Protein AF-A0AAE1B4E4-F1 (afdb_monomer_lite)

Secondary structure (DSSP, 8-state):
--------------PPPPPPGGGEE-SSSSS---EEEEEEEETT-SS-HHHHHHT-TT--SS--HHHHSS-TTS---S-EE-HHHHHT--SEEEEEEEEEETTEEEEEEEEE-TT--TTTSSSGGGEEEES-SSTTTS--SEEESS-BTTTTEEEEEEEE-S-TTT-EEEEEEE--SS-SSGGG-SSSSSEEEEE-SSS-EETTSTTEEEESEEEEEEEESSPPPPPPPEE-TTSSS---EEEEEEEETTSSS-HHHHHH-GGGS-SS--HHHHSS-TTS---S-EE-HHHHTT--SEEEEEEEEEETTEEEEEEEEE-TT--TTTSSSGGGEEEES-SSTTTS--SEEESS-BTTTTEEEEEEEE-S-TTT-EEEEEEE--SS-SSGGG-SSSSPEEEEE-SSS-EETTTSSEEEESEEEEEEEE--SS--TTSEE-SSSSSS--EEEEEEEETTSSS-HHHHHHT-TT--SS--GGGTSS-TTS---S-EE-HHHHHT--S--EEEEEEEETTEEEEEEEEE-TT--TTTSSSGGGEEE-S-TTTTTS--SEEESS-BTTTTEEEEEEEE-S-GGG-EEEEEEESS--SGGG-SSPSSEEEEE-SSS-EETTTSSEEEESEEEEEEE-----S----EE-TTSSS---EEEEEEEETTSSS-HHHHHHT-TT--SS--GGGGSS-TTS---S-EE-HHHHHT--SEEEEEEEEEETTEEEEEEEEE-TT--TTTS--GGGEEEES-TTTTTS--SEEESS-BTTTTEEEEEEEE-SSTTT-EEEEEEE-S--TTS-GGG-SSSS-EEEEE-SSS-EETTSTTEEEESEEEEEEEE--

Organism: NCBI:txid231223

Radius of gyration: 35.44 Å; chains: 1; bounding box: 94×95×91 Å

Foldseek 3Di:
DDDDDDDDDDDDPDQQDDDDLLQFDPQLVLPDRQWGFAKKDFFQLQAFRLCCAPPNVQADPDADPCQRDLQLVDAGSGIDGDCSCQVNLPQFQKKKKFFAAPSDTQKIWMFGSPPDHSFDRQALVRTDFMLAQCLVPAAWPAGGQCTPVVQQWGNDAWRDDDDLQATKGAKTQRGDQDGDHPLCNPHHPRWIKGQNANHIDRSNDPRIDTTRIMTMITGGPPDDDRDFFFDPPVVPPDRQKGFAKKDFFQLQAQRLVVAVDVSRFGCSWRVCQRDLPVVDDTNTMDHDCVCQVPVPQFAKKKKFFAAPSDGQKIWMFGSPPDHSWGGFALVGGDDMLQPCLNVAAWPAGTQCTPVPQQKGNFTWRDDDDQQATKGAKTFGQDPDGPHPLCDDHHGGWIKGANHNHIFRSPPTRMDTTRMMIMITRGPDPDDDLLQFDPQPVPPDRQWGFAKKDFFQLLDQRLCCLVPNPFADPDFDVCQRDLQQVDDGNGMDGPCSCQVVLDQFQKKKKFFAAPSHGQWIWIFGSPPDHSWGRQALVGTPDGLAPCLVVADWPFTTQCTDVVQQWGNFAFRDDPDLQATKGAWTQGQDDDHPLCPPGHPRWIKGQNDNHIARSPPGRMDTTRIMTMITGGDPDDVDPLQFDPQVVPPDRFWGWAKKFFWQLFAFPLCCAPVVPPPDPDFDVCQRDLQQVDDGNGMDGDCCCQVVLPQFQKKKKFFAAPRHGQWIWIFGSPPDHSFRRQDLVRTDDILAPCLNVADFPFGGQCTDVVQQWGNDAWRDDPDLQATKGAWTFRGHQCPPDRPLCHDPGDRWIKGQNDSHMDRSPDPRIDTTRIMTMITGGDD

Sequence (839 aa):
MLFWVIALVLLPIVLGTPGSPSEYFDVLGTGRREWRLAFRGSAHVGTSAFWAYKDGTNCPKVVPKPCTNLDFKWPCHHHYRNSDALDNWSNVQEVLLAVVAGGKLVKIIRFSGQGTNYLNWFGQDKYLDSSWGDIGSVHKNFFSIYGDNRLHRRFFINQQYGGCDKDTGWLVCVDTPHPACPWEKRGAFPLFLYAGGHNRETWSQRNVKSADAIIVFLRYTPSPAEPELLFDILGSGRADWRLAFRATAHVGASAYHAYLDAKNAPTLTQRACKTLDFGKPCASHYRNSAILDNWSNIHEVLVAVVDYGKIVKKARFRGKGTTYLSWFGRHEYLDSSWTDLVKEKTNFFSIRADDRNFRRFFINHLYAGCAKDIGWLVVAENLRPRCSWEKNGEIPVIKYATGHTKENWTYGKVKFADAILIFVKVFPPRGFPEEYFDVLGSGTRDWRLAFRGTASVGKSLFLAYLDGRGIPAVVKPACKNLDFKWPCDSHYRNSHALDNWSNIQEVLVAIVDDGVVVKTIRFSGRRSTFLNWFGAHFILESPWADLRKVKQNFFSIRGDDINHRRFFINNQYAGCEKDIGWLVVVERSRCPWEKDAHTPIIKYAAGQTRENWTKGQFRNADAILVFLKYPPGPGLPEEYFDVLECGLKEWRLAFRGTAGVGTSVYDAYVEGKNVPALVQPACKTMNWNQPCHSHYRNSDALDNWFNVHEVLLGVVDGGSLVKIVRFDGHYTTFVNWFDQGRYLKSSWSDLFLQETNFFSLAGDPYESRRFFMSFTSDACAKASGWLVAVDALKPKGCAWEKTGKFPILKYAAGPKLARWASEKARDADAIVVFIKYAK

pLDDT: mean 83.44, std 15.58, range [26.25, 98.31]

Structure (mmCIF, N/CA/C/O backbone):
data_AF-A0AAE1B4E4-F1
#
_entry.id   AF-A0AAE1B4E4-F1
#
loop_
_atom_site.group_PDB
_atom_site.id
_atom_site.type_symbol
_atom_site.label_atom_id
_atom_site.label_alt_id
_atom_site.label_comp_id
_atom_site.label_asym_id
_atom_site.label_entity_id
_atom_site.label_seq_id
_atom_site.pdbx_PDB_ins_code
_atom_site.Cartn_x
_atom_site.Cartn_y
_atom_site.Cartn_z
_atom_site.occupancy
_atom_site.B_iso_or_equiv
_atom_site.auth_seq_id
_atom_site.auth_comp_id
_atom_site.auth_asym_id
_atom_site.auth_atom_id
_atom_site.pdbx_PDB_model_num
ATOM 1 N N . MET A 1 1 ? 52.408 50.326 -3.053 1.00 33.84 1 MET A N 1
ATOM 2 C CA . MET A 1 1 ? 53.374 49.231 -3.284 1.00 33.84 1 MET A CA 1
ATOM 3 C C . MET A 1 1 ? 52.593 47.926 -3.322 1.00 33.84 1 MET A C 1
ATOM 5 O O . MET A 1 1 ? 51.809 47.697 -2.419 1.00 33.84 1 MET A O 1
ATOM 9 N N . LEU A 1 2 ? 52.749 47.216 -4.441 1.00 33.62 2 LEU A N 1
ATOM 10 C CA . LEU A 1 2 ? 52.221 45.924 -4.908 1.00 33.62 2 LEU A CA 1
ATOM 11 C C . LEU A 1 2 ? 50.974 45.256 -4.280 1.00 33.62 2 LEU A C 1
ATOM 13 O O . LEU A 1 2 ? 50.927 44.881 -3.115 1.00 33.62 2 LEU A O 1
ATOM 17 N N . PHE A 1 3 ? 50.039 44.996 -5.199 1.00 33.06 3 PHE A N 1
ATOM 18 C CA . PHE A 1 3 ? 48.873 44.117 -5.170 1.00 33.06 3 PHE A CA 1
ATOM 19 C C . PHE A 1 3 ? 49.214 42.640 -4.914 1.00 33.06 3 PHE A C 1
ATOM 21 O O . PHE A 1 3 ? 50.176 42.136 -5.487 1.00 33.06 3 PHE A O 1
ATOM 28 N N . TRP A 1 4 ? 48.313 41.924 -4.232 1.00 28.94 4 TRP A N 1
ATOM 29 C CA . TRP A 1 4 ? 47.999 40.525 -4.548 1.00 28.94 4 TRP A CA 1
ATOM 30 C C . TRP A 1 4 ? 46.479 40.343 -4.602 1.00 28.94 4 TRP A C 1
ATOM 32 O O . TRP A 1 4 ? 45.764 40.576 -3.631 1.00 28.94 4 TRP A O 1
ATOM 42 N N . VAL A 1 5 ? 46.000 39.971 -5.788 1.00 38.00 5 VAL A N 1
ATOM 43 C CA . VAL A 1 5 ? 44.613 39.625 -6.107 1.00 38.00 5 VAL A CA 1
ATOM 44 C C . VAL A 1 5 ? 44.440 38.130 -5.854 1.00 38.00 5 VAL A C 1
ATOM 46 O O . VAL A 1 5 ? 45.145 37.332 -6.464 1.00 38.00 5 VAL A O 1
ATOM 49 N N . ILE A 1 6 ? 43.479 37.738 -5.015 1.00 31.38 6 ILE A N 1
ATOM 50 C CA . ILE A 1 6 ? 42.912 36.384 -5.037 1.00 31.38 6 ILE A CA 1
ATOM 51 C C . ILE A 1 6 ? 41.396 36.534 -5.150 1.00 31.38 6 ILE A C 1
ATOM 53 O O . ILE A 1 6 ? 40.692 36.781 -4.174 1.00 31.38 6 ILE A O 1
ATOM 57 N N . ALA A 1 7 ? 40.906 36.419 -6.382 1.00 32.56 7 ALA A N 1
ATOM 58 C CA . ALA A 1 7 ? 39.497 36.235 -6.677 1.00 32.56 7 ALA A CA 1
ATOM 59 C C . ALA A 1 7 ? 39.147 34.759 -6.437 1.00 32.56 7 ALA A C 1
ATOM 61 O O . ALA A 1 7 ? 39.538 33.891 -7.215 1.00 32.56 7 ALA A O 1
ATOM 62 N N . LEU A 1 8 ? 38.418 34.472 -5.359 1.00 29.45 8 LEU A N 1
ATOM 63 C CA . LEU A 1 8 ? 37.799 33.168 -5.130 1.00 29.45 8 LEU A CA 1
ATOM 64 C C . LEU A 1 8 ? 36.338 33.254 -5.576 1.00 29.45 8 LEU A C 1
ATOM 66 O O . LEU A 1 8 ? 35.466 33.765 -4.877 1.00 29.45 8 LEU A O 1
ATOM 70 N N . VAL A 1 9 ? 36.109 32.795 -6.805 1.00 33.25 9 VAL A N 1
ATOM 71 C CA . VAL A 1 9 ? 34.794 32.596 -7.414 1.00 33.25 9 VAL A CA 1
ATOM 72 C C . VAL A 1 9 ? 34.071 31.493 -6.636 1.00 33.25 9 VAL A C 1
ATOM 74 O O . VAL A 1 9 ? 34.409 30.318 -6.762 1.00 33.25 9 VAL A O 1
ATOM 77 N N . LEU A 1 10 ? 33.074 31.857 -5.828 1.00 30.56 10 LEU A N 1
ATOM 78 C CA . LEU A 1 10 ? 32.112 30.900 -5.280 1.00 30.56 10 LEU A CA 1
ATOM 79 C C . LEU A 1 10 ? 31.026 30.646 -6.333 1.00 30.56 10 LEU A C 1
ATOM 81 O O . LEU A 1 10 ? 30.114 31.448 -6.525 1.00 30.56 10 LEU A O 1
ATOM 85 N N . LEU A 1 11 ? 31.178 29.522 -7.036 1.00 26.25 11 LEU A N 1
ATOM 86 C CA . LEU A 1 11 ? 30.163 28.913 -7.893 1.00 26.25 11 LEU A CA 1
ATOM 87 C C . LEU A 1 11 ? 28.873 28.631 -7.095 1.00 26.25 11 LEU A C 1
ATOM 89 O O . LEU A 1 11 ? 28.955 28.131 -5.970 1.00 26.25 11 LEU A O 1
ATOM 93 N N . PRO A 1 12 ? 27.678 28.879 -7.660 1.00 29.42 12 PRO A N 1
ATOM 94 C CA . PRO A 1 12 ? 26.433 28.450 -7.045 1.00 29.42 12 PRO A CA 1
ATOM 95 C C . PRO A 1 12 ? 26.336 26.920 -7.110 1.00 29.42 12 PRO A C 1
ATOM 97 O O . PRO A 1 12 ? 26.449 26.321 -8.179 1.00 29.42 12 PRO A O 1
ATOM 100 N N . ILE A 1 13 ? 26.107 26.284 -5.960 1.00 29.31 13 ILE A N 1
ATOM 101 C CA . ILE A 1 13 ? 25.739 24.868 -5.883 1.00 29.31 13 ILE A CA 1
ATOM 102 C C . ILE A 1 13 ? 24.317 24.750 -6.444 1.00 29.31 13 ILE A C 1
ATOM 104 O O . ILE A 1 13 ? 23.333 25.035 -5.760 1.00 29.31 13 ILE A O 1
ATOM 108 N N . VAL A 1 14 ? 24.221 24.381 -7.720 1.00 28.17 14 VAL A N 1
ATOM 109 C CA . VAL A 1 14 ? 22.965 24.040 -8.390 1.00 28.17 14 VAL A CA 1
ATOM 110 C C . VAL A 1 14 ? 22.481 22.706 -7.820 1.00 28.17 14 VAL A C 1
ATOM 112 O O . VAL A 1 14 ? 23.023 21.646 -8.119 1.00 28.17 14 VAL A O 1
ATOM 115 N N . LEU A 1 15 ? 21.475 22.759 -6.949 1.00 36.53 15 LEU A N 1
ATOM 116 C CA . LEU A 1 15 ? 20.675 21.589 -6.591 1.00 36.53 15 LEU A CA 1
ATOM 117 C C . LEU A 1 15 ? 19.741 21.287 -7.770 1.00 36.53 15 LEU A C 1
ATOM 119 O O . LEU A 1 15 ? 19.009 22.174 -8.206 1.00 36.53 15 LEU A O 1
ATOM 123 N N . GLY A 1 16 ? 19.775 20.054 -8.282 1.00 37.22 16 GLY A N 1
ATOM 124 C CA . GLY A 1 16 ? 18.966 19.627 -9.424 1.00 37.22 16 GLY A CA 1
ATOM 125 C C . GLY A 1 16 ? 17.479 19.890 -9.233 1.00 37.22 16 GLY A C 1
ATOM 126 O O . GLY A 1 16 ? 16.882 19.486 -8.232 1.00 37.22 16 GLY A O 1
ATOM 127 N N . THR A 1 17 ? 16.883 20.586 -10.195 1.00 45.56 17 THR A N 1
ATOM 128 C CA . THR A 1 17 ? 15.457 20.903 -10.205 1.00 45.56 17 THR A CA 1
ATOM 129 C C . THR A 1 17 ? 14.630 19.670 -10.587 1.00 45.56 17 THR A C 1
ATOM 131 O O . THR A 1 17 ? 14.988 18.963 -11.531 1.00 45.56 17 THR A O 1
ATOM 134 N N . PRO A 1 18 ? 13.498 19.388 -9.916 1.00 55.31 18 PRO A N 1
ATOM 135 C CA . PRO A 1 18 ? 12.516 18.445 -10.442 1.00 55.31 18 PRO A CA 1
ATOM 136 C C . PRO A 1 18 ? 12.004 18.967 -11.797 1.00 55.31 18 PRO A C 1
ATOM 138 O O . PRO A 1 18 ? 11.482 20.077 -11.867 1.00 55.31 18 PRO A O 1
ATOM 141 N N . GLY A 1 19 ? 12.196 18.197 -12.875 1.00 57.25 19 GLY A N 1
ATOM 142 C CA . GLY A 1 19 ? 11.791 18.585 -14.236 1.00 57.25 19 GLY A CA 1
ATOM 143 C C . GLY A 1 19 ? 10.283 18.762 -14.435 1.00 57.25 19 GLY A C 1
ATOM 144 O O . GLY A 1 19 ? 9.480 18.426 -13.564 1.00 57.25 19 GLY A O 1
ATOM 145 N N . SER A 1 20 ? 9.880 19.242 -15.615 1.00 66.00 20 SER A N 1
ATOM 146 C CA . SER A 1 20 ? 8.466 19.481 -15.938 1.00 66.00 20 SER A CA 1
ATOM 147 C C . SER A 1 20 ? 7.639 18.178 -15.975 1.00 66.00 20 SER A C 1
ATOM 149 O O . SER A 1 20 ? 8.151 17.141 -16.406 1.00 66.00 20 SER A O 1
ATOM 151 N N . PRO A 1 21 ? 6.333 18.189 -15.627 1.00 65.56 21 PRO A N 1
ATOM 152 C CA . PRO A 1 21 ? 5.480 16.990 -15.670 1.00 65.56 21 PRO A CA 1
ATOM 153 C C . PRO A 1 21 ? 5.411 16.299 -17.043 1.00 65.56 21 PRO A C 1
ATOM 155 O O . PRO A 1 21 ? 5.165 15.095 -17.135 1.00 65.56 21 PRO A O 1
ATOM 158 N N . SER A 1 22 ? 5.643 17.044 -18.128 1.00 71.31 22 SER A N 1
ATOM 159 C CA . SER A 1 22 ? 5.707 16.513 -19.493 1.00 71.31 22 SER A CA 1
ATOM 160 C C . SER A 1 22 ? 6.870 15.550 -19.734 1.00 71.31 22 SER A C 1
ATOM 162 O O . SER A 1 22 ? 6.763 14.717 -20.631 1.00 71.31 22 SER A O 1
ATOM 164 N N . GLU A 1 23 ? 7.941 15.634 -18.942 1.00 77.69 23 GLU A N 1
ATOM 165 C CA . GLU A 1 23 ? 9.136 14.787 -19.065 1.00 77.69 23 GLU A CA 1
ATOM 166 C C . GLU A 1 23 ? 8.987 13.424 -18.388 1.00 77.69 23 GLU A C 1
ATOM 168 O O . GLU A 1 23 ? 9.839 12.554 -18.572 1.00 77.69 23 GLU A O 1
ATOM 173 N N . TYR A 1 24 ? 7.931 13.229 -17.598 1.00 83.25 24 TYR A N 1
ATOM 174 C CA . TYR A 1 24 ? 7.684 11.984 -16.889 1.00 83.25 24 TYR A CA 1
ATOM 175 C C . TYR A 1 24 ? 6.733 11.088 -17.667 1.00 83.25 24 TYR A C 1
ATOM 177 O O . TYR A 1 24 ? 5.783 11.551 -18.302 1.00 83.25 24 TYR A O 1
ATOM 185 N N . PHE A 1 25 ? 6.951 9.782 -17.584 1.00 76.75 25 PHE A N 1
ATOM 186 C CA . PHE A 1 25 ? 6.212 8.795 -18.350 1.00 76.75 25 PHE A CA 1
ATOM 187 C C . PHE A 1 25 ? 5.829 7.584 -17.514 1.00 76.75 25 PHE A C 1
ATOM 189 O O . PHE A 1 25 ? 6.507 7.213 -16.556 1.00 76.75 25 PHE A O 1
ATOM 196 N N . ASP A 1 26 ? 4.725 6.961 -17.914 1.00 69.12 26 ASP A N 1
ATOM 197 C CA . ASP A 1 26 ? 4.317 5.646 -17.439 1.00 69.12 26 ASP A CA 1
ATOM 198 C C . ASP A 1 26 ? 4.938 4.569 -18.336 1.00 69.12 26 ASP A C 1
ATOM 200 O O . ASP A 1 26 ? 4.274 3.956 -19.172 1.00 69.12 26 ASP A O 1
ATOM 204 N N . VAL A 1 27 ? 6.256 4.393 -18.219 1.00 71.25 27 VAL A N 1
ATOM 205 C CA . VAL A 1 27 ? 7.018 3.469 -19.080 1.00 71.25 27 VAL A CA 1
ATOM 206 C C . VAL A 1 27 ? 6.614 2.015 -18.829 1.00 71.25 27 VAL A C 1
ATOM 208 O O . VAL A 1 27 ? 6.642 1.185 -19.735 1.00 71.25 27 VAL A O 1
ATOM 211 N N . LEU A 1 28 ? 6.229 1.704 -17.590 1.00 63.50 28 LEU A N 1
ATOM 212 C CA . LEU A 1 28 ? 5.961 0.344 -17.124 1.00 63.50 28 LEU A CA 1
ATOM 213 C C . LEU A 1 28 ? 4.470 -0.018 -17.141 1.00 63.50 28 LEU A C 1
ATOM 215 O O . LEU A 1 28 ? 4.111 -1.178 -16.933 1.00 63.50 28 LEU A O 1
ATOM 219 N N . GLY A 1 29 ? 3.596 0.949 -17.420 1.00 50.81 29 GLY A N 1
ATOM 220 C CA . GLY A 1 29 ? 2.151 0.761 -17.419 1.00 50.81 29 GLY A CA 1
ATOM 221 C C . GLY A 1 29 ? 1.546 0.668 -16.014 1.00 50.81 29 GLY A C 1
ATOM 222 O O . GLY A 1 29 ? 0.512 0.016 -15.861 1.00 50.81 29 GLY A O 1
ATOM 223 N N . THR A 1 30 ? 2.171 1.277 -15.004 1.00 47.28 30 THR A N 1
ATOM 224 C CA . THR A 1 30 ? 1.700 1.346 -13.606 1.00 47.28 30 THR A CA 1
ATOM 225 C C . THR A 1 30 ? 0.539 2.329 -13.425 1.00 47.28 30 THR A C 1
ATOM 227 O O . THR A 1 30 ? -0.091 2.361 -12.370 1.00 47.28 30 THR A O 1
ATOM 230 N N . GLY A 1 31 ? 0.218 3.124 -14.450 1.00 45.81 31 GLY A N 1
ATOM 231 C CA . GLY A 1 31 ? -0.737 4.227 -14.378 1.00 45.81 31 GLY A CA 1
ATOM 232 C C . GLY A 1 31 ? -0.127 5.523 -13.845 1.00 45.81 31 GLY A C 1
ATOM 233 O O . GLY A 1 31 ? -0.867 6.472 -13.591 1.00 45.81 31 GLY A O 1
ATOM 234 N N . ARG A 1 32 ? 1.200 5.586 -13.664 1.00 55.50 32 ARG A N 1
ATOM 235 C CA . ARG A 1 32 ? 1.894 6.745 -13.092 1.00 55.50 32 ARG A CA 1
ATOM 236 C C . ARG A 1 32 ? 3.008 7.248 -13.985 1.00 55.50 32 ARG A C 1
ATOM 238 O O . ARG A 1 32 ? 3.864 6.494 -14.431 1.00 55.50 32 ARG A O 1
ATOM 245 N N . ARG A 1 33 ? 3.035 8.564 -14.183 1.00 71.38 33 ARG A N 1
ATOM 246 C CA . ARG A 1 33 ? 4.125 9.259 -14.870 1.00 71.38 33 ARG A CA 1
ATOM 247 C C . ARG A 1 33 ? 5.258 9.508 -13.876 1.00 71.38 33 ARG A C 1
ATOM 249 O O . ARG A 1 33 ? 5.377 10.600 -13.342 1.00 71.38 33 ARG A O 1
ATOM 256 N N . GLU A 1 34 ? 6.039 8.473 -13.588 1.00 73.75 34 GLU A N 1
ATOM 257 C CA . GLU A 1 34 ? 7.081 8.487 -12.542 1.00 73.75 34 GLU A CA 1
ATOM 258 C C . GLU A 1 34 ? 8.506 8.297 -13.083 1.00 73.75 34 GLU A C 1
ATOM 260 O O . GLU A 1 34 ? 9.480 8.497 -12.361 1.00 73.75 34 GLU A O 1
ATOM 265 N N . TRP A 1 35 ? 8.631 7.972 -14.371 1.00 84.69 35 TRP A N 1
ATOM 266 C CA . TRP A 1 35 ? 9.907 7.787 -15.057 1.00 84.69 35 TRP A CA 1
ATOM 267 C C . TRP A 1 35 ? 10.224 9.001 -15.922 1.00 84.69 35 TRP A C 1
ATOM 269 O O . TRP A 1 35 ? 9.621 9.188 -16.980 1.00 84.69 35 TRP A O 1
ATOM 279 N N . ARG A 1 36 ? 11.168 9.831 -15.481 1.00 90.75 36 ARG A N 1
ATOM 280 C CA . ARG A 1 36 ? 11.647 10.995 -16.233 1.00 90.75 36 ARG A CA 1
ATOM 281 C C . ARG A 1 36 ? 12.535 10.538 -17.385 1.00 90.75 36 ARG A C 1
ATOM 283 O O . ARG A 1 36 ? 13.498 9.812 -17.151 1.00 90.75 36 ARG A O 1
ATOM 290 N N . LEU A 1 37 ? 12.248 10.957 -18.614 1.00 90.75 37 LEU A N 1
ATOM 291 C CA . LEU A 1 37 ? 13.104 10.666 -19.768 1.00 90.75 37 LEU A CA 1
ATOM 292 C C . LEU A 1 37 ? 14.434 11.425 -19.645 1.00 90.75 37 LEU A C 1
ATOM 294 O O . LEU A 1 37 ? 14.460 12.656 -19.662 1.00 90.75 37 LEU A O 1
ATOM 298 N N . ALA A 1 38 ? 15.533 10.678 -19.548 1.00 93.81 38 ALA A N 1
ATOM 299 C CA . ALA A 1 38 ? 16.885 11.214 -19.391 1.00 93.81 38 ALA A CA 1
ATOM 300 C C . ALA A 1 38 ? 17.651 11.231 -20.717 1.00 93.81 38 ALA A C 1
ATOM 302 O O . ALA A 1 38 ? 18.366 12.182 -21.024 1.00 93.81 38 ALA A O 1
ATOM 303 N N . PHE A 1 39 ? 17.510 10.168 -21.511 1.00 95.62 39 PHE A N 1
ATOM 304 C CA . PHE A 1 39 ? 18.229 10.028 -22.772 1.00 95.62 39 PHE A CA 1
ATOM 305 C C . PHE A 1 39 ? 17.500 9.117 -23.753 1.00 95.62 39 PHE A C 1
ATOM 307 O O . PHE A 1 39 ? 16.911 8.113 -23.353 1.00 95.62 39 PHE A O 1
ATOM 314 N N . ARG A 1 40 ? 17.619 9.425 -25.045 1.00 94.38 40 ARG A N 1
ATOM 315 C CA . ARG A 1 40 ? 17.273 8.542 -26.160 1.00 94.38 40 ARG A CA 1
ATOM 316 C C . ARG A 1 40 ? 18.448 8.465 -27.132 1.00 94.38 40 ARG A C 1
ATOM 318 O O . ARG A 1 40 ? 18.784 9.446 -27.798 1.00 94.38 40 ARG A O 1
ATOM 325 N N . GLY A 1 41 ? 19.011 7.272 -27.272 1.00 94.75 41 GLY A N 1
ATOM 326 C CA . GLY A 1 41 ? 19.939 6.932 -28.340 1.00 94.75 41 GLY A CA 1
ATOM 327 C C . GLY A 1 41 ? 19.165 6.352 -29.518 1.00 94.75 41 GLY A C 1
ATOM 328 O O . GLY A 1 41 ? 18.643 5.253 -29.383 1.00 94.75 41 GLY A O 1
ATOM 329 N N . SER A 1 42 ? 19.068 7.062 -30.644 1.00 94.25 42 SER A N 1
ATOM 330 C CA . SER A 1 42 ? 18.387 6.576 -31.854 1.00 94.25 42 SER A CA 1
ATOM 331 C C . SER A 1 42 ? 19.384 5.903 -32.799 1.00 94.25 42 SER A C 1
ATOM 333 O O . SER A 1 42 ? 20.505 6.389 -32.958 1.00 94.25 42 SER A O 1
ATOM 335 N N . ALA A 1 43 ? 19.008 4.764 -33.380 1.00 94.69 43 ALA A N 1
ATOM 336 C CA . ALA A 1 43 ? 19.875 4.016 -34.284 1.00 94.69 43 ALA A CA 1
ATOM 337 C C . ALA A 1 43 ? 20.069 4.756 -35.614 1.00 94.69 43 ALA A C 1
ATOM 339 O O . ALA A 1 43 ? 19.209 5.530 -36.033 1.00 94.69 43 ALA A O 1
ATOM 340 N N . HIS A 1 44 ? 21.174 4.472 -36.305 1.00 94.25 44 HIS A N 1
ATOM 341 C CA . HIS A 1 44 ? 21.417 4.905 -37.689 1.00 94.25 44 HIS A CA 1
ATOM 342 C C . HIS A 1 44 ? 21.450 6.430 -37.913 1.00 94.25 44 HIS A C 1
ATOM 344 O O . HIS A 1 44 ? 21.288 6.892 -39.039 1.00 94.25 44 HIS A O 1
ATOM 350 N N . VAL A 1 45 ? 21.672 7.220 -36.858 1.00 92.19 45 VAL A N 1
ATOM 351 C CA . VAL A 1 45 ? 21.722 8.694 -36.924 1.00 92.19 45 VAL A CA 1
ATOM 352 C C . VAL A 1 45 ? 23.033 9.217 -37.530 1.00 92.19 45 VAL A C 1
ATOM 354 O O . VAL A 1 45 ? 23.098 10.359 -37.974 1.00 92.19 45 VAL A O 1
ATOM 357 N N . GLY A 1 46 ? 24.093 8.406 -37.558 1.00 92.88 46 GLY A N 1
ATOM 358 C CA . GLY A 1 46 ? 25.410 8.798 -38.067 1.00 92.88 46 GLY A CA 1
ATOM 359 C C . GLY A 1 46 ? 26.231 9.658 -37.101 1.00 92.88 46 GLY A C 1
ATOM 360 O O . GLY A 1 46 ? 27.244 10.225 -37.501 1.00 92.88 46 GLY A O 1
ATOM 361 N N . THR A 1 47 ? 25.817 9.773 -35.835 1.00 93.94 47 THR A N 1
ATOM 362 C CA . THR A 1 47 ? 26.575 10.456 -34.774 1.00 93.94 47 THR A CA 1
ATOM 363 C C . THR A 1 47 ? 26.679 9.572 -33.530 1.00 93.94 47 THR A C 1
ATOM 365 O O . THR A 1 47 ? 25.944 8.600 -33.393 1.00 93.94 47 THR A O 1
ATOM 368 N N . SER A 1 48 ? 27.648 9.844 -32.651 1.00 96.31 48 SER A N 1
ATOM 369 C CA . SER A 1 48 ? 27.919 8.973 -31.501 1.00 96.31 48 SER A CA 1
ATOM 370 C C . SER A 1 48 ? 26.843 9.086 -30.420 1.00 96.31 48 SER A C 1
ATOM 372 O O . SER A 1 48 ? 26.618 10.167 -29.870 1.00 96.31 48 SER A O 1
ATOM 374 N N . ALA A 1 49 ? 26.255 7.951 -30.037 1.00 96.00 49 ALA A N 1
ATOM 375 C CA . ALA A 1 49 ? 25.316 7.873 -28.922 1.00 96.00 49 ALA A CA 1
ATOM 376 C C . ALA A 1 49 ? 26.015 8.079 -27.569 1.00 96.00 49 ALA A C 1
ATOM 378 O O . ALA A 1 49 ? 25.416 8.640 -26.652 1.00 96.00 49 ALA A O 1
ATOM 379 N N . PHE A 1 50 ? 27.274 7.650 -27.421 1.00 96.75 50 PHE A N 1
ATOM 380 C CA . PHE A 1 50 ? 28.028 7.847 -26.182 1.00 96.75 50 PHE A CA 1
ATOM 381 C C . PHE A 1 50 ? 28.338 9.317 -25.919 1.00 96.75 50 PHE A C 1
ATOM 383 O O . PHE A 1 50 ? 28.090 9.789 -24.811 1.00 96.75 50 PHE A O 1
ATOM 390 N N . TRP A 1 51 ? 28.849 10.048 -26.913 1.00 93.56 51 TRP A N 1
ATOM 391 C CA . TRP A 1 51 ? 29.124 11.477 -26.748 1.00 93.56 51 TRP A CA 1
ATOM 392 C C . TRP A 1 51 ? 27.821 12.264 -26.573 1.00 93.56 51 TRP A C 1
ATOM 394 O O . TRP A 1 51 ? 27.707 13.057 -25.641 1.00 93.56 51 TRP A O 1
ATOM 404 N N . ALA A 1 52 ? 26.776 11.930 -27.337 1.00 93.38 52 ALA A N 1
ATOM 405 C CA . ALA A 1 52 ? 25.446 12.496 -27.127 1.00 93.38 52 ALA A CA 1
ATOM 406 C C . ALA A 1 52 ? 24.911 12.265 -25.701 1.00 93.38 52 ALA A C 1
ATOM 408 O O . ALA A 1 52 ? 24.294 13.161 -25.136 1.00 93.38 52 ALA A O 1
ATOM 409 N N . TYR A 1 53 ? 25.149 11.099 -25.091 1.00 96.19 53 TYR A N 1
ATOM 410 C CA . TYR A 1 53 ? 24.775 10.829 -23.699 1.00 96.19 53 TYR A CA 1
ATOM 411 C C . TYR A 1 53 ? 25.644 11.603 -22.700 1.00 96.19 53 TYR A C 1
ATOM 413 O O . TYR A 1 53 ? 25.132 12.209 -21.756 1.00 96.19 53 TYR A O 1
ATOM 421 N N . LYS A 1 54 ? 26.965 11.571 -22.900 1.00 91.25 54 LYS A N 1
ATOM 422 C CA . LYS A 1 54 ? 27.955 12.090 -21.957 1.00 91.25 54 LYS A CA 1
ATOM 423 C C . LYS A 1 54 ? 27.847 13.602 -21.793 1.00 91.25 54 LYS A C 1
ATOM 425 O O . LYS A 1 54 ? 27.745 14.064 -20.663 1.00 91.25 54 LYS A O 1
ATOM 430 N N . ASP A 1 55 ? 27.827 14.347 -22.892 1.00 83.81 55 ASP A N 1
ATOM 431 C CA . ASP A 1 55 ? 27.914 15.816 -22.877 1.00 83.81 55 ASP A CA 1
ATOM 432 C C . ASP A 1 55 ? 26.942 16.511 -23.844 1.00 83.81 55 ASP A C 1
ATOM 434 O O . ASP A 1 55 ? 26.916 17.736 -23.929 1.00 83.81 55 ASP A O 1
ATOM 438 N N . GLY A 1 56 ? 26.093 15.754 -24.545 1.00 85.69 56 GLY A N 1
ATOM 439 C CA . GLY A 1 56 ? 25.112 16.325 -25.469 1.00 85.69 56 GLY A CA 1
ATOM 440 C C . GLY A 1 56 ? 25.682 16.677 -26.839 1.00 85.69 56 GLY A C 1
ATOM 441 O O . GLY A 1 56 ? 25.001 17.351 -27.615 1.00 85.69 56 GLY A O 1
ATOM 442 N N . THR A 1 57 ? 26.890 16.213 -27.169 1.00 86.31 57 THR A N 1
ATOM 443 C CA . THR A 1 57 ? 27.469 16.374 -28.507 1.00 86.31 57 THR A CA 1
ATOM 444 C C . THR A 1 57 ? 26.493 15.906 -29.591 1.00 86.31 57 THR A C 1
ATOM 446 O O . THR A 1 57 ? 25.966 14.797 -29.537 1.00 86.31 57 THR A O 1
ATOM 449 N N . ASN A 1 58 ? 26.265 16.757 -30.597 1.00 83.81 58 ASN A N 1
ATOM 450 C CA . ASN A 1 58 ? 25.351 16.529 -31.725 1.00 83.81 58 ASN A CA 1
ATOM 451 C C . ASN A 1 58 ? 23.863 16.328 -31.360 1.00 83.81 58 ASN A C 1
ATOM 453 O O . ASN A 1 58 ? 23.070 15.927 -32.215 1.00 83.81 58 ASN A O 1
ATOM 457 N N . CYS A 1 59 ? 23.446 16.655 -30.131 1.00 84.25 59 CYS A N 1
ATOM 458 C CA . CYS A 1 59 ? 22.028 16.773 -29.792 1.00 84.25 59 CYS A CA 1
ATOM 459 C C . CYS A 1 59 ? 21.455 18.105 -30.320 1.00 84.25 59 CYS A C 1
ATOM 461 O O . CYS A 1 59 ? 22.091 19.155 -30.181 1.00 84.25 59 CYS A O 1
ATOM 463 N N . PRO A 1 60 ? 20.247 18.110 -30.912 1.00 77.50 60 PRO A N 1
ATOM 464 C CA . PRO A 1 60 ? 19.638 19.330 -31.429 1.00 77.50 60 PRO A CA 1
ATOM 465 C C . PRO A 1 60 ? 19.214 20.267 -30.288 1.00 77.50 60 PRO A C 1
ATOM 467 O O . PRO A 1 60 ? 18.665 19.823 -29.281 1.00 77.50 60 PRO A O 1
ATOM 470 N N . LYS A 1 61 ? 19.402 21.584 -30.471 1.00 70.50 61 LYS A N 1
ATOM 471 C CA . LYS A 1 61 ? 18.948 22.607 -29.503 1.00 70.50 61 LYS A CA 1
ATOM 472 C C . LYS A 1 61 ? 17.422 22.656 -29.373 1.00 70.50 61 LYS A C 1
ATOM 474 O O . LYS A 1 61 ? 16.901 22.921 -28.297 1.00 70.50 61 LYS A O 1
ATOM 479 N N . VAL A 1 62 ? 16.715 22.399 -30.474 1.00 73.19 62 VAL A N 1
ATOM 480 C CA . VAL A 1 62 ? 15.256 22.260 -30.511 1.00 73.19 62 VAL A CA 1
ATOM 481 C C . VAL A 1 62 ? 14.945 20.803 -30.797 1.00 73.19 62 VAL A C 1
ATOM 483 O O . VAL A 1 62 ? 15.223 20.302 -31.885 1.00 73.19 62 VAL A O 1
ATOM 486 N N . VAL A 1 63 ? 14.398 20.109 -29.805 1.00 75.81 63 VAL A N 1
ATOM 487 C CA . VAL A 1 63 ? 14.203 18.663 -29.889 1.00 75.81 63 VAL A CA 1
ATOM 488 C C . VAL A 1 63 ? 12.878 18.344 -30.590 1.00 75.81 63 VAL A C 1
ATOM 490 O O . VAL A 1 63 ? 11.825 18.807 -30.139 1.00 75.81 63 VAL A O 1
ATOM 493 N N . PRO A 1 64 ? 12.878 17.524 -31.657 1.00 78.06 64 PRO A N 1
ATOM 494 C CA . PRO A 1 64 ? 11.642 17.074 -32.286 1.00 78.06 64 PRO A CA 1
ATOM 495 C C . PRO A 1 64 ? 10.770 16.269 -31.314 1.00 78.06 64 PRO A C 1
ATOM 497 O O . PRO A 1 64 ? 11.267 15.393 -30.607 1.00 78.06 64 PRO A O 1
ATOM 500 N N . LYS A 1 65 ? 9.450 16.497 -31.330 1.00 80.31 65 LYS A N 1
ATOM 501 C CA . LYS A 1 65 ? 8.485 15.775 -30.471 1.00 80.31 65 LYS A CA 1
ATOM 502 C C . LYS A 1 65 ? 8.612 14.235 -30.517 1.00 80.31 65 LYS A C 1
ATOM 504 O O . LYS A 1 65 ? 8.521 13.629 -29.451 1.00 80.31 65 LYS A O 1
ATOM 509 N N . PRO A 1 66 ? 8.863 13.579 -31.672 1.00 82.88 66 PRO A N 1
ATOM 510 C CA . PRO A 1 66 ? 9.080 12.124 -31.717 1.00 82.88 66 PRO A CA 1
ATOM 511 C C . PRO A 1 66 ? 10.290 11.635 -30.908 1.00 82.88 66 PRO A C 1
ATOM 513 O O . PRO A 1 66 ? 10.360 10.471 -30.521 1.00 82.88 66 PRO A O 1
ATOM 516 N N . CYS A 1 67 ? 11.263 12.510 -30.646 1.00 82.56 67 CYS A N 1
ATOM 517 C CA . CYS A 1 67 ? 12.469 12.177 -29.896 1.00 82.56 67 CYS A CA 1
ATOM 518 C C . CYS A 1 67 ? 12.278 12.268 -28.375 1.00 82.56 67 CYS A C 1
ATOM 520 O O . CYS A 1 67 ? 13.089 11.708 -27.639 1.00 82.56 67 CYS A O 1
ATOM 522 N N . THR A 1 68 ? 11.207 12.921 -27.908 1.00 83.19 68 THR A N 1
ATOM 523 C CA . THR A 1 68 ? 10.883 13.090 -26.480 1.00 83.19 68 THR A CA 1
ATOM 524 C C . THR A 1 68 ? 9.615 12.365 -26.038 1.00 83.19 68 THR A C 1
ATOM 526 O O . THR A 1 68 ? 9.312 12.372 -24.851 1.00 83.19 68 THR A O 1
ATOM 529 N N . ASN A 1 69 ? 8.867 11.729 -26.946 1.00 79.75 69 ASN A N 1
ATOM 530 C CA . ASN A 1 69 ? 7.667 10.958 -26.614 1.00 79.75 69 ASN A CA 1
ATOM 531 C C . ASN A 1 69 ? 7.924 9.434 -26.616 1.00 79.75 69 ASN A C 1
ATOM 533 O O . ASN A 1 69 ? 8.973 8.960 -27.055 1.00 79.75 69 ASN A O 1
ATOM 537 N N . LEU A 1 70 ? 6.944 8.668 -26.119 1.00 73.12 70 LEU A N 1
ATOM 538 C CA . LEU A 1 70 ? 6.949 7.195 -26.138 1.00 73.12 70 LEU A CA 1
ATOM 539 C C . LEU A 1 70 ? 6.054 6.595 -27.233 1.00 73.12 70 LEU A C 1
ATOM 541 O O . LEU A 1 70 ? 5.787 5.394 -27.218 1.00 73.12 70 LEU A O 1
ATOM 545 N N . ASP A 1 71 ? 5.576 7.413 -28.175 1.00 73.94 71 ASP A N 1
ATOM 546 C CA . ASP A 1 71 ? 4.892 6.908 -29.366 1.00 73.94 71 ASP A CA 1
ATOM 547 C C . ASP A 1 71 ? 5.933 6.609 -30.445 1.00 73.94 71 ASP A C 1
ATOM 549 O O . ASP A 1 71 ? 6.193 7.398 -31.355 1.00 73.94 71 ASP A O 1
ATOM 553 N N . PHE A 1 72 ? 6.558 5.442 -30.310 1.00 73.00 72 PHE A N 1
ATOM 554 C CA . PHE A 1 72 ? 7.661 5.009 -31.164 1.00 73.00 72 PHE A CA 1
ATOM 555 C C . PHE A 1 72 ? 7.247 4.674 -32.605 1.00 73.00 72 PHE A C 1
ATOM 557 O O . PHE A 1 72 ? 8.086 4.226 -33.381 1.00 73.00 72 PHE A O 1
ATOM 564 N N . LYS A 1 73 ? 5.976 4.880 -32.980 1.00 70.81 73 LYS A N 1
ATOM 565 C CA . LYS A 1 73 ? 5.529 4.786 -34.377 1.00 70.81 73 LYS A CA 1
ATOM 566 C C . LYS A 1 73 ? 6.146 5.875 -35.251 1.00 70.81 73 LYS A C 1
ATOM 568 O O . LYS A 1 73 ? 6.314 5.665 -36.448 1.00 70.81 73 LYS A O 1
ATOM 573 N N . TRP A 1 74 ? 6.477 7.023 -34.660 1.00 74.50 74 TRP A N 1
ATOM 574 C CA . TRP A 1 74 ? 7.107 8.131 -35.367 1.00 74.50 74 TRP A CA 1
ATOM 575 C C . TRP A 1 74 ? 8.633 8.032 -35.253 1.00 74.50 74 TRP A C 1
ATOM 577 O O . TRP A 1 74 ? 9.158 7.997 -34.134 1.00 74.50 74 TRP A O 1
ATOM 587 N N . PRO A 1 75 ? 9.369 7.985 -36.379 1.00 76.00 75 PRO A N 1
ATOM 588 C CA . PRO A 1 75 ? 10.819 7.871 -36.343 1.00 76.00 75 PRO A CA 1
ATOM 589 C C . PRO A 1 75 ? 11.455 9.132 -35.744 1.00 76.00 75 PRO A C 1
ATOM 591 O O . PRO A 1 75 ? 11.001 10.256 -35.959 1.00 76.00 75 PRO A O 1
ATOM 594 N N . CYS A 1 76 ? 12.531 8.937 -34.983 1.00 85.12 76 CYS A N 1
ATOM 595 C CA . CYS A 1 76 ? 13.372 10.009 -34.461 1.00 85.12 76 CYS A CA 1
ATOM 596 C C . CYS A 1 76 ? 14.766 9.870 -35.075 1.00 85.12 76 CYS A C 1
ATOM 598 O O . CYS A 1 76 ? 15.439 8.866 -34.857 1.00 85.12 76 CYS A O 1
ATOM 600 N N . HIS A 1 77 ? 15.197 10.890 -35.814 1.00 88.56 77 HIS A N 1
ATOM 601 C CA . HIS A 1 77 ? 16.479 10.907 -36.528 1.00 88.56 77 HIS A CA 1
ATOM 602 C C . HIS A 1 77 ? 17.591 11.636 -35.760 1.00 88.56 77 HIS A C 1
ATOM 604 O O . HIS A 1 77 ? 18.580 12.056 -36.346 1.00 88.56 77 HIS A O 1
ATOM 610 N N . HIS A 1 78 ? 17.429 11.803 -34.446 1.00 89.81 78 HIS A N 1
ATOM 611 C CA . HIS A 1 78 ? 18.399 12.473 -33.586 1.00 89.81 78 HIS A CA 1
ATOM 612 C C . HIS A 1 78 ? 18.556 11.737 -32.256 1.00 89.81 78 HIS A C 1
ATOM 614 O O . HIS A 1 78 ? 17.687 10.967 -31.836 1.00 89.81 78 HIS A O 1
ATOM 620 N N . HIS A 1 79 ? 19.659 12.001 -31.566 1.00 92.19 79 HIS A N 1
ATOM 621 C CA . HIS A 1 79 ? 19.756 11.716 -30.141 1.00 92.19 79 HIS A CA 1
ATOM 622 C C . HIS A 1 79 ? 18.978 12.765 -29.344 1.00 92.19 79 HIS A C 1
ATOM 624 O O . HIS A 1 79 ? 18.824 13.908 -29.776 1.00 92.19 79 HIS A O 1
ATOM 630 N N . TYR A 1 80 ? 18.493 12.378 -28.170 1.00 92.69 80 TYR A N 1
ATOM 631 C CA . TYR A 1 80 ? 17.960 13.312 -27.184 1.00 92.69 80 TYR A CA 1
ATOM 632 C C . TYR A 1 80 ? 18.680 13.112 -25.860 1.00 92.69 80 TYR A C 1
ATOM 634 O O . TYR A 1 80 ? 18.799 11.984 -25.387 1.00 92.69 80 TYR A O 1
ATOM 642 N N . ARG A 1 81 ? 19.100 14.219 -25.248 1.00 90.88 81 ARG A N 1
ATOM 643 C CA . ARG A 1 81 ? 19.696 14.262 -23.917 1.00 90.88 81 ARG A CA 1
ATOM 644 C C . ARG A 1 81 ? 18.956 15.290 -23.073 1.00 90.88 81 ARG A C 1
ATOM 646 O O . ARG A 1 81 ? 18.837 16.447 -23.470 1.00 90.88 81 ARG A O 1
ATOM 653 N N . ASN A 1 82 ? 18.496 14.877 -21.901 1.00 89.38 82 ASN A N 1
ATOM 654 C CA . ASN A 1 82 ? 17.987 15.780 -20.883 1.00 89.38 82 ASN A CA 1
ATOM 655 C C . ASN A 1 82 ? 19.159 16.243 -20.009 1.00 89.38 82 ASN A C 1
ATOM 657 O O . ASN A 1 82 ? 19.545 15.552 -19.065 1.00 89.38 82 ASN A O 1
ATOM 661 N N . SER A 1 83 ? 19.757 17.383 -20.361 1.00 82.94 83 SER A N 1
ATOM 662 C CA . SER A 1 83 ? 20.930 17.896 -19.646 1.00 82.94 83 SER A CA 1
ATOM 663 C C . SER A 1 83 ? 20.637 18.209 -18.184 1.00 82.94 83 SER A C 1
ATOM 665 O O . SER A 1 83 ? 21.439 17.852 -17.335 1.00 82.94 83 SER A O 1
ATOM 667 N N . ASP A 1 84 ? 19.460 18.750 -17.856 1.00 82.69 84 ASP A N 1
ATOM 668 C CA . ASP A 1 84 ? 19.090 18.972 -16.453 1.00 82.69 84 ASP A CA 1
ATOM 669 C C . ASP A 1 84 ? 19.069 17.658 -15.655 1.00 82.69 84 ASP A C 1
ATOM 671 O O . ASP A 1 84 ? 19.648 17.571 -14.576 1.00 82.69 84 ASP A O 1
ATOM 675 N N . ALA A 1 85 ? 18.461 16.604 -16.206 1.00 85.06 85 ALA A N 1
ATOM 676 C CA . ALA A 1 85 ? 18.370 15.317 -15.522 1.00 85.06 85 ALA A CA 1
ATOM 677 C C . ALA A 1 85 ? 19.733 14.621 -15.338 1.00 85.06 85 ALA A C 1
ATOM 679 O O . ALA A 1 85 ? 19.947 13.969 -14.314 1.00 85.06 85 ALA A O 1
ATOM 680 N N . LEU A 1 86 ? 20.631 14.718 -16.328 1.00 88.88 86 LEU A N 1
ATOM 681 C CA . LEU A 1 86 ? 21.923 14.020 -16.318 1.00 88.88 86 LEU A CA 1
ATOM 682 C C . LEU A 1 86 ? 23.043 14.821 -15.643 1.00 88.88 86 LEU A C 1
ATOM 684 O O . LEU A 1 86 ? 23.841 14.228 -14.920 1.00 88.88 86 LEU A O 1
ATOM 688 N N . ASP A 1 87 ? 23.092 16.139 -15.840 1.00 86.00 87 ASP A N 1
ATOM 689 C CA . ASP A 1 87 ? 24.126 17.001 -15.252 1.00 86.00 87 ASP A CA 1
ATOM 690 C C . ASP A 1 87 ? 23.854 17.256 -13.764 1.00 86.00 87 ASP A C 1
ATOM 692 O O . ASP A 1 87 ? 24.793 17.322 -12.972 1.00 86.00 87 ASP A O 1
ATOM 696 N N . ASN A 1 88 ? 22.579 17.288 -13.355 1.00 82.81 88 ASN A N 1
ATOM 697 C CA . ASN A 1 88 ? 22.174 17.445 -11.956 1.00 82.81 88 ASN A CA 1
ATOM 698 C C . ASN A 1 88 ? 21.769 16.112 -11.298 1.00 82.81 88 ASN A C 1
ATOM 700 O O . ASN A 1 88 ? 20.755 16.024 -10.595 1.00 82.81 88 ASN A O 1
ATOM 704 N N . TRP A 1 89 ? 22.562 15.058 -11.522 1.00 86.38 89 TRP A N 1
ATOM 705 C CA . TRP A 1 89 ? 22.289 13.703 -11.033 1.00 86.38 89 TRP A CA 1
ATOM 706 C C . TRP A 1 89 ? 22.281 13.621 -9.498 1.00 86.38 89 TRP A C 1
ATOM 708 O O . TRP A 1 89 ? 23.308 13.431 -8.848 1.00 86.38 89 TRP A O 1
ATOM 718 N N . SER A 1 90 ? 21.097 13.746 -8.907 1.00 83.06 90 SER A N 1
ATOM 719 C CA . SER A 1 90 ? 20.875 13.699 -7.462 1.00 83.06 90 SER A CA 1
ATOM 720 C C . SER A 1 90 ? 19.501 13.104 -7.158 1.00 83.06 90 SER A C 1
ATOM 722 O O . SER A 1 90 ? 18.584 13.198 -7.973 1.00 83.06 90 SER A O 1
ATOM 724 N N . ASN A 1 91 ? 19.355 12.456 -5.997 1.00 80.00 91 ASN A N 1
ATOM 725 C CA . ASN A 1 91 ? 18.104 11.816 -5.557 1.00 80.00 91 ASN A CA 1
ATOM 726 C C . ASN A 1 91 ? 17.528 10.778 -6.540 1.00 80.00 91 ASN A C 1
ATOM 728 O O . ASN A 1 91 ? 16.331 10.491 -6.500 1.00 80.00 91 ASN A O 1
ATOM 732 N N . VAL A 1 92 ? 18.352 10.215 -7.430 1.00 87.38 92 VAL A N 1
ATOM 733 C CA . VAL A 1 92 ? 17.931 9.146 -8.340 1.00 87.38 92 VAL A CA 1
ATOM 734 C C . VAL A 1 92 ? 17.805 7.862 -7.527 1.00 87.38 92 VAL A C 1
ATOM 736 O O . VAL A 1 92 ? 18.775 7.350 -6.980 1.00 87.38 92 VAL A O 1
ATOM 739 N N . GLN A 1 93 ? 16.590 7.340 -7.424 1.00 85.12 93 GLN A N 1
ATOM 740 C CA . GLN A 1 93 ? 16.316 6.074 -6.760 1.00 85.12 93 GLN A CA 1
ATOM 741 C C . GLN A 1 93 ? 16.650 4.899 -7.676 1.00 85.12 93 GLN A C 1
ATOM 743 O O . GLN A 1 93 ? 17.286 3.937 -7.254 1.00 85.12 93 GLN A O 1
ATOM 748 N N . GLU A 1 94 ? 16.199 4.973 -8.927 1.00 88.44 94 GLU A N 1
ATOM 749 C CA . GLU A 1 94 ? 16.348 3.907 -9.912 1.00 88.44 94 GLU A CA 1
ATOM 750 C C . GLU A 1 94 ? 16.565 4.471 -11.310 1.00 88.44 94 GLU A C 1
ATOM 752 O O . GLU A 1 94 ? 16.083 5.556 -11.648 1.00 88.44 94 GLU A O 1
ATOM 757 N N . VAL A 1 95 ? 17.244 3.679 -12.133 1.00 94.88 95 VAL A N 1
ATOM 758 C CA . VAL A 1 95 ? 17.421 3.935 -13.558 1.00 94.88 95 VAL A CA 1
ATOM 759 C C . VAL A 1 95 ? 16.836 2.771 -14.342 1.00 94.88 95 VAL A C 1
ATOM 761 O O . VAL A 1 95 ? 17.115 1.611 -14.041 1.00 94.88 95 VAL A O 1
ATOM 764 N N . LEU A 1 96 ? 16.030 3.075 -15.353 1.00 91.81 96 LEU A N 1
ATOM 765 C CA . LEU A 1 96 ? 15.460 2.098 -16.273 1.00 91.81 96 LEU A CA 1
ATOM 766 C C . LEU A 1 96 ? 16.101 2.284 -17.647 1.00 91.81 96 LEU A C 1
ATOM 768 O O . LEU A 1 96 ? 15.933 3.330 -18.274 1.00 91.81 96 LEU A O 1
ATOM 772 N N . LEU A 1 97 ? 16.798 1.256 -18.124 1.00 95.56 97 LEU A N 1
ATOM 773 C CA . LEU A 1 97 ? 17.214 1.152 -19.516 1.00 95.56 97 LEU A CA 1
ATOM 774 C C . LEU A 1 97 ? 16.160 0.369 -20.295 1.00 95.56 97 LEU A C 1
ATOM 776 O O . LEU A 1 97 ? 15.783 -0.735 -19.908 1.00 95.56 97 LEU A O 1
ATOM 780 N N . ALA A 1 98 ? 15.730 0.920 -21.418 1.00 90.44 98 ALA A N 1
ATOM 781 C CA . ALA A 1 98 ? 14.743 0.349 -22.316 1.00 90.44 98 ALA A CA 1
ATOM 782 C C . ALA A 1 98 ? 15.313 0.187 -23.728 1.00 90.44 98 ALA A C 1
ATOM 784 O O . ALA A 1 98 ? 15.993 1.075 -24.234 1.00 90.44 98 ALA A O 1
ATOM 785 N N . VAL A 1 99 ? 14.992 -0.929 -24.379 1.00 91.75 99 VAL A N 1
ATOM 786 C CA . VAL A 1 99 ? 15.319 -1.215 -25.782 1.00 91.75 99 VAL A CA 1
ATOM 787 C C . VAL A 1 99 ? 14.028 -1.177 -26.591 1.00 91.75 99 VAL A C 1
ATOM 789 O O . VAL A 1 99 ? 13.054 -1.849 -26.236 1.00 91.75 99 VAL A O 1
ATOM 792 N N . VAL A 1 100 ? 14.021 -0.405 -27.675 1.00 88.06 100 VAL A N 1
ATOM 793 C CA . VAL A 1 100 ? 12.867 -0.226 -28.563 1.00 88.06 100 VAL A CA 1
ATOM 794 C C . VAL A 1 100 ? 13.154 -0.871 -29.912 1.00 88.06 100 VAL A C 1
ATOM 796 O O . VAL A 1 100 ? 14.186 -0.587 -30.507 1.00 88.06 100 VAL A O 1
ATOM 799 N N . ALA A 1 101 ? 12.254 -1.717 -30.406 1.00 86.50 101 ALA A N 1
ATOM 800 C CA . ALA A 1 101 ? 12.330 -2.286 -31.751 1.00 86.50 101 ALA A CA 1
ATOM 801 C C . ALA A 1 101 ? 10.928 -2.454 -32.351 1.00 86.50 101 ALA A C 1
ATOM 803 O O . ALA A 1 101 ? 9.993 -2.865 -31.655 1.00 86.50 101 ALA A O 1
ATOM 804 N N . GLY A 1 102 ? 10.772 -2.134 -33.636 1.00 81.12 102 GLY A N 1
ATOM 805 C CA . GLY A 1 102 ? 9.477 -2.162 -34.320 1.00 81.12 102 GLY A CA 1
ATOM 806 C C . GLY A 1 102 ? 8.447 -1.240 -33.663 1.00 81.12 102 GLY A C 1
ATOM 807 O O . GLY A 1 102 ? 7.269 -1.594 -33.572 1.00 81.12 102 GLY A O 1
ATOM 808 N N . GLY A 1 103 ? 8.899 -0.106 -33.120 1.00 73.12 103 GLY A N 1
ATOM 809 C CA . GLY A 1 103 ? 8.038 0.844 -32.413 1.00 73.12 103 GLY A CA 1
ATOM 810 C C . GLY A 1 103 ? 7.483 0.342 -31.069 1.00 73.12 103 GLY A C 1
ATOM 811 O O . GLY A 1 103 ? 6.456 0.838 -30.602 1.00 73.12 103 GLY A O 1
ATOM 812 N N . LYS A 1 104 ? 8.113 -0.659 -30.438 1.00 75.88 104 LYS A N 1
ATOM 813 C CA . LYS A 1 104 ? 7.687 -1.227 -29.145 1.00 75.88 104 LYS A CA 1
ATOM 814 C C . LYS A 1 104 ? 8.866 -1.414 -28.197 1.00 75.88 104 LYS A C 1
ATOM 816 O O . LYS A 1 104 ? 9.974 -1.697 -28.636 1.00 75.88 104 LYS A O 1
ATOM 821 N N . LEU A 1 105 ? 8.608 -1.328 -26.891 1.00 77.25 105 LEU A N 1
ATOM 822 C CA . LEU A 1 105 ? 9.559 -1.757 -25.861 1.00 77.25 105 LEU A CA 1
ATOM 823 C C . LEU A 1 105 ? 9.707 -3.282 -25.906 1.00 77.25 105 LEU A C 1
ATOM 825 O O . LEU A 1 105 ? 8.733 -4.001 -25.685 1.00 77.25 105 LEU A O 1
ATOM 829 N N . VAL A 1 106 ? 10.914 -3.765 -26.196 1.00 79.69 106 VAL A N 1
ATOM 830 C CA . VAL A 1 106 ? 11.203 -5.200 -26.372 1.00 79.69 106 VAL A CA 1
ATOM 831 C C . VAL A 1 106 ? 12.069 -5.786 -25.261 1.00 79.69 106 VAL A C 1
ATOM 833 O O . VAL A 1 106 ? 11.925 -6.966 -24.949 1.00 79.69 106 VAL A O 1
ATOM 836 N N . LYS A 1 107 ? 12.942 -4.982 -24.644 1.00 82.81 107 LYS A N 1
ATOM 837 C CA . LYS A 1 107 ? 13.774 -5.376 -23.494 1.00 82.81 107 LYS A CA 1
ATOM 838 C C . LYS A 1 107 ? 13.909 -4.218 -22.519 1.00 82.81 107 LYS A C 1
ATOM 840 O O . LYS A 1 107 ? 13.873 -3.059 -22.930 1.00 82.81 107 LYS A O 1
ATOM 845 N N . ILE A 1 108 ? 14.082 -4.541 -21.244 1.00 82.25 108 ILE A N 1
ATOM 846 C CA . ILE A 1 108 ? 14.272 -3.566 -20.168 1.00 82.25 108 ILE A CA 1
ATOM 847 C C . ILE A 1 108 ? 15.229 -4.103 -19.105 1.00 82.25 108 ILE A C 1
ATOM 849 O O . ILE A 1 108 ? 15.298 -5.314 -18.881 1.00 82.25 108 ILE A O 1
ATOM 853 N N . ILE A 1 109 ? 15.938 -3.196 -18.439 1.00 84.56 109 ILE A N 1
ATOM 854 C CA . ILE A 1 109 ? 16.808 -3.471 -17.291 1.00 84.56 109 ILE A CA 1
ATOM 855 C C . ILE A 1 109 ? 16.624 -2.350 -16.265 1.00 84.56 109 ILE A C 1
ATOM 857 O O . ILE A 1 109 ? 16.646 -1.177 -16.648 1.00 84.56 109 ILE A O 1
ATOM 861 N N . ARG A 1 110 ? 16.489 -2.683 -14.977 1.00 85.50 110 ARG A N 1
ATOM 862 C CA . ARG A 1 110 ? 16.545 -1.704 -13.880 1.00 85.50 110 ARG A CA 1
ATOM 863 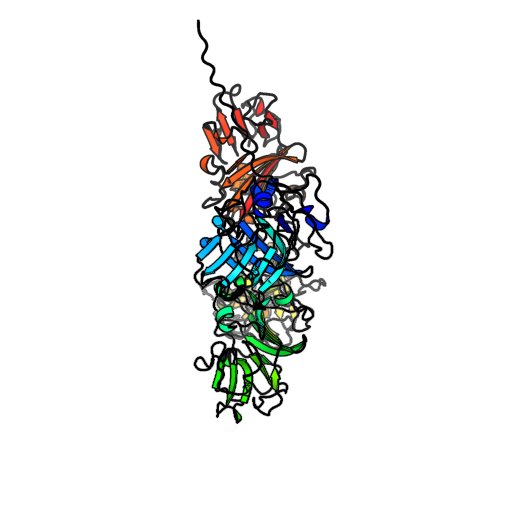C C . ARG A 1 110 ? 17.848 -1.771 -13.118 1.00 85.50 110 ARG A C 1
ATOM 865 O O . ARG A 1 110 ? 18.410 -2.841 -12.882 1.00 85.50 110 ARG A O 1
ATOM 872 N N . PHE A 1 111 ? 18.249 -0.598 -12.660 1.00 89.94 111 PHE A N 1
ATOM 873 C CA . PHE A 1 111 ? 19.417 -0.380 -11.833 1.00 89.94 111 PHE A CA 1
ATOM 874 C C . PHE A 1 111 ? 19.052 0.474 -10.622 1.00 89.94 111 PHE A C 1
ATOM 876 O O . PHE A 1 111 ? 18.167 1.330 -10.700 1.00 89.94 111 PHE A O 1
ATOM 883 N N . SER A 1 112 ? 19.758 0.274 -9.513 1.00 86.50 112 SER A N 1
ATOM 884 C CA . SER A 1 112 ? 19.764 1.219 -8.403 1.00 86.50 112 SER A CA 1
ATOM 885 C C . SER A 1 112 ? 20.457 2.498 -8.858 1.00 86.50 112 SER A C 1
ATOM 887 O O . SER A 1 112 ? 21.581 2.449 -9.354 1.00 86.50 112 SER A O 1
ATOM 889 N N . GLY A 1 113 ? 19.790 3.639 -8.694 1.00 87.81 113 GLY A N 1
ATOM 890 C CA . GLY A 1 113 ? 20.391 4.962 -8.891 1.00 87.81 113 GLY A CA 1
ATOM 891 C C . GLY A 1 113 ? 21.021 5.528 -7.616 1.00 87.81 113 GLY A C 1
ATOM 892 O O . GLY A 1 113 ? 21.641 6.592 -7.640 1.00 87.81 113 GLY A O 1
ATOM 893 N N . GLN A 1 114 ? 20.861 4.834 -6.484 1.00 85.25 114 GLN A N 1
ATOM 894 C CA . GLN A 1 114 ? 21.342 5.322 -5.199 1.00 85.25 114 GLN A CA 1
ATOM 895 C C . GLN A 1 114 ? 22.869 5.294 -5.148 1.00 85.25 114 GLN A C 1
ATOM 897 O O . GLN A 1 114 ? 23.500 4.267 -5.407 1.00 85.25 114 GLN A O 1
ATOM 902 N N . GLY A 1 115 ? 23.463 6.437 -4.801 1.00 85.38 115 GLY A N 1
ATOM 903 C CA . GLY A 1 115 ? 24.918 6.587 -4.736 1.00 85.38 115 GLY A CA 1
ATOM 904 C C . GLY A 1 115 ? 25.617 6.464 -6.095 1.00 85.38 115 GLY A C 1
ATOM 905 O O . GLY A 1 115 ? 26.829 6.258 -6.135 1.00 85.38 115 GLY A O 1
ATOM 906 N N . THR A 1 116 ? 24.879 6.560 -7.205 1.00 93.62 116 THR A N 1
ATOM 907 C CA . THR A 1 116 ? 25.446 6.572 -8.557 1.00 93.62 116 THR A CA 1
ATOM 908 C C . THR A 1 116 ? 25.592 8.001 -9.074 1.00 93.62 116 THR A C 1
ATOM 910 O O . THR A 1 116 ? 25.042 8.951 -8.523 1.00 93.62 116 THR A O 1
ATOM 913 N N . ASN A 1 117 ? 26.309 8.142 -10.180 1.00 93.75 117 ASN A N 1
ATOM 914 C CA . ASN A 1 117 ? 26.285 9.295 -11.065 1.00 93.75 117 ASN A CA 1
ATOM 915 C C . ASN A 1 117 ? 25.775 8.864 -12.448 1.00 93.75 117 ASN A C 1
ATOM 917 O O . ASN A 1 117 ? 25.546 7.676 -12.705 1.00 93.75 117 ASN A O 1
ATOM 921 N N . TYR A 1 118 ? 25.637 9.823 -13.362 1.00 94.88 118 TYR A N 1
ATOM 922 C CA . TYR A 1 118 ? 25.117 9.564 -14.701 1.00 94.88 118 TYR A CA 1
ATOM 923 C C . TYR A 1 118 ? 25.996 8.628 -15.554 1.00 94.88 118 TYR A C 1
ATOM 925 O O . TYR A 1 118 ? 25.510 8.123 -16.558 1.00 94.88 118 TYR A O 1
ATOM 933 N N . LEU A 1 119 ? 27.247 8.331 -15.183 1.00 95.00 119 LEU A N 1
ATOM 934 C CA . LEU A 1 119 ? 28.137 7.434 -15.940 1.00 95.00 119 LEU A CA 1
ATOM 935 C C . LEU A 1 119 ? 28.323 6.044 -15.317 1.00 95.00 119 LEU A C 1
ATOM 937 O O . LEU A 1 119 ? 28.743 5.132 -16.031 1.00 95.00 119 LEU A O 1
ATOM 941 N N . ASN A 1 120 ? 28.034 5.859 -14.025 1.00 94.44 120 ASN A N 1
ATOM 942 C CA . ASN A 1 120 ? 28.313 4.603 -13.313 1.00 94.44 120 ASN A CA 1
ATOM 943 C C . ASN A 1 120 ? 27.067 3.820 -12.854 1.00 94.44 120 ASN A C 1
ATOM 945 O O . ASN A 1 120 ? 27.219 2.729 -12.314 1.00 94.44 120 ASN A O 1
ATOM 949 N N . TRP A 1 121 ? 25.847 4.325 -13.085 1.00 96.62 121 TRP A N 1
ATOM 950 C CA . TRP A 1 121 ? 24.611 3.603 -12.735 1.00 96.62 121 TRP A CA 1
ATOM 951 C C . TRP A 1 121 ? 24.423 2.300 -13.521 1.00 96.62 121 TRP A C 1
ATOM 953 O O . TRP A 1 121 ? 23.796 1.363 -13.037 1.00 96.62 121 TRP A O 1
ATOM 963 N N . PHE A 1 122 ? 24.960 2.231 -14.740 1.00 97.38 122 PHE A N 1
ATOM 964 C CA . PHE A 1 122 ? 24.900 1.049 -15.592 1.00 97.38 122 PHE A CA 1
ATOM 965 C C . PHE A 1 122 ? 26.096 0.150 -15.274 1.00 97.38 122 PHE A C 1
ATOM 967 O O . PHE A 1 122 ? 27.094 0.126 -15.995 1.00 97.38 122 PHE A O 1
ATOM 974 N N . GLY A 1 123 ? 26.006 -0.537 -14.142 1.00 91.94 123 GLY A N 1
ATOM 975 C CA . GLY A 1 123 ? 27.032 -1.440 -13.636 1.00 91.94 123 GLY A CA 1
ATOM 976 C C . GLY A 1 123 ? 26.412 -2.708 -13.067 1.00 91.94 123 GLY A C 1
ATOM 977 O O . GLY A 1 123 ? 25.252 -2.716 -12.648 1.00 91.94 123 GLY A O 1
ATOM 978 N N . GLN A 1 124 ? 27.186 -3.794 -13.045 1.00 87.56 124 GLN A N 1
ATOM 979 C CA . GLN A 1 124 ? 26.717 -5.084 -12.533 1.00 87.56 124 GLN A CA 1
ATOM 980 C C . GLN A 1 124 ? 26.323 -5.022 -11.050 1.00 87.56 124 GLN A C 1
ATOM 982 O O . GLN A 1 124 ? 25.376 -5.686 -10.646 1.00 87.56 124 GLN A O 1
ATOM 987 N N . ASP A 1 125 ? 27.017 -4.224 -10.244 1.00 86.12 125 ASP A N 1
ATOM 988 C CA . ASP A 1 125 ? 26.728 -4.023 -8.820 1.00 86.12 125 ASP A CA 1
ATOM 989 C C . ASP A 1 125 ? 25.480 -3.160 -8.576 1.00 86.12 125 ASP A C 1
ATOM 991 O O . ASP A 1 125 ? 24.935 -3.153 -7.474 1.00 86.12 125 ASP A O 1
ATOM 995 N N . LYS A 1 126 ? 25.019 -2.432 -9.600 1.00 91.25 126 LYS A N 1
ATOM 996 C CA . LYS A 1 126 ? 23.792 -1.628 -9.562 1.00 91.25 126 LYS A CA 1
ATOM 997 C C . LYS A 1 126 ? 22.594 -2.353 -10.158 1.00 91.25 126 LYS A C 1
ATOM 999 O O . LYS A 1 126 ? 21.480 -1.863 -10.016 1.00 91.25 126 LYS A O 1
ATOM 1004 N N . TYR A 1 127 ? 22.802 -3.488 -10.820 1.00 84.50 127 TYR A N 1
ATOM 1005 C CA . TYR A 1 127 ? 21.742 -4.286 -11.427 1.00 84.50 127 TYR A CA 1
ATOM 1006 C C . TYR A 1 127 ? 20.691 -4.706 -10.388 1.00 84.50 127 TYR A C 1
ATOM 1008 O O . TYR A 1 127 ? 21.029 -5.278 -9.353 1.00 84.50 127 TYR A O 1
ATOM 1016 N N . LEU A 1 128 ? 19.418 -4.440 -10.689 1.00 72.19 128 LEU A N 1
ATOM 1017 C CA . LEU A 1 128 ? 18.277 -4.896 -9.893 1.00 72.19 128 LEU A CA 1
ATOM 1018 C C . LEU A 1 128 ? 17.608 -6.095 -10.566 1.00 72.19 128 LEU A C 1
ATOM 1020 O O . LEU A 1 128 ? 17.592 -7.188 -10.006 1.00 72.19 128 LEU A O 1
ATOM 1024 N N . ASP A 1 129 ? 17.075 -5.898 -11.774 1.00 63.72 129 ASP A N 1
ATOM 1025 C CA . ASP A 1 129 ? 16.437 -6.946 -12.572 1.00 63.72 129 ASP A CA 1
ATOM 1026 C C . ASP A 1 129 ? 16.401 -6.616 -14.079 1.00 63.72 129 ASP A C 1
ATOM 1028 O O . ASP A 1 129 ? 16.747 -5.512 -14.510 1.00 63.72 129 ASP A O 1
ATOM 1032 N N . SER A 1 130 ? 16.002 -7.588 -14.909 1.00 74.88 130 SER A N 1
ATOM 1033 C CA . SER A 1 130 ? 15.779 -7.376 -16.344 1.00 74.88 130 SER A CA 1
ATOM 1034 C C . SER A 1 130 ? 14.791 -8.364 -16.964 1.00 74.88 130 SER A C 1
ATOM 1036 O O . SER A 1 130 ? 14.382 -9.346 -16.348 1.00 74.88 130 SER A O 1
ATOM 1038 N N . SER A 1 131 ? 14.476 -8.135 -18.240 1.00 70.62 131 SER A N 1
ATOM 1039 C CA . SER A 1 131 ? 13.770 -9.090 -19.102 1.00 70.62 131 SER A CA 1
ATOM 1040 C C . SER A 1 131 ? 14.603 -10.306 -19.558 1.00 70.62 131 SER A C 1
ATOM 1042 O O . SER A 1 131 ? 14.049 -11.199 -20.200 1.00 70.62 131 SER A O 1
ATOM 1044 N N . TRP A 1 132 ? 15.913 -10.341 -19.290 1.00 76.31 132 TRP A N 1
ATOM 1045 C CA . TRP A 1 132 ? 16.787 -11.491 -19.554 1.00 76.31 132 TRP A CA 1
ATOM 1046 C C . TRP A 1 132 ? 17.011 -12.313 -18.279 1.00 76.31 132 TRP A C 1
ATOM 1048 O O . TRP A 1 132 ? 17.331 -11.756 -17.230 1.00 76.31 132 TRP A O 1
ATOM 1058 N N . GLY A 1 133 ? 16.865 -13.635 -18.363 1.00 61.53 133 GLY A N 1
ATOM 1059 C CA . GLY A 1 133 ? 16.886 -14.524 -17.195 1.00 61.53 133 GLY A CA 1
ATOM 1060 C C . GLY A 1 133 ? 18.276 -14.847 -16.659 1.00 61.53 133 GLY A C 1
ATOM 1061 O O . GLY A 1 133 ? 18.458 -15.012 -15.456 1.00 61.53 133 GLY A O 1
ATOM 1062 N N . ASP A 1 134 ? 19.281 -14.919 -17.531 1.00 75.06 134 ASP A N 1
ATOM 1063 C CA . ASP A 1 134 ? 20.643 -15.331 -17.165 1.00 75.06 134 ASP A CA 1
ATOM 1064 C C . ASP A 1 134 ? 21.588 -14.155 -16.866 1.00 75.06 134 ASP A C 1
ATOM 1066 O O . ASP A 1 134 ? 22.704 -14.351 -16.376 1.00 75.06 134 ASP A O 1
ATOM 1070 N N . ILE A 1 135 ? 21.150 -12.916 -17.107 1.00 80.19 135 ILE A N 1
ATOM 1071 C CA . ILE A 1 135 ? 21.993 -11.730 -16.926 1.00 80.19 135 ILE A CA 1
ATOM 1072 C C . ILE A 1 135 ? 22.381 -11.504 -15.465 1.00 80.19 135 ILE A C 1
ATOM 1074 O O . ILE A 1 135 ? 23.358 -10.821 -15.215 1.00 80.19 135 ILE A O 1
ATOM 1078 N N . GLY A 1 136 ? 21.650 -12.023 -14.476 1.00 72.25 136 GLY A N 1
ATOM 1079 C CA . GLY A 1 136 ? 22.017 -11.877 -13.062 1.00 72.25 136 GLY A CA 1
ATOM 1080 C C . GLY A 1 136 ? 23.107 -12.860 -12.622 1.00 72.25 136 GLY A C 1
ATOM 1081 O O . GLY A 1 136 ? 23.943 -12.526 -11.788 1.00 72.25 136 GLY A O 1
ATOM 1082 N N . SER A 1 137 ? 23.130 -14.054 -13.217 1.00 73.19 137 SER A N 1
ATOM 1083 C CA . SER A 1 137 ? 23.882 -15.217 -12.725 1.00 73.19 137 SER A CA 1
ATOM 1084 C C . SER A 1 137 ? 25.139 -15.543 -13.531 1.00 73.19 137 SER A C 1
ATOM 1086 O O . SER A 1 137 ? 26.064 -16.162 -13.010 1.00 73.19 137 SER A O 1
ATOM 1088 N N . VAL A 1 138 ? 25.206 -15.123 -14.793 1.00 79.75 138 VAL A N 1
ATOM 1089 C CA . VAL A 1 138 ? 26.345 -15.411 -15.676 1.00 79.75 138 VAL A CA 1
ATOM 1090 C C . VAL A 1 138 ? 27.455 -14.371 -15.486 1.00 79.75 138 VAL A C 1
ATOM 1092 O O . VAL A 1 138 ? 27.175 -13.206 -15.241 1.00 79.75 138 VAL A O 1
ATOM 1095 N N . HIS A 1 139 ? 28.728 -14.749 -15.601 1.00 88.69 139 HIS A N 1
ATOM 1096 C CA . HIS A 1 139 ? 29.853 -13.801 -15.570 1.00 88.69 139 HIS A CA 1
ATOM 1097 C C . HIS A 1 139 ? 29.855 -12.853 -16.790 1.00 88.69 139 HIS A C 1
ATOM 1099 O O . HIS A 1 139 ? 29.453 -13.255 -17.882 1.00 88.69 139 HIS A O 1
ATOM 1105 N N . LYS A 1 140 ? 30.350 -11.615 -16.633 1.00 93.31 140 LYS A N 1
ATOM 1106 C CA . LYS A 1 140 ? 30.472 -10.625 -17.715 1.00 93.31 140 LYS A CA 1
ATOM 1107 C C . LYS A 1 140 ? 31.877 -10.053 -17.763 1.00 93.31 140 LYS A C 1
ATOM 1109 O O . LYS A 1 140 ? 32.401 -9.639 -16.737 1.00 93.31 140 LYS A O 1
ATOM 1114 N N . ASN A 1 141 ? 32.464 -9.993 -18.954 1.00 95.06 141 ASN A N 1
ATOM 1115 C CA . ASN A 1 141 ? 33.718 -9.275 -19.177 1.00 95.06 141 ASN A CA 1
ATOM 1116 C C . ASN A 1 141 ? 33.492 -7.770 -19.400 1.00 95.06 141 ASN A C 1
ATOM 1118 O O . ASN A 1 141 ? 34.389 -6.982 -19.120 1.00 95.06 141 ASN A O 1
ATOM 1122 N N . PHE A 1 142 ? 32.298 -7.366 -19.850 1.00 97.25 142 PHE A N 1
ATOM 1123 C CA . PHE A 1 142 ? 31.886 -5.964 -19.925 1.00 97.25 142 PHE A CA 1
ATOM 1124 C C . PHE A 1 142 ? 30.466 -5.783 -19.396 1.00 97.25 142 PHE A C 1
ATOM 1126 O O . PHE A 1 142 ? 29.563 -6.535 -19.760 1.00 97.25 142 PHE A O 1
ATOM 1133 N N . PHE A 1 143 ? 30.283 -4.759 -18.563 1.00 96.88 143 PHE A N 1
ATOM 1134 C CA . PHE A 1 143 ? 28.983 -4.274 -18.102 1.00 96.88 143 PHE A CA 1
ATOM 1135 C C . PHE A 1 143 ? 29.113 -2.790 -17.723 1.00 96.88 143 PHE A C 1
ATOM 1137 O O . PHE A 1 143 ? 29.194 -2.448 -16.545 1.00 96.88 143 PHE A O 1
ATOM 1144 N N . SER A 1 144 ? 29.211 -1.906 -18.722 1.00 97.69 144 SER A N 1
ATOM 1145 C CA . SER A 1 144 ? 29.354 -0.459 -18.489 1.00 97.69 144 SER A CA 1
ATOM 1146 C C . SER A 1 144 ? 28.947 0.401 -19.695 1.00 97.69 144 SER A C 1
ATOM 1148 O O . SER A 1 144 ? 28.866 -0.082 -20.827 1.00 97.69 144 SER A O 1
ATOM 1150 N N . ILE A 1 145 ? 28.696 1.698 -19.460 1.00 97.94 145 ILE A N 1
ATOM 1151 C CA . ILE A 1 145 ? 28.413 2.682 -20.528 1.00 97.94 145 ILE A CA 1
ATOM 1152 C C . ILE A 1 145 ? 29.627 2.840 -21.446 1.00 97.94 145 ILE A C 1
ATOM 1154 O O . ILE A 1 145 ? 29.479 2.857 -22.668 1.00 97.94 145 ILE A O 1
ATOM 1158 N N . TYR A 1 146 ? 30.828 2.910 -20.861 1.00 96.25 146 TYR A N 1
ATOM 1159 C CA . TYR A 1 146 ? 32.085 2.969 -21.608 1.00 96.25 146 TYR A CA 1
ATOM 1160 C C . TYR A 1 146 ? 32.327 1.705 -22.442 1.00 96.25 146 TYR A C 1
ATOM 1162 O O . TYR A 1 146 ? 32.849 1.806 -23.553 1.00 96.25 146 TYR A O 1
ATOM 1170 N N . GLY A 1 147 ? 31.926 0.541 -21.924 1.00 96.12 147 GLY A N 1
ATOM 1171 C CA . GLY A 1 147 ? 32.116 -0.757 -22.560 1.00 96.12 147 GLY A CA 1
ATOM 1172 C C . GLY A 1 147 ? 33.567 -0.993 -22.986 1.00 96.12 147 GLY A C 1
ATOM 1173 O O . GLY A 1 147 ? 34.495 -0.720 -22.224 1.00 96.12 147 GLY A O 1
ATOM 1174 N N . ASP A 1 148 ? 33.767 -1.488 -24.207 1.00 96.81 148 ASP A N 1
ATOM 1175 C CA . ASP A 1 148 ? 35.101 -1.632 -24.794 1.00 96.81 148 ASP A CA 1
ATOM 1176 C C . ASP A 1 148 ? 35.498 -0.324 -25.488 1.00 96.81 148 ASP A C 1
ATOM 1178 O O . ASP A 1 148 ? 35.035 -0.001 -26.590 1.00 96.81 148 ASP A O 1
ATOM 1182 N N . ASN A 1 149 ? 36.351 0.463 -24.824 1.00 93.12 149 ASN A N 1
ATOM 1183 C CA . ASN A 1 149 ? 36.775 1.758 -25.348 1.00 93.12 149 ASN A CA 1
ATOM 1184 C C . ASN A 1 149 ? 37.499 1.647 -26.693 1.00 93.12 149 ASN A C 1
ATOM 1186 O O . ASN A 1 149 ? 37.242 2.460 -27.578 1.00 93.12 149 ASN A O 1
ATOM 1190 N N . ARG A 1 150 ? 38.344 0.623 -26.852 1.00 94.69 150 ARG A N 1
ATOM 1191 C CA . ARG A 1 150 ? 39.193 0.422 -28.034 1.00 94.69 150 ARG A CA 1
ATOM 1192 C C . ARG A 1 150 ? 38.374 0.058 -29.268 1.00 94.69 150 ARG A C 1
ATOM 1194 O O . ARG A 1 150 ? 38.741 0.438 -30.372 1.00 94.69 150 ARG A O 1
ATOM 1201 N N . LEU A 1 151 ? 37.286 -0.686 -29.079 1.00 95.75 151 LEU A N 1
ATOM 1202 C CA . LEU A 1 151 ? 36.410 -1.133 -30.166 1.00 95.75 151 LEU A CA 1
ATOM 1203 C C . LEU A 1 151 ? 35.147 -0.276 -30.327 1.00 95.75 151 LEU A C 1
ATOM 1205 O O . LEU A 1 151 ? 34.300 -0.600 -31.152 1.00 95.75 151 LEU A O 1
ATOM 1209 N N . HIS A 1 152 ? 35.003 0.803 -29.551 1.00 96.69 152 HIS A N 1
ATOM 1210 C CA . HIS A 1 152 ? 33.818 1.673 -29.560 1.00 96.69 152 HIS A CA 1
ATOM 1211 C C . HIS A 1 152 ? 32.492 0.924 -29.323 1.00 96.69 152 HIS A C 1
ATOM 1213 O O . HIS A 1 152 ? 31.439 1.309 -29.833 1.00 96.69 152 HIS A O 1
ATOM 1219 N N . ARG A 1 153 ? 32.534 -0.139 -28.511 1.00 97.88 153 ARG A N 1
ATOM 1220 C CA . ARG A 1 153 ? 31.344 -0.870 -28.052 1.00 97.88 153 ARG A CA 1
ATOM 1221 C C . ARG A 1 153 ? 30.875 -0.229 -26.757 1.00 97.88 153 ARG A C 1
ATOM 1223 O O . ARG A 1 153 ? 31.512 -0.394 -25.721 1.00 97.88 153 ARG A O 1
ATOM 1230 N N . ARG A 1 154 ? 29.808 0.557 -26.831 1.00 98.12 154 ARG A N 1
ATOM 1231 C CA . ARG A 1 154 ? 29.238 1.364 -25.740 1.00 98.12 154 ARG A CA 1
ATOM 1232 C C . ARG A 1 154 ? 27.984 0.701 -25.189 1.00 98.12 154 ARG A C 1
ATOM 1234 O O . ARG A 1 154 ? 27.454 -0.201 -25.835 1.00 98.12 154 ARG A O 1
ATOM 1241 N N . PHE A 1 155 ? 27.518 1.132 -24.011 1.00 97.94 155 PHE A N 1
ATOM 1242 C CA . PHE A 1 155 ? 26.355 0.533 -23.326 1.00 97.94 155 PHE A CA 1
ATOM 1243 C C . PHE A 1 155 ? 26.386 -1.001 -23.432 1.00 97.94 155 PHE A C 1
ATOM 1245 O O . PHE A 1 155 ? 25.479 -1.630 -23.979 1.00 97.94 155 PHE A O 1
ATOM 1252 N N . PHE A 1 156 ? 27.517 -1.579 -23.024 1.00 98.31 156 PHE A N 1
ATOM 1253 C CA . PHE A 1 156 ? 27.917 -2.914 -23.447 1.00 98.31 156 PHE A CA 1
ATOM 1254 C C . PHE A 1 156 ? 27.776 -3.906 -22.303 1.00 98.31 156 PHE A C 1
ATOM 1256 O O . PHE A 1 156 ? 28.384 -3.723 -21.246 1.00 98.31 156 PHE A O 1
ATOM 1263 N N . ILE A 1 157 ? 26.984 -4.954 -22.533 1.00 98.12 157 ILE A N 1
ATOM 1264 C CA . ILE A 1 157 ? 26.818 -6.084 -21.622 1.00 98.12 157 ILE A CA 1
ATOM 1265 C C . ILE A 1 157 ? 27.198 -7.353 -22.373 1.00 98.12 157 ILE A C 1
ATOM 1267 O O . ILE A 1 157 ? 26.452 -7.839 -23.231 1.00 98.12 157 ILE A O 1
ATOM 1271 N N . ASN A 1 158 ? 28.369 -7.886 -22.047 1.00 97.38 158 ASN A N 1
ATOM 1272 C CA . ASN A 1 158 ? 28.980 -8.998 -22.758 1.00 97.38 158 ASN A CA 1
ATOM 1273 C C . ASN A 1 158 ? 29.532 -10.027 -21.780 1.00 97.38 158 ASN A C 1
ATOM 1275 O O . ASN A 1 158 ? 30.095 -9.684 -20.742 1.00 97.38 158 ASN A O 1
ATOM 1279 N N . GLN A 1 159 ? 29.364 -11.301 -22.118 1.00 95.56 159 GLN A N 1
ATOM 1280 C CA . GLN A 1 159 ? 29.856 -12.397 -21.297 1.00 95.56 159 GLN A CA 1
ATOM 1281 C C . GLN A 1 159 ? 31.363 -12.573 -21.494 1.00 95.56 159 GLN A C 1
ATOM 1283 O O . GLN A 1 159 ? 32.128 -12.577 -20.530 1.00 95.56 159 GLN A O 1
ATOM 1288 N N . GLN A 1 160 ? 31.772 -12.774 -22.746 1.00 93.31 160 GLN A N 1
ATOM 1289 C CA . GLN A 1 160 ? 33.130 -13.169 -23.102 1.00 93.31 160 GLN A CA 1
ATOM 1290 C C . GLN A 1 160 ? 33.483 -12.756 -24.531 1.00 93.31 160 GLN A C 1
ATOM 1292 O O . GLN A 1 160 ? 32.602 -12.615 -25.385 1.00 93.31 160 GLN A O 1
ATOM 1297 N N . TYR A 1 161 ? 34.783 -12.617 -24.783 1.00 94.62 161 TYR A N 1
ATOM 1298 C CA . TYR A 1 161 ? 35.336 -12.601 -26.132 1.00 94.62 161 TYR A CA 1
ATOM 1299 C C . TYR A 1 161 ? 35.867 -13.981 -26.495 1.00 94.62 161 TYR A C 1
ATOM 1301 O O . TYR A 1 161 ? 36.534 -14.628 -25.690 1.00 94.62 161 TYR A O 1
ATOM 1309 N N . GLY A 1 162 ? 35.562 -14.423 -27.710 1.00 87.06 162 GLY A N 1
ATOM 1310 C CA . GLY A 1 162 ? 36.033 -15.694 -28.265 1.00 87.06 162 GLY A CA 1
ATOM 1311 C C . GLY A 1 162 ? 36.440 -15.590 -29.734 1.00 87.06 162 GLY A C 1
ATOM 1312 O O . GLY A 1 162 ? 36.640 -16.619 -30.379 1.00 87.06 162 GLY A O 1
ATOM 1313 N N . GLY A 1 163 ? 36.524 -14.363 -30.260 1.00 90.62 163 GLY A N 1
ATOM 1314 C CA . GLY A 1 163 ? 36.571 -14.064 -31.689 1.00 90.62 163 GLY A CA 1
ATOM 1315 C C . GLY A 1 163 ? 35.175 -13.721 -32.209 1.00 90.62 163 GLY A C 1
ATOM 1316 O O . GLY A 1 163 ? 34.179 -14.130 -31.615 1.00 90.62 163 GLY A O 1
ATOM 1317 N N . CYS A 1 164 ? 35.088 -12.990 -33.325 1.00 92.19 164 CYS A N 1
ATOM 1318 C CA . CYS A 1 164 ? 33.824 -12.413 -33.799 1.00 92.19 164 CYS A CA 1
ATOM 1319 C C . CYS A 1 164 ? 32.666 -13.425 -33.885 1.00 92.19 164 CYS A C 1
ATOM 1321 O O . CYS A 1 164 ? 31.533 -13.072 -33.575 1.00 92.19 164 CYS A O 1
ATOM 1323 N N . ASP A 1 165 ? 32.941 -14.682 -34.241 1.00 93.38 165 ASP A N 1
ATOM 1324 C CA . ASP A 1 165 ? 31.911 -15.719 -34.371 1.00 93.38 165 ASP A CA 1
ATOM 1325 C C . ASP A 1 165 ? 31.484 -16.369 -33.049 1.00 93.38 165 ASP A C 1
ATOM 1327 O O . ASP A 1 165 ? 30.520 -17.130 -33.036 1.00 93.38 165 ASP A O 1
ATOM 1331 N N . LYS A 1 166 ? 32.188 -16.084 -31.949 1.00 93.50 166 LYS A N 1
ATOM 1332 C CA . LYS A 1 166 ? 31.973 -16.668 -30.613 1.00 93.50 166 LYS A CA 1
ATOM 1333 C C . LYS A 1 166 ? 31.707 -15.624 -29.526 1.00 93.50 166 LYS A C 1
ATOM 1335 O O . LYS A 1 166 ? 31.323 -15.993 -28.413 1.00 93.50 166 LYS A O 1
ATOM 1340 N N . ASP A 1 167 ? 31.910 -14.341 -29.818 1.00 95.00 167 ASP A N 1
ATOM 1341 C CA . ASP A 1 167 ? 31.570 -13.251 -28.906 1.00 95.00 167 ASP A CA 1
ATOM 1342 C C . ASP A 1 167 ? 30.080 -13.356 -28.530 1.00 95.00 167 ASP A C 1
ATOM 1344 O O . ASP A 1 167 ? 29.219 -13.534 -29.394 1.00 95.00 167 ASP A O 1
ATOM 1348 N N . THR A 1 168 ? 29.776 -13.299 -27.233 1.00 96.06 168 THR A N 1
ATOM 1349 C CA . THR A 1 168 ? 28.440 -13.619 -26.701 1.00 96.06 168 THR A CA 1
ATOM 1350 C C . THR A 1 168 ? 28.034 -12.610 -25.636 1.00 96.06 168 THR A C 1
ATOM 1352 O O . THR A 1 168 ? 28.807 -12.336 -24.713 1.00 96.06 168 THR A O 1
ATOM 1355 N N . GLY A 1 169 ? 26.813 -12.081 -25.726 1.00 97.06 169 GLY A N 1
ATOM 1356 C CA . GLY A 1 169 ? 26.334 -11.037 -24.823 1.00 97.06 169 GLY A CA 1
ATOM 1357 C C . GLY A 1 169 ? 24.835 -10.757 -24.915 1.00 97.06 169 GLY A C 1
ATOM 1358 O O . GLY A 1 169 ? 24.071 -11.547 -25.469 1.00 97.06 169 GLY A O 1
ATOM 1359 N N . TRP A 1 170 ? 24.420 -9.635 -24.323 1.00 97.69 170 TRP A N 1
ATOM 1360 C CA . TRP A 1 170 ? 23.010 -9.254 -24.166 1.00 97.69 170 TRP A CA 1
ATOM 1361 C C . TRP A 1 170 ? 22.655 -7.955 -24.882 1.00 97.69 170 TRP A C 1
ATOM 1363 O O . TRP A 1 170 ? 21.606 -7.888 -25.519 1.00 97.69 170 TRP A O 1
ATOM 1373 N N . LEU A 1 171 ? 23.507 -6.929 -24.777 1.00 98.31 171 LEU A N 1
ATOM 1374 C CA . LEU A 1 171 ? 23.279 -5.607 -25.369 1.00 98.31 171 LEU A CA 1
ATOM 1375 C C . LEU A 1 171 ? 24.602 -4.952 -25.783 1.00 98.31 171 LEU A C 1
ATOM 1377 O O . LEU A 1 171 ? 25.573 -5.003 -25.028 1.00 98.31 171 LEU A O 1
ATOM 1381 N N . VAL A 1 172 ? 24.625 -4.309 -26.952 1.00 98.19 172 VAL A N 1
ATOM 1382 C CA . VAL A 1 172 ? 25.745 -3.477 -27.413 1.00 98.19 172 VAL A CA 1
ATOM 1383 C C . VAL A 1 172 ? 25.255 -2.286 -28.235 1.00 98.19 172 VAL A C 1
ATOM 1385 O O . VAL A 1 172 ? 24.393 -2.429 -29.101 1.00 98.19 172 VAL A O 1
ATOM 1388 N N . CYS A 1 173 ? 25.838 -1.113 -27.988 1.00 98.31 173 CYS A N 1
ATOM 1389 C CA . CYS A 1 173 ? 25.831 0.029 -28.896 1.00 98.31 173 CYS A CA 1
ATOM 1390 C C . CYS A 1 173 ? 27.148 0.040 -29.679 1.00 98.31 173 CYS A C 1
ATOM 1392 O O . CYS A 1 173 ? 28.201 0.369 -29.131 1.00 98.31 173 CYS A O 1
ATOM 1394 N N . VAL A 1 174 ? 27.098 -0.313 -30.959 1.00 98.19 174 VAL A N 1
ATOM 1395 C CA . VAL A 1 174 ? 28.223 -0.165 -31.888 1.00 98.19 174 VAL A CA 1
ATOM 1396 C C . VAL A 1 174 ? 28.298 1.306 -32.285 1.00 98.19 174 VAL A C 1
ATOM 1398 O O . VAL A 1 174 ? 27.487 1.778 -33.082 1.00 98.19 174 VAL A O 1
ATOM 1401 N N . ASP A 1 175 ? 29.240 2.039 -31.696 1.00 97.44 175 ASP A N 1
ATOM 1402 C CA . ASP A 1 175 ? 29.283 3.506 -31.730 1.00 97.44 175 ASP A CA 1
ATOM 1403 C C . ASP A 1 175 ? 30.429 4.045 -32.603 1.00 97.44 175 ASP A C 1
ATOM 1405 O O . ASP A 1 175 ? 31.168 4.951 -32.218 1.00 97.44 175 ASP A O 1
ATOM 1409 N N . THR A 1 176 ? 30.626 3.434 -33.775 1.00 96.25 176 THR A N 1
ATOM 1410 C CA . THR A 1 176 ? 31.670 3.802 -34.742 1.00 96.25 176 THR A CA 1
ATOM 1411 C C . THR A 1 176 ? 31.248 3.466 -36.175 1.00 96.25 176 THR A C 1
ATOM 1413 O O . THR A 1 176 ? 30.611 2.430 -36.387 1.00 96.25 176 THR A O 1
ATOM 1416 N N . PRO A 1 177 ? 31.628 4.276 -37.182 1.00 94.38 177 PRO A N 1
ATOM 1417 C CA . PRO A 1 177 ? 31.447 3.927 -38.592 1.00 94.38 177 PRO A CA 1
ATOM 1418 C C . PRO A 1 177 ? 32.363 2.785 -39.064 1.00 94.38 177 PRO A C 1
ATOM 1420 O O . PRO A 1 177 ? 32.165 2.258 -40.160 1.00 94.38 177 PRO A O 1
ATOM 1423 N N . HIS A 1 178 ? 33.379 2.404 -38.283 1.00 95.06 178 HIS A N 1
ATOM 1424 C CA . HIS A 1 178 ? 34.404 1.435 -38.690 1.00 95.06 178 HIS A CA 1
ATOM 1425 C C . HIS A 1 178 ? 34.540 0.285 -37.680 1.00 95.06 178 HIS A C 1
ATOM 1427 O O . HIS A 1 178 ? 35.588 0.141 -37.046 1.00 95.06 178 HIS A O 1
ATOM 1433 N N . PRO A 1 179 ? 33.492 -0.535 -37.481 1.00 94.50 179 PRO A N 1
ATOM 1434 C CA . PRO A 1 179 ? 33.543 -1.596 -36.488 1.00 94.50 179 PRO A CA 1
ATOM 1435 C C . PRO A 1 179 ? 34.383 -2.793 -36.959 1.00 94.50 179 PRO A C 1
ATOM 1437 O O . PRO A 1 179 ? 34.507 -3.073 -38.158 1.00 94.50 179 PRO A O 1
ATOM 1440 N N . ALA A 1 180 ? 34.950 -3.519 -35.996 1.00 92.94 180 ALA A N 1
ATOM 1441 C CA . ALA A 1 180 ? 35.937 -4.564 -36.250 1.00 92.94 180 ALA A CA 1
ATOM 1442 C C . ALA A 1 180 ? 35.311 -5.863 -36.788 1.00 92.94 180 ALA A C 1
ATOM 1444 O O . ALA A 1 180 ? 35.831 -6.458 -37.733 1.00 92.94 180 ALA A O 1
ATOM 1445 N N . CYS A 1 181 ? 34.189 -6.303 -36.218 1.00 94.38 181 CYS A N 1
ATOM 1446 C CA . CYS A 1 181 ? 33.582 -7.594 -36.520 1.00 94.38 181 CYS A CA 1
ATOM 1447 C C . CYS A 1 181 ? 32.497 -7.518 -37.609 1.00 94.38 181 CYS A C 1
ATOM 1449 O O . CYS A 1 181 ? 31.773 -6.528 -37.707 1.00 94.38 181 CYS A O 1
ATOM 1451 N N . PRO A 1 182 ? 32.293 -8.593 -38.398 1.00 94.44 182 PRO A N 1
ATOM 1452 C CA . PRO A 1 182 ? 31.224 -8.642 -39.399 1.00 94.44 182 PRO A CA 1
ATOM 1453 C C . PRO A 1 182 ? 29.814 -8.451 -38.822 1.00 94.44 182 PRO A C 1
ATOM 1455 O O . PRO A 1 182 ? 28.983 -7.789 -39.440 1.00 94.44 182 PRO A O 1
ATOM 1458 N N . TRP A 1 183 ? 29.534 -8.979 -37.624 1.00 93.75 183 TRP A N 1
ATOM 1459 C CA . TRP A 1 183 ? 28.217 -8.848 -36.985 1.00 93.75 183 TRP A CA 1
ATOM 1460 C C . TRP A 1 183 ? 27.863 -7.405 -36.596 1.00 93.75 183 TRP A C 1
ATOM 1462 O O . TRP A 1 183 ? 26.687 -7.099 -36.420 1.00 93.75 183 TRP A O 1
ATOM 1472 N N . GLU A 1 184 ? 28.852 -6.511 -36.535 1.00 94.62 184 GLU A N 1
ATOM 1473 C CA . GLU A 1 184 ? 28.677 -5.082 -36.256 1.00 94.62 184 GLU A CA 1
ATOM 1474 C C . GLU A 1 184 ? 28.312 -4.275 -37.516 1.00 94.62 184 GLU A C 1
ATOM 1476 O O . GLU A 1 184 ? 27.810 -3.161 -37.413 1.00 94.62 184 GLU A O 1
ATOM 1481 N N . LYS A 1 185 ? 28.519 -4.830 -38.719 1.00 92.75 185 LYS A N 1
ATOM 1482 C CA . LYS A 1 185 ? 28.374 -4.136 -40.016 1.00 92.75 185 LYS A CA 1
ATOM 1483 C C . LYS A 1 185 ? 26.970 -4.271 -40.622 1.00 92.75 185 LYS A C 1
ATOM 1485 O O . LYS A 1 185 ? 26.814 -4.344 -41.836 1.00 92.75 185 LYS A O 1
ATOM 1490 N N . ARG A 1 186 ? 25.935 -4.346 -39.778 1.00 86.56 186 ARG A N 1
ATOM 1491 C CA . ARG A 1 186 ? 24.538 -4.618 -40.187 1.00 86.56 186 ARG A CA 1
ATOM 1492 C C . ARG A 1 186 ? 23.698 -3.361 -40.456 1.00 86.56 186 ARG A C 1
ATOM 1494 O O . ARG A 1 186 ? 22.504 -3.475 -40.708 1.00 86.56 186 ARG A O 1
ATOM 1501 N N . GLY A 1 187 ? 24.293 -2.173 -40.385 1.00 87.88 187 GLY A N 1
ATOM 1502 C CA . GLY A 1 187 ? 23.621 -0.900 -40.636 1.00 87.88 187 GLY A CA 1
ATOM 1503 C C . GLY A 1 187 ? 24.515 0.293 -40.303 1.00 87.88 187 GLY A C 1
ATOM 1504 O O . GLY A 1 187 ? 25.667 0.116 -39.908 1.00 87.88 187 GLY A O 1
ATOM 1505 N N . ALA A 1 188 ? 23.982 1.507 -40.456 1.00 91.56 188 ALA A N 1
ATOM 1506 C CA . ALA A 1 188 ? 24.686 2.732 -40.078 1.00 91.56 188 ALA A CA 1
ATOM 1507 C C . ALA A 1 188 ? 24.852 2.845 -38.551 1.00 91.56 188 ALA A C 1
ATOM 1509 O O . ALA A 1 188 ? 24.010 2.355 -37.796 1.00 91.56 188 ALA A O 1
ATOM 1510 N N . PHE A 1 189 ? 25.909 3.514 -38.091 1.00 94.44 189 PHE A N 1
ATOM 1511 C CA . PHE A 1 189 ? 26.127 3.763 -36.665 1.00 94.44 189 PHE A CA 1
ATOM 1512 C C . PHE A 1 189 ? 25.259 4.943 -36.159 1.00 94.44 189 PHE A C 1
ATOM 1514 O O . PHE A 1 189 ? 24.868 5.791 -36.962 1.00 94.44 189 PHE A O 1
ATOM 1521 N N . PRO A 1 190 ? 24.920 5.010 -34.861 1.00 97.19 190 PRO A N 1
ATOM 1522 C CA . PRO A 1 190 ? 25.121 3.950 -33.888 1.00 97.19 190 PRO A CA 1
ATOM 1523 C C . PRO A 1 190 ? 24.141 2.801 -34.155 1.00 97.19 190 PRO A C 1
ATOM 1525 O O . PRO A 1 190 ? 22.989 3.025 -34.530 1.00 97.19 190 PRO A O 1
ATOM 1528 N N . LEU A 1 191 ? 24.607 1.565 -33.986 1.00 97.31 191 LEU A N 1
ATOM 1529 C CA . LEU A 1 191 ? 23.790 0.359 -34.137 1.00 97.31 191 LEU A CA 1
ATOM 1530 C C . LEU A 1 191 ? 23.590 -0.283 -32.763 1.00 97.31 191 LEU A C 1
ATOM 1532 O O . LEU A 1 191 ? 24.558 -0.632 -32.090 1.00 97.31 191 LEU A O 1
ATOM 1536 N N . PHE A 1 192 ? 22.335 -0.479 -32.364 1.00 97.94 192 PHE A N 1
ATOM 1537 C CA . PHE A 1 192 ? 21.993 -1.176 -31.126 1.00 97.94 192 PHE A CA 1
ATOM 1538 C C . PHE A 1 192 ? 21.641 -2.630 -31.434 1.00 97.94 192 PHE A C 1
ATOM 1540 O O . PHE A 1 192 ? 20.633 -2.897 -32.091 1.00 97.94 192 PHE A O 1
ATOM 1547 N N . LEU A 1 193 ? 22.457 -3.569 -30.958 1.00 97.69 193 LEU A N 1
ATOM 1548 C CA . LEU A 1 193 ? 22.188 -5.003 -31.063 1.00 97.69 193 LEU A CA 1
ATOM 1549 C C . LEU A 1 193 ? 21.855 -5.572 -29.693 1.00 97.69 193 LEU A C 1
ATOM 1551 O O . LEU A 1 193 ? 22.474 -5.211 -28.691 1.00 97.69 193 LEU A O 1
ATOM 1555 N N . TYR A 1 194 ? 20.898 -6.493 -29.656 1.00 96.69 194 TYR A N 1
ATOM 1556 C CA . TYR A 1 194 ? 20.482 -7.143 -28.422 1.00 96.69 194 TYR A CA 1
ATOM 1557 C C . TYR A 1 194 ? 20.140 -8.620 -28.629 1.00 96.69 194 TYR A C 1
ATOM 1559 O O . TYR A 1 194 ? 19.744 -9.049 -29.719 1.00 96.69 194 TYR A O 1
ATOM 1567 N N . ALA A 1 195 ? 20.274 -9.403 -27.562 1.00 93.88 195 ALA A N 1
ATOM 1568 C CA . ALA A 1 195 ? 19.845 -10.793 -27.518 1.00 93.88 195 ALA A CA 1
ATOM 1569 C C . ALA A 1 195 ? 18.311 -10.872 -27.555 1.00 93.88 195 ALA A C 1
ATOM 1571 O O . ALA A 1 195 ? 17.634 -10.440 -26.615 1.00 93.88 195 ALA A O 1
ATOM 1572 N N . GLY A 1 196 ? 17.750 -11.401 -28.648 1.00 83.94 196 GLY A N 1
ATOM 1573 C CA . GLY A 1 196 ? 16.300 -11.487 -28.836 1.00 83.94 196 GLY A CA 1
ATOM 1574 C C . GLY A 1 196 ? 15.624 -12.446 -27.852 1.00 83.94 196 GLY A C 1
ATOM 1575 O O . GLY A 1 196 ? 14.550 -12.132 -27.331 1.00 83.94 196 GLY A O 1
ATOM 1576 N N . GLY A 1 197 ? 16.278 -13.573 -27.555 1.00 76.38 197 GLY A N 1
ATOM 1577 C CA . GLY A 1 197 ? 15.801 -14.606 -26.633 1.00 76.38 197 GLY A CA 1
ATOM 1578 C C . GLY A 1 197 ? 15.805 -14.198 -25.155 1.00 76.38 197 GLY A C 1
ATOM 1579 O O . GLY A 1 197 ? 16.069 -13.047 -24.795 1.00 76.38 197 GLY A O 1
ATOM 1580 N N . HIS A 1 198 ? 15.474 -15.148 -24.277 1.00 69.88 198 HIS A N 1
ATOM 1581 C CA . HIS A 1 198 ? 15.458 -14.922 -22.825 1.00 69.88 198 HIS A CA 1
ATOM 1582 C C . HIS A 1 198 ? 16.865 -14.823 -22.214 1.00 69.88 198 HIS A C 1
ATOM 1584 O O . HIS A 1 198 ? 17.034 -14.193 -21.175 1.00 69.88 198 HIS A O 1
ATOM 1590 N N . ASN A 1 199 ? 17.875 -15.384 -22.879 1.00 82.06 199 ASN A N 1
ATOM 1591 C CA . ASN A 1 199 ? 19.253 -15.438 -22.398 1.00 82.06 199 ASN A CA 1
ATOM 1592 C C . ASN A 1 199 ? 20.207 -14.695 -23.342 1.00 82.06 199 ASN A C 1
ATOM 1594 O O . ASN A 1 199 ? 19.774 -14.168 -24.369 1.00 82.06 199 ASN A O 1
ATOM 1598 N N . ARG A 1 200 ? 21.500 -14.653 -23.003 1.00 90.56 200 ARG A N 1
ATOM 1599 C CA . ARG A 1 200 ? 22.552 -14.162 -23.911 1.00 90.56 200 ARG A CA 1
ATOM 1600 C C . ARG A 1 200 ? 22.588 -14.931 -25.229 1.00 90.56 200 ARG A C 1
ATOM 1602 O O . ARG A 1 200 ? 22.291 -16.122 -25.272 1.00 90.56 200 ARG A O 1
ATOM 1609 N N . GLU A 1 201 ? 23.049 -14.258 -26.273 1.00 95.25 201 GLU A N 1
ATOM 1610 C CA . GLU A 1 201 ? 23.169 -14.809 -27.623 1.00 95.25 201 GLU A CA 1
ATOM 1611 C C . GLU A 1 201 ? 24.578 -14.561 -28.166 1.00 95.25 201 GLU A C 1
ATOM 1613 O O . GLU A 1 201 ? 25.236 -13.573 -27.821 1.00 95.25 201 GLU A O 1
ATOM 1618 N N . THR A 1 202 ? 25.052 -15.452 -29.032 1.00 95.69 202 THR A N 1
ATOM 1619 C CA . THR A 1 202 ? 26.296 -15.228 -29.773 1.00 95.69 202 THR A CA 1
ATOM 1620 C C . THR A 1 202 ? 26.044 -14.207 -30.882 1.00 95.69 202 THR A C 1
ATOM 1622 O O . THR A 1 202 ? 25.126 -14.379 -31.686 1.00 95.69 202 THR A O 1
ATOM 1625 N N . TRP A 1 203 ? 26.856 -13.147 -30.958 1.00 94.06 203 TRP A N 1
ATOM 1626 C CA . TRP A 1 203 ? 26.588 -11.968 -31.799 1.00 94.06 203 TRP A CA 1
ATOM 1627 C C . TRP A 1 203 ? 26.461 -12.280 -33.302 1.00 94.06 203 TRP A C 1
ATOM 1629 O O . TRP A 1 203 ? 25.706 -11.629 -34.031 1.00 94.06 203 TRP A O 1
ATOM 1639 N N . SER A 1 204 ? 27.162 -13.314 -33.772 1.00 90.69 204 SER A N 1
ATOM 1640 C CA . SER A 1 204 ? 27.118 -13.799 -35.157 1.00 90.69 204 SER A CA 1
ATOM 1641 C C . SER A 1 204 ? 25.822 -14.540 -35.518 1.00 90.69 204 SER A C 1
ATOM 1643 O O . SER A 1 204 ? 25.513 -14.682 -36.702 1.00 90.69 204 SER A O 1
ATOM 1645 N N . GLN A 1 205 ? 25.024 -14.974 -34.538 1.00 87.69 205 GLN A N 1
ATOM 1646 C CA . GLN A 1 205 ? 23.834 -15.798 -34.761 1.00 87.69 205 GLN A CA 1
ATOM 1647 C C . GLN A 1 205 ? 22.580 -14.984 -35.127 1.00 87.69 205 GLN A C 1
ATOM 1649 O O . GLN A 1 205 ? 22.493 -13.768 -34.937 1.00 87.69 205 GLN A O 1
ATOM 1654 N N . ARG A 1 206 ? 21.566 -15.680 -35.665 1.00 81.44 206 ARG A N 1
ATOM 1655 C CA . ARG A 1 206 ? 20.310 -15.091 -36.184 1.00 81.44 206 ARG A CA 1
ATOM 1656 C C . ARG A 1 206 ? 19.346 -14.578 -35.103 1.00 81.44 206 ARG A C 1
ATOM 1658 O O . ARG A 1 206 ? 18.427 -13.812 -35.413 1.00 81.44 206 ARG A O 1
ATOM 1665 N N . ASN A 1 207 ? 19.530 -15.003 -33.854 1.00 86.75 207 ASN A N 1
ATOM 1666 C CA . ASN A 1 207 ? 18.677 -14.606 -32.731 1.00 86.75 207 ASN A CA 1
ATOM 1667 C C . ASN A 1 207 ? 19.032 -13.225 -32.162 1.00 86.75 207 ASN A C 1
ATOM 1669 O O . ASN A 1 207 ? 18.247 -12.647 -31.410 1.00 86.75 207 ASN A O 1
ATOM 1673 N N . VAL A 1 208 ? 20.165 -12.660 -32.577 1.00 93.12 208 VAL A N 1
ATOM 1674 C CA . VAL A 1 208 ? 20.533 -11.267 -32.314 1.00 93.12 208 VAL A CA 1
ATOM 1675 C C . VAL A 1 208 ? 19.682 -10.357 -33.188 1.00 93.12 208 VAL A C 1
ATOM 1677 O O . VAL A 1 208 ? 19.600 -10.544 -34.406 1.00 93.12 208 VAL A O 1
ATOM 1680 N N . LYS A 1 209 ? 19.048 -9.365 -32.569 1.00 94.25 209 LYS A N 1
ATOM 1681 C CA . LYS A 1 209 ? 18.160 -8.406 -33.234 1.00 94.25 209 LYS A CA 1
ATOM 1682 C C . LYS A 1 209 ? 18.737 -6.995 -33.158 1.00 94.25 209 LYS A C 1
ATOM 1684 O O . LYS A 1 209 ? 19.509 -6.687 -32.253 1.00 94.25 209 LYS A O 1
ATOM 1689 N N . SER A 1 210 ? 18.331 -6.153 -34.104 1.00 94.12 210 SER A N 1
ATOM 1690 C CA . SER A 1 210 ? 18.623 -4.717 -34.099 1.00 94.12 210 SER A CA 1
ATOM 1691 C C . SER A 1 210 ? 17.477 -3.948 -33.444 1.00 94.12 210 SER A C 1
ATOM 1693 O O . SER A 1 210 ? 16.312 -4.319 -33.607 1.00 94.12 210 SER A O 1
ATOM 1695 N N . ALA A 1 211 ? 17.810 -2.902 -32.696 1.00 94.50 211 ALA A N 1
ATOM 1696 C CA . ALA A 1 211 ? 16.856 -2.003 -32.054 1.00 94.50 211 ALA A CA 1
ATOM 1697 C C . ALA A 1 211 ? 16.834 -0.628 -32.737 1.00 94.50 211 ALA A C 1
ATOM 1699 O O . ALA A 1 211 ? 17.862 -0.147 -33.208 1.00 94.50 211 ALA A O 1
ATOM 1700 N N . ASP A 1 212 ? 15.664 0.009 -32.732 1.00 92.44 212 ASP A N 1
ATOM 1701 C CA . ASP A 1 212 ? 15.435 1.365 -33.239 1.00 92.44 212 ASP A CA 1
ATOM 1702 C C . ASP A 1 212 ? 16.053 2.413 -32.299 1.00 92.44 212 ASP A C 1
ATOM 1704 O O . ASP A 1 212 ? 16.508 3.471 -32.736 1.00 92.44 212 ASP A O 1
ATOM 1708 N N . ALA A 1 213 ? 16.043 2.136 -30.989 1.00 93.56 213 ALA A N 1
ATOM 1709 C CA . ALA A 1 213 ? 16.605 3.016 -29.972 1.00 93.56 213 ALA A CA 1
ATOM 1710 C C . ALA A 1 213 ? 16.906 2.292 -28.651 1.00 93.56 213 ALA A C 1
ATOM 1712 O O . ALA A 1 213 ? 16.276 1.283 -28.316 1.00 93.56 213 ALA A O 1
ATOM 1713 N N . ILE A 1 214 ? 17.798 2.885 -27.856 1.00 96.31 214 ILE A N 1
ATOM 1714 C CA . ILE A 1 214 ? 17.856 2.680 -26.404 1.00 96.31 214 ILE A CA 1
ATOM 1715 C C . ILE A 1 214 ? 17.390 3.942 -25.682 1.00 96.31 214 ILE A C 1
ATOM 1717 O O . ILE A 1 214 ? 17.623 5.061 -26.146 1.00 96.31 214 ILE A O 1
ATOM 1721 N N . ILE A 1 215 ? 16.733 3.773 -24.541 1.00 95.50 215 ILE A N 1
ATOM 1722 C CA . ILE A 1 215 ? 16.152 4.874 -23.774 1.00 95.50 215 ILE A CA 1
ATOM 1723 C C . ILE A 1 215 ? 16.499 4.715 -22.301 1.00 95.50 215 ILE A C 1
ATOM 1725 O O . ILE A 1 215 ? 16.369 3.626 -21.750 1.00 95.50 215 ILE A O 1
ATOM 1729 N N . VAL A 1 216 ? 16.928 5.804 -21.669 1.00 97.19 216 VAL A N 1
ATOM 1730 C CA . VAL A 1 216 ? 17.246 5.862 -20.240 1.00 97.19 216 VAL A CA 1
ATOM 1731 C C . VAL A 1 216 ? 16.201 6.718 -19.541 1.00 97.19 216 VAL A C 1
ATOM 1733 O O . VAL A 1 216 ? 15.977 7.869 -19.929 1.00 97.19 216 VAL A O 1
ATOM 1736 N N . PHE A 1 217 ? 15.597 6.170 -18.491 1.00 94.69 217 PHE A N 1
ATOM 1737 C CA . PHE A 1 217 ? 14.683 6.889 -17.611 1.00 94.69 217 PHE A CA 1
ATOM 1738 C C . PHE A 1 217 ? 15.182 6.906 -16.173 1.00 94.69 217 PHE A C 1
ATOM 1740 O O . PHE A 1 217 ? 15.758 5.925 -15.706 1.00 94.69 217 PHE A O 1
ATOM 1747 N N . LEU A 1 218 ? 14.889 7.988 -15.456 1.00 93.62 218 LEU A N 1
ATOM 1748 C CA . LEU A 1 218 ? 15.212 8.162 -14.041 1.00 93.62 218 LEU A CA 1
ATOM 1749 C C . LEU A 1 218 ? 13.937 8.163 -13.202 1.00 93.62 218 LEU A C 1
ATOM 1751 O O . LEU A 1 218 ? 12.943 8.787 -13.580 1.00 93.62 218 LEU A O 1
ATOM 1755 N N . ARG A 1 219 ? 13.983 7.516 -12.039 1.00 86.31 219 ARG A N 1
ATOM 1756 C CA . ARG A 1 219 ? 12.966 7.639 -10.988 1.00 86.31 219 ARG A CA 1
ATOM 1757 C C . ARG A 1 219 ? 13.617 8.208 -9.738 1.00 86.31 219 ARG A C 1
ATOM 1759 O O . ARG A 1 219 ? 14.662 7.712 -9.325 1.00 86.31 219 ARG A O 1
ATOM 1766 N N . TYR A 1 220 ? 13.004 9.218 -9.128 1.00 81.25 220 TYR A N 1
ATOM 1767 C CA . TYR A 1 220 ? 13.573 9.950 -7.992 1.00 81.25 220 TYR A CA 1
ATOM 1768 C C . TYR A 1 220 ? 12.953 9.537 -6.647 1.00 81.25 220 TYR A C 1
ATOM 1770 O O . TYR A 1 220 ? 11.829 9.036 -6.600 1.00 81.25 220 TYR A O 1
ATOM 1778 N N . THR A 1 221 ? 13.673 9.763 -5.544 1.00 65.81 221 THR A N 1
ATOM 1779 C CA . THR A 1 221 ? 13.138 9.647 -4.176 1.00 65.81 221 THR A CA 1
ATOM 1780 C C . THR A 1 221 ? 12.432 10.935 -3.719 1.00 65.81 221 THR A C 1
ATOM 1782 O O . THR A 1 221 ? 12.994 12.013 -3.920 1.00 65.81 221 THR A O 1
ATOM 1785 N N . PRO A 1 222 ? 11.281 10.848 -3.013 1.00 43.78 222 PRO A N 1
ATOM 1786 C CA . PRO A 1 222 ? 10.561 9.624 -2.654 1.00 43.78 222 PRO A CA 1
ATOM 1787 C C . PRO A 1 222 ? 9.662 9.123 -3.797 1.00 43.78 222 PRO A C 1
ATOM 1789 O O . PRO A 1 222 ? 8.843 9.868 -4.327 1.00 43.78 222 PRO A O 1
ATOM 1792 N N . SER A 1 223 ? 9.748 7.830 -4.126 1.00 40.56 223 SER A N 1
ATOM 1793 C CA . SER A 1 223 ? 8.793 7.212 -5.052 1.00 40.56 223 SER A CA 1
ATOM 1794 C C . SER A 1 223 ? 7.431 7.025 -4.371 1.00 40.56 223 SER A C 1
ATOM 1796 O O . SER A 1 223 ? 7.359 6.576 -3.217 1.00 40.56 223 SER A O 1
ATOM 1798 N N . PRO A 1 224 ? 6.318 7.316 -5.061 1.00 35.94 224 PRO A N 1
ATOM 1799 C CA . PRO A 1 224 ? 5.001 6.931 -4.578 1.00 35.94 224 PRO A CA 1
ATOM 1800 C C . PRO A 1 224 ? 4.865 5.394 -4.627 1.00 35.94 224 PRO A C 1
ATOM 1802 O O . PRO A 1 224 ? 5.340 4.752 -5.562 1.00 35.94 224 PRO A O 1
ATOM 1805 N N . ALA A 1 225 ? 4.245 4.783 -3.610 1.00 35.16 225 ALA A N 1
ATOM 1806 C CA . ALA A 1 225 ? 4.055 3.326 -3.511 1.00 35.16 225 ALA A CA 1
ATOM 1807 C C . ALA A 1 225 ? 3.064 2.842 -4.579 1.00 35.16 225 ALA A C 1
ATOM 1809 O O . ALA A 1 225 ? 2.019 3.478 -4.710 1.00 35.16 225 ALA A O 1
ATOM 1810 N N . GLU A 1 226 ? 3.384 1.806 -5.365 1.00 38.59 226 GLU A N 1
ATOM 1811 C CA . GLU A 1 226 ? 2.525 1.270 -6.444 1.00 38.59 226 GLU A CA 1
ATOM 1812 C C . GLU A 1 226 ? 1.070 1.099 -5.941 1.00 38.59 226 GLU A C 1
ATOM 1814 O O . GLU A 1 226 ? 0.880 0.586 -4.837 1.00 38.59 226 GLU A O 1
ATOM 1819 N N . PRO A 1 227 ? 0.037 1.575 -6.670 1.00 41.88 227 PRO A N 1
ATOM 1820 C CA . PRO A 1 227 ? -1.339 1.419 -6.219 1.00 41.88 227 PRO A CA 1
ATOM 1821 C C . PRO A 1 227 ? -1.719 -0.064 -6.213 1.00 41.88 227 PRO A C 1
ATOM 1823 O O . PRO A 1 227 ? -1.436 -0.795 -7.161 1.00 41.88 227 PRO A O 1
ATOM 1826 N N . GLU A 1 228 ? -2.375 -0.506 -5.145 1.00 52.78 228 GLU A N 1
ATOM 1827 C CA . GLU A 1 228 ? -2.801 -1.894 -5.005 1.00 52.78 228 GLU A CA 1
ATOM 1828 C C . GLU A 1 228 ? -3.916 -2.232 -6.014 1.00 52.78 228 GLU A C 1
ATOM 1830 O O . GLU A 1 228 ? -4.977 -1.607 -6.020 1.00 52.78 228 GLU A O 1
ATOM 1835 N N . LEU A 1 229 ? -3.671 -3.215 -6.889 1.00 63.59 229 LEU A N 1
ATOM 1836 C CA . LEU A 1 229 ? -4.642 -3.702 -7.872 1.00 63.59 229 LEU A CA 1
ATOM 1837 C C . LEU A 1 229 ? -5.528 -4.788 -7.251 1.00 63.59 229 LEU A C 1
ATOM 1839 O O . LEU A 1 229 ? -5.038 -5.846 -6.846 1.00 63.59 229 LEU A O 1
ATOM 1843 N N . LEU A 1 230 ? -6.836 -4.530 -7.222 1.00 73.56 230 LEU A N 1
ATOM 1844 C CA . LEU A 1 230 ? -7.854 -5.458 -6.737 1.00 73.56 230 LEU A CA 1
ATOM 1845 C C . LEU A 1 230 ? -8.686 -6.027 -7.895 1.00 73.56 230 LEU A C 1
ATOM 1847 O O . LEU A 1 230 ? -8.937 -5.344 -8.888 1.00 73.56 230 LEU A O 1
ATOM 1851 N N . PHE A 1 231 ? -9.138 -7.274 -7.757 1.00 77.00 231 PHE A N 1
ATOM 1852 C CA . PHE A 1 231 ? -9.809 -8.035 -8.811 1.00 77.00 231 PHE A CA 1
ATOM 1853 C C . PHE A 1 231 ? -11.129 -8.640 -8.324 1.00 77.00 231 PHE A C 1
ATOM 1855 O O . PHE A 1 231 ? -11.174 -9.265 -7.266 1.00 77.00 231 PHE A O 1
ATOM 1862 N N . ASP A 1 232 ? -12.188 -8.520 -9.132 1.00 79.38 232 ASP A N 1
ATOM 1863 C CA . ASP A 1 232 ? -13.432 -9.292 -8.974 1.00 79.38 232 ASP A CA 1
ATOM 1864 C C . ASP A 1 232 ? -13.363 -10.578 -9.805 1.00 79.38 232 ASP A C 1
ATOM 1866 O O . ASP A 1 232 ? -14.050 -10.784 -10.805 1.00 79.38 232 ASP A O 1
ATOM 1870 N N . ILE A 1 233 ? -12.445 -11.453 -9.420 1.00 81.19 233 ILE A N 1
ATOM 1871 C CA . ILE A 1 233 ? -12.142 -12.676 -10.168 1.00 81.19 233 ILE A CA 1
ATOM 1872 C C . ILE A 1 233 ? -13.288 -13.703 -10.138 1.00 81.19 233 ILE A C 1
ATOM 1874 O O . ILE A 1 233 ? -13.340 -14.613 -10.972 1.00 81.19 233 ILE A O 1
ATOM 1878 N N . LEU A 1 234 ? -14.205 -13.596 -9.173 1.00 77.25 234 LEU A N 1
ATOM 1879 C CA . LEU A 1 234 ? -15.343 -14.503 -9.014 1.00 77.25 234 LEU A CA 1
ATOM 1880 C C . LEU A 1 234 ? -16.634 -13.969 -9.655 1.00 77.25 234 LEU A C 1
ATOM 1882 O O . LEU A 1 234 ? -17.585 -14.739 -9.747 1.00 77.25 234 LEU A O 1
ATOM 1886 N N . GLY A 1 235 ? -16.657 -12.726 -10.151 1.00 67.19 235 GLY A N 1
ATOM 1887 C CA . GLY A 1 235 ? -17.859 -12.108 -10.729 1.00 67.19 235 GLY A CA 1
ATOM 1888 C C . GLY A 1 235 ? -18.916 -11.789 -9.671 1.00 67.19 235 GLY A C 1
ATOM 1889 O O . GLY A 1 235 ? -20.112 -11.897 -9.921 1.00 67.19 235 GLY A O 1
ATOM 1890 N N . SER A 1 236 ? -18.462 -11.463 -8.464 1.00 61.09 236 SER A N 1
ATOM 1891 C CA . SER A 1 236 ? -19.286 -11.184 -7.286 1.00 61.09 236 SER A CA 1
ATOM 1892 C C . SER A 1 236 ? -19.755 -9.726 -7.199 1.00 61.09 236 SER A C 1
ATOM 1894 O O . SER A 1 236 ? -20.534 -9.384 -6.310 1.00 61.09 236 SER A O 1
ATOM 1896 N N . GLY A 1 237 ? -19.260 -8.853 -8.082 1.00 50.34 237 GLY A N 1
ATOM 1897 C CA . GLY A 1 237 ? -19.447 -7.404 -8.036 1.00 50.34 237 GLY A CA 1
ATOM 1898 C C . GLY A 1 237 ? -18.490 -6.684 -7.079 1.00 50.34 237 GLY A C 1
ATOM 1899 O O . GLY A 1 237 ? -18.638 -5.481 -6.872 1.00 50.34 237 GLY A O 1
ATOM 1900 N N . ARG A 1 238 ? -17.519 -7.384 -6.471 1.00 56.41 238 ARG A N 1
ATOM 1901 C CA . ARG A 1 238 ? -16.548 -6.811 -5.522 1.00 56.41 238 ARG A CA 1
ATOM 1902 C C . ARG A 1 238 ? -15.115 -7.148 -5.927 1.00 56.41 238 ARG A C 1
ATOM 1904 O O . ARG A 1 238 ? -14.768 -8.310 -6.084 1.00 56.41 238 ARG A O 1
ATOM 1911 N N . ALA A 1 239 ? -14.271 -6.124 -6.048 1.00 67.88 239 ALA A N 1
ATOM 1912 C CA . ALA A 1 239 ? -12.841 -6.294 -6.279 1.00 67.88 239 ALA A CA 1
ATOM 1913 C C . ALA A 1 239 ? -12.109 -6.459 -4.938 1.00 67.88 239 ALA A C 1
ATOM 1915 O O . ALA A 1 239 ? -11.646 -5.483 -4.356 1.00 67.88 239 ALA A O 1
ATOM 1916 N N . ASP A 1 240 ? -12.056 -7.683 -4.413 1.00 74.75 240 ASP A N 1
ATOM 1917 C CA . ASP A 1 240 ? -11.495 -8.006 -3.090 1.00 74.75 240 ASP A CA 1
ATOM 1918 C C . ASP A 1 240 ? -10.317 -8.998 -3.133 1.00 74.75 240 ASP A C 1
ATOM 1920 O O . ASP A 1 240 ? -9.731 -9.319 -2.095 1.00 74.75 240 ASP A O 1
ATOM 1924 N N . TRP A 1 241 ? -9.926 -9.443 -4.329 1.00 82.56 241 TRP A N 1
ATOM 1925 C CA . TRP A 1 241 ? -8.781 -10.325 -4.541 1.00 82.56 241 TRP A CA 1
ATOM 1926 C C . TRP A 1 241 ? -7.551 -9.553 -5.002 1.00 82.56 241 TRP A C 1
ATOM 1928 O O . TRP A 1 241 ? -7.641 -8.682 -5.860 1.00 82.56 241 TRP A O 1
ATOM 1938 N N . ARG A 1 242 ? -6.380 -9.921 -4.485 1.00 84.44 242 ARG A N 1
ATOM 1939 C CA . ARG A 1 242 ? -5.071 -9.385 -4.882 1.00 84.44 242 ARG A CA 1
ATOM 1940 C C . ARG A 1 242 ? -4.319 -10.451 -5.659 1.00 84.44 242 ARG A C 1
ATOM 1942 O O . ARG A 1 242 ? -4.257 -11.594 -5.210 1.00 84.44 242 ARG A O 1
ATOM 1949 N N . LEU A 1 243 ? -3.734 -10.110 -6.805 1.00 87.50 243 LEU A N 1
ATOM 1950 C CA . LEU A 1 243 ? -2.875 -11.049 -7.528 1.00 87.50 243 LEU A CA 1
ATOM 1951 C C . LEU A 1 243 ? -1.552 -11.204 -6.761 1.00 87.50 243 LEU A C 1
ATOM 1953 O O . LEU A 1 243 ? -0.813 -10.237 -6.583 1.00 87.50 243 LEU A O 1
ATOM 1957 N N . ALA A 1 244 ? -1.262 -12.419 -6.302 1.00 85.12 244 ALA A N 1
ATOM 1958 C CA . ALA A 1 244 ? -0.037 -12.750 -5.581 1.00 85.12 244 ALA A CA 1
ATOM 1959 C C . ALA A 1 244 ? 1.036 -13.328 -6.510 1.00 85.12 244 ALA A C 1
ATOM 1961 O O . ALA A 1 244 ? 2.223 -13.051 -6.339 1.00 85.12 244 ALA A O 1
ATOM 1962 N N . PHE A 1 245 ? 0.629 -14.124 -7.502 1.00 90.06 245 PHE A N 1
ATOM 1963 C CA . PHE A 1 245 ? 1.556 -14.764 -8.430 1.00 90.06 245 PHE A CA 1
ATOM 1964 C C . PHE A 1 245 ? 0.896 -15.128 -9.764 1.00 90.06 245 PHE A C 1
ATOM 1966 O O . PHE A 1 245 ? -0.292 -15.450 -9.812 1.00 90.06 245 PHE A O 1
ATOM 1973 N N . ARG A 1 246 ? 1.686 -15.135 -10.841 1.00 90.75 246 ARG A N 1
ATOM 1974 C CA . ARG A 1 246 ? 1.337 -15.701 -12.151 1.00 90.75 246 ARG A CA 1
ATOM 1975 C C . ARG A 1 246 ? 2.481 -16.574 -12.648 1.00 90.75 246 ARG A C 1
ATOM 1977 O O . ARG A 1 246 ? 3.557 -16.050 -12.940 1.00 90.75 246 ARG A O 1
ATOM 1984 N N . ALA A 1 247 ? 2.215 -17.861 -12.853 1.00 90.56 247 ALA A N 1
ATOM 1985 C CA . ALA A 1 247 ? 3.048 -18.675 -13.732 1.00 90.56 247 ALA A CA 1
ATOM 1986 C C . ALA A 1 247 ? 2.518 -18.532 -15.158 1.00 90.56 247 ALA A C 1
ATOM 1988 O O . ALA A 1 247 ? 1.325 -18.713 -15.383 1.00 90.56 247 ALA A O 1
ATOM 1989 N N . THR A 1 248 ? 3.395 -18.245 -16.110 1.00 88.19 248 THR A N 1
ATOM 1990 C CA . THR A 1 248 ? 3.052 -18.118 -17.528 1.00 88.19 248 THR A CA 1
ATOM 1991 C C . THR A 1 248 ? 3.757 -19.251 -18.251 1.00 88.19 248 THR A C 1
ATOM 1993 O O . THR A 1 248 ? 4.927 -19.504 -17.961 1.00 88.19 248 THR A O 1
ATOM 1996 N N . ALA A 1 249 ? 3.053 -19.967 -19.121 1.00 88.62 249 ALA A N 1
ATOM 1997 C CA . ALA A 1 249 ? 3.633 -21.078 -19.857 1.00 88.62 249 ALA A CA 1
ATOM 1998 C C . ALA A 1 249 ? 4.689 -20.593 -20.864 1.00 88.62 249 ALA A C 1
ATOM 2000 O O . ALA A 1 249 ? 4.613 -19.469 -21.358 1.00 88.62 249 ALA A O 1
ATOM 2001 N N . HIS A 1 250 ? 5.660 -21.453 -21.176 1.00 81.62 250 HIS A N 1
ATOM 2002 C CA . HIS A 1 250 ? 6.639 -21.247 -22.255 1.00 81.62 250 HIS A CA 1
ATOM 2003 C C . HIS A 1 250 ? 7.502 -19.980 -22.147 1.00 81.62 250 HIS A C 1
ATOM 2005 O O . HIS A 1 250 ? 7.922 -19.433 -23.162 1.00 81.62 250 HIS A O 1
ATOM 2011 N N . VAL A 1 251 ? 7.776 -19.508 -20.928 1.00 72.50 251 VAL A N 1
ATOM 2012 C CA . VAL A 1 251 ? 8.647 -18.337 -20.705 1.00 72.50 251 VAL A CA 1
ATOM 2013 C C . VAL A 1 251 ? 10.137 -18.686 -20.600 1.00 72.50 251 VAL A C 1
ATOM 2015 O O . VAL A 1 251 ? 10.967 -17.791 -20.479 1.00 72.50 251 VAL A O 1
ATOM 2018 N N . GLY A 1 252 ? 10.478 -19.975 -20.587 1.00 71.31 252 GLY A N 1
ATOM 2019 C CA . GLY A 1 252 ? 11.847 -20.480 -20.473 1.00 71.31 252 GLY A CA 1
ATOM 2020 C C . GLY A 1 252 ? 12.419 -20.470 -19.049 1.00 71.31 252 GLY A C 1
ATOM 2021 O O . GLY A 1 252 ? 13.614 -20.710 -18.879 1.00 71.31 252 GLY A O 1
ATOM 2022 N N . ALA A 1 253 ? 11.596 -20.221 -18.024 1.00 74.94 253 ALA A N 1
ATOM 2023 C CA . ALA A 1 253 ? 12.010 -20.090 -16.624 1.00 74.94 253 ALA A CA 1
ATOM 2024 C C . ALA A 1 253 ? 11.187 -20.987 -15.679 1.00 74.94 253 ALA A C 1
ATOM 2026 O O . ALA A 1 253 ? 10.091 -21.431 -16.012 1.00 74.94 253 ALA A O 1
ATOM 2027 N N . SER A 1 254 ? 11.724 -21.279 -14.488 1.00 82.69 254 SER A N 1
ATOM 2028 C CA . SER A 1 254 ? 11.009 -22.051 -13.459 1.00 82.69 254 SER A CA 1
ATOM 2029 C C . SER A 1 254 ? 9.995 -21.166 -12.736 1.00 82.69 254 SER A C 1
ATOM 2031 O O . SER A 1 254 ? 10.374 -20.177 -12.101 1.00 82.69 254 SER A O 1
ATOM 2033 N N . ALA A 1 255 ? 8.717 -21.558 -12.752 1.00 86.19 255 ALA A N 1
ATOM 2034 C CA . ALA A 1 255 ? 7.693 -20.866 -11.979 1.00 86.19 255 ALA A CA 1
ATOM 2035 C C . ALA A 1 255 ? 7.866 -21.122 -10.480 1.00 86.19 255 ALA A C 1
ATOM 2037 O O . ALA A 1 255 ? 7.593 -20.237 -9.676 1.00 86.19 255 ALA A O 1
ATOM 2038 N N . TYR A 1 256 ? 8.362 -22.294 -10.080 1.00 86.94 256 TYR A N 1
ATOM 2039 C CA . TYR A 1 256 ? 8.643 -22.583 -8.675 1.00 86.94 256 TYR A CA 1
ATOM 2040 C C . TYR A 1 256 ? 9.728 -21.684 -8.083 1.00 86.94 256 TYR A C 1
ATOM 2042 O O . TYR A 1 256 ? 9.508 -21.088 -7.031 1.00 86.94 256 TYR A O 1
ATOM 2050 N N . HIS A 1 257 ? 10.873 -21.531 -8.751 1.00 79.50 257 HIS A N 1
ATOM 2051 C CA . HIS A 1 257 ? 11.912 -20.622 -8.259 1.00 79.50 257 HIS A CA 1
ATOM 2052 C C . HIS A 1 257 ? 11.450 -19.163 -8.285 1.00 79.50 257 HIS A C 1
ATOM 2054 O O . HIS A 1 257 ? 11.723 -18.437 -7.331 1.00 79.50 257 HIS A O 1
ATOM 2060 N N . ALA A 1 258 ? 10.693 -18.762 -9.313 1.00 71.81 258 ALA A N 1
ATOM 2061 C CA . ALA A 1 258 ? 10.063 -17.444 -9.384 1.00 71.81 258 ALA A CA 1
ATOM 2062 C C . ALA A 1 258 ? 9.037 -17.211 -8.260 1.00 71.81 258 ALA A C 1
ATOM 2064 O O . ALA A 1 258 ? 8.868 -16.089 -7.795 1.00 71.81 258 ALA A O 1
ATOM 2065 N N . TYR A 1 259 ? 8.344 -18.253 -7.801 1.00 80.69 259 TYR A N 1
ATOM 2066 C CA . TYR A 1 259 ? 7.432 -18.170 -6.662 1.00 80.69 259 TYR A CA 1
ATOM 2067 C C . TYR A 1 259 ? 8.197 -17.982 -5.342 1.00 80.69 259 TYR A C 1
ATOM 2069 O O . TYR A 1 259 ? 7.827 -17.136 -4.525 1.00 80.69 259 TYR A O 1
ATOM 2077 N N . LEU A 1 260 ? 9.288 -18.733 -5.152 1.00 69.75 260 LEU A N 1
ATOM 2078 C CA . LEU A 1 260 ? 10.100 -18.703 -3.932 1.00 69.75 260 LEU A CA 1
ATOM 2079 C C . LEU A 1 260 ? 10.860 -17.392 -3.739 1.00 69.75 260 LEU A C 1
ATOM 2081 O O . LEU A 1 260 ? 10.827 -16.838 -2.645 1.00 69.75 260 LEU A O 1
ATOM 2085 N N . ASP A 1 261 ? 11.536 -16.904 -4.777 1.00 62.12 261 ASP A N 1
ATOM 2086 C CA . ASP A 1 261 ? 12.503 -15.814 -4.658 1.00 62.12 261 ASP A CA 1
ATOM 2087 C C . ASP A 1 261 ? 12.273 -14.759 -5.744 1.00 62.12 261 ASP A C 1
ATOM 2089 O O . ASP A 1 261 ? 12.254 -15.056 -6.942 1.00 62.12 261 ASP A O 1
ATOM 2093 N N . ALA A 1 262 ? 12.154 -13.503 -5.308 1.00 54.34 262 ALA A N 1
ATOM 2094 C CA . ALA A 1 262 ? 12.040 -12.341 -6.177 1.00 54.34 262 ALA A CA 1
ATOM 2095 C C . ALA A 1 262 ? 13.215 -12.202 -7.161 1.00 54.34 262 ALA A C 1
ATOM 2097 O O . ALA A 1 262 ? 13.030 -11.633 -8.225 1.00 54.34 262 ALA A O 1
ATOM 2098 N N . LYS A 1 263 ? 14.405 -12.749 -6.878 1.00 51.62 263 LYS A N 1
ATOM 2099 C CA . LYS A 1 263 ? 15.535 -12.748 -7.830 1.00 51.62 263 LYS A CA 1
ATOM 2100 C C . LYS A 1 263 ? 15.271 -13.583 -9.085 1.00 51.62 263 LYS A C 1
ATOM 2102 O O . LYS A 1 263 ? 15.889 -13.342 -10.117 1.00 51.62 263 LYS A O 1
ATOM 2107 N N . ASN A 1 264 ? 14.362 -14.554 -8.996 1.00 48.81 264 ASN A N 1
ATOM 2108 C CA . ASN A 1 264 ? 14.009 -15.471 -10.081 1.00 48.81 264 ASN A CA 1
ATOM 2109 C C . ASN A 1 264 ? 12.691 -15.083 -10.778 1.00 48.81 264 ASN A C 1
ATOM 2111 O O . ASN A 1 264 ? 12.241 -15.791 -11.678 1.00 48.81 264 ASN A O 1
ATOM 2115 N N . ALA A 1 265 ? 12.069 -13.972 -10.372 1.00 47.41 265 ALA A N 1
ATOM 2116 C CA . ALA A 1 265 ? 10.881 -13.397 -10.992 1.00 47.41 265 ALA A CA 1
ATOM 2117 C C . ALA A 1 265 ? 11.148 -11.923 -11.339 1.00 47.41 265 ALA A C 1
ATOM 2119 O O . ALA A 1 265 ? 11.489 -11.156 -10.444 1.00 47.41 265 ALA A O 1
ATOM 2120 N N . PRO A 1 266 ? 10.960 -11.464 -12.588 1.00 46.12 266 PRO A N 1
ATOM 2121 C CA . PRO A 1 266 ? 11.152 -10.050 -12.904 1.00 46.12 266 PRO A CA 1
ATOM 2122 C C . PRO A 1 266 ? 10.206 -9.174 -12.065 1.00 46.12 266 PRO A C 1
ATOM 2124 O O . PRO A 1 266 ? 8.980 -9.286 -12.186 1.00 46.12 266 PRO A O 1
ATOM 2127 N N . THR A 1 267 ? 10.746 -8.275 -11.232 1.00 42.06 267 THR A N 1
ATOM 2128 C CA . THR A 1 267 ? 9.933 -7.267 -10.520 1.00 42.06 267 THR A CA 1
ATOM 2129 C C . THR A 1 267 ? 9.323 -6.268 -11.507 1.00 42.06 267 THR A C 1
ATOM 2131 O O . THR A 1 267 ? 8.239 -5.726 -11.284 1.00 42.06 267 THR A O 1
ATOM 2134 N N . LEU A 1 268 ? 9.966 -6.116 -12.665 1.00 45.62 268 LEU A N 1
ATOM 2135 C CA . LEU A 1 268 ? 9.425 -5.559 -13.897 1.00 45.62 268 LEU A CA 1
ATOM 2136 C C . LEU A 1 268 ? 8.607 -6.572 -14.693 1.00 45.62 268 LEU A C 1
ATOM 2138 O O . LEU A 1 268 ? 9.039 -7.131 -15.702 1.00 45.62 268 LEU A O 1
ATOM 2142 N N . THR A 1 269 ? 7.378 -6.791 -14.269 1.00 51.31 269 THR A N 1
ATOM 2143 C CA . THR A 1 269 ? 6.428 -7.550 -15.077 1.00 51.31 269 THR A CA 1
ATOM 2144 C C . THR A 1 269 ? 5.639 -6.590 -15.948 1.00 51.31 269 THR A C 1
ATOM 2146 O O . THR A 1 269 ? 5.074 -5.620 -15.443 1.00 51.31 269 THR A O 1
ATOM 2149 N N . GLN A 1 270 ? 5.609 -6.853 -17.261 1.00 53.47 270 GLN A N 1
ATOM 2150 C CA . GLN A 1 270 ? 4.756 -6.137 -18.216 1.00 53.47 270 GLN A CA 1
ATOM 2151 C C . GLN A 1 270 ? 3.353 -5.976 -17.610 1.00 53.47 270 GLN A C 1
ATOM 2153 O O . GLN A 1 270 ? 2.862 -6.919 -16.993 1.00 53.47 270 GLN A O 1
ATOM 2158 N N . ARG A 1 271 ? 2.670 -4.836 -17.798 1.00 51.56 271 ARG A N 1
ATOM 2159 C CA . ARG A 1 271 ? 1.285 -4.640 -17.310 1.00 51.56 271 ARG A CA 1
ATOM 2160 C C . ARG A 1 271 ? 0.378 -5.841 -17.621 1.00 51.56 271 ARG A C 1
ATOM 2162 O O . ARG A 1 271 ? -0.388 -6.260 -16.765 1.00 51.56 271 ARG A O 1
ATOM 2169 N N . ALA A 1 272 ? 0.554 -6.454 -18.796 1.00 62.84 272 ALA A N 1
ATOM 2170 C CA . ALA A 1 272 ? -0.134 -7.675 -19.227 1.00 62.84 272 ALA A CA 1
ATOM 2171 C C . ALA A 1 272 ? 0.014 -8.872 -18.266 1.00 62.84 272 ALA A C 1
ATOM 2173 O O . ALA A 1 272 ? -0.863 -9.724 -18.202 1.00 62.84 272 ALA A O 1
ATOM 2174 N N . CYS A 1 273 ? 1.113 -8.950 -17.516 1.00 70.06 273 CYS A N 1
ATOM 2175 C CA . CYS A 1 273 ? 1.389 -9.992 -16.533 1.00 70.06 273 CYS A CA 1
ATOM 2176 C C . CYS A 1 273 ? 0.691 -9.761 -15.187 1.00 70.06 273 CYS A C 1
ATOM 2178 O O . CYS A 1 273 ? 0.458 -10.729 -14.464 1.00 70.06 273 CYS A O 1
ATOM 2180 N N . LYS A 1 274 ? 0.342 -8.505 -14.870 1.00 72.38 274 LYS A N 1
ATOM 2181 C CA . LYS A 1 274 ? -0.374 -8.116 -13.645 1.00 72.38 274 LYS A CA 1
ATOM 2182 C C . LYS A 1 274 ? -1.888 -7.991 -13.850 1.00 72.38 274 LYS A C 1
ATOM 2184 O O . LYS A 1 274 ? -2.615 -7.907 -12.871 1.00 72.38 274 LYS A O 1
ATOM 2189 N N . THR A 1 275 ? -2.373 -7.949 -15.093 1.00 70.88 275 THR A N 1
ATOM 2190 C CA . THR A 1 275 ? -3.799 -7.788 -15.417 1.00 70.88 275 THR A CA 1
ATOM 2191 C C . THR A 1 275 ? -4.452 -9.098 -15.859 1.00 70.88 275 THR A C 1
ATOM 2193 O O . THR A 1 275 ? -3.790 -10.084 -16.177 1.00 70.88 275 THR A O 1
ATOM 2196 N N . LEU A 1 276 ? -5.787 -9.076 -15.914 1.00 72.31 276 LEU A N 1
ATOM 2197 C CA . LEU A 1 276 ? -6.619 -10.092 -16.567 1.00 72.31 276 LEU A CA 1
ATOM 2198 C C . LEU A 1 276 ? -6.863 -9.776 -18.060 1.00 72.31 276 LEU A C 1
ATOM 2200 O O . LEU A 1 276 ? -7.762 -10.346 -18.670 1.00 72.31 276 LEU A O 1
ATOM 2204 N N . ASP A 1 277 ? -6.102 -8.841 -18.645 1.00 68.50 277 ASP A N 1
ATOM 2205 C CA . ASP A 1 277 ? -6.150 -8.547 -20.084 1.00 68.50 277 ASP A CA 1
ATOM 2206 C C . ASP A 1 277 ? -5.210 -9.507 -20.816 1.00 68.50 277 ASP A C 1
ATOM 2208 O O . ASP A 1 277 ? -4.010 -9.261 -20.961 1.00 68.50 277 ASP A O 1
ATOM 2212 N N . PHE A 1 278 ? -5.774 -10.629 -21.249 1.00 68.88 278 PHE A N 1
ATOM 2213 C CA . PHE A 1 278 ? -5.043 -11.694 -21.927 1.00 68.88 278 PHE A CA 1
ATOM 2214 C C . PHE A 1 278 ? -4.815 -11.430 -23.424 1.00 68.88 278 PHE A C 1
ATOM 2216 O O . PHE A 1 278 ? -4.159 -12.230 -24.085 1.00 68.88 278 PHE A O 1
ATOM 2223 N N . GLY A 1 279 ? -5.311 -10.308 -23.968 1.00 58.88 279 GLY A N 1
ATOM 2224 C CA . GLY A 1 279 ? -5.059 -9.905 -25.356 1.00 58.88 279 GLY A CA 1
ATOM 2225 C C . GLY A 1 279 ? -3.627 -9.417 -25.599 1.00 58.88 279 GLY A C 1
ATOM 2226 O O . GLY A 1 279 ? -3.211 -9.246 -26.746 1.00 58.88 279 GLY A O 1
ATOM 2227 N N . LYS A 1 280 ? -2.854 -9.196 -24.528 1.00 59.94 280 LYS A N 1
ATOM 2228 C CA . LYS A 1 280 ? -1.443 -8.805 -24.581 1.00 59.94 280 LYS A CA 1
ATOM 2229 C C . LYS A 1 280 ? -0.570 -9.952 -24.063 1.00 59.94 280 LYS A C 1
ATOM 2231 O O . LYS A 1 280 ? -0.819 -10.441 -22.960 1.00 59.94 280 LYS A O 1
ATOM 2236 N N . PRO A 1 281 ? 0.461 -10.381 -24.813 1.00 57.28 281 PRO A N 1
ATOM 2237 C CA . PRO A 1 281 ? 1.336 -11.453 -24.364 1.00 57.28 281 PRO A CA 1
ATOM 2238 C C . PRO A 1 281 ? 2.080 -11.025 -23.095 1.00 57.28 281 PRO A C 1
ATOM 2240 O O . PRO A 1 281 ? 2.590 -9.909 -23.012 1.00 57.28 281 PRO A O 1
ATOM 2243 N N . CYS A 1 282 ? 2.128 -11.924 -22.115 1.00 69.44 282 CYS A N 1
ATOM 2244 C CA . CYS A 1 282 ? 2.975 -11.798 -20.937 1.00 69.44 282 CYS A CA 1
ATOM 2245 C C . CYS A 1 282 ? 4.201 -12.683 -21.145 1.00 69.44 282 CYS A C 1
ATOM 2247 O O . CYS A 1 282 ? 4.061 -13.893 -21.285 1.00 69.44 282 CYS A O 1
ATOM 2249 N N . ALA A 1 283 ? 5.391 -12.092 -21.182 1.00 68.81 283 ALA A N 1
ATOM 2250 C CA . ALA A 1 283 ? 6.627 -12.822 -21.478 1.00 68.81 283 ALA A CA 1
ATOM 2251 C C . ALA A 1 283 ? 7.388 -13.304 -20.224 1.00 68.81 283 ALA A C 1
ATOM 2253 O O . ALA A 1 283 ? 8.558 -13.663 -20.322 1.00 68.81 283 ALA A O 1
ATOM 2254 N N . SER A 1 284 ? 6.771 -13.268 -19.037 1.00 70.56 284 SER A N 1
ATOM 2255 C CA . SER A 1 284 ? 7.430 -13.641 -17.779 1.00 70.56 284 SER A CA 1
ATOM 2256 C C . SER A 1 284 ? 6.459 -14.138 -16.701 1.00 70.56 284 SER A C 1
ATOM 2258 O O . SER A 1 284 ? 5.236 -14.115 -16.857 1.00 70.56 284 SER A O 1
ATOM 2260 N N . HIS A 1 285 ? 7.006 -14.619 -15.584 1.00 76.69 285 HIS A N 1
ATOM 2261 C CA . HIS A 1 285 ? 6.254 -14.824 -14.345 1.00 76.69 285 HIS A CA 1
ATOM 2262 C C . HIS A 1 285 ? 6.014 -13.491 -13.630 1.00 76.69 285 HIS A C 1
ATOM 2264 O O . HIS A 1 285 ? 6.867 -12.608 -13.681 1.00 76.69 285 HIS A O 1
ATOM 2270 N N . TYR A 1 286 ? 4.888 -13.361 -12.927 1.00 80.06 286 TYR A N 1
ATOM 2271 C CA . TYR A 1 286 ? 4.650 -12.259 -11.985 1.00 80.06 286 TYR A CA 1
ATOM 2272 C C . TYR A 1 286 ? 4.737 -12.779 -10.559 1.00 80.06 286 TYR A C 1
ATOM 2274 O O . TYR A 1 286 ? 4.127 -13.799 -10.250 1.00 80.06 286 TYR A O 1
ATOM 2282 N N . ARG A 1 287 ? 5.411 -12.030 -9.687 1.00 76.25 287 ARG A N 1
ATOM 2283 C CA . ARG A 1 287 ? 5.484 -12.294 -8.252 1.00 76.25 287 ARG A CA 1
ATOM 2284 C C . ARG A 1 287 ? 5.200 -11.014 -7.475 1.00 76.25 287 ARG A C 1
ATOM 2286 O O . ARG A 1 287 ? 5.860 -10.001 -7.692 1.00 76.25 287 ARG A O 1
ATOM 2293 N N . ASN A 1 288 ? 4.254 -11.066 -6.543 1.00 69.88 288 ASN A N 1
ATOM 2294 C CA . ASN A 1 288 ? 4.020 -9.989 -5.591 1.00 69.88 288 ASN A CA 1
ATOM 2295 C C . ASN A 1 288 ? 4.800 -10.253 -4.296 1.00 69.88 288 ASN A C 1
ATOM 2297 O O . ASN A 1 288 ? 4.319 -10.941 -3.396 1.00 69.88 288 ASN A O 1
ATOM 2301 N N . SER A 1 289 ? 6.008 -9.696 -4.203 1.00 60.56 289 SER A N 1
ATOM 2302 C CA . SER A 1 289 ? 6.879 -9.855 -3.032 1.00 60.56 289 SER A CA 1
ATOM 2303 C C . SER A 1 289 ? 6.258 -9.323 -1.741 1.00 60.56 289 SER A C 1
ATOM 2305 O O . SER A 1 289 ? 6.380 -9.960 -0.702 1.00 60.56 289 SER A O 1
ATOM 2307 N N . ALA A 1 290 ? 5.494 -8.227 -1.806 1.00 54.84 290 ALA A N 1
ATOM 2308 C CA . ALA A 1 290 ? 4.822 -7.675 -0.630 1.00 54.84 290 ALA A CA 1
ATOM 2309 C C . ALA A 1 290 ? 3.793 -8.643 -0.020 1.00 54.84 290 ALA A C 1
ATOM 2311 O O . ALA A 1 290 ? 3.539 -8.577 1.177 1.00 54.84 290 ALA A O 1
ATOM 2312 N N . ILE A 1 291 ? 3.224 -9.547 -0.825 1.00 68.38 291 ILE A N 1
ATOM 2313 C CA . ILE A 1 291 ? 2.296 -10.586 -0.362 1.00 68.38 291 ILE A CA 1
ATOM 2314 C C . ILE A 1 291 ? 3.044 -11.864 0.027 1.00 68.38 291 ILE A C 1
ATOM 2316 O O . ILE A 1 291 ? 2.781 -12.428 1.086 1.00 68.38 291 ILE A O 1
ATOM 2320 N N . LEU A 1 292 ? 3.938 -12.354 -0.838 1.00 65.88 292 LEU A N 1
ATOM 2321 C CA . LEU A 1 292 ? 4.567 -13.665 -0.652 1.00 65.88 292 LEU A CA 1
ATOM 2322 C C . LEU A 1 292 ? 5.658 -13.658 0.426 1.00 65.88 292 LEU A C 1
ATOM 2324 O O . LEU A 1 292 ? 5.735 -14.620 1.186 1.00 65.88 292 LEU A O 1
ATOM 2328 N N . ASP A 1 293 ? 6.450 -12.586 0.535 1.00 61.25 293 ASP A N 1
ATOM 2329 C CA . ASP A 1 293 ? 7.506 -12.479 1.557 1.00 61.25 293 ASP A CA 1
ATOM 2330 C C . ASP A 1 293 ? 6.930 -12.135 2.935 1.00 61.25 293 ASP A C 1
ATOM 2332 O O . ASP A 1 293 ? 7.446 -12.583 3.955 1.00 61.25 293 ASP A O 1
ATOM 2336 N N . ASN A 1 294 ? 5.806 -11.411 2.962 1.00 50.94 294 ASN A N 1
ATOM 2337 C CA . ASN A 1 294 ? 5.102 -11.020 4.184 1.00 50.94 294 ASN A CA 1
ATOM 2338 C C . ASN A 1 294 ? 3.782 -11.782 4.350 1.00 50.94 294 ASN A C 1
ATOM 2340 O O . ASN A 1 294 ? 2.758 -11.187 4.703 1.00 50.94 294 ASN A O 1
ATOM 2344 N N . TRP A 1 295 ? 3.797 -13.093 4.082 1.00 65.75 295 TRP A N 1
ATOM 2345 C CA . TRP A 1 295 ? 2.611 -13.950 4.124 1.00 65.75 295 TRP A CA 1
ATOM 2346 C C . TRP A 1 295 ? 1.988 -13.997 5.524 1.00 65.75 295 TRP A C 1
ATOM 2348 O O . TRP A 1 295 ? 2.297 -14.835 6.370 1.00 65.75 295 TRP A O 1
ATOM 2358 N N . SER A 1 296 ? 1.083 -13.061 5.755 1.00 64.31 296 SER A N 1
ATOM 2359 C CA . SER A 1 296 ? 0.373 -12.823 6.998 1.00 64.31 296 SER A CA 1
ATOM 2360 C C . SER A 1 296 ? -1.014 -12.309 6.638 1.00 64.31 296 SER A C 1
ATOM 2362 O O . SER A 1 296 ? -1.223 -11.739 5.567 1.00 64.31 296 SER A O 1
ATOM 2364 N N . ASN A 1 297 ? -1.997 -12.545 7.505 1.00 65.44 297 ASN A N 1
ATOM 2365 C CA . ASN A 1 297 ? -3.363 -12.073 7.286 1.00 65.44 297 ASN A CA 1
ATOM 2366 C C . ASN A 1 297 ? -4.018 -12.580 5.986 1.00 65.44 297 ASN A C 1
ATOM 2368 O O . ASN A 1 297 ? -4.884 -11.905 5.451 1.00 65.44 297 ASN A O 1
ATOM 2372 N N . ILE A 1 298 ? -3.672 -13.764 5.476 1.00 77.81 298 ILE A N 1
ATOM 2373 C CA . ILE A 1 298 ? -4.360 -14.346 4.311 1.00 77.81 298 ILE A CA 1
ATOM 2374 C C . ILE A 1 298 ? -5.625 -15.078 4.778 1.00 77.81 298 ILE A C 1
ATOM 2376 O O . ILE A 1 298 ? -5.563 -15.956 5.635 1.00 77.81 298 ILE A O 1
ATOM 2380 N N . HIS A 1 299 ? -6.784 -14.710 4.232 1.00 80.31 299 HIS A N 1
ATOM 2381 C CA . HIS A 1 299 ? -8.079 -15.335 4.510 1.00 80.31 299 HIS A CA 1
ATOM 2382 C C . HIS A 1 299 ? -8.330 -16.522 3.573 1.00 80.31 299 HIS A C 1
ATOM 2384 O O . HIS A 1 299 ? -8.502 -17.655 4.028 1.00 80.31 299 HIS A O 1
ATOM 2390 N N . GLU A 1 300 ? -8.283 -16.271 2.266 1.00 89.69 300 GLU A N 1
ATOM 2391 C CA . GLU A 1 300 ? -8.491 -17.264 1.209 1.00 89.69 300 GLU A CA 1
ATOM 2392 C C . GLU A 1 300 ? -7.432 -17.115 0.117 1.00 89.69 300 GLU A C 1
ATOM 2394 O O . GLU A 1 300 ? -6.904 -16.026 -0.119 1.00 89.69 300 GLU A O 1
ATOM 2399 N N . VAL A 1 301 ? -7.157 -18.214 -0.578 1.00 95.38 301 VAL A N 1
ATOM 2400 C CA . VAL A 1 301 ? -6.325 -18.249 -1.779 1.00 95.38 301 VAL A CA 1
ATOM 2401 C C . VAL A 1 301 ? -7.138 -18.866 -2.910 1.00 95.38 301 VAL A C 1
ATOM 2403 O O . VAL A 1 301 ? -7.813 -19.875 -2.718 1.00 95.38 301 VAL A O 1
ATOM 2406 N N . LEU A 1 302 ? -7.084 -18.269 -4.093 1.00 95.44 302 LEU A N 1
ATOM 2407 C CA . LEU A 1 302 ? -7.744 -18.756 -5.296 1.00 95.44 302 LEU A CA 1
ATOM 2408 C C . LEU A 1 302 ? -6.693 -19.051 -6.363 1.00 95.44 302 LEU A C 1
ATOM 2410 O O . LEU A 1 302 ? -5.916 -18.177 -6.741 1.00 95.44 302 LEU A O 1
ATOM 2414 N N . VAL A 1 303 ? -6.738 -20.263 -6.904 1.00 97.19 303 VAL A N 1
ATOM 2415 C CA . VAL A 1 303 ? -6.005 -20.655 -8.109 1.00 97.19 303 VAL A CA 1
ATOM 2416 C C . VAL A 1 303 ? -6.942 -20.568 -9.302 1.00 97.19 303 VAL A C 1
ATOM 2418 O O . VAL A 1 303 ? -8.016 -21.167 -9.285 1.00 97.19 303 VAL A O 1
ATOM 2421 N N . ALA A 1 304 ? -6.533 -19.850 -10.342 1.00 95.56 304 ALA A N 1
ATOM 2422 C CA . ALA A 1 304 ? -7.229 -19.751 -11.621 1.00 95.56 304 ALA A CA 1
ATOM 2423 C C . ALA A 1 304 ? -6.337 -20.280 -12.752 1.00 95.56 304 ALA A C 1
ATOM 2425 O O . ALA A 1 304 ? -5.189 -19.862 -12.883 1.00 95.56 304 ALA A O 1
ATOM 2426 N N . VAL A 1 305 ? -6.870 -21.177 -13.582 1.00 96.69 305 VAL A N 1
ATOM 2427 C CA . VAL A 1 305 ? -6.210 -21.674 -14.801 1.00 96.69 305 VAL A CA 1
ATOM 2428 C C . VAL A 1 305 ? -6.740 -20.888 -15.992 1.00 96.69 305 VAL A C 1
ATOM 2430 O O . VAL A 1 305 ? -7.959 -20.761 -16.139 1.00 96.69 305 VAL A O 1
ATOM 2433 N N . VAL A 1 306 ? -5.838 -20.378 -16.828 1.00 93.06 306 VAL A N 1
ATOM 2434 C CA . VAL A 1 306 ? -6.164 -19.568 -18.007 1.00 93.06 306 VAL A CA 1
ATOM 2435 C C . VAL A 1 306 ? -5.828 -20.342 -19.278 1.00 93.06 306 VAL A C 1
ATOM 2437 O O . VAL A 1 306 ? -4.697 -20.789 -19.424 1.00 93.06 306 VAL A O 1
ATOM 2440 N N . ASP A 1 307 ? -6.788 -20.483 -20.187 1.00 92.00 307 ASP A N 1
ATOM 2441 C CA . ASP A 1 307 ? -6.623 -21.103 -21.511 1.00 92.00 307 ASP A CA 1
ATOM 2442 C C . ASP A 1 307 ? -7.327 -20.234 -22.564 1.00 92.00 307 ASP A C 1
ATOM 2444 O O . ASP A 1 307 ? -8.457 -19.780 -22.340 1.00 92.00 307 ASP A O 1
ATOM 2448 N N . TYR A 1 308 ? -6.649 -19.955 -23.679 1.00 85.69 308 TYR A N 1
ATOM 2449 C CA . TYR A 1 308 ? -7.051 -18.993 -24.713 1.00 85.69 308 TYR A CA 1
ATOM 2450 C C . TYR A 1 308 ? -7.520 -17.649 -24.135 1.00 85.69 308 TYR A C 1
ATOM 2452 O O . TYR A 1 308 ? -8.552 -17.096 -24.532 1.00 85.69 308 TYR A O 1
ATOM 2460 N N . GLY A 1 309 ? -6.782 -17.145 -23.144 1.00 79.94 309 GLY A N 1
ATOM 2461 C CA . GLY A 1 309 ? -7.094 -15.884 -22.473 1.00 79.94 309 GLY A CA 1
ATOM 2462 C C . GLY A 1 309 ? -8.419 -15.866 -21.703 1.00 79.94 309 GLY A C 1
ATOM 2463 O O . GLY A 1 309 ? -8.998 -14.802 -21.490 1.00 79.94 309 GLY A O 1
ATOM 2464 N N . LYS A 1 310 ? -8.931 -17.028 -21.285 1.00 86.69 310 LYS A N 1
ATOM 2465 C CA . LYS A 1 310 ? -10.126 -17.146 -20.438 1.00 86.69 310 LYS A CA 1
ATOM 2466 C C . LYS A 1 310 ? -9.826 -17.989 -19.213 1.00 86.69 310 LYS A C 1
ATOM 2468 O O . LYS A 1 310 ? -9.098 -18.972 -19.288 1.00 86.69 310 LYS A O 1
ATOM 2473 N N . ILE A 1 311 ? -10.436 -17.648 -18.081 1.00 90.75 311 ILE A N 1
ATOM 2474 C CA . ILE A 1 311 ? -10.345 -18.485 -16.882 1.00 90.75 311 ILE A CA 1
ATOM 2475 C C . ILE A 1 311 ? -11.238 -19.709 -17.075 1.00 90.75 311 ILE A C 1
ATOM 2477 O O . ILE A 1 311 ? -12.462 -19.592 -17.094 1.00 90.75 311 ILE A O 1
ATOM 2481 N N . VAL A 1 312 ? -10.622 -20.880 -17.199 1.00 94.31 312 VAL A N 1
ATOM 2482 C CA . VAL A 1 312 ? -11.295 -22.152 -17.512 1.00 94.31 312 VAL A CA 1
ATOM 2483 C C . VAL A 1 312 ? -11.472 -23.062 -16.299 1.00 94.31 312 VAL A C 1
ATOM 2485 O O . VAL A 1 312 ? -12.366 -23.909 -16.295 1.00 94.31 312 VAL A O 1
ATOM 2488 N N . LYS A 1 313 ? -10.642 -22.902 -15.260 1.00 95.50 313 LYS A N 1
ATOM 2489 C CA . LYS A 1 313 ? -10.760 -23.628 -13.984 1.00 95.50 313 LYS A CA 1
ATOM 2490 C C . LYS A 1 313 ? -10.425 -22.723 -12.811 1.00 95.50 313 LYS A C 1
ATOM 2492 O O . LYS A 1 313 ? -9.598 -21.821 -12.935 1.00 95.50 313 LYS A O 1
ATOM 2497 N N . LYS A 1 314 ? -11.055 -22.999 -11.670 1.00 95.12 314 LYS A N 1
ATOM 2498 C CA . LYS A 1 314 ? -10.832 -22.315 -10.395 1.00 95.12 314 LYS A CA 1
ATOM 2499 C C . LYS A 1 314 ? -10.758 -23.326 -9.249 1.00 95.12 314 LYS A C 1
ATOM 2501 O O . LYS A 1 314 ? -11.462 -24.335 -9.283 1.00 95.12 314 LYS A O 1
ATOM 2506 N N . ALA A 1 315 ? -9.944 -23.047 -8.239 1.00 94.31 315 ALA A N 1
ATOM 2507 C CA . ALA A 1 315 ? -9.910 -23.784 -6.977 1.00 94.31 315 ALA A CA 1
ATOM 2508 C C . ALA A 1 315 ? -9.626 -22.828 -5.813 1.00 94.31 315 ALA A C 1
ATOM 2510 O O . ALA A 1 315 ? -8.683 -22.039 -5.894 1.00 94.31 315 ALA A O 1
ATOM 2511 N N . ARG A 1 316 ? -10.439 -22.882 -4.755 1.00 94.25 316 ARG A N 1
ATOM 2512 C CA . ARG A 1 316 ? -10.307 -22.057 -3.550 1.00 94.25 316 ARG A CA 1
ATOM 2513 C C . ARG A 1 316 ? -9.754 -22.852 -2.383 1.00 94.25 316 ARG A C 1
ATOM 2515 O O . ARG A 1 316 ? -10.101 -24.013 -2.171 1.00 94.25 316 ARG A O 1
ATOM 2522 N N . PHE A 1 317 ? -8.942 -22.165 -1.596 1.00 94.19 317 PHE A N 1
ATOM 2523 C CA . PHE A 1 317 ? -8.255 -22.687 -0.431 1.00 94.19 317 PHE A CA 1
ATOM 2524 C C . PHE A 1 317 ? -8.355 -21.699 0.730 1.00 94.19 317 PHE A C 1
ATOM 2526 O O . PHE A 1 317 ? -8.447 -20.485 0.538 1.00 94.19 317 PHE A O 1
ATOM 2533 N N . ARG A 1 318 ? -8.296 -22.214 1.951 1.00 90.69 318 ARG A N 1
ATOM 2534 C CA . ARG A 1 318 ? -8.112 -21.445 3.172 1.00 90.69 318 ARG A CA 1
ATOM 2535 C C . ARG A 1 318 ? -6.673 -20.933 3.218 1.00 90.69 318 ARG A C 1
ATOM 2537 O O . ARG A 1 318 ? -5.726 -21.688 3.045 1.00 90.69 318 ARG A O 1
ATOM 2544 N N . GLY A 1 319 ? -6.512 -19.639 3.472 1.00 83.56 319 GLY A N 1
ATOM 2545 C CA . GLY A 1 319 ? -5.201 -19.028 3.709 1.00 83.56 319 GLY A CA 1
ATOM 2546 C C . GLY A 1 319 ? -4.855 -18.871 5.191 1.00 83.56 319 GLY A C 1
ATOM 2547 O O . GLY A 1 319 ? -3.684 -18.737 5.547 1.00 83.56 319 GLY A O 1
ATOM 2548 N N . LYS A 1 320 ? -5.856 -18.901 6.079 1.00 82.12 320 LYS A N 1
ATOM 2549 C CA . LYS A 1 320 ? -5.658 -18.643 7.511 1.00 82.12 320 LYS A CA 1
ATOM 2550 C C . LYS A 1 320 ? -4.767 -19.709 8.152 1.00 82.12 320 LYS A C 1
ATOM 2552 O O . LYS A 1 320 ? -5.105 -20.885 8.121 1.00 82.12 320 LYS A O 1
ATOM 2557 N N . GLY A 1 321 ? -3.693 -19.271 8.814 1.00 77.75 321 GLY A N 1
ATOM 2558 C CA . GLY A 1 321 ? -2.764 -20.157 9.528 1.00 77.75 321 GLY A CA 1
ATOM 2559 C C . GLY A 1 321 ? -1.807 -20.930 8.615 1.00 77.75 321 GLY A C 1
ATOM 2560 O O . GLY A 1 321 ? -1.095 -21.809 9.087 1.00 77.75 321 GLY A O 1
ATOM 2561 N N . THR A 1 322 ? -1.786 -20.602 7.323 1.00 85.44 322 THR A N 1
ATOM 2562 C CA . THR A 1 322 ? -0.886 -21.206 6.336 1.00 85.44 322 THR A CA 1
ATOM 2563 C C . THR A 1 322 ? 0.370 -20.359 6.145 1.00 85.44 322 THR A C 1
ATOM 2565 O O . THR A 1 322 ? 0.402 -19.181 6.501 1.00 85.44 322 THR A O 1
ATOM 2568 N N . THR A 1 323 ? 1.392 -20.941 5.526 1.00 84.62 323 THR A N 1
ATOM 2569 C CA . THR A 1 323 ? 2.510 -20.204 4.929 1.00 84.62 323 THR A CA 1
ATOM 2570 C C . THR A 1 323 ? 2.281 -20.059 3.429 1.00 84.62 323 THR A C 1
ATOM 2572 O O . THR A 1 323 ? 1.469 -20.786 2.848 1.00 84.62 323 THR A O 1
ATOM 2575 N N . TYR A 1 324 ? 3.067 -19.206 2.766 1.00 82.06 324 TYR A N 1
ATOM 2576 C CA . TYR A 1 324 ? 3.049 -19.087 1.306 1.00 82.06 324 TYR A CA 1
ATOM 2577 C C . TYR A 1 324 ? 3.347 -20.417 0.586 1.00 82.06 324 TYR A C 1
ATOM 2579 O O . TYR A 1 324 ? 3.095 -20.520 -0.609 1.00 82.06 324 TYR A O 1
ATOM 2587 N N . LEU A 1 325 ? 3.827 -21.458 1.280 1.00 86.56 325 LEU A N 1
ATOM 2588 C CA . LEU A 1 325 ? 4.056 -22.791 0.716 1.00 86.56 325 LEU A CA 1
ATOM 2589 C C . LEU A 1 325 ? 3.027 -23.848 1.124 1.00 86.56 325 LEU A C 1
ATOM 2591 O O . LEU A 1 325 ? 2.904 -24.849 0.416 1.00 86.56 325 LEU A O 1
ATOM 2595 N N . SER A 1 326 ? 2.304 -23.665 2.235 1.00 89.62 326 SER A N 1
ATOM 2596 C CA . SER A 1 326 ? 1.436 -24.711 2.796 1.00 89.62 326 SER A CA 1
ATOM 2597 C C . SER A 1 326 ? -0.048 -24.581 2.442 1.00 89.62 326 SER A C 1
ATOM 2599 O O . SER A 1 326 ? -0.781 -25.548 2.622 1.00 89.62 326 SER A O 1
ATOM 2601 N N . TRP A 1 327 ? -0.499 -23.436 1.915 1.00 94.50 327 TRP A N 1
ATOM 2602 C CA . TRP A 1 327 ? -1.916 -23.206 1.585 1.00 94.50 327 TRP A CA 1
ATOM 2603 C C . TRP A 1 327 ? -2.443 -24.081 0.437 1.00 94.50 327 TRP A C 1
ATOM 2605 O O . TRP A 1 327 ? -3.634 -24.371 0.370 1.00 94.50 327 TRP A O 1
ATOM 2615 N N . PHE A 1 328 ? -1.577 -24.502 -0.491 1.00 95.81 328 PHE A N 1
ATOM 2616 C CA . PHE A 1 328 ? -1.974 -25.324 -1.635 1.00 95.81 328 PHE A CA 1
ATOM 2617 C C . PHE A 1 328 ? -1.893 -26.799 -1.254 1.00 95.81 328 PHE A C 1
ATOM 2619 O O . PHE A 1 328 ? -0.883 -27.462 -1.490 1.00 95.81 328 PHE A O 1
ATOM 2626 N N . GLY A 1 329 ? -2.953 -27.310 -0.639 1.00 90.94 329 GLY A N 1
ATOM 2627 C CA . GLY A 1 329 ? -3.019 -28.699 -0.213 1.00 90.94 329 GLY A CA 1
ATOM 2628 C C . GLY A 1 329 ? -4.427 -29.134 0.161 1.00 90.94 329 GLY A C 1
ATOM 2629 O O . GLY A 1 329 ? -5.348 -28.327 0.274 1.00 90.94 329 GLY A O 1
ATOM 2630 N N . ARG A 1 330 ? -4.590 -30.443 0.377 1.00 87.19 330 ARG A N 1
ATOM 2631 C CA . ARG A 1 330 ? -5.895 -31.061 0.654 1.00 87.19 330 ARG A CA 1
ATOM 2632 C C . ARG A 1 330 ? -6.581 -30.503 1.905 1.00 87.19 330 ARG A C 1
ATOM 2634 O O . ARG A 1 330 ? -7.791 -30.328 1.882 1.00 87.19 330 ARG A O 1
ATOM 2641 N N . HIS A 1 331 ? -5.835 -30.249 2.981 1.00 87.12 331 HIS A N 1
ATOM 2642 C CA . HIS A 1 331 ? -6.407 -29.784 4.254 1.00 87.12 331 HIS A CA 1
ATOM 2643 C C . HIS A 1 331 ? -6.976 -28.366 4.184 1.00 87.12 331 HIS A C 1
ATOM 2645 O O . HIS A 1 331 ? -7.908 -28.047 4.919 1.00 87.12 331 HIS A O 1
ATOM 2651 N N . GLU A 1 332 ? -6.453 -27.548 3.273 1.00 91.94 332 GLU A N 1
ATOM 2652 C CA . GLU A 1 332 ? -6.885 -26.166 3.096 1.00 91.94 332 GLU A CA 1
ATOM 2653 C C . GLU A 1 332 ? -7.923 -26.015 1.986 1.00 91.94 332 GLU A C 1
ATOM 2655 O O . GLU A 1 332 ? -8.426 -24.921 1.766 1.00 91.94 332 GLU A O 1
ATOM 2660 N N . TYR A 1 333 ? -8.268 -27.086 1.276 1.00 90.00 333 TYR A N 1
ATOM 2661 C CA . TYR A 1 333 ? -9.249 -27.039 0.200 1.00 90.00 333 TYR A CA 1
ATOM 2662 C C . TYR A 1 333 ? -10.622 -26.541 0.685 1.00 90.00 333 TYR A C 1
ATOM 2664 O O . TYR A 1 333 ? -11.128 -26.989 1.715 1.00 90.00 333 TYR A O 1
ATOM 2672 N N . LEU A 1 334 ? -11.252 -25.662 -0.102 1.00 89.38 334 LEU A N 1
ATOM 2673 C CA . LEU A 1 334 ? -12.625 -25.194 0.112 1.00 89.38 334 LEU A CA 1
ATOM 2674 C C . LEU A 1 334 ? -13.564 -25.694 -0.992 1.00 89.38 334 LEU A C 1
ATOM 2676 O O . LEU A 1 334 ? -14.498 -26.440 -0.706 1.00 89.38 334 LEU A O 1
ATOM 2680 N N . ASP A 1 335 ? -13.314 -25.305 -2.245 1.00 91.94 335 ASP A N 1
ATOM 2681 C CA . ASP A 1 335 ? -14.059 -25.767 -3.422 1.00 91.94 335 ASP A CA 1
ATOM 2682 C C . ASP A 1 335 ? -13.239 -25.653 -4.721 1.00 91.94 335 ASP A C 1
ATOM 2684 O O . ASP A 1 335 ? -12.152 -25.074 -4.751 1.00 91.94 335 ASP A O 1
ATOM 2688 N N . SER A 1 336 ? -13.730 -26.242 -5.817 1.00 93.06 336 SER A N 1
ATOM 2689 C CA . SER A 1 336 ? -13.115 -26.121 -7.142 1.00 93.06 336 SER A CA 1
ATOM 2690 C C . SER A 1 336 ? -14.054 -26.494 -8.283 1.00 93.06 336 SER A C 1
ATOM 2692 O O . SER A 1 336 ? -15.040 -27.199 -8.096 1.00 93.06 336 SER A O 1
ATOM 2694 N N . SER A 1 337 ? -13.673 -26.121 -9.506 1.00 93.69 337 SER A N 1
ATOM 2695 C CA . SER A 1 337 ? -14.314 -26.587 -10.745 1.00 93.69 337 SER A CA 1
ATOM 2696 C C . SER A 1 337 ? -14.192 -28.104 -10.973 1.00 93.69 337 SER A C 1
ATOM 2698 O O . SER A 1 337 ? -14.923 -28.653 -11.802 1.00 93.69 337 SER A O 1
ATOM 2700 N N . TRP A 1 338 ? -13.266 -28.772 -10.274 1.00 95.00 338 TRP A N 1
ATOM 2701 C CA . TRP A 1 338 ? -13.165 -30.231 -10.213 1.00 95.00 338 TRP A CA 1
ATOM 2702 C C . TRP A 1 338 ? -13.930 -30.759 -8.995 1.00 95.00 338 TRP A C 1
ATOM 2704 O O . TRP A 1 338 ? -13.588 -30.462 -7.855 1.00 95.00 338 TRP A O 1
ATOM 2714 N N . THR A 1 339 ? -14.989 -31.517 -9.242 1.00 91.19 339 THR A N 1
ATOM 2715 C CA . THR A 1 339 ? -15.986 -31.934 -8.241 1.00 91.19 339 THR A CA 1
ATOM 2716 C C . THR A 1 339 ? -15.574 -33.161 -7.422 1.00 91.19 339 THR A C 1
ATOM 2718 O O . THR A 1 339 ? -16.145 -33.421 -6.363 1.00 91.19 339 THR A O 1
ATOM 2721 N N . ASP A 1 340 ? -14.580 -33.920 -7.888 1.00 92.38 340 ASP A N 1
ATOM 2722 C CA . ASP A 1 340 ? -14.084 -35.148 -7.252 1.00 92.38 340 ASP A CA 1
ATOM 2723 C C . ASP A 1 340 ? -12.818 -34.937 -6.402 1.00 92.38 340 ASP A C 1
ATOM 2725 O O . ASP A 1 340 ? -12.406 -35.857 -5.696 1.00 92.38 340 ASP A O 1
ATOM 2729 N N . LEU A 1 341 ? -12.222 -33.737 -6.416 1.00 88.25 341 LEU A N 1
ATOM 2730 C CA . LEU A 1 341 ? -10.895 -33.470 -5.842 1.00 88.25 341 LEU A CA 1
ATOM 2731 C C . LEU A 1 341 ? -10.769 -33.865 -4.359 1.00 88.25 341 LEU A C 1
ATOM 2733 O O . LEU A 1 341 ? -9.748 -34.410 -3.941 1.00 88.25 341 LEU A O 1
ATOM 2737 N N . VAL A 1 342 ? -11.816 -33.614 -3.564 1.00 82.81 342 VAL A N 1
ATOM 2738 C CA . VAL A 1 342 ? -11.860 -33.955 -2.126 1.00 82.81 342 VAL A CA 1
ATOM 2739 C C . VAL A 1 342 ? -12.150 -35.431 -1.890 1.00 82.81 342 VAL A C 1
ATOM 2741 O O . VAL A 1 342 ? -11.656 -36.007 -0.921 1.00 82.81 342 VAL A O 1
ATOM 2744 N N . LYS A 1 343 ? -12.962 -36.039 -2.761 1.00 84.94 343 LYS A N 1
ATOM 2745 C CA . LYS A 1 343 ? -13.456 -37.414 -2.599 1.00 84.94 343 LYS A CA 1
ATOM 2746 C C . LYS A 1 343 ? -12.372 -38.435 -2.915 1.00 84.94 343 LYS A C 1
ATOM 2748 O O . LYS A 1 343 ? -12.259 -39.463 -2.259 1.00 84.94 343 LYS A O 1
ATOM 2753 N N . GLU A 1 344 ? -11.575 -38.138 -3.927 1.00 89.00 344 GLU A N 1
ATOM 2754 C CA . GLU A 1 344 ? -10.533 -39.024 -4.423 1.00 89.00 344 GLU A CA 1
ATOM 2755 C C . GLU A 1 344 ? -9.286 -38.963 -3.561 1.00 89.00 344 GLU A C 1
ATOM 2757 O O . GLU A 1 344 ? -9.073 -37.974 -2.873 1.00 89.00 344 GLU A O 1
ATOM 2762 N N . LYS A 1 345 ? -8.421 -39.979 -3.610 1.00 89.00 345 LYS A N 1
ATOM 2763 C CA . LYS A 1 345 ? -7.081 -39.908 -2.997 1.00 89.00 345 LYS A CA 1
ATOM 2764 C C . LYS A 1 345 ? -6.127 -39.101 -3.885 1.00 89.00 345 LYS A C 1
ATOM 2766 O O . LYS A 1 345 ? -6.297 -39.059 -5.099 1.00 89.00 345 LYS A O 1
ATOM 2771 N N . THR A 1 346 ? -5.122 -38.466 -3.288 1.00 91.81 346 THR A N 1
ATOM 2772 C CA . THR A 1 346 ? -4.059 -37.745 -4.011 1.00 91.81 346 THR A CA 1
ATOM 2773 C C . THR A 1 346 ? -2.704 -38.210 -3.517 1.00 91.81 346 THR A C 1
ATOM 2775 O O . THR A 1 346 ? -2.493 -38.266 -2.307 1.00 91.81 346 THR A O 1
ATOM 2778 N N . ASN A 1 347 ? -1.782 -38.489 -4.430 1.00 89.69 347 ASN A N 1
ATOM 2779 C CA . ASN A 1 347 ? -0.391 -38.793 -4.093 1.00 89.69 347 ASN A CA 1
ATOM 2780 C C . ASN A 1 347 ? 0.499 -37.537 -4.098 1.00 89.69 347 ASN A C 1
ATOM 2782 O O . ASN A 1 347 ? 1.457 -37.470 -3.337 1.00 89.69 347 ASN A O 1
ATOM 2786 N N . PHE A 1 348 ? 0.152 -36.525 -4.899 1.00 93.12 348 PHE A N 1
ATOM 2787 C CA . PHE A 1 348 ? 0.728 -35.184 -4.817 1.00 93.12 348 PHE A CA 1
ATOM 2788 C C . PHE A 1 348 ? -0.389 -34.147 -4.780 1.00 93.12 348 PHE A C 1
ATOM 2790 O O . PHE A 1 348 ? -1.315 -34.196 -5.588 1.00 93.12 348 PHE A O 1
ATOM 2797 N N . PHE A 1 349 ? -0.294 -33.224 -3.827 1.00 94.31 349 PHE A N 1
ATOM 2798 C CA . PHE A 1 349 ? -1.149 -32.045 -3.736 1.00 94.31 349 PHE A CA 1
ATOM 2799 C C . PHE A 1 349 ? -0.383 -30.952 -2.983 1.00 94.31 349 PHE A C 1
ATOM 2801 O O . PHE A 1 349 ? -0.633 -30.707 -1.805 1.00 94.31 349 PHE A O 1
ATOM 2808 N N . SER A 1 350 ? 0.625 -30.371 -3.641 1.00 94.75 350 SER A N 1
ATOM 2809 C CA . SER A 1 350 ? 1.459 -29.309 -3.064 1.00 94.75 350 SER A CA 1
ATOM 2810 C C . SER A 1 350 ? 2.167 -28.467 -4.130 1.00 94.75 350 SER A C 1
ATOM 2812 O O . SER A 1 350 ? 2.226 -28.837 -5.305 1.00 94.75 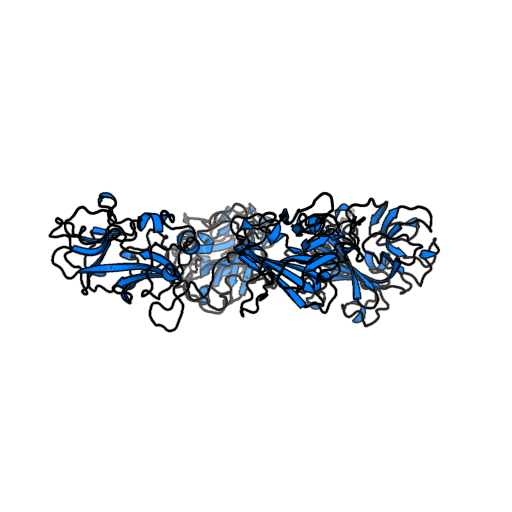350 SER A O 1
ATOM 2814 N N . ILE A 1 351 ? 2.707 -27.311 -3.722 1.00 94.62 351 ILE A N 1
ATOM 2815 C CA . ILE A 1 351 ? 3.470 -26.417 -4.612 1.00 94.62 351 ILE A CA 1
ATOM 2816 C C . ILE A 1 351 ? 4.773 -27.085 -5.075 1.00 94.62 351 ILE A C 1
ATOM 2818 O O . ILE A 1 351 ? 5.073 -27.088 -6.267 1.00 94.62 351 ILE A O 1
ATOM 2822 N N . ARG A 1 352 ? 5.533 -27.679 -4.142 1.00 92.12 352 ARG A N 1
ATOM 2823 C CA . ARG A 1 352 ? 6.804 -28.369 -4.439 1.00 92.12 352 ARG A CA 1
ATOM 2824 C C . ARG A 1 352 ? 6.593 -29.710 -5.154 1.00 92.12 352 ARG A C 1
ATOM 2826 O O . ARG A 1 352 ? 7.338 -30.018 -6.079 1.00 92.12 352 ARG A O 1
ATOM 2833 N N . ALA A 1 353 ? 5.585 -30.469 -4.718 1.00 91.69 353 ALA A N 1
ATOM 2834 C CA . ALA A 1 353 ? 5.175 -31.777 -5.226 1.00 91.69 353 ALA A CA 1
ATOM 2835 C C . ALA A 1 353 ? 6.326 -32.734 -5.600 1.00 91.69 353 ALA A C 1
ATOM 2837 O O . ALA A 1 353 ? 7.073 -33.142 -4.711 1.00 91.69 353 ALA A O 1
ATOM 2838 N N . ASP A 1 354 ? 6.451 -33.140 -6.870 1.00 92.19 354 ASP A N 1
ATOM 2839 C CA . ASP A 1 354 ? 7.469 -34.103 -7.305 1.00 92.19 354 ASP A CA 1
ATOM 2840 C C . ASP A 1 354 ? 8.763 -33.371 -7.664 1.00 92.19 354 ASP A C 1
ATOM 2842 O O . ASP A 1 354 ? 8.970 -32.885 -8.782 1.00 92.19 354 ASP A O 1
ATOM 2846 N N . ASP A 1 355 ? 9.651 -33.293 -6.677 1.00 88.06 355 ASP A N 1
ATOM 2847 C CA . ASP A 1 355 ? 10.939 -32.624 -6.815 1.00 88.06 355 ASP A CA 1
ATOM 2848 C C . ASP A 1 355 ? 11.869 -33.320 -7.814 1.00 88.06 355 ASP A C 1
ATOM 2850 O O . ASP A 1 355 ? 12.607 -32.654 -8.531 1.00 88.06 355 ASP A O 1
ATOM 2854 N N . ARG A 1 356 ? 11.778 -34.652 -7.934 1.00 89.44 356 ARG A N 1
ATOM 2855 C CA . ARG A 1 356 ? 12.670 -35.448 -8.794 1.00 89.44 356 ARG A CA 1
ATOM 2856 C C . ARG A 1 356 ? 12.382 -35.235 -10.274 1.00 89.44 356 ARG A C 1
ATOM 2858 O O . ARG A 1 356 ? 13.296 -35.321 -11.089 1.00 89.44 356 ARG A O 1
ATOM 2865 N N . ASN A 1 357 ? 11.117 -34.995 -10.619 1.00 89.44 357 ASN A N 1
ATOM 2866 C CA . ASN A 1 357 ? 10.684 -34.777 -12.000 1.00 89.44 357 ASN A CA 1
ATOM 2867 C C . ASN A 1 357 ? 10.323 -33.314 -12.298 1.00 89.44 357 ASN A C 1
ATOM 2869 O O . ASN A 1 357 ? 9.826 -33.046 -13.386 1.00 89.44 357 ASN A O 1
ATOM 2873 N N . PHE A 1 358 ? 10.588 -32.376 -11.379 1.00 92.62 358 PHE A N 1
ATOM 2874 C CA . PHE A 1 358 ? 10.295 -30.942 -11.536 1.00 92.62 358 PHE A CA 1
ATOM 2875 C C . PHE A 1 358 ? 8.826 -30.650 -11.879 1.00 92.62 358 PHE A C 1
ATOM 2877 O O . PHE A 1 358 ? 8.521 -29.828 -12.744 1.00 92.62 358 PHE A O 1
ATOM 2884 N N . ARG A 1 359 ? 7.901 -31.338 -11.202 1.00 94.69 359 ARG A N 1
ATOM 2885 C CA . ARG A 1 359 ? 6.458 -31.094 -11.342 1.00 94.69 359 ARG A CA 1
ATOM 2886 C C . ARG A 1 359 ? 5.972 -30.316 -10.143 1.00 94.69 359 ARG A C 1
ATOM 2888 O O . ARG A 1 359 ? 6.043 -30.792 -9.011 1.00 94.69 359 ARG A O 1
ATOM 2895 N N . ARG A 1 360 ? 5.518 -29.104 -10.414 1.00 96.25 360 ARG A N 1
ATOM 2896 C CA . ARG A 1 360 ? 5.169 -28.067 -9.447 1.00 96.25 360 ARG A CA 1
ATOM 2897 C C . ARG A 1 360 ? 3.681 -27.789 -9.522 1.00 96.25 360 ARG A C 1
ATOM 2899 O O . ARG A 1 360 ? 3.038 -28.148 -10.510 1.00 96.25 360 ARG A O 1
ATOM 2906 N N . PHE A 1 361 ? 3.134 -27.198 -8.459 1.00 96.19 361 PHE A N 1
ATOM 2907 C CA . PHE A 1 361 ? 1.693 -26.938 -8.324 1.00 96.19 361 PHE A CA 1
ATOM 2908 C C . PHE A 1 361 ? 0.861 -28.147 -8.788 1.00 96.19 361 PHE A C 1
ATOM 2910 O O . PHE A 1 361 ? -0.036 -28.036 -9.624 1.00 96.19 361 PHE A O 1
ATOM 2917 N N . PHE A 1 362 ? 1.248 -29.332 -8.312 1.00 95.69 362 PHE A N 1
ATOM 2918 C CA . PHE A 1 362 ? 0.815 -30.600 -8.888 1.00 95.69 362 PHE A CA 1
ATOM 2919 C C . PHE A 1 362 ? -0.291 -31.197 -8.030 1.00 95.69 362 PHE A C 1
ATOM 2921 O O . PHE A 1 362 ? -0.090 -31.444 -6.837 1.00 95.69 362 PHE A O 1
ATOM 2928 N N . ILE A 1 363 ? -1.445 -31.437 -8.651 1.00 96.06 363 ILE A N 1
ATOM 2929 C CA . ILE A 1 363 ? -2.554 -32.171 -8.050 1.00 96.06 363 ILE A CA 1
ATOM 2930 C C . ILE A 1 363 ? -2.750 -33.456 -8.844 1.00 96.06 363 ILE A C 1
ATOM 2932 O O . ILE A 1 363 ? -3.244 -33.441 -9.977 1.00 96.06 363 ILE A O 1
ATOM 2936 N N . ASN A 1 364 ? -2.334 -34.568 -8.249 1.00 94.81 364 ASN A N 1
ATOM 2937 C CA . ASN A 1 364 ? -2.274 -35.869 -8.898 1.00 94.81 364 ASN A CA 1
ATOM 2938 C C . ASN A 1 364 ? -2.966 -36.936 -8.054 1.00 94.81 364 ASN A C 1
ATOM 2940 O O . ASN A 1 364 ? -2.878 -36.934 -6.824 1.00 94.81 364 ASN A O 1
ATOM 2944 N N . HIS A 1 365 ? -3.662 -37.846 -8.731 1.00 93.50 365 HIS A N 1
ATOM 2945 C CA . HIS A 1 365 ? -4.364 -38.964 -8.114 1.00 93.50 365 HIS A CA 1
ATOM 2946 C C . HIS A 1 365 ? -3.466 -40.197 -8.048 1.00 93.50 365 HIS A C 1
ATOM 2948 O O . HIS A 1 365 ? -3.220 -40.738 -6.971 1.00 93.50 365 HIS A O 1
ATOM 2954 N N . LEU A 1 366 ? -2.967 -40.618 -9.214 1.00 90.38 366 LEU A N 1
ATOM 2955 C CA . LEU A 1 366 ? -2.242 -41.868 -9.396 1.00 90.38 366 LEU A CA 1
ATOM 2956 C C . LEU A 1 366 ? -0.984 -41.636 -10.224 1.00 90.38 366 LEU A C 1
ATOM 2958 O O . LEU A 1 366 ? -1.018 -40.941 -11.241 1.00 90.38 366 LEU A O 1
ATOM 2962 N N . TYR A 1 367 ? 0.116 -42.233 -9.772 1.00 85.00 367 TYR A N 1
ATOM 2963 C CA . TYR A 1 367 ? 1.404 -42.200 -10.448 1.00 85.00 367 TYR A CA 1
ATOM 2964 C C . TYR A 1 367 ? 1.855 -43.626 -10.734 1.00 85.00 367 TYR A C 1
ATOM 2966 O O . TYR A 1 367 ? 2.395 -44.305 -9.865 1.00 85.00 367 TYR A O 1
ATOM 2974 N N . ALA A 1 368 ? 1.526 -44.099 -11.934 1.00 85.50 368 ALA A N 1
ATOM 2975 C CA . ALA A 1 368 ? 1.631 -45.504 -12.335 1.00 85.50 368 ALA A CA 1
ATOM 2976 C C . ALA A 1 368 ? 2.375 -45.666 -13.673 1.00 85.50 368 ALA A C 1
ATOM 2978 O O . ALA A 1 368 ? 2.209 -46.667 -14.374 1.00 85.50 368 ALA A O 1
ATOM 2979 N N . GLY A 1 369 ? 3.196 -44.668 -14.017 1.00 85.38 369 GLY A N 1
ATOM 2980 C CA . GLY A 1 369 ? 3.939 -44.571 -15.270 1.00 85.38 369 GLY A CA 1
ATOM 2981 C C . GLY A 1 369 ? 3.224 -43.671 -16.274 1.00 85.38 369 GLY A C 1
ATOM 2982 O O . GLY A 1 369 ? 2.004 -43.556 -16.247 1.00 85.38 369 GLY A O 1
ATOM 2983 N N . CYS A 1 370 ? 3.978 -43.069 -17.201 1.00 88.81 370 CYS A N 1
ATOM 2984 C CA . CYS A 1 370 ? 3.507 -41.960 -18.042 1.00 88.81 370 CYS A CA 1
ATOM 2985 C C . CYS A 1 370 ? 2.137 -42.187 -18.707 1.00 88.81 370 CYS A C 1
ATOM 2987 O O . CYS A 1 370 ? 1.307 -41.283 -18.721 1.00 88.81 370 CYS A O 1
ATOM 2989 N N . ALA A 1 371 ? 1.882 -43.394 -19.225 1.00 91.00 371 ALA A N 1
ATOM 2990 C CA . ALA A 1 371 ? 0.617 -43.741 -19.873 1.00 91.00 371 ALA A CA 1
ATOM 2991 C C . ALA A 1 371 ? -0.572 -43.839 -18.899 1.00 91.00 371 ALA A C 1
ATOM 2993 O O . ALA A 1 371 ? -1.713 -43.687 -19.313 1.00 91.00 371 ALA A O 1
ATOM 2994 N N . LYS A 1 372 ? -0.331 -44.101 -17.613 1.00 91.56 372 LYS A N 1
ATOM 2995 C CA . LYS A 1 372 ? -1.352 -44.333 -16.580 1.00 91.56 372 LYS A CA 1
ATOM 2996 C C . LYS A 1 372 ? -1.439 -43.206 -15.549 1.00 91.56 372 LYS A C 1
ATOM 2998 O O . LYS A 1 372 ? -2.237 -43.311 -14.621 1.00 91.56 372 LYS A O 1
ATOM 3003 N N . ASP A 1 373 ? -0.632 -42.157 -15.682 1.00 93.56 373 ASP A N 1
ATOM 3004 C CA . ASP A 1 373 ? -0.667 -41.032 -14.754 1.00 93.56 373 ASP A CA 1
ATOM 3005 C C . ASP A 1 373 ? -1.986 -40.257 -14.907 1.00 93.56 373 ASP A C 1
ATOM 3007 O O . ASP A 1 373 ? -2.411 -39.918 -16.017 1.00 93.56 373 ASP A O 1
ATOM 3011 N N . ILE A 1 374 ? -2.642 -39.996 -13.776 1.00 94.94 374 ILE A N 1
ATOM 3012 C CA . ILE A 1 374 ? -3.978 -39.391 -13.707 1.00 94.94 374 ILE A CA 1
ATOM 3013 C C . ILE A 1 374 ? -3.962 -38.255 -12.688 1.00 94.94 374 ILE A C 1
ATOM 3015 O O . ILE A 1 374 ? -3.529 -38.443 -11.546 1.00 94.94 374 ILE A O 1
ATOM 3019 N N . GLY A 1 375 ? -4.503 -37.097 -13.061 1.00 96.19 375 GLY A N 1
ATOM 3020 C CA . GLY A 1 375 ? -4.563 -35.937 -12.176 1.00 96.19 375 GLY A CA 1
ATOM 3021 C C . GLY A 1 375 ? -5.457 -34.811 -12.684 1.00 96.19 375 GLY A C 1
ATOM 3022 O O . GLY A 1 375 ? -6.304 -35.012 -13.555 1.00 96.19 375 GLY A O 1
ATOM 3023 N N . TRP A 1 376 ? -5.279 -33.629 -12.092 1.00 97.44 376 TRP A N 1
ATOM 3024 C CA . TRP A 1 376 ? -6.126 -32.454 -12.332 1.00 97.44 376 TRP A CA 1
ATOM 3025 C C . TRP A 1 376 ? -5.355 -31.237 -12.837 1.00 97.44 376 TRP A C 1
ATOM 3027 O O . TRP A 1 376 ? -5.817 -30.576 -13.766 1.00 97.44 376 TRP A O 1
ATOM 3037 N N . LEU A 1 377 ? -4.180 -30.949 -12.265 1.00 97.81 377 LEU A N 1
ATOM 3038 C CA . LEU A 1 377 ? -3.339 -29.806 -12.638 1.00 97.81 377 LEU A CA 1
ATOM 3039 C C . LEU A 1 377 ? -1.856 -30.130 -12.450 1.00 97.81 377 LEU A C 1
ATOM 3041 O O . LEU A 1 377 ? -1.498 -30.728 -11.437 1.00 97.81 377 LEU A O 1
ATOM 3045 N N . VAL A 1 378 ? -1.005 -29.697 -13.382 1.00 97.00 378 VAL A N 1
ATOM 3046 C CA . VAL A 1 378 ? 0.460 -29.769 -13.278 1.00 97.00 378 VAL A CA 1
ATOM 3047 C C . VAL A 1 378 ? 1.132 -28.561 -13.934 1.00 97.00 378 VAL A C 1
ATOM 3049 O O . VAL A 1 378 ? 0.740 -28.139 -15.022 1.00 97.00 378 VAL A O 1
ATOM 3052 N N . VAL A 1 379 ? 2.174 -28.042 -13.285 1.00 97.44 379 VAL A N 1
ATOM 3053 C CA . VAL A 1 379 ? 3.156 -27.112 -13.860 1.00 97.44 379 VAL A CA 1
ATOM 3054 C C . VAL A 1 379 ? 4.466 -27.887 -14.016 1.00 97.44 379 VAL A C 1
ATOM 3056 O O . VAL A 1 379 ? 5.167 -28.148 -13.040 1.00 97.44 379 VAL A O 1
ATOM 3059 N N . ALA A 1 380 ? 4.754 -28.350 -15.230 1.00 95.38 380 ALA A N 1
ATOM 3060 C CA . ALA A 1 380 ? 5.928 -29.162 -15.539 1.00 95.38 380 ALA A CA 1
ATOM 3061 C C . ALA A 1 380 ? 7.098 -28.269 -15.964 1.00 95.38 380 ALA A C 1
ATOM 3063 O O . ALA A 1 380 ? 6.996 -27.509 -16.926 1.00 95.38 380 ALA A O 1
ATOM 3064 N N . GLU A 1 381 ? 8.219 -28.365 -15.253 1.00 92.31 381 GLU A N 1
ATOM 3065 C CA . GLU A 1 381 ? 9.366 -27.457 -15.414 1.00 92.31 381 GLU A CA 1
ATOM 3066 C C . GLU A 1 381 ? 10.664 -28.196 -15.766 1.00 92.31 381 GLU A C 1
ATOM 3068 O O . GLU A 1 381 ? 11.755 -27.631 -15.713 1.00 92.31 381 GLU A O 1
ATOM 3073 N N . ASN A 1 382 ? 10.570 -29.480 -16.114 1.00 89.19 382 ASN A N 1
ATOM 3074 C CA . ASN A 1 382 ? 11.729 -30.286 -16.465 1.00 89.19 382 ASN A CA 1
ATOM 3075 C C . ASN A 1 382 ? 12.185 -29.986 -17.900 1.00 89.19 382 ASN A C 1
ATOM 3077 O O . ASN A 1 382 ? 11.451 -30.256 -18.846 1.00 89.19 382 ASN A O 1
ATOM 3081 N N . LEU A 1 383 ? 13.423 -29.510 -18.072 1.00 83.12 383 LEU A N 1
ATOM 3082 C CA . LEU A 1 383 ? 14.038 -29.295 -19.392 1.00 83.12 383 LEU A CA 1
ATOM 3083 C C . LEU A 1 383 ? 14.272 -30.603 -20.172 1.00 83.12 383 LEU A C 1
ATOM 3085 O O . LEU A 1 383 ? 14.472 -30.582 -21.384 1.00 83.12 383 LEU A O 1
ATOM 3089 N N . ARG A 1 384 ? 14.276 -31.751 -19.485 1.00 86.38 384 ARG A N 1
ATOM 3090 C CA . ARG A 1 384 ? 14.423 -33.095 -20.064 1.00 86.38 384 ARG A CA 1
ATOM 3091 C C . ARG A 1 384 ? 13.318 -34.012 -19.524 1.00 86.38 384 ARG A C 1
ATOM 3093 O O . ARG A 1 384 ? 13.598 -34.913 -18.726 1.00 86.38 384 ARG A O 1
ATOM 3100 N N . PRO A 1 385 ? 12.052 -33.772 -19.908 1.00 87.06 385 PRO A N 1
ATOM 3101 C CA . PRO A 1 385 ? 10.920 -34.485 -19.334 1.00 87.06 385 PRO A CA 1
ATOM 3102 C C . PRO A 1 385 ? 10.930 -35.964 -19.731 1.00 87.06 385 PRO A C 1
ATOM 3104 O O . PRO A 1 385 ? 11.227 -36.322 -20.877 1.00 87.06 385 PRO A O 1
ATOM 3107 N N . ARG A 1 386 ? 10.581 -36.827 -18.772 1.00 87.81 386 ARG A N 1
ATOM 3108 C CA . ARG A 1 386 ? 10.539 -38.285 -18.968 1.00 87.81 386 ARG A CA 1
ATOM 3109 C C . ARG A 1 386 ? 9.281 -38.719 -19.708 1.00 87.81 386 ARG A C 1
ATOM 3111 O O . ARG A 1 386 ? 9.340 -39.656 -20.500 1.00 87.81 386 ARG A O 1
ATOM 3118 N N . CYS A 1 387 ? 8.158 -38.046 -19.467 1.00 90.31 387 CYS A N 1
ATOM 3119 C CA . CYS A 1 387 ? 6.895 -38.389 -20.095 1.00 90.31 387 CYS A CA 1
ATOM 3120 C C . CYS A 1 387 ? 6.644 -37.550 -21.348 1.00 90.31 387 CYS A C 1
ATOM 3122 O O . CYS A 1 387 ? 6.922 -36.354 -21.393 1.00 90.31 387 CYS A O 1
ATOM 3124 N N . SER A 1 388 ? 6.076 -38.174 -22.381 1.00 90.19 388 SER A N 1
ATOM 3125 C CA . SER A 1 388 ? 5.690 -37.479 -23.615 1.00 90.19 388 SER A CA 1
ATOM 3126 C C . SER A 1 388 ? 4.632 -36.406 -23.365 1.00 90.19 388 SER A C 1
ATOM 3128 O O . SER A 1 388 ? 4.672 -35.360 -24.001 1.00 90.19 388 SER A O 1
ATOM 3130 N N . TRP A 1 389 ? 3.732 -36.622 -22.401 1.00 91.44 389 TRP A N 1
ATOM 3131 C CA . TRP A 1 389 ? 2.649 -35.691 -22.085 1.00 91.44 389 TRP A CA 1
ATOM 3132 C C . TRP A 1 389 ? 3.119 -34.349 -21.499 1.00 91.44 389 TRP A C 1
ATOM 3134 O O . TRP A 1 389 ? 2.316 -33.415 -21.454 1.00 91.44 389 TRP A O 1
ATOM 3144 N N . GLU A 1 390 ? 4.386 -34.257 -21.082 1.00 91.81 390 GLU A N 1
ATOM 3145 C CA . GLU A 1 390 ? 5.061 -33.046 -20.593 1.00 91.81 390 GLU A CA 1
ATOM 3146 C C . GLU A 1 390 ? 5.731 -32.246 -21.727 1.00 91.81 390 GLU A C 1
ATOM 3148 O O . GLU A 1 390 ? 6.092 -31.088 -21.532 1.00 91.81 390 GLU A O 1
ATOM 3153 N N . LYS A 1 391 ? 5.931 -32.848 -22.909 1.00 88.12 391 LYS A N 1
ATOM 3154 C CA . LYS A 1 391 ? 6.663 -32.239 -24.029 1.00 88.12 391 LYS A CA 1
ATOM 3155 C C . LYS A 1 391 ? 5.746 -31.316 -24.825 1.00 88.12 391 LYS A C 1
ATOM 3157 O O . LYS A 1 391 ? 5.013 -31.778 -25.694 1.00 88.12 391 LYS A O 1
ATOM 3162 N N . ASN A 1 392 ? 5.807 -30.018 -24.543 1.00 84.81 392 ASN A N 1
ATOM 3163 C CA . ASN A 1 392 ? 5.064 -29.013 -25.299 1.00 84.81 392 ASN A CA 1
ATOM 3164 C C . ASN A 1 392 ? 5.767 -27.647 -25.251 1.00 84.81 392 ASN A C 1
ATOM 3166 O O . ASN A 1 392 ? 5.278 -26.740 -24.603 1.00 84.81 392 ASN A O 1
ATOM 3170 N N . GLY A 1 393 ? 6.927 -27.492 -25.892 1.00 79.94 393 GLY A N 1
ATOM 3171 C CA . GLY A 1 393 ? 7.647 -26.208 -25.930 1.00 79.94 393 GLY A CA 1
ATOM 3172 C C . GLY A 1 393 ? 8.512 -25.921 -24.696 1.00 79.94 393 GLY A C 1
ATOM 3173 O O . GLY A 1 393 ? 8.967 -26.842 -24.018 1.00 79.94 393 GLY A O 1
ATOM 3174 N N . GLU A 1 394 ? 8.788 -24.637 -24.447 1.00 82.50 394 GLU A N 1
ATOM 3175 C CA . GLU A 1 394 ? 9.623 -24.190 -23.324 1.00 82.50 394 GLU A CA 1
ATOM 3176 C C . GLU A 1 394 ? 8.915 -24.349 -21.969 1.00 82.50 394 GLU A C 1
ATOM 3178 O O . GLU A 1 394 ? 7.685 -24.410 -21.888 1.00 82.50 394 GLU A O 1
ATOM 3183 N N . ILE A 1 395 ? 9.698 -24.398 -20.887 1.00 81.94 395 ILE A N 1
ATOM 3184 C CA . ILE A 1 395 ? 9.169 -24.473 -19.521 1.00 81.94 395 ILE A CA 1
ATOM 3185 C C . ILE A 1 395 ? 8.621 -23.109 -19.047 1.00 81.94 395 ILE A C 1
ATOM 3187 O O . ILE A 1 395 ? 9.071 -22.071 -19.523 1.00 81.94 395 ILE A O 1
ATOM 3191 N N . PRO A 1 396 ? 7.667 -23.085 -18.105 1.00 91.69 396 PRO A N 1
ATOM 3192 C CA . PRO A 1 396 ? 6.911 -24.237 -17.645 1.00 91.69 396 PRO A CA 1
ATOM 3193 C C . PRO A 1 396 ? 5.839 -24.635 -18.671 1.00 91.69 396 PRO A C 1
ATOM 3195 O O . PRO A 1 396 ? 5.271 -23.792 -19.364 1.00 91.69 396 PRO A O 1
ATOM 3198 N N . VAL A 1 397 ? 5.517 -25.923 -18.725 1.00 94.62 397 VAL A N 1
ATOM 3199 C CA . VAL A 1 397 ? 4.353 -26.452 -19.443 1.00 94.62 397 VAL A CA 1
ATOM 3200 C C . VAL A 1 397 ? 3.228 -26.643 -18.433 1.00 94.62 397 VAL A C 1
ATOM 3202 O O . VAL A 1 397 ? 3.360 -27.419 -17.487 1.00 94.62 397 VAL A O 1
ATOM 3205 N N . ILE A 1 398 ? 2.115 -25.938 -18.616 1.00 96.94 398 ILE A N 1
ATOM 3206 C CA . ILE A 1 398 ? 0.967 -26.011 -17.707 1.00 96.94 398 ILE A CA 1
ATOM 3207 C C . ILE A 1 398 ? -0.090 -26.900 -18.347 1.00 96.94 398 ILE A C 1
ATOM 3209 O O . ILE A 1 398 ? -0.529 -26.624 -19.461 1.00 96.94 398 ILE A O 1
ATOM 3213 N N . LYS A 1 399 ? -0.508 -27.961 -17.657 1.00 97.00 399 LYS A N 1
ATOM 3214 C CA . LYS A 1 399 ? -1.494 -28.922 -18.167 1.00 97.00 399 LYS A CA 1
ATOM 3215 C C . LYS A 1 399 ? -2.588 -29.177 -17.140 1.00 97.00 399 LYS A C 1
ATOM 3217 O O . LYS A 1 399 ? -2.312 -29.263 -15.944 1.00 97.00 399 LYS A O 1
ATOM 3222 N N . TYR A 1 400 ? -3.831 -29.298 -17.600 1.00 97.94 400 TYR A N 1
ATOM 3223 C CA . TYR A 1 400 ? -4.986 -29.456 -16.716 1.00 97.94 400 TYR A CA 1
ATOM 3224 C C . TYR A 1 400 ? -6.071 -30.374 -17.295 1.00 97.94 400 TYR A C 1
ATOM 3226 O O . TYR A 1 400 ? -6.204 -30.529 -18.513 1.00 97.94 400 TYR A O 1
ATOM 3234 N N . ALA A 1 401 ? -6.864 -30.971 -16.405 1.00 97.69 401 ALA A N 1
ATOM 3235 C CA . ALA A 1 401 ? -8.055 -31.740 -16.747 1.00 97.69 401 ALA A CA 1
ATOM 3236 C C . ALA A 1 401 ? -9.206 -30.799 -17.128 1.00 97.69 401 ALA A C 1
ATOM 3238 O O . ALA A 1 401 ? -9.651 -29.972 -16.324 1.00 97.69 401 ALA A O 1
ATOM 3239 N N . THR A 1 402 ? -9.707 -30.925 -18.357 1.00 96.62 402 THR A N 1
ATOM 3240 C CA . THR A 1 402 ? -10.774 -30.054 -18.883 1.00 96.62 402 THR A CA 1
ATOM 3241 C C . THR A 1 402 ? -12.156 -30.402 -18.339 1.00 96.62 402 THR A C 1
ATOM 3243 O O . THR A 1 402 ? -12.994 -29.510 -18.203 1.00 96.62 402 THR A O 1
ATOM 3246 N N . GLY A 1 403 ? -12.384 -31.667 -17.975 1.00 92.25 403 GLY A N 1
ATOM 3247 C CA . GLY A 1 403 ? -13.621 -32.144 -17.360 1.00 92.25 403 GLY A CA 1
ATOM 3248 C C . GLY A 1 403 ? -13.810 -31.683 -15.910 1.00 92.25 403 GLY A C 1
ATOM 3249 O O . GLY A 1 403 ? -13.038 -30.889 -15.364 1.00 92.25 403 GLY A O 1
ATOM 3250 N N . HIS A 1 404 ? -14.870 -32.173 -15.269 1.00 93.12 404 HIS A N 1
ATOM 3251 C CA . HIS A 1 404 ? -15.166 -31.900 -13.855 1.00 93.12 404 HIS A CA 1
ATOM 3252 C C . HIS A 1 404 ? -14.477 -32.872 -12.891 1.00 93.12 404 HIS A C 1
ATOM 3254 O O . HIS A 1 404 ? -14.690 -32.770 -11.684 1.00 93.12 404 HIS A O 1
ATOM 3260 N N . THR A 1 405 ? -13.676 -33.805 -13.404 1.00 95.31 405 THR A N 1
ATOM 3261 C CA . THR A 1 405 ? -13.004 -34.857 -12.635 1.00 95.31 405 THR A CA 1
ATOM 3262 C C . THR A 1 405 ? -11.549 -35.017 -13.067 1.00 95.31 405 THR A C 1
ATOM 3264 O O . THR A 1 405 ? -11.126 -34.385 -14.039 1.00 95.31 405 THR A O 1
ATOM 3267 N N . LYS A 1 406 ? -10.780 -35.856 -12.361 1.00 95.12 406 LYS A N 1
ATOM 3268 C CA . LYS A 1 406 ? -9.430 -36.255 -12.799 1.00 95.12 406 LYS A CA 1
ATOM 3269 C C . LYS A 1 406 ? -9.452 -36.888 -14.185 1.00 95.12 406 LYS A C 1
ATOM 3271 O O . LYS A 1 406 ? -10.395 -37.595 -14.536 1.00 95.12 406 LYS A O 1
ATOM 3276 N N . GLU A 1 407 ? -8.377 -36.680 -14.932 1.00 97.06 407 GLU A N 1
ATOM 3277 C CA . GLU A 1 407 ? -8.198 -37.191 -16.291 1.00 97.06 407 GLU A CA 1
ATOM 3278 C C . GLU A 1 407 ? -6.832 -37.861 -16.432 1.00 97.06 407 GLU A C 1
ATOM 3280 O O . GLU A 1 407 ? -5.876 -37.531 -15.725 1.00 97.06 407 GLU A O 1
ATOM 3285 N N . ASN A 1 408 ? -6.732 -38.804 -17.366 1.00 96.19 408 ASN A N 1
ATOM 3286 C CA . ASN A 1 408 ? -5.447 -39.377 -17.744 1.00 96.19 408 ASN A CA 1
ATOM 3287 C C . ASN A 1 408 ? -4.622 -38.354 -18.545 1.00 96.19 408 ASN A C 1
ATOM 3289 O O . ASN A 1 408 ? -5.120 -37.766 -19.505 1.00 96.19 408 ASN A O 1
ATOM 3293 N N . TRP A 1 409 ? -3.348 -38.169 -18.195 1.00 94.25 409 TRP A N 1
ATOM 3294 C CA . TRP A 1 409 ? -2.500 -37.149 -18.823 1.00 94.25 409 TRP A CA 1
ATOM 3295 C C . TRP A 1 409 ? -2.124 -37.429 -20.282 1.00 94.25 409 TRP A C 1
ATOM 3297 O O . TRP A 1 409 ? -1.737 -36.494 -20.991 1.00 94.25 409 TRP A O 1
ATOM 3307 N N . THR A 1 410 ? -2.215 -38.682 -20.725 1.00 92.88 410 THR A N 1
ATOM 3308 C CA . THR A 1 410 ? -1.821 -39.129 -22.068 1.00 92.88 410 THR A CA 1
ATOM 3309 C C . THR A 1 410 ? -3.004 -39.167 -23.032 1.00 92.88 410 THR A C 1
ATOM 3311 O O . THR A 1 410 ? -2.885 -38.654 -24.139 1.00 92.88 410 THR A O 1
ATOM 3314 N N . TYR A 1 411 ? -4.134 -39.747 -22.620 1.00 92.00 411 TYR A N 1
ATOM 3315 C CA . TYR A 1 411 ? -5.295 -39.980 -23.496 1.00 92.00 411 TYR A CA 1
ATOM 3316 C C . TYR A 1 411 ? -6.622 -39.425 -22.958 1.00 92.00 411 TYR A C 1
ATOM 3318 O O . TYR A 1 411 ? -7.651 -39.549 -23.618 1.00 92.00 411 TYR A O 1
ATOM 3326 N N . GLY A 1 412 ? -6.625 -38.839 -21.758 1.00 92.06 412 GLY A N 1
ATOM 3327 C CA . GLY A 1 412 ? -7.812 -38.211 -21.180 1.00 92.06 412 GLY A CA 1
ATOM 3328 C C . GLY A 1 412 ? -8.130 -36.852 -21.802 1.00 92.06 412 GLY A C 1
ATOM 3329 O O . GLY A 1 412 ? -7.408 -36.337 -22.660 1.00 92.06 412 GLY A O 1
ATOM 3330 N N . LYS A 1 413 ? -9.212 -36.228 -21.333 1.00 95.50 413 LYS A N 1
ATOM 3331 C CA . LYS A 1 413 ? -9.628 -34.893 -21.792 1.00 95.50 413 LYS A CA 1
ATOM 3332 C C . LYS A 1 413 ? -8.796 -33.806 -21.108 1.00 95.50 413 LYS A C 1
ATOM 3334 O O . LYS A 1 413 ? -9.241 -33.151 -20.160 1.00 95.50 413 LYS A O 1
ATOM 3339 N N . VAL A 1 414 ? -7.584 -33.593 -21.609 1.00 96.06 414 VAL A N 1
ATOM 3340 C CA . VAL A 1 414 ? -6.599 -32.643 -21.066 1.00 96.06 414 VAL A CA 1
ATOM 3341 C C . VAL A 1 414 ? -6.213 -31.566 -22.079 1.00 96.06 414 VAL A C 1
ATOM 3343 O O . VAL A 1 414 ? -6.241 -31.797 -23.285 1.00 96.06 414 VAL A O 1
ATOM 3346 N N . LYS A 1 415 ? -5.826 -30.388 -21.585 1.00 96.50 415 LYS A N 1
ATOM 3347 C CA . LYS A 1 415 ? -5.314 -29.274 -22.399 1.00 96.50 415 LYS A CA 1
ATOM 3348 C C . LYS A 1 415 ? -4.105 -28.614 -21.751 1.00 96.50 415 LYS A C 1
ATOM 3350 O O . LYS A 1 415 ? -3.885 -28.757 -20.545 1.00 96.50 415 LYS A O 1
ATOM 3355 N N . PHE A 1 416 ? -3.343 -27.899 -22.571 1.00 95.25 416 PHE A N 1
ATOM 3356 C CA . PHE A 1 416 ? -2.320 -26.972 -22.107 1.00 95.25 416 PHE A CA 1
ATOM 3357 C C . PHE A 1 416 ? -2.954 -25.612 -21.815 1.00 95.25 416 PHE A C 1
ATOM 3359 O O . PHE A 1 416 ? -3.908 -25.232 -22.483 1.00 95.25 416 PHE A O 1
ATOM 3366 N N . ALA A 1 417 ? -2.464 -24.929 -20.788 1.00 94.62 417 ALA A N 1
ATOM 3367 C CA . ALA A 1 417 ? -2.955 -23.627 -20.351 1.00 94.62 417 ALA A CA 1
ATOM 3368 C C . ALA A 1 417 ? -1.891 -22.545 -20.579 1.00 94.62 417 ALA A C 1
ATOM 3370 O O . ALA A 1 417 ? -0.695 -22.820 -20.479 1.00 94.62 417 ALA A O 1
ATOM 3371 N N . ASP A 1 418 ? -2.335 -21.309 -20.801 1.00 89.69 418 ASP A N 1
ATOM 3372 C CA . ASP A 1 418 ? -1.477 -20.131 -20.966 1.00 89.69 418 ASP A CA 1
ATOM 3373 C C . ASP A 1 418 ? -0.817 -19.724 -19.639 1.00 89.69 418 ASP A C 1
ATOM 3375 O O . ASP A 1 418 ? 0.315 -19.236 -19.608 1.00 89.69 418 ASP A O 1
ATOM 3379 N N . ALA A 1 419 ? -1.545 -19.874 -18.526 1.00 92.12 419 ALA A N 1
ATOM 3380 C CA . ALA A 1 419 ? -1.092 -19.445 -17.207 1.00 92.12 419 ALA A CA 1
ATOM 3381 C C . ALA A 1 419 ? -1.835 -20.132 -16.049 1.00 92.12 419 ALA A C 1
ATOM 3383 O O . ALA A 1 419 ? -2.984 -20.564 -16.185 1.00 92.12 419 ALA A O 1
ATOM 3384 N N . ILE A 1 420 ? -1.201 -20.125 -14.872 1.00 95.81 420 ILE A N 1
ATOM 3385 C CA . ILE A 1 420 ? -1.900 -20.201 -13.583 1.00 95.81 420 ILE A CA 1
ATOM 3386 C C . ILE A 1 420 ? -1.756 -18.874 -12.842 1.00 95.81 420 ILE A C 1
ATOM 3388 O O . ILE A 1 420 ? -0.671 -18.297 -12.768 1.00 95.81 420 ILE A O 1
ATOM 3392 N N . LEU A 1 421 ? -2.860 -18.396 -12.284 1.00 94.81 421 LEU A N 1
ATOM 3393 C CA . LEU A 1 421 ? -2.934 -17.193 -11.467 1.00 94.81 421 LEU A CA 1
ATOM 3394 C C . LEU A 1 421 ? -3.253 -17.582 -10.030 1.00 94.81 421 LEU A C 1
ATOM 3396 O O . LEU A 1 421 ? -4.129 -18.414 -9.791 1.00 94.81 421 LEU A O 1
ATOM 3400 N N . ILE A 1 422 ? -2.562 -16.958 -9.087 1.00 96.25 422 ILE A N 1
ATOM 3401 C CA . ILE A 1 422 ? -2.762 -17.149 -7.655 1.00 96.25 422 ILE A CA 1
ATOM 3402 C C . ILE A 1 422 ? -3.199 -15.812 -7.089 1.00 96.25 422 ILE A C 1
ATOM 3404 O O . ILE A 1 422 ? -2.430 -14.849 -7.068 1.00 96.25 422 ILE A O 1
ATOM 3408 N N . PHE A 1 423 ? -4.444 -15.762 -6.641 1.00 93.88 423 PHE A N 1
ATOM 3409 C CA . PHE A 1 423 ? -5.016 -14.617 -5.961 1.00 93.88 423 PHE A CA 1
ATOM 3410 C C . PHE A 1 423 ? -5.102 -14.891 -4.471 1.00 93.88 423 PHE A C 1
ATOM 3412 O O . PHE A 1 423 ? -5.437 -15.998 -4.059 1.00 93.88 423 PHE A O 1
ATOM 3419 N N . VAL A 1 424 ? -4.867 -13.870 -3.662 1.00 89.38 424 VAL A N 1
ATOM 3420 C CA . VAL A 1 424 ? -5.113 -13.916 -2.225 1.00 89.38 424 VAL A CA 1
ATOM 3421 C C . VAL A 1 424 ? -6.198 -12.925 -1.861 1.00 89.38 424 VAL A C 1
ATOM 3423 O O . VAL A 1 424 ? -6.270 -11.816 -2.393 1.00 89.38 424 VAL A O 1
ATOM 3426 N N . LYS A 1 425 ? -7.027 -13.321 -0.912 1.00 81.62 425 LYS A N 1
ATOM 3427 C CA . LYS A 1 425 ? -7.912 -12.430 -0.184 1.00 81.62 425 LYS A CA 1
ATOM 3428 C C . LYS A 1 425 ? -7.308 -12.277 1.199 1.00 81.62 425 LYS A C 1
ATOM 3430 O O . LYS A 1 425 ? -7.225 -13.255 1.939 1.00 81.62 425 LYS A O 1
ATOM 3435 N N . VAL A 1 426 ? -6.819 -11.089 1.529 1.00 61.78 426 VAL A N 1
ATOM 3436 C CA . VAL A 1 426 ? -6.309 -10.795 2.876 1.00 61.78 426 VAL A CA 1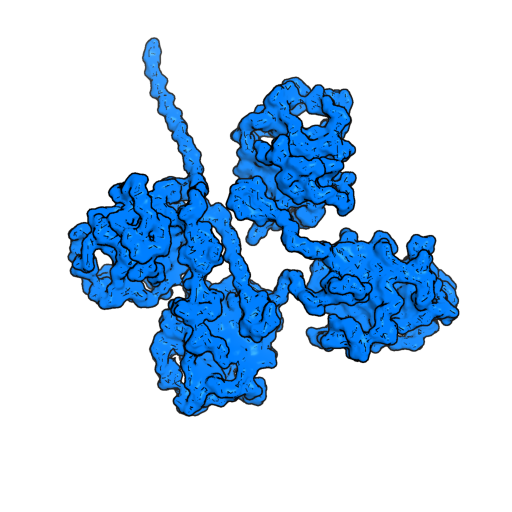
ATOM 3437 C C . VAL A 1 426 ? -7.478 -10.513 3.823 1.00 61.78 426 VAL A C 1
ATOM 3439 O O . VAL A 1 426 ? -8.539 -10.078 3.377 1.00 61.78 426 VAL A O 1
ATOM 3442 N N . PHE A 1 427 ? -7.300 -10.718 5.129 1.00 51.16 427 PHE A N 1
ATOM 3443 C CA . PHE A 1 427 ? -8.078 -9.997 6.129 1.00 51.16 427 PHE A CA 1
ATOM 3444 C C . PHE A 1 427 ? -7.829 -8.510 5.869 1.00 51.16 427 PHE A C 1
ATOM 3446 O O . PHE A 1 427 ? -6.687 -8.061 5.991 1.00 51.16 427 PHE A O 1
ATOM 3453 N N . PRO A 1 428 ? -8.838 -7.742 5.445 1.00 40.50 428 PRO A N 1
ATOM 3454 C CA . PRO A 1 428 ? -8.625 -6.338 5.183 1.00 40.50 428 PRO A CA 1
ATOM 3455 C C . PRO A 1 428 ? -8.264 -5.632 6.494 1.00 40.50 428 PRO A C 1
ATOM 3457 O O . PRO A 1 428 ? -8.877 -5.907 7.535 1.00 40.50 428 PRO A O 1
ATOM 3460 N N . PRO A 1 429 ? -7.331 -4.669 6.461 1.00 33.97 429 PRO A N 1
ATOM 3461 C CA . PRO A 1 429 ? -7.330 -3.618 7.458 1.00 33.97 429 PRO A CA 1
ATOM 3462 C C . PRO A 1 429 ? -8.656 -2.859 7.288 1.00 33.97 429 PRO A C 1
ATOM 3464 O O . PRO A 1 429 ? -8.841 -2.188 6.284 1.00 33.97 429 PRO A O 1
ATOM 3467 N N . ARG A 1 430 ? -9.585 -3.016 8.243 1.00 30.75 430 ARG A N 1
ATOM 3468 C CA . ARG A 1 430 ? -10.851 -2.258 8.406 1.00 30.75 430 ARG A CA 1
ATOM 3469 C C . ARG A 1 430 ? -11.742 -2.083 7.152 1.00 30.75 430 ARG A C 1
ATOM 3471 O O . ARG A 1 430 ? -11.493 -1.229 6.315 1.00 30.75 430 ARG A O 1
ATOM 3478 N N . GLY A 1 431 ? -12.904 -2.751 7.153 1.00 39.66 431 GLY A N 1
ATOM 3479 C CA . GLY A 1 431 ? -14.083 -2.353 6.360 1.00 39.66 431 GLY A CA 1
ATOM 3480 C C . GLY A 1 431 ? -14.720 -3.488 5.551 1.00 39.66 431 GLY A C 1
ATOM 3481 O O . GLY A 1 431 ? -14.253 -3.812 4.466 1.00 39.66 431 GLY A O 1
ATOM 3482 N N . PHE A 1 432 ? -15.821 -4.058 6.054 1.00 41.69 432 PHE A N 1
ATOM 3483 C CA . PHE A 1 432 ? -16.689 -4.997 5.327 1.00 41.69 432 PHE A CA 1
ATOM 3484 C C . PHE A 1 432 ? -18.168 -4.584 5.473 1.00 41.69 432 PHE A C 1
ATOM 3486 O O . PHE A 1 432 ? -18.601 -4.416 6.607 1.00 41.69 432 PHE A O 1
ATOM 3493 N N . PRO A 1 433 ? -18.981 -4.514 4.397 1.00 41.59 433 PRO A N 1
ATOM 3494 C CA . PRO A 1 433 ? -20.417 -4.172 4.457 1.00 41.59 433 PRO A CA 1
ATOM 3495 C C . PRO A 1 433 ? -21.331 -5.206 5.146 1.00 41.59 433 PRO A C 1
ATOM 3497 O O . PRO A 1 433 ? -22.499 -4.919 5.404 1.00 41.59 433 PRO A O 1
ATOM 3500 N N . GLU A 1 434 ? -20.837 -6.422 5.395 1.00 49.00 434 GLU A N 1
ATOM 3501 C CA . GLU A 1 434 ? -21.602 -7.526 6.006 1.00 49.00 434 GLU A CA 1
ATOM 3502 C C . GLU A 1 434 ? -21.495 -7.569 7.537 1.00 49.00 434 GLU A C 1
ATOM 3504 O O . GLU A 1 434 ? -22.267 -8.265 8.186 1.00 49.00 434 GLU A O 1
ATOM 3509 N N . GLU A 1 435 ? -20.569 -6.802 8.122 1.00 58.12 435 GLU A N 1
ATOM 3510 C CA . GLU A 1 435 ? -20.438 -6.645 9.578 1.00 58.12 435 GLU A CA 1
ATOM 3511 C C . GLU A 1 435 ? -21.195 -5.423 10.109 1.00 58.12 435 GLU A C 1
ATOM 3513 O O . GLU A 1 435 ? -21.254 -5.231 11.324 1.00 58.12 435 GLU A O 1
ATOM 3518 N N . TYR A 1 436 ? -21.725 -4.586 9.213 1.00 71.44 436 TYR A N 1
ATOM 3519 C CA . TYR A 1 436 ? -22.427 -3.354 9.541 1.00 71.44 436 TYR A CA 1
ATOM 3520 C C . TYR A 1 436 ? -23.927 -3.535 9.357 1.00 71.44 436 TYR A C 1
ATOM 3522 O O . TYR A 1 436 ? -24.392 -4.061 8.344 1.00 71.44 436 TYR A O 1
ATOM 3530 N N . PHE A 1 437 ? -24.684 -3.059 10.333 1.00 77.31 437 PHE A N 1
ATOM 3531 C CA . PHE A 1 437 ? -26.111 -3.285 10.430 1.00 77.31 437 PHE A CA 1
ATOM 3532 C C . PHE A 1 437 ? -26.866 -1.978 10.628 1.00 77.31 437 PHE A C 1
ATOM 3534 O O . PHE A 1 437 ? -26.361 -1.028 11.230 1.00 77.31 437 PHE A O 1
ATOM 3541 N N . ASP A 1 438 ? -28.096 -1.957 10.129 1.00 80.81 438 ASP A N 1
ATOM 3542 C CA . ASP A 1 438 ? -29.075 -0.937 10.475 1.00 80.81 438 ASP A CA 1
ATOM 3543 C C . ASP A 1 438 ? -29.861 -1.407 11.704 1.00 80.81 438 ASP A C 1
ATOM 3545 O O . ASP A 1 438 ? -30.942 -1.978 11.603 1.00 80.81 438 ASP A O 1
ATOM 3549 N N . VAL A 1 439 ? -29.250 -1.258 12.880 1.00 83.38 439 VAL A N 1
ATOM 3550 C CA . VAL A 1 439 ? -29.836 -1.732 14.147 1.00 83.38 439 VAL A CA 1
ATOM 3551 C C . VAL A 1 439 ? -31.002 -0.846 14.595 1.00 83.38 439 VAL A C 1
ATOM 3553 O O . VAL A 1 439 ? -31.891 -1.312 15.298 1.00 83.38 439 VAL A O 1
ATOM 3556 N N . LEU A 1 440 ? -30.985 0.435 14.215 1.00 81.38 440 LEU A N 1
ATOM 3557 C CA . LEU A 1 440 ? -31.941 1.444 14.682 1.00 81.38 440 LEU A CA 1
ATOM 3558 C C . LEU A 1 440 ? -33.055 1.737 13.663 1.00 81.38 440 LEU A C 1
ATOM 3560 O O . LEU A 1 440 ? -33.892 2.594 13.927 1.00 81.38 440 LEU A O 1
ATOM 3564 N N . GLY A 1 441 ? -33.069 1.057 12.512 1.00 74.19 441 GLY A N 1
ATOM 3565 C CA . GLY A 1 441 ? -34.042 1.288 11.442 1.00 74.19 441 GLY A CA 1
ATOM 3566 C C . GLY A 1 441 ? -33.885 2.650 10.759 1.00 74.19 441 GLY A C 1
ATOM 3567 O O . GLY A 1 441 ? -34.870 3.216 10.290 1.00 74.19 441 GLY A O 1
ATOM 3568 N N . SER A 1 442 ? -32.670 3.207 10.728 1.00 68.06 442 SER A N 1
ATOM 3569 C CA . SER A 1 442 ? -32.374 4.513 10.124 1.00 68.06 442 SER A CA 1
ATOM 3570 C C . SER A 1 442 ? -32.251 4.472 8.599 1.00 68.06 442 SER A C 1
ATOM 3572 O O . SER A 1 442 ? -32.064 5.515 7.976 1.00 68.06 442 SER A O 1
ATOM 3574 N N . GLY A 1 443 ? -32.310 3.286 7.989 1.00 62.34 443 GLY A N 1
ATOM 3575 C CA . GLY A 1 443 ? -32.044 3.055 6.570 1.00 62.34 443 GLY A CA 1
ATOM 3576 C C . GLY A 1 443 ? -30.552 2.955 6.230 1.00 62.34 443 GLY A C 1
ATOM 3577 O O . GLY A 1 443 ? -30.206 2.789 5.060 1.00 62.34 443 GLY A O 1
ATOM 3578 N N . THR A 1 444 ? -29.654 3.040 7.221 1.00 60.09 444 THR A N 1
ATOM 3579 C CA . THR A 1 444 ? -28.193 3.052 7.030 1.00 60.09 444 THR A CA 1
ATOM 3580 C C . THR A 1 444 ? -27.496 1.978 7.863 1.00 60.09 444 THR A C 1
ATOM 3582 O O . THR A 1 444 ? -27.758 1.796 9.050 1.00 60.09 444 THR A O 1
ATOM 3585 N N . ARG A 1 445 ? -26.549 1.255 7.250 1.00 71.75 445 ARG A N 1
ATOM 3586 C CA . ARG A 1 445 ? -25.726 0.242 7.930 1.00 71.75 445 ARG A CA 1
ATOM 3587 C C . ARG A 1 445 ? -24.514 0.893 8.601 1.00 71.75 445 ARG A C 1
ATOM 3589 O O . ARG A 1 445 ? -23.390 0.749 8.134 1.00 71.75 445 ARG A O 1
ATOM 3596 N N . ASP A 1 446 ? -24.747 1.608 9.696 1.00 75.75 446 ASP A N 1
ATOM 3597 C CA . ASP A 1 446 ? -23.699 2.384 10.386 1.00 75.75 446 ASP A CA 1
ATOM 3598 C C . ASP A 1 446 ? -23.038 1.639 11.558 1.00 75.75 446 ASP A C 1
ATOM 3600 O O . ASP A 1 446 ? -22.014 2.082 12.084 1.00 75.75 446 ASP A O 1
ATOM 3604 N N . TRP A 1 447 ? -23.625 0.522 11.996 1.00 83.88 447 TRP A N 1
ATOM 3605 C CA . TRP A 1 447 ? -23.272 -0.136 13.254 1.00 83.88 447 TRP A CA 1
ATOM 3606 C C . TRP A 1 447 ? -22.553 -1.456 13.023 1.00 83.88 447 TRP A C 1
ATOM 3608 O O . TRP A 1 447 ? -23.169 -2.441 12.623 1.00 83.88 447 TRP A O 1
ATOM 3618 N N . ARG A 1 448 ? -21.256 -1.505 13.325 1.00 86.56 448 ARG A N 1
ATOM 3619 C CA . ARG A 1 448 ? -20.455 -2.725 13.210 1.00 86.56 448 ARG A CA 1
ATOM 3620 C C . ARG A 1 448 ? -20.672 -3.643 14.412 1.00 86.56 448 ARG A C 1
ATOM 3622 O O . ARG A 1 448 ? -20.403 -3.215 15.532 1.00 86.56 448 ARG A O 1
ATOM 3629 N N . LEU A 1 449 ? -21.087 -4.897 14.223 1.00 87.88 449 LEU A N 1
ATOM 3630 C CA . LEU A 1 449 ? -21.224 -5.856 15.333 1.00 87.88 449 LEU A CA 1
ATOM 3631 C C . LEU A 1 449 ? -19.845 -6.240 15.894 1.00 87.88 449 LEU A C 1
ATOM 3633 O O . LEU A 1 449 ? -19.031 -6.860 15.204 1.00 87.88 449 LEU A O 1
ATOM 3637 N N . ALA A 1 450 ? -19.592 -5.899 17.158 1.00 88.50 450 ALA A N 1
ATOM 3638 C CA . ALA A 1 450 ? -18.344 -6.218 17.848 1.00 88.50 450 ALA A CA 1
ATOM 3639 C C . ALA A 1 450 ? -18.464 -7.426 18.783 1.00 88.50 450 ALA A C 1
ATOM 3641 O O . ALA A 1 450 ? -17.517 -8.204 18.905 1.00 88.50 450 ALA A O 1
ATOM 3642 N N . PHE A 1 451 ? -19.619 -7.610 19.425 1.00 94.25 451 PHE A N 1
ATOM 3643 C CA . PHE A 1 451 ? -19.847 -8.729 20.335 1.00 94.25 451 PHE A CA 1
ATOM 3644 C C . PHE A 1 451 ? -21.324 -9.125 20.406 1.00 94.25 451 PHE A C 1
ATOM 3646 O O . PHE A 1 451 ? -22.197 -8.260 20.381 1.00 94.25 451 PHE A O 1
ATOM 3653 N N . ARG A 1 452 ? -21.590 -10.426 20.554 1.00 94.19 452 ARG A N 1
ATOM 3654 C CA . ARG A 1 452 ? -22.892 -10.988 20.941 1.00 94.19 452 ARG A CA 1
ATOM 3655 C C . ARG A 1 452 ? -22.687 -11.937 22.115 1.00 94.19 452 ARG A C 1
ATOM 3657 O O . ARG A 1 452 ? -22.066 -12.991 21.974 1.00 94.19 452 ARG A O 1
ATOM 3664 N N . GLY A 1 453 ? -23.264 -11.581 23.251 1.00 95.19 453 GLY A N 1
ATOM 3665 C CA . GLY A 1 453 ? -23.384 -12.433 24.418 1.00 95.19 453 GLY A CA 1
ATOM 3666 C C . GLY A 1 453 ? -24.740 -13.127 24.433 1.00 95.19 453 GLY A C 1
ATOM 3667 O O . GLY A 1 453 ? -25.735 -12.493 24.753 1.00 95.19 453 GLY A O 1
ATOM 3668 N N . THR A 1 454 ? -24.780 -14.405 24.066 1.00 95.00 454 THR A N 1
ATOM 3669 C CA . THR A 1 454 ? -25.990 -15.243 24.084 1.00 95.00 454 THR A CA 1
ATOM 3670 C C . THR A 1 454 ? -26.241 -15.864 25.463 1.00 95.00 454 THR A C 1
ATOM 3672 O O . THR A 1 454 ? -25.298 -16.354 26.089 1.00 95.00 454 THR A O 1
ATOM 3675 N N . ALA A 1 455 ? -27.488 -15.846 25.935 1.00 94.81 455 ALA A N 1
ATOM 3676 C CA . ALA A 1 455 ? -27.891 -16.455 27.200 1.00 94.81 455 ALA A CA 1
ATOM 3677 C C . ALA A 1 455 ? -27.883 -17.993 27.135 1.00 94.81 455 ALA A C 1
ATOM 3679 O O . ALA A 1 455 ? -27.941 -18.583 26.059 1.00 94.81 455 ALA A O 1
ATOM 3680 N N . SER A 1 456 ? -27.795 -18.651 28.295 1.00 93.94 456 SER A N 1
ATOM 3681 C CA . SER A 1 456 ? -27.956 -20.112 28.444 1.00 93.94 456 SER A CA 1
ATOM 3682 C C . SER A 1 456 ? -27.006 -21.010 27.626 1.00 93.94 456 SER A C 1
ATOM 3684 O O . SER A 1 456 ? -27.229 -22.214 27.524 1.00 93.94 456 SER A O 1
ATOM 3686 N N . VAL A 1 457 ? -25.903 -20.471 27.092 1.00 93.38 457 VAL A N 1
ATOM 3687 C CA . VAL A 1 457 ? -24.887 -21.246 26.346 1.00 93.38 457 VAL A CA 1
ATOM 3688 C C . VAL A 1 457 ? -23.862 -21.959 27.242 1.00 93.38 457 VAL A C 1
ATOM 3690 O O . VAL A 1 457 ? -22.984 -22.665 26.746 1.00 93.38 457 VAL A O 1
ATOM 3693 N N . GLY A 1 458 ? -23.909 -21.752 28.564 1.00 93.12 458 GLY A N 1
ATOM 3694 C CA . GLY A 1 458 ? -23.014 -22.404 29.527 1.00 93.12 458 GLY A CA 1
ATOM 3695 C C . GLY A 1 458 ? -21.540 -21.980 29.442 1.00 93.12 458 GLY A C 1
ATOM 3696 O O . GLY A 1 458 ? -20.666 -22.665 29.977 1.00 93.12 458 GLY A O 1
ATOM 3697 N N . LYS A 1 459 ? -21.232 -20.873 28.755 1.00 93.50 459 LYS A N 1
ATOM 3698 C CA . LYS A 1 459 ? -19.887 -20.280 28.654 1.00 93.50 459 LYS A CA 1
ATOM 3699 C C . LYS A 1 459 ? -19.877 -18.888 29.284 1.00 93.50 459 LYS A C 1
ATOM 3701 O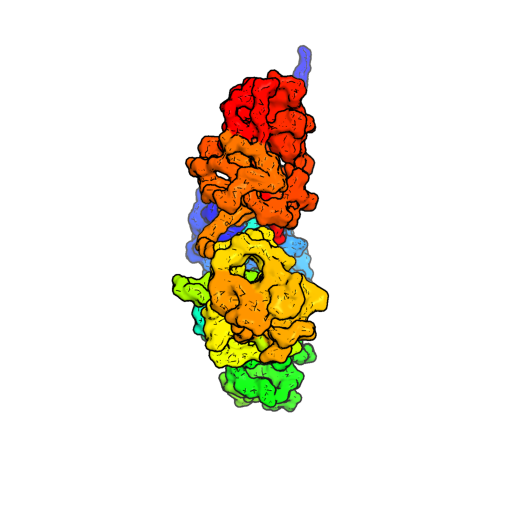 O . LYS A 1 459 ? -20.907 -18.229 29.360 1.00 93.50 459 LYS A O 1
ATOM 3706 N N . SER A 1 460 ? -18.710 -18.459 29.771 1.00 94.88 460 SER A N 1
ATOM 3707 C CA . SER A 1 460 ? -18.560 -17.114 30.332 1.00 94.88 460 SER A CA 1
ATOM 3708 C C . SER A 1 460 ? -18.647 -16.076 29.217 1.00 94.88 460 SER A C 1
ATOM 3710 O O . SER A 1 460 ? -17.815 -16.057 28.310 1.00 94.88 460 SER A O 1
ATOM 3712 N N . LEU A 1 461 ? -19.620 -15.180 29.340 1.00 96.06 461 LEU A N 1
ATOM 3713 C CA . LEU A 1 461 ? -19.801 -14.016 28.489 1.00 96.06 461 LEU A CA 1
ATOM 3714 C C . LEU A 1 461 ? -18.663 -13.009 28.701 1.00 96.06 461 LEU A C 1
ATOM 3716 O O . LEU A 1 461 ? -18.169 -12.438 27.731 1.00 96.06 461 LEU A O 1
ATOM 3720 N N . PHE A 1 462 ? -18.197 -12.816 29.940 1.00 95.44 462 PHE A N 1
ATOM 3721 C CA . PHE A 1 462 ? -17.099 -11.890 30.232 1.00 95.44 462 PHE A CA 1
ATOM 3722 C C . PHE A 1 462 ? -15.768 -12.348 29.642 1.00 95.44 462 PHE A C 1
ATOM 3724 O O . PHE A 1 462 ? -15.096 -11.547 28.997 1.00 95.44 462 PHE A O 1
ATOM 3731 N N . LEU A 1 463 ? -15.392 -13.619 29.812 1.00 89.38 463 LEU A N 1
ATOM 3732 C CA . LEU A 1 463 ? -14.162 -14.139 29.207 1.00 89.38 463 LEU A CA 1
ATOM 3733 C C . LEU A 1 463 ? -14.283 -14.184 27.677 1.00 89.38 463 LEU A C 1
ATOM 3735 O O . LEU A 1 463 ? -13.368 -13.757 26.978 1.00 89.38 463 LEU A O 1
ATOM 3739 N N . ALA A 1 464 ? -15.450 -14.562 27.145 1.00 86.50 464 ALA A N 1
ATOM 3740 C CA . ALA A 1 464 ? -15.713 -14.484 25.711 1.00 86.50 464 ALA A CA 1
ATOM 3741 C C . ALA A 1 464 ? -15.568 -13.056 25.157 1.00 86.50 464 ALA A C 1
ATOM 3743 O O . ALA A 1 464 ? -15.061 -12.885 24.053 1.00 86.50 464 ALA A O 1
ATOM 3744 N N . TYR A 1 465 ? -15.973 -12.026 25.903 1.00 91.25 465 TYR A N 1
ATOM 3745 C CA . TYR A 1 465 ? -15.762 -10.627 25.523 1.00 91.25 465 TYR A CA 1
ATOM 3746 C C . TYR A 1 465 ? -14.283 -10.228 25.621 1.00 91.25 465 TYR A C 1
ATOM 3748 O O . TYR A 1 465 ? -13.723 -9.662 24.679 1.00 91.25 465 TYR A O 1
ATOM 3756 N N . LEU A 1 466 ? -13.647 -10.551 26.751 1.00 77.38 466 LEU A N 1
ATOM 3757 C CA . LEU A 1 466 ? -12.289 -10.140 27.091 1.00 77.38 466 LEU A CA 1
ATOM 3758 C C . LEU A 1 466 ? -11.259 -10.690 26.102 1.00 77.38 466 LEU A C 1
ATOM 3760 O O . LEU A 1 466 ? -10.500 -9.909 25.539 1.00 77.38 466 LEU A O 1
ATOM 3764 N N . ASP A 1 467 ? -11.253 -12.004 25.872 1.00 68.62 467 ASP A N 1
ATOM 3765 C CA . ASP A 1 467 ? -10.203 -12.694 25.109 1.00 68.62 467 ASP A CA 1
ATOM 3766 C C . ASP A 1 467 ? -10.735 -13.764 24.133 1.00 68.62 467 ASP A C 1
ATOM 3768 O O . ASP A 1 467 ? -9.960 -14.422 23.441 1.00 68.62 467 ASP A O 1
ATOM 3772 N N . GLY A 1 468 ? -12.057 -13.931 24.029 1.00 69.88 468 GLY A N 1
ATOM 3773 C CA . GLY A 1 468 ? -12.678 -14.914 23.135 1.00 69.88 468 GLY A CA 1
ATOM 3774 C C . GLY A 1 468 ? -12.744 -16.332 23.695 1.00 69.88 468 GLY A C 1
ATOM 3775 O O . GLY A 1 468 ? -13.164 -17.252 22.988 1.00 69.88 468 GLY A O 1
ATOM 3776 N N . ARG A 1 469 ? -12.373 -16.549 24.958 1.00 77.31 469 ARG A N 1
ATOM 3777 C CA . ARG A 1 469 ? -12.433 -17.873 25.583 1.00 77.31 469 ARG A CA 1
ATOM 3778 C C . ARG A 1 469 ? -13.863 -18.401 25.648 1.00 77.31 469 ARG A C 1
ATOM 3780 O O . ARG A 1 469 ? -14.795 -17.706 26.036 1.00 77.31 469 ARG A O 1
ATOM 3787 N N . GLY A 1 470 ? -14.021 -19.672 25.286 1.00 72.25 470 GLY A N 1
ATOM 3788 C CA . GLY A 1 470 ? -15.327 -20.330 25.212 1.00 72.25 470 GLY A CA 1
ATOM 3789 C C . GLY A 1 470 ? -16.066 -20.125 23.886 1.00 72.25 470 GLY A C 1
ATOM 3790 O O . GLY A 1 470 ? -17.128 -20.716 23.718 1.00 72.25 470 GLY A O 1
ATOM 3791 N N . ILE A 1 471 ? -15.504 -19.360 22.941 1.00 73.31 471 ILE A N 1
ATOM 3792 C CA . ILE A 1 471 ? -16.026 -19.225 21.575 1.00 73.31 471 ILE A CA 1
ATOM 3793 C C . ILE A 1 471 ? -15.410 -20.320 20.682 1.00 73.31 471 ILE A C 1
ATOM 3795 O O . ILE A 1 471 ? -14.190 -20.501 20.696 1.00 73.31 471 ILE A O 1
ATOM 3799 N N . PRO A 1 472 ? -16.207 -21.060 19.887 1.00 58.22 472 PRO A N 1
ATOM 3800 C CA . PRO A 1 472 ? -15.698 -22.061 18.960 1.00 58.22 472 PRO A CA 1
ATOM 3801 C C . PRO A 1 472 ? -14.918 -21.409 17.811 1.00 58.22 472 PRO A C 1
ATOM 3803 O O . PRO A 1 472 ? -15.215 -20.294 17.380 1.00 58.22 472 PRO A O 1
ATOM 3806 N N . ALA A 1 473 ? -13.955 -22.143 17.246 1.00 44.59 473 ALA A N 1
ATOM 3807 C CA . ALA A 1 473 ? -13.127 -21.664 16.134 1.00 44.59 473 ALA A CA 1
ATOM 3808 C C . ALA A 1 473 ? -13.948 -21.241 14.897 1.00 44.59 473 ALA A C 1
ATOM 3810 O O . ALA A 1 473 ? -13.523 -20.372 14.132 1.00 44.59 473 ALA A O 1
ATOM 3811 N N . VAL A 1 474 ? -15.129 -21.842 14.719 1.00 49.28 474 VAL A N 1
ATOM 3812 C CA . VAL A 1 474 ? -16.115 -21.475 13.701 1.00 49.28 474 VAL A CA 1
ATOM 3813 C C . VAL A 1 474 ? -17.446 -21.197 14.391 1.00 49.28 474 VAL A C 1
ATOM 3815 O O . VAL A 1 474 ? -18.089 -22.098 14.919 1.00 49.28 474 VAL A O 1
ATOM 3818 N N . VAL A 1 475 ? -17.861 -19.933 14.369 1.00 61.53 475 VAL A N 1
ATOM 3819 C CA . VAL A 1 475 ? -19.155 -19.484 14.895 1.00 61.53 475 VAL A CA 1
ATOM 3820 C C . VAL A 1 475 ? -20.214 -19.569 13.795 1.00 61.53 475 VAL A C 1
ATOM 3822 O O . VAL A 1 475 ? -19.981 -19.073 12.685 1.00 61.53 475 VAL A O 1
ATOM 3825 N N . LYS A 1 476 ? -21.373 -20.162 14.110 1.00 68.19 476 LYS A N 1
ATOM 3826 C CA . LYS A 1 476 ? -22.509 -20.308 13.185 1.00 68.19 476 LYS A CA 1
ATOM 3827 C C . LYS A 1 476 ? -22.966 -18.947 12.631 1.00 68.19 476 LYS A C 1
ATOM 3829 O O . LYS A 1 476 ? -22.963 -17.966 13.377 1.00 68.19 476 LYS A O 1
ATOM 3834 N N . PRO A 1 477 ? -23.410 -18.865 11.362 1.00 66.44 477 PRO A N 1
ATOM 3835 C CA . PRO A 1 477 ? -23.891 -17.610 10.773 1.00 66.44 477 PRO A CA 1
ATOM 3836 C C . PRO A 1 477 ? -25.008 -16.928 11.578 1.00 66.44 477 PRO A C 1
ATOM 3838 O O . PRO A 1 477 ? -24.976 -15.711 11.737 1.00 66.44 477 PRO A O 1
ATOM 3841 N N . ALA A 1 478 ? -25.922 -17.707 12.171 1.00 73.94 478 ALA A N 1
ATOM 3842 C CA . ALA A 1 478 ? -27.007 -17.208 13.027 1.00 73.94 478 ALA A CA 1
ATOM 3843 C C . ALA A 1 478 ? -26.522 -16.401 14.247 1.00 73.94 478 ALA A C 1
ATOM 3845 O O . ALA A 1 478 ? -27.220 -15.526 14.744 1.00 73.94 478 ALA A O 1
ATOM 3846 N N . CYS A 1 479 ? -25.297 -16.645 14.719 1.00 74.31 479 CYS A N 1
ATOM 3847 C CA . CYS A 1 479 ? -24.698 -15.904 15.829 1.00 74.31 479 CYS A CA 1
ATOM 3848 C C . CYS A 1 479 ? -24.044 -14.577 15.403 1.00 74.31 479 CYS A C 1
ATOM 3850 O O . CYS A 1 479 ? -23.575 -13.830 16.261 1.00 74.31 479 CYS A O 1
ATOM 3852 N N . LYS A 1 480 ? -23.988 -14.288 14.096 1.00 74.19 480 LYS A N 1
ATOM 3853 C CA . LYS A 1 480 ? -23.341 -13.101 13.510 1.00 74.19 480 LYS A CA 1
ATOM 3854 C C . LYS A 1 480 ? -24.321 -12.142 12.830 1.00 74.19 480 LYS A C 1
ATOM 3856 O O . LYS A 1 480 ? -23.895 -11.082 12.391 1.00 74.19 480 LYS A O 1
ATOM 3861 N N . ASN A 1 481 ? -25.591 -12.518 12.699 1.00 75.94 481 ASN A N 1
ATOM 3862 C CA . ASN A 1 481 ? -26.625 -11.718 12.044 1.00 75.94 481 ASN A CA 1
ATOM 3863 C C . ASN A 1 481 ? -27.648 -11.174 13.065 1.00 75.94 481 ASN A C 1
ATOM 3865 O O . ASN A 1 481 ? -27.543 -11.449 14.264 1.00 75.94 481 ASN A O 1
ATOM 3869 N N . LEU A 1 482 ? -28.612 -10.386 12.574 1.00 73.94 482 LEU A N 1
ATOM 3870 C CA . LEU A 1 482 ? -29.729 -9.840 13.359 1.00 73.94 482 LEU A CA 1
ATOM 3871 C C . LEU A 1 482 ? -31.049 -10.601 13.151 1.00 73.94 482 LEU A C 1
ATOM 3873 O O . LEU A 1 482 ? -32.101 -10.111 13.548 1.00 73.94 482 LEU A O 1
ATOM 3877 N N . ASP A 1 483 ? -31.015 -11.774 12.513 1.00 74.69 483 ASP A N 1
ATOM 3878 C CA . ASP A 1 483 ? -32.196 -12.634 12.407 1.00 74.69 483 ASP A CA 1
ATOM 3879 C C . ASP A 1 483 ? -32.242 -13.552 13.630 1.00 74.69 483 ASP A C 1
ATOM 3881 O O . ASP A 1 483 ? -31.782 -14.697 13.619 1.00 74.69 483 ASP A O 1
ATOM 3885 N N . PHE A 1 484 ? -32.748 -12.994 14.727 1.00 74.69 484 PHE A N 1
ATOM 3886 C CA . PHE A 1 484 ? -32.745 -13.642 16.036 1.00 74.69 484 PHE A CA 1
ATOM 3887 C C . PHE A 1 484 ? -33.740 -14.806 16.152 1.00 74.69 484 PHE A C 1
ATOM 3889 O O . PHE A 1 484 ? -33.748 -15.480 17.177 1.00 74.69 484 PHE A O 1
ATOM 3896 N N . LYS A 1 485 ? -34.529 -15.087 15.103 1.00 69.38 485 LYS A N 1
ATOM 3897 C CA . LYS A 1 485 ? -35.386 -16.280 15.030 1.00 69.38 485 LYS A CA 1
ATOM 3898 C C . LYS A 1 485 ? -34.576 -17.566 14.873 1.00 69.38 485 LYS A C 1
ATOM 3900 O O . LYS A 1 485 ? -35.066 -18.643 15.204 1.00 69.38 485 LYS A O 1
ATOM 3905 N N . TRP A 1 486 ? -33.341 -17.471 14.376 1.00 71.44 486 TRP A N 1
ATOM 3906 C CA . TRP A 1 486 ? -32.449 -18.621 14.284 1.00 71.44 486 TRP A CA 1
ATOM 3907 C C . TRP A 1 486 ? -31.697 -18.833 15.601 1.00 71.44 486 TRP A C 1
ATOM 3909 O O . TRP A 1 486 ? -31.032 -17.909 16.084 1.00 71.44 486 TRP A O 1
ATOM 3919 N N . PRO A 1 487 ? -31.729 -20.053 16.168 1.00 74.25 487 PRO A N 1
ATOM 3920 C CA . PRO A 1 487 ? -31.057 -20.333 17.426 1.00 74.25 487 PRO A CA 1
ATOM 3921 C C . PRO A 1 487 ? -29.546 -20.133 17.285 1.00 74.25 487 PRO A C 1
ATOM 3923 O O . PRO A 1 487 ? -28.904 -20.625 16.351 1.00 74.25 487 PRO A O 1
ATOM 3926 N N . CYS A 1 488 ? -28.971 -19.415 18.246 1.00 82.50 488 CYS A N 1
ATOM 3927 C CA . CYS A 1 488 ? -27.535 -19.250 18.395 1.00 82.50 488 CYS A CA 1
ATOM 3928 C C . CYS A 1 488 ? -27.084 -19.989 19.655 1.00 82.50 488 CYS A C 1
ATOM 3930 O O . CYS A 1 488 ? -27.634 -19.781 20.728 1.00 82.50 488 CYS A O 1
ATOM 3932 N N . ASP A 1 489 ? -26.079 -20.847 19.524 1.00 86.19 489 ASP A N 1
ATOM 3933 C CA . ASP A 1 489 ? -25.595 -21.747 20.578 1.00 86.19 489 ASP A CA 1
ATOM 3934 C C . ASP A 1 489 ? -24.227 -21.336 21.143 1.00 86.19 489 ASP A C 1
ATOM 3936 O O . ASP A 1 489 ? -23.575 -22.098 21.853 1.00 86.19 489 ASP A O 1
ATOM 3940 N N . SER A 1 490 ? -23.763 -20.131 20.814 1.00 87.44 490 SER A N 1
ATOM 3941 C CA . SER A 1 490 ? -22.450 -19.624 21.207 1.00 87.44 490 SER A CA 1
ATOM 3942 C C . SER A 1 490 ? -22.465 -18.106 21.379 1.00 87.44 490 SER A C 1
ATOM 3944 O O . SER A 1 490 ? -23.317 -17.405 20.840 1.00 87.44 490 SER A O 1
ATOM 3946 N N . HIS A 1 491 ? -21.471 -17.562 22.077 1.00 89.88 491 HIS A N 1
ATOM 3947 C CA . HIS A 1 491 ? -21.124 -16.148 21.938 1.00 89.88 491 HIS A CA 1
ATOM 3948 C C . HIS A 1 491 ? -20.476 -15.876 20.568 1.00 89.88 491 HIS A C 1
ATOM 3950 O O . HIS A 1 491 ? -19.976 -16.789 19.901 1.00 89.88 491 HIS A O 1
ATOM 3956 N N . TYR A 1 492 ? -20.437 -14.608 20.167 1.00 88.38 492 TYR A N 1
ATOM 3957 C CA . TYR A 1 492 ? -19.637 -14.122 19.043 1.00 88.38 492 TYR A CA 1
ATOM 3958 C C . TYR A 1 492 ? -18.778 -12.941 19.489 1.00 88.38 492 TYR A C 1
ATOM 3960 O O . TYR A 1 492 ? -19.256 -12.049 20.186 1.00 88.38 492 TYR A O 1
ATOM 3968 N N . ARG A 1 493 ? -17.524 -12.914 19.031 1.00 84.62 493 ARG A N 1
ATOM 3969 C CA . ARG A 1 493 ? -16.568 -11.833 19.270 1.00 84.62 493 ARG A CA 1
ATOM 3970 C C . ARG A 1 493 ? -15.892 -11.456 17.961 1.00 84.62 493 ARG A C 1
ATOM 3972 O O . ARG A 1 493 ? -15.292 -12.301 17.297 1.00 84.62 493 ARG A O 1
ATOM 3979 N N . ASN A 1 494 ? -15.946 -10.178 17.618 1.00 73.69 494 ASN A N 1
ATOM 3980 C CA . ASN A 1 494 ? -15.139 -9.599 16.558 1.00 73.69 494 ASN A CA 1
ATOM 3981 C C . ASN A 1 494 ? -13.799 -9.154 17.157 1.00 73.69 494 ASN A C 1
ATOM 3983 O O . ASN A 1 494 ? -13.655 -8.017 17.607 1.00 73.69 494 ASN A O 1
ATOM 3987 N N . SER A 1 495 ? -12.820 -10.063 17.185 1.00 66.38 495 SER A N 1
ATOM 3988 C CA . SER A 1 495 ? -11.500 -9.783 17.767 1.00 66.38 495 SER A CA 1
ATOM 3989 C C . SER A 1 495 ? -10.837 -8.563 17.134 1.00 66.38 495 SER A C 1
ATOM 3991 O O . SER A 1 495 ? -10.315 -7.720 17.844 1.00 66.38 495 SER A O 1
ATOM 3993 N N . HIS A 1 496 ? -10.961 -8.372 15.817 1.00 56.59 496 HIS A N 1
ATOM 3994 C CA . HIS A 1 496 ? -10.427 -7.173 15.174 1.00 56.59 496 HIS A CA 1
ATOM 3995 C C . HIS A 1 496 ? -11.061 -5.888 15.731 1.00 56.59 496 HIS A C 1
ATOM 3997 O O . HIS A 1 496 ? -10.365 -4.897 15.927 1.00 56.59 496 HIS A O 1
ATOM 4003 N N . ALA A 1 497 ? -12.381 -5.846 15.911 1.00 64.94 497 ALA A N 1
ATOM 4004 C CA . ALA A 1 497 ? -13.065 -4.649 16.398 1.00 64.94 497 ALA A CA 1
ATOM 4005 C C . ALA A 1 497 ? -12.733 -4.334 17.869 1.00 64.94 497 ALA A C 1
ATOM 4007 O O . ALA A 1 497 ? -12.593 -3.163 18.213 1.00 64.94 497 ALA A O 1
ATOM 4008 N N . LEU A 1 498 ? -12.601 -5.364 18.713 1.00 70.38 498 LEU A N 1
ATOM 4009 C CA . LEU A 1 498 ? -12.355 -5.208 20.151 1.00 70.38 498 LEU A CA 1
ATOM 4010 C C . LEU A 1 498 ? -10.870 -5.052 20.504 1.00 70.38 498 LEU A C 1
ATOM 4012 O O . LEU A 1 498 ? -10.545 -4.209 21.335 1.00 70.38 498 LEU A O 1
ATOM 4016 N N . ASP A 1 499 ? -9.978 -5.810 19.862 1.00 67.56 499 ASP A N 1
ATOM 4017 C CA . ASP A 1 499 ? -8.534 -5.776 20.142 1.00 67.56 499 ASP A CA 1
ATOM 4018 C C . ASP A 1 499 ? -7.874 -4.523 19.543 1.00 67.56 499 ASP A C 1
ATOM 4020 O O . ASP A 1 499 ? -6.934 -3.983 20.119 1.00 67.56 499 ASP A O 1
ATOM 4024 N N . ASN A 1 500 ? -8.414 -3.998 18.433 1.00 50.34 500 ASN A N 1
ATOM 4025 C CA . ASN A 1 500 ? -7.956 -2.754 17.799 1.00 50.34 500 ASN A CA 1
ATOM 4026 C C . ASN A 1 500 ? -8.912 -1.584 18.085 1.00 50.34 500 ASN A C 1
ATOM 4028 O O . ASN A 1 500 ? -9.395 -0.919 17.159 1.00 50.34 500 ASN A O 1
ATOM 4032 N N . TRP A 1 501 ? -9.208 -1.350 19.364 1.00 67.00 501 TRP A N 1
ATOM 4033 C CA . TRP A 1 501 ? -10.145 -0.323 19.824 1.00 67.00 501 TRP A CA 1
ATOM 4034 C C . TRP A 1 501 ? -9.618 1.100 19.582 1.00 67.00 501 TRP A C 1
ATOM 4036 O O . TRP A 1 501 ? -8.959 1.692 20.433 1.00 67.00 501 TRP A O 1
ATOM 4046 N N . SER A 1 502 ? -9.916 1.673 18.415 1.00 64.38 502 SER A N 1
ATOM 4047 C CA . SER A 1 502 ? -9.630 3.080 18.116 1.00 64.38 502 SER A CA 1
ATOM 4048 C C . SER A 1 502 ? -10.633 3.690 17.135 1.00 64.38 502 SER A C 1
ATOM 4050 O O . SER A 1 502 ? -11.296 2.979 16.377 1.00 64.38 502 SER A O 1
ATOM 4052 N N . ASN A 1 503 ? -10.738 5.024 17.144 1.00 66.31 503 ASN A N 1
ATOM 4053 C CA . ASN A 1 503 ? -11.612 5.817 16.265 1.00 66.31 503 ASN A CA 1
ATOM 4054 C C . ASN A 1 503 ? -13.106 5.471 16.348 1.00 66.31 503 ASN A C 1
ATOM 4056 O O . ASN A 1 503 ? -13.824 5.570 15.357 1.00 66.31 503 ASN A O 1
ATOM 4060 N N . ILE A 1 504 ? -13.595 5.083 17.525 1.00 80.00 504 ILE A N 1
ATOM 4061 C CA . ILE A 1 504 ? -15.011 4.767 17.733 1.00 80.00 504 ILE A CA 1
ATOM 4062 C C . ILE A 1 504 ? -15.748 6.053 18.123 1.00 80.00 504 ILE A C 1
ATOM 4064 O O . ILE A 1 504 ? -15.361 6.760 19.054 1.00 80.00 504 ILE A O 1
ATOM 4068 N N . GLN A 1 505 ? -16.809 6.383 17.389 1.00 85.94 505 GLN A N 1
ATOM 4069 C CA . GLN A 1 505 ? -17.658 7.537 17.672 1.00 85.94 505 GLN A CA 1
ATOM 4070 C C . GLN A 1 505 ? -18.657 7.200 18.779 1.00 85.94 505 GLN A C 1
ATOM 4072 O O . GLN A 1 505 ? -18.744 7.918 19.775 1.00 85.94 505 GLN A O 1
ATOM 4077 N N . GLU A 1 506 ? -19.385 6.098 18.613 1.00 92.69 506 GLU A N 1
ATOM 4078 C CA . GLU A 1 506 ? -20.421 5.647 19.539 1.00 92.69 506 GLU A CA 1
ATOM 4079 C C . GLU A 1 506 ? -20.371 4.130 19.707 1.00 92.69 506 GLU A C 1
ATOM 4081 O O . GLU A 1 506 ? -19.964 3.400 18.803 1.00 92.69 506 GLU A O 1
ATOM 4086 N N . VAL A 1 507 ? -20.820 3.662 20.865 1.00 96.69 507 VAL A N 1
ATOM 4087 C CA . VAL A 1 507 ? -21.060 2.249 21.146 1.00 96.69 507 VAL A CA 1
ATOM 4088 C C . VAL A 1 507 ? -22.544 2.079 21.441 1.00 96.69 507 VAL A C 1
ATOM 4090 O O . VAL A 1 507 ? -23.105 2.825 22.242 1.00 96.69 507 VAL A O 1
ATOM 4093 N N . LEU A 1 508 ? -23.187 1.111 20.800 1.00 97.12 508 LEU A N 1
ATOM 4094 C CA . LEU A 1 508 ? -24.592 0.775 21.018 1.00 97.12 508 LEU A CA 1
ATOM 4095 C C . LEU A 1 508 ? -24.676 -0.591 21.690 1.00 97.12 508 LEU A C 1
ATOM 4097 O O . LEU A 1 508 ? -24.132 -1.572 21.184 1.00 97.12 508 LEU A O 1
ATOM 4101 N N . VAL A 1 509 ? -25.386 -0.648 22.812 1.00 97.88 509 VAL A N 1
ATOM 4102 C CA . VAL A 1 509 ? -25.798 -1.896 23.455 1.00 97.88 509 VAL A CA 1
ATOM 4103 C C . VAL A 1 509 ? -27.240 -2.172 23.079 1.00 97.88 509 VAL A C 1
ATOM 4105 O O . VAL A 1 509 ? -28.088 -1.308 23.288 1.00 97.88 509 VAL A O 1
ATOM 4108 N N . ALA A 1 510 ? -27.518 -3.365 22.563 1.00 95.94 510 ALA A N 1
ATOM 4109 C CA . ALA A 1 510 ? -28.872 -3.832 22.283 1.00 95.94 510 ALA A CA 1
ATOM 4110 C C . ALA A 1 510 ? -29.182 -5.078 23.120 1.00 95.94 510 ALA A C 1
ATOM 4112 O O . ALA A 1 510 ? -28.358 -5.990 23.202 1.00 95.94 510 ALA A O 1
ATOM 4113 N N . ILE A 1 511 ? -30.361 -5.110 23.736 1.00 97.19 511 ILE A N 1
ATOM 4114 C CA . ILE A 1 511 ? -30.889 -6.264 24.472 1.00 97.19 511 ILE A CA 1
ATOM 4115 C C . ILE A 1 511 ? -31.960 -6.909 23.600 1.00 97.19 511 ILE A C 1
ATOM 4117 O O . ILE A 1 511 ? -32.861 -6.212 23.127 1.00 97.19 511 ILE A O 1
ATOM 4121 N N . VAL A 1 512 ? -31.843 -8.217 23.387 1.00 94.44 512 VAL A N 1
ATOM 4122 C CA . VAL A 1 512 ? -32.765 -9.016 22.572 1.00 94.44 512 VAL A CA 1
ATOM 4123 C C . VAL A 1 512 ? -33.536 -9.963 23.471 1.00 94.44 512 VAL A C 1
ATOM 4125 O O . VAL A 1 512 ? -32.926 -10.660 24.276 1.00 94.44 512 VAL A O 1
ATOM 4128 N N . ASP A 1 513 ? -34.853 -9.983 23.332 1.00 93.69 513 ASP A N 1
ATOM 4129 C CA . ASP A 1 513 ? -35.776 -10.825 24.095 1.00 93.69 513 ASP A CA 1
ATOM 4130 C C . ASP A 1 513 ? -36.924 -11.222 23.162 1.00 93.69 513 ASP A C 1
ATOM 4132 O O . ASP A 1 513 ? -37.458 -10.365 22.454 1.00 93.69 513 ASP A O 1
ATOM 4136 N N . ASP A 1 514 ? -37.241 -12.513 23.116 1.00 89.88 514 ASP A N 1
ATOM 4137 C CA . ASP A 1 514 ? -38.180 -13.130 22.174 1.00 89.88 514 ASP A CA 1
ATOM 4138 C C . ASP A 1 514 ? -37.839 -12.812 20.705 1.00 89.88 514 ASP A C 1
ATOM 4140 O O . ASP A 1 514 ? -38.680 -12.456 19.875 1.00 89.88 514 ASP A O 1
ATOM 4144 N N . GLY A 1 515 ? -36.542 -12.867 20.385 1.00 84.75 515 GLY A N 1
ATOM 4145 C CA . GLY A 1 515 ? -36.043 -12.645 19.027 1.00 84.75 515 GLY A CA 1
ATOM 4146 C C . GLY A 1 515 ? -36.184 -11.211 18.492 1.00 84.75 515 GLY A C 1
ATOM 4147 O O . GLY A 1 515 ? -36.020 -10.990 17.289 1.00 84.75 515 GLY A O 1
ATOM 4148 N N . VAL A 1 516 ? -36.459 -10.219 19.344 1.00 87.81 516 VAL A N 1
ATOM 4149 C CA . VAL A 1 516 ? -36.552 -8.800 18.954 1.00 87.81 516 VAL A CA 1
ATOM 4150 C C . VAL A 1 516 ? -35.716 -7.901 19.862 1.00 87.81 516 VAL A C 1
ATOM 4152 O O . VAL A 1 516 ? -35.500 -8.199 21.033 1.00 87.81 516 VAL A O 1
ATOM 4155 N N . VAL A 1 517 ? -35.223 -6.776 19.332 1.00 91.44 517 VAL A N 1
ATOM 4156 C CA . VAL A 1 517 ? -34.500 -5.773 20.134 1.00 91.44 517 VAL A CA 1
ATOM 4157 C C . VAL A 1 517 ? -35.501 -5.016 21.010 1.00 91.44 517 VAL A C 1
ATOM 4159 O O . VAL A 1 517 ? -36.305 -4.240 20.501 1.00 91.44 517 VAL A O 1
ATOM 4162 N N . VAL A 1 518 ? -35.440 -5.218 22.328 1.00 94.56 518 VAL A N 1
ATOM 4163 C CA . VAL A 1 518 ? -36.387 -4.642 23.306 1.00 94.56 518 VAL A CA 1
ATOM 4164 C C . VAL A 1 518 ? -35.862 -3.395 24.017 1.00 94.56 518 VAL A C 1
ATOM 4166 O O . VAL A 1 518 ? -36.643 -2.575 24.504 1.00 94.56 518 VAL A O 1
ATOM 4169 N N . LYS A 1 519 ? -34.537 -3.234 24.109 1.00 95.69 519 LYS A N 1
ATOM 4170 C CA . LYS A 1 519 ? -33.884 -2.079 24.746 1.00 95.69 519 LYS A CA 1
ATOM 4171 C C . LYS A 1 519 ? -32.587 -1.741 24.018 1.00 95.69 519 LYS A C 1
ATOM 4173 O O . LYS A 1 519 ? -31.826 -2.637 23.652 1.00 95.69 519 LYS A O 1
ATOM 4178 N N . THR A 1 520 ? -32.293 -0.450 23.897 1.00 96.25 520 THR A N 1
ATOM 4179 C CA . THR A 1 520 ? -31.034 0.062 23.342 1.00 96.25 520 THR A CA 1
ATOM 4180 C C . THR A 1 520 ? -30.444 1.148 24.226 1.00 96.25 520 THR A C 1
ATOM 4182 O O . THR A 1 520 ? -31.157 2.059 24.637 1.00 96.25 520 THR A O 1
ATOM 4185 N N . ILE A 1 521 ? -29.139 1.087 24.485 1.00 96.81 521 ILE A N 1
ATOM 4186 C CA . ILE A 1 521 ? -28.389 2.103 25.237 1.00 96.81 521 ILE A CA 1
ATOM 4187 C C . ILE A 1 521 ? -27.253 2.595 24.341 1.00 96.81 521 ILE A C 1
ATOM 4189 O O . ILE A 1 521 ? -26.493 1.779 23.816 1.00 96.81 521 ILE A O 1
ATOM 4193 N N . ARG A 1 522 ? -27.104 3.912 24.173 1.00 96.75 522 ARG A N 1
ATOM 4194 C CA . ARG A 1 522 ? -26.002 4.502 23.395 1.00 96.75 522 ARG A CA 1
ATOM 4195 C C . ARG A 1 522 ? -24.976 5.126 24.316 1.00 96.75 522 ARG A C 1
ATOM 4197 O O . ARG A 1 522 ? -25.326 5.845 25.250 1.00 96.75 522 ARG A O 1
ATOM 4204 N N . PHE A 1 523 ? -23.713 4.903 23.994 1.00 96.88 523 PHE A N 1
ATOM 4205 C CA . PHE A 1 523 ? -22.555 5.432 24.692 1.00 96.88 523 PHE A CA 1
ATOM 4206 C C . PHE A 1 523 ? -21.629 6.164 23.716 1.00 96.88 523 PHE A C 1
ATOM 4208 O O . PHE A 1 523 ? -21.557 5.832 22.536 1.00 96.88 523 PHE A O 1
ATOM 4215 N N . SER A 1 524 ? -20.868 7.135 24.207 1.00 92.44 524 SER A N 1
ATOM 4216 C CA . SER A 1 524 ? -19.739 7.722 23.500 1.00 92.44 524 SER A CA 1
ATOM 4217 C C . SER A 1 524 ? -18.603 6.706 23.468 1.00 92.44 524 SER A C 1
ATOM 4219 O O . SER A 1 524 ? -18.118 6.285 24.515 1.00 92.44 524 SER A O 1
ATOM 4221 N N . GLY A 1 525 ? -18.133 6.356 22.270 1.00 82.94 525 GLY A N 1
ATOM 4222 C CA . GLY A 1 525 ? -16.908 5.566 22.093 1.00 82.94 525 GLY A CA 1
ATOM 4223 C C . GLY A 1 525 ? -15.635 6.416 22.088 1.00 82.94 525 GLY A C 1
ATOM 4224 O O . GLY A 1 525 ? -14.524 5.892 22.032 1.00 82.94 525 GLY A O 1
ATOM 4225 N N . ARG A 1 526 ? -15.776 7.745 22.142 1.00 82.38 526 ARG A N 1
ATOM 4226 C CA . ARG A 1 526 ? -14.638 8.666 22.131 1.00 82.38 526 ARG A CA 1
ATOM 4227 C C . ARG A 1 526 ? -13.898 8.609 23.459 1.00 82.38 526 ARG A C 1
ATOM 4229 O O . ARG A 1 526 ? -14.523 8.751 24.508 1.00 82.38 526 ARG A O 1
ATOM 4236 N N . ARG A 1 527 ? -12.564 8.511 23.394 1.00 77.75 527 ARG A N 1
ATOM 4237 C CA . ARG A 1 527 ? -11.669 8.450 24.568 1.00 77.75 527 ARG A CA 1
ATOM 4238 C C . ARG A 1 527 ? -11.995 7.288 25.518 1.00 77.75 527 ARG A C 1
ATOM 4240 O O . ARG A 1 527 ? -11.722 7.371 26.712 1.00 77.75 527 ARG A O 1
ATOM 4247 N N . SER A 1 528 ? -12.591 6.221 24.994 1.00 81.50 528 SER A N 1
ATOM 4248 C CA . SER A 1 528 ? -12.824 4.990 25.737 1.00 81.50 528 SER A CA 1
ATOM 4249 C C . SER A 1 528 ? -11.814 3.911 25.345 1.00 81.50 528 SER A C 1
ATOM 4251 O O . SER A 1 528 ? -11.163 3.984 24.304 1.00 81.50 528 SER A O 1
ATOM 4253 N N . THR A 1 529 ? -11.710 2.885 26.176 1.00 82.00 529 THR A N 1
ATOM 4254 C CA . THR A 1 529 ? -11.078 1.602 25.877 1.00 82.00 529 THR A CA 1
ATOM 4255 C C . THR A 1 529 ? -12.167 0.553 25.712 1.00 82.00 529 THR A C 1
ATOM 4257 O O . THR A 1 529 ? -13.293 0.742 26.183 1.00 82.00 529 THR A O 1
ATOM 4260 N N . PHE A 1 530 ? -11.826 -0.598 25.131 1.00 84.94 530 PHE A N 1
ATOM 4261 C CA . PHE A 1 530 ? -12.774 -1.702 24.967 1.00 84.94 530 PHE A CA 1
ATOM 4262 C C . PHE A 1 530 ? -13.345 -2.239 26.293 1.00 84.94 530 PHE A C 1
ATOM 4264 O O . PHE A 1 530 ? -14.344 -2.952 26.264 1.00 84.94 530 PHE A O 1
ATOM 4271 N N . LEU A 1 531 ? -12.766 -1.888 27.450 1.00 87.81 531 LEU A N 1
ATOM 4272 C CA . LEU A 1 531 ? -13.262 -2.291 28.771 1.00 87.81 531 LEU A CA 1
ATOM 4273 C C . LEU A 1 531 ? -13.975 -1.180 29.556 1.00 87.81 531 LEU A C 1
ATOM 4275 O O . LEU A 1 531 ? -14.755 -1.508 30.449 1.00 87.81 531 LEU A O 1
ATOM 4279 N N . ASN A 1 532 ? -13.731 0.105 29.264 1.00 88.12 532 ASN A N 1
ATOM 4280 C CA . ASN A 1 532 ? -14.249 1.209 30.088 1.00 88.12 532 ASN A CA 1
ATOM 4281 C C . ASN A 1 532 ? -15.437 1.976 29.479 1.00 88.12 532 ASN A C 1
ATOM 4283 O O . ASN A 1 532 ? -16.077 2.739 30.196 1.00 88.12 532 ASN A O 1
ATOM 4287 N N . TRP A 1 533 ? -15.753 1.771 28.193 1.00 94.75 533 TRP A N 1
ATOM 4288 C CA . TRP A 1 533 ? -16.818 2.510 27.495 1.00 94.75 533 TRP A CA 1
ATOM 4289 C C . TRP A 1 533 ? -18.211 2.308 28.114 1.00 94.75 533 TRP A C 1
ATOM 4291 O O . TRP A 1 533 ? -19.077 3.171 27.988 1.00 94.75 533 TRP A O 1
ATOM 4301 N N . PHE A 1 534 ? -18.439 1.178 28.789 1.00 96.81 534 PHE A N 1
ATOM 4302 C CA . PHE A 1 534 ? -19.695 0.855 29.465 1.00 96.81 534 PHE A CA 1
ATOM 4303 C C . PHE A 1 534 ? -19.688 1.440 30.882 1.00 96.81 534 PHE A C 1
ATOM 4305 O O . PHE A 1 534 ? -19.414 0.747 31.860 1.00 96.81 534 PHE A O 1
ATOM 4312 N N . GLY A 1 535 ? -19.957 2.738 30.984 1.00 93.56 535 GLY A N 1
ATOM 4313 C CA . GLY A 1 535 ? -19.987 3.463 32.252 1.00 93.56 535 GLY A CA 1
ATOM 4314 C C . GLY A 1 535 ? -20.873 4.702 32.180 1.00 93.56 535 GLY A C 1
ATOM 4315 O O . GLY A 1 535 ? -21.150 5.217 31.094 1.00 93.56 535 GLY A O 1
ATOM 4316 N N . ALA A 1 536 ? -21.297 5.206 33.343 1.00 91.31 536 ALA A N 1
ATOM 4317 C CA . ALA A 1 536 ? -22.256 6.311 33.445 1.00 91.31 536 ALA A CA 1
ATOM 4318 C C . ALA A 1 536 ? -21.824 7.570 32.667 1.00 91.31 536 ALA A C 1
ATOM 4320 O O . ALA A 1 536 ? -22.644 8.213 32.014 1.00 91.31 536 ALA A O 1
ATOM 4321 N N . HIS A 1 537 ? -20.525 7.886 32.685 1.00 88.69 537 HIS A N 1
ATOM 4322 C CA . HIS A 1 537 ? -19.938 9.069 32.038 1.00 88.69 537 HIS A CA 1
ATOM 4323 C C . HIS A 1 537 ? -20.009 9.027 30.506 1.00 88.69 537 HIS A C 1
ATOM 4325 O O . HIS A 1 537 ? -19.915 10.066 29.858 1.00 88.69 537 HIS A O 1
ATOM 4331 N N . PHE A 1 538 ? -20.147 7.832 29.927 1.00 93.62 538 PHE A N 1
ATOM 4332 C CA . PHE A 1 538 ? -20.187 7.646 28.483 1.00 93.62 538 PHE A CA 1
ATOM 4333 C C . PHE A 1 538 ? -21.611 7.612 27.934 1.00 93.62 538 PHE A C 1
ATOM 4335 O O . PHE A 1 538 ? -21.759 7.656 26.722 1.00 93.62 538 PHE A O 1
ATOM 4342 N N . ILE A 1 539 ? -22.662 7.547 28.759 1.00 94.88 539 ILE A N 1
ATOM 4343 C CA . ILE A 1 539 ? -24.042 7.439 28.260 1.00 94.88 539 ILE A CA 1
ATOM 4344 C C . ILE A 1 539 ? -24.371 8.647 27.381 1.00 94.88 539 ILE A C 1
ATOM 4346 O O . ILE A 1 539 ? -24.274 9.785 27.832 1.00 94.88 539 ILE A O 1
ATOM 4350 N N . LEU A 1 540 ? -24.867 8.395 26.173 1.00 93.44 540 LEU A N 1
ATOM 4351 C CA . LEU A 1 540 ? -25.499 9.364 25.272 1.00 93.44 540 LEU A CA 1
ATOM 4352 C C . LEU A 1 540 ? -27.024 9.258 25.331 1.00 93.44 540 LEU A C 1
ATOM 4354 O O . LEU A 1 540 ? -27.700 10.284 25.392 1.00 93.44 540 LEU A O 1
ATOM 4358 N N . GLU A 1 541 ? -27.545 8.035 25.414 1.00 94.56 541 GLU A N 1
ATOM 4359 C CA . GLU A 1 541 ? -28.978 7.739 25.431 1.00 94.56 541 GLU A CA 1
ATOM 4360 C C . GLU A 1 541 ? -29.244 6.460 26.235 1.00 94.56 541 GLU A C 1
ATOM 4362 O O . GLU A 1 541 ? -28.416 5.548 26.241 1.00 94.56 541 GLU A O 1
ATOM 4367 N N . SER A 1 542 ? -30.383 6.390 26.925 1.00 95.00 542 SER A N 1
ATOM 4368 C CA . SER A 1 542 ? -30.773 5.258 27.773 1.00 95.00 542 SER A CA 1
ATOM 4369 C C . SER A 1 542 ? -32.275 4.995 27.647 1.00 95.00 542 SER A C 1
ATOM 4371 O O . SER A 1 542 ? -33.039 5.960 27.621 1.00 95.00 542 SER A O 1
ATOM 4373 N N . PRO A 1 543 ? -32.715 3.722 27.661 1.00 94.38 543 PRO A N 1
ATOM 4374 C CA . PRO A 1 543 ? -34.129 3.367 27.643 1.00 94.38 543 PRO A CA 1
ATOM 4375 C C . PRO A 1 543 ? -34.781 3.494 29.031 1.00 94.38 543 PRO A C 1
ATOM 4377 O O . PRO A 1 543 ? -35.996 3.350 29.154 1.00 94.38 543 PRO A O 1
ATOM 4380 N N . TRP A 1 544 ? -33.985 3.745 30.078 1.00 97.19 544 TRP A N 1
ATOM 4381 C CA . TRP A 1 544 ? -34.467 4.003 31.432 1.00 97.19 544 TRP A CA 1
ATOM 4382 C C . TRP A 1 544 ? -34.295 5.476 31.805 1.00 97.19 544 TRP A C 1
ATOM 4384 O O . TRP A 1 544 ? -33.176 6.005 31.795 1.00 97.19 544 TRP A O 1
ATOM 4394 N N . ALA A 1 545 ? -35.406 6.124 32.151 1.00 94.44 545 ALA A N 1
ATOM 4395 C CA . ALA A 1 545 ? -35.526 7.558 32.406 1.00 94.44 545 ALA A CA 1
ATOM 4396 C C . ALA A 1 545 ? -34.851 8.012 33.713 1.00 94.44 545 ALA A C 1
ATOM 4398 O O . ALA A 1 545 ? -34.525 9.193 33.875 1.00 94.44 545 ALA A O 1
ATOM 4399 N N . ASP A 1 546 ? -34.642 7.095 34.657 1.00 95.88 546 ASP A N 1
ATOM 4400 C CA . ASP A 1 546 ? -34.013 7.357 35.952 1.00 95.88 546 ASP A CA 1
ATOM 4401 C C . ASP A 1 546 ? -32.506 7.055 35.979 1.00 95.88 546 ASP A C 1
ATOM 4403 O O . ASP A 1 546 ? -31.832 7.477 36.920 1.00 95.88 546 ASP A O 1
ATOM 4407 N N . LEU A 1 547 ? -31.951 6.391 34.953 1.00 95.88 547 LEU A N 1
ATOM 4408 C CA . LEU A 1 547 ? -30.562 5.915 34.970 1.00 95.88 547 LEU A CA 1
ATOM 4409 C C . LEU A 1 547 ? -29.549 7.051 35.179 1.00 95.88 547 LEU A C 1
ATOM 4411 O O . LEU A 1 547 ? -28.598 6.900 35.933 1.00 95.88 547 LEU A O 1
ATOM 4415 N N . ARG A 1 548 ? -29.757 8.223 34.568 1.00 91.19 548 ARG A N 1
ATOM 4416 C CA . ARG A 1 548 ? -28.875 9.390 34.780 1.00 91.19 548 ARG A CA 1
ATOM 4417 C C . ARG A 1 548 ? -29.175 10.181 36.054 1.00 91.19 548 ARG A C 1
ATOM 4419 O O . ARG A 1 548 ? -28.373 11.022 36.442 1.00 91.19 548 ARG A O 1
ATOM 4426 N N . LYS A 1 549 ? -30.342 9.964 36.665 1.00 91.81 549 LYS A N 1
ATOM 4427 C CA . LYS A 1 549 ? -30.833 10.747 37.811 1.00 91.81 549 LYS A CA 1
ATOM 4428 C C . LYS A 1 549 ? -30.424 10.136 39.143 1.00 91.81 549 LYS A C 1
ATOM 4430 O O . LYS A 1 549 ? -30.370 10.831 40.151 1.00 91.81 549 LYS A O 1
ATOM 4435 N N . VAL A 1 550 ? -30.174 8.832 39.155 1.00 91.69 550 VAL A N 1
ATOM 4436 C CA . VAL A 1 550 ? -29.899 8.072 40.369 1.00 91.69 550 VAL A CA 1
ATOM 4437 C C . VAL A 1 550 ? -28.479 7.530 40.325 1.00 91.69 550 VAL A C 1
ATOM 4439 O O . VAL A 1 550 ? -27.974 7.195 39.263 1.00 91.69 550 VAL A O 1
ATOM 4442 N N . LYS A 1 551 ? -27.816 7.461 41.482 1.00 91.94 551 LYS A N 1
ATOM 4443 C CA . LYS A 1 551 ? -26.446 6.955 41.600 1.00 91.94 551 LYS A CA 1
ATOM 4444 C C . LYS A 1 551 ? -26.395 5.438 41.391 1.00 91.94 551 LYS A C 1
ATOM 4446 O O . LYS A 1 551 ? -27.210 4.708 41.953 1.00 91.94 551 LYS A O 1
ATOM 4451 N N . GLN A 1 552 ? -25.402 4.962 40.648 1.00 95.25 552 GLN A N 1
ATOM 4452 C CA . GLN A 1 552 ? -25.094 3.536 40.532 1.00 95.25 552 GLN A CA 1
ATOM 4453 C C . GLN A 1 552 ? -24.026 3.128 41.546 1.00 95.25 552 GLN A C 1
ATOM 4455 O O . GLN A 1 552 ? -23.032 3.836 41.713 1.00 95.25 552 GLN A O 1
ATOM 4460 N N . ASN A 1 553 ? -24.199 1.973 42.190 1.00 92.94 553 ASN A N 1
ATOM 4461 C CA . ASN A 1 553 ? -23.115 1.327 42.934 1.00 92.94 553 ASN A CA 1
ATOM 4462 C C . ASN A 1 553 ? -22.238 0.456 42.016 1.00 92.94 553 ASN A C 1
ATOM 4464 O O . ASN A 1 553 ? -21.052 0.304 42.291 1.00 92.94 553 ASN A O 1
ATOM 4468 N N . PHE A 1 554 ? -22.787 -0.040 40.899 1.00 95.25 554 PHE A N 1
ATOM 4469 C CA . PHE A 1 554 ? -22.037 -0.694 39.825 1.00 95.25 554 PHE A CA 1
ATOM 4470 C C . PHE A 1 554 ? -22.497 -0.202 38.456 1.00 95.25 554 PHE A C 1
ATOM 4472 O O . PHE A 1 554 ? -23.693 -0.146 38.174 1.00 95.25 554 PHE A O 1
ATOM 4479 N N . PHE A 1 555 ? -21.527 0.130 37.605 1.00 96.56 555 PHE A N 1
ATOM 4480 C CA . PHE A 1 555 ? -21.741 0.427 36.192 1.00 96.56 555 PHE A CA 1
ATOM 4481 C C . PHE A 1 555 ? -20.470 0.093 35.404 1.00 96.56 555 PHE A C 1
ATOM 4483 O O . PHE A 1 555 ? -19.658 0.974 35.127 1.00 96.56 555 PHE A O 1
ATOM 4490 N N . SER A 1 556 ? -20.255 -1.188 35.094 1.00 96.69 556 SER A N 1
ATOM 4491 C CA . SER A 1 556 ? -19.083 -1.623 34.318 1.00 96.69 556 SER A CA 1
ATOM 4492 C C . SER A 1 556 ? -19.260 -3.000 33.670 1.00 96.69 556 SER A C 1
ATOM 4494 O O . SER A 1 556 ? -20.107 -3.798 34.077 1.00 96.69 556 SER A O 1
ATOM 4496 N N . ILE A 1 557 ? -18.423 -3.299 32.666 1.00 96.56 557 ILE A N 1
ATOM 4497 C CA . ILE A 1 557 ? -18.365 -4.624 32.017 1.00 96.56 557 ILE A CA 1
ATOM 4498 C C . ILE A 1 557 ? -17.958 -5.707 33.020 1.00 96.56 557 ILE A C 1
ATOM 4500 O O . ILE A 1 557 ? -18.590 -6.762 33.085 1.00 96.56 557 ILE A O 1
ATOM 4504 N N . ARG A 1 558 ? -16.918 -5.440 33.824 1.00 94.69 558 ARG A N 1
ATOM 4505 C CA . ARG A 1 558 ? -16.450 -6.363 34.871 1.00 94.69 558 ARG A CA 1
ATOM 4506 C C . ARG A 1 558 ? -17.500 -6.550 35.973 1.00 94.69 558 ARG A C 1
ATOM 4508 O O . ARG A 1 558 ? -17.629 -7.652 36.499 1.00 94.69 558 ARG A O 1
ATOM 4515 N N . GLY A 1 559 ? -18.260 -5.493 36.265 1.00 94.31 559 GLY A N 1
ATOM 4516 C CA . GLY A 1 559 ? -19.325 -5.472 37.257 1.00 94.31 559 GLY A CA 1
ATOM 4517 C C . GLY A 1 559 ? -18.827 -5.843 38.651 1.00 94.31 559 GLY A C 1
ATOM 4518 O O . GLY A 1 559 ? -17.801 -5.336 39.105 1.00 94.31 559 GLY A O 1
ATOM 4519 N N . ASP A 1 560 ? -19.560 -6.725 39.322 1.00 93.94 560 ASP A N 1
ATOM 4520 C CA . ASP A 1 560 ? -19.192 -7.274 40.623 1.00 93.94 560 ASP A CA 1
ATOM 4521 C C . ASP A 1 560 ? -18.426 -8.584 40.425 1.00 93.94 560 ASP A C 1
ATOM 4523 O O . ASP A 1 560 ? -18.992 -9.630 40.081 1.00 93.94 560 ASP A O 1
ATOM 4527 N N . ASP A 1 561 ? -17.109 -8.517 40.609 1.00 90.56 561 ASP A N 1
ATOM 4528 C CA . ASP A 1 561 ? -16.237 -9.656 40.346 1.00 90.56 561 ASP A CA 1
ATOM 4529 C C . ASP A 1 561 ? -16.440 -10.803 41.339 1.00 90.56 561 ASP A C 1
ATOM 4531 O O . ASP A 1 561 ? -16.394 -11.967 40.950 1.00 90.56 561 ASP A O 1
ATOM 4535 N N . ILE A 1 562 ? -16.764 -10.474 42.593 1.00 90.25 562 ILE A N 1
ATOM 4536 C CA . ILE A 1 562 ? -16.975 -11.443 43.673 1.00 90.25 562 ILE A CA 1
ATOM 4537 C C . ILE A 1 562 ? -18.236 -12.261 43.396 1.00 90.25 562 ILE A C 1
ATOM 4539 O O . ILE A 1 562 ? -18.244 -13.488 43.543 1.00 90.25 562 ILE A O 1
ATOM 4543 N N . ASN A 1 563 ? -19.312 -11.586 42.993 1.00 90.69 563 ASN A N 1
ATOM 4544 C CA . ASN A 1 563 ? -20.604 -12.218 42.739 1.00 90.69 563 ASN A CA 1
ATOM 4545 C C . ASN A 1 563 ? -20.783 -12.682 41.281 1.00 90.69 563 ASN A C 1
ATOM 4547 O O . ASN A 1 563 ? -21.828 -13.228 40.954 1.00 90.69 563 ASN A O 1
ATOM 4551 N N . HIS A 1 564 ? -19.772 -12.521 40.418 1.00 93.81 564 HIS A N 1
ATOM 4552 C CA . HIS A 1 564 ? -19.823 -12.875 38.991 1.00 93.81 564 HIS A CA 1
ATOM 4553 C C . HIS A 1 564 ? -20.999 -12.244 38.224 1.00 93.81 564 HIS A C 1
ATOM 4555 O O . HIS A 1 564 ? -21.607 -12.867 37.348 1.00 93.81 564 HIS A O 1
ATOM 4561 N N . ARG A 1 565 ? -21.303 -10.986 38.554 1.00 95.56 565 ARG A N 1
ATOM 4562 C CA . ARG A 1 565 ? -22.307 -10.166 37.867 1.00 95.56 565 ARG A CA 1
ATOM 4563 C C . ARG A 1 565 ? -21.581 -9.252 36.891 1.00 95.56 565 ARG A C 1
ATOM 4565 O O . ARG A 1 565 ? -20.824 -8.379 37.309 1.00 95.56 565 ARG A O 1
ATOM 4572 N N . ARG A 1 566 ? -21.751 -9.494 35.597 1.00 96.88 566 ARG A N 1
ATOM 4573 C CA . ARG A 1 566 ? -21.070 -8.823 34.475 1.00 96.88 566 ARG A CA 1
ATOM 4574 C C . ARG A 1 566 ? -22.018 -7.864 33.775 1.00 96.88 566 ARG A C 1
ATOM 4576 O O . ARG A 1 566 ? -23.225 -7.952 33.990 1.00 96.88 566 ARG A O 1
ATOM 4583 N N . PHE A 1 567 ? -21.475 -6.967 32.945 1.00 96.88 567 PHE A N 1
ATOM 4584 C CA . PHE A 1 567 ? -22.252 -5.942 32.225 1.00 96.88 567 PHE A CA 1
ATOM 4585 C C . PHE A 1 567 ? -23.325 -5.334 33.135 1.00 96.88 567 PHE A C 1
ATOM 4587 O O . PHE A 1 567 ? -24.522 -5.385 32.860 1.00 96.88 567 PHE A O 1
ATOM 4594 N N . PHE A 1 568 ? -22.875 -4.870 34.299 1.00 97.06 568 PHE A N 1
ATOM 4595 C CA . PHE A 1 568 ? -23.733 -4.716 35.460 1.00 97.06 568 PHE A CA 1
ATOM 4596 C C . PHE A 1 568 ? -24.036 -3.244 35.701 1.00 97.06 568 PHE A C 1
ATOM 4598 O O . PHE A 1 568 ? -23.115 -2.458 35.931 1.00 97.06 568 PHE A O 1
ATOM 4605 N N . ILE A 1 569 ? -25.320 -2.892 35.639 1.00 97.62 569 ILE A N 1
ATOM 4606 C CA . ILE A 1 569 ? -25.855 -1.561 35.923 1.00 97.62 569 ILE A CA 1
ATOM 4607 C C . ILE A 1 569 ? -26.800 -1.692 37.119 1.00 97.62 569 ILE A C 1
ATOM 4609 O O . ILE A 1 569 ? -27.941 -2.145 36.982 1.00 97.62 569 ILE A O 1
ATOM 4613 N N . ASN A 1 570 ? -26.328 -1.294 38.298 1.00 95.88 570 ASN A N 1
ATOM 4614 C CA . ASN A 1 570 ? -27.025 -1.510 39.562 1.00 95.88 570 ASN A CA 1
ATOM 4615 C C . ASN A 1 570 ? -27.081 -0.244 40.410 1.00 95.88 570 ASN A C 1
ATOM 4617 O O . ASN A 1 570 ? -26.152 0.567 40.406 1.00 95.88 570 ASN A O 1
ATOM 4621 N N . ASN A 1 571 ? -28.182 -0.071 41.141 1.00 94.75 571 ASN A N 1
ATOM 4622 C CA . ASN A 1 571 ? -28.378 1.074 42.022 1.00 94.75 571 ASN A CA 1
ATOM 4623 C C . ASN A 1 571 ? -27.916 0.766 43.445 1.00 94.75 571 ASN A C 1
ATOM 4625 O O . ASN A 1 571 ? -27.113 1.511 44.003 1.00 94.75 571 ASN A O 1
ATOM 4629 N N . GLN A 1 572 ? -28.429 -0.317 44.027 1.00 88.94 572 GLN A N 1
ATOM 4630 C CA . GLN A 1 572 ? -28.244 -0.612 45.442 1.00 88.94 572 GLN A CA 1
ATOM 4631 C C . GLN A 1 572 ? -28.110 -2.113 45.694 1.00 88.94 572 GLN A C 1
ATOM 4633 O O . GLN A 1 572 ? -28.783 -2.923 45.059 1.00 88.94 572 GLN A O 1
ATOM 4638 N N . TYR A 1 573 ? -27.241 -2.452 46.650 1.00 84.06 573 TYR A N 1
ATOM 4639 C CA . TYR A 1 573 ? -27.187 -3.759 47.294 1.00 84.06 573 TYR A CA 1
ATOM 4640 C C . TYR A 1 573 ? -27.722 -3.642 48.709 1.00 84.06 573 TYR A C 1
ATOM 4642 O O . TYR A 1 573 ? -27.088 -3.036 49.571 1.00 84.06 573 TYR A O 1
ATOM 4650 N N . ALA A 1 574 ? -28.905 -4.195 48.934 1.00 83.38 574 ALA A N 1
ATOM 4651 C CA . ALA A 1 574 ? -29.567 -4.174 50.236 1.00 83.38 574 ALA A CA 1
ATOM 4652 C C . ALA A 1 574 ? -30.033 -5.580 50.658 1.00 83.38 574 ALA A C 1
ATOM 4654 O O . ALA A 1 574 ? -30.930 -5.714 51.492 1.00 83.38 574 ALA A O 1
ATOM 4655 N N . GLY A 1 575 ? -29.405 -6.614 50.084 1.00 83.62 575 GLY A N 1
ATOM 4656 C CA . GLY A 1 575 ? -29.791 -8.020 50.200 1.00 83.62 575 GLY A CA 1
ATOM 4657 C C . GLY A 1 575 ? -30.637 -8.462 49.006 1.00 83.62 575 GLY A C 1
ATOM 4658 O O . GLY A 1 575 ? -31.293 -7.631 48.389 1.00 83.62 575 GLY A O 1
ATOM 4659 N N . CYS A 1 576 ? -30.651 -9.764 48.696 1.00 88.50 576 CYS A N 1
ATOM 4660 C CA . CYS A 1 576 ? -31.256 -10.299 47.465 1.00 88.50 576 CYS A CA 1
ATOM 4661 C C . CYS A 1 576 ? -32.685 -9.786 47.199 1.00 88.50 576 CYS A C 1
ATOM 4663 O O . CYS A 1 576 ? -32.983 -9.370 46.084 1.00 88.50 576 CYS A O 1
ATOM 4665 N N . GLU A 1 577 ? -33.526 -9.727 48.237 1.00 90.75 577 GLU A N 1
ATOM 4666 C CA . GLU A 1 577 ? -34.917 -9.239 48.182 1.00 90.75 577 GLU A CA 1
ATOM 4667 C C . GLU A 1 577 ? -35.054 -7.737 47.879 1.00 90.75 577 GLU A C 1
ATOM 4669 O O . GLU A 1 577 ? -36.131 -7.241 47.544 1.00 90.75 577 GLU A O 1
ATOM 4674 N N . LYS A 1 578 ? -33.975 -6.975 48.047 1.00 90.12 578 LYS A N 1
ATOM 4675 C CA . LYS A 1 578 ? -33.922 -5.516 47.906 1.00 90.12 578 LYS A CA 1
ATOM 4676 C C . LYS A 1 578 ? -32.908 -5.065 46.853 1.00 90.12 578 LYS A C 1
ATOM 4678 O O . LYS A 1 578 ? -32.705 -3.861 46.711 1.00 90.12 578 LYS A O 1
ATOM 4683 N N . ASP A 1 579 ? -32.276 -5.991 46.134 1.00 93.06 579 ASP A N 1
ATOM 4684 C CA . ASP A 1 579 ? -31.365 -5.654 45.045 1.00 93.06 579 ASP A CA 1
ATOM 4685 C C . ASP A 1 579 ? -32.174 -5.026 43.900 1.00 93.06 579 ASP A C 1
ATOM 4687 O O . ASP A 1 579 ? -33.157 -5.594 43.414 1.00 93.06 579 ASP A O 1
ATOM 4691 N N . ILE A 1 580 ? -31.777 -3.812 43.514 1.00 95.19 580 ILE A N 1
ATOM 4692 C CA . ILE A 1 580 ? -32.480 -2.988 42.529 1.00 95.19 580 ILE A CA 1
ATOM 4693 C C . ILE A 1 580 ? -31.477 -2.503 41.482 1.00 95.19 580 ILE A C 1
ATOM 4695 O O . ILE A 1 580 ? -30.441 -1.912 41.818 1.00 95.19 580 ILE A O 1
ATOM 4699 N N . GLY A 1 581 ? -31.805 -2.688 40.205 1.00 96.69 581 GLY A N 1
ATOM 4700 C CA . GLY A 1 581 ? -30.931 -2.311 39.098 1.00 96.69 581 GLY A CA 1
ATOM 4701 C C . GLY A 1 581 ? -31.641 -2.226 37.751 1.00 96.69 581 GLY A C 1
ATOM 4702 O O . GLY A 1 581 ? -32.867 -2.213 37.672 1.00 96.69 581 GLY A O 1
ATOM 4703 N N . TRP A 1 582 ? -30.841 -2.132 36.690 1.00 98.12 582 TRP A N 1
ATOM 4704 C CA . TRP A 1 582 ? -31.321 -1.956 35.316 1.00 98.12 582 TRP A CA 1
ATOM 4705 C C . TRP A 1 582 ? -30.912 -3.097 34.386 1.00 98.12 582 TRP A C 1
ATOM 4707 O O . TRP A 1 582 ? -31.711 -3.509 33.549 1.00 98.12 582 TRP A O 1
ATOM 4717 N N . LEU A 1 583 ? -29.692 -3.626 34.535 1.00 98.06 583 LEU A N 1
ATOM 4718 C CA . LEU A 1 583 ? -29.146 -4.696 33.696 1.00 98.06 583 LEU A CA 1
ATOM 4719 C C . LEU A 1 583 ? -28.111 -5.515 34.471 1.00 98.06 583 LEU A C 1
ATOM 4721 O O . LEU A 1 583 ? -27.248 -4.939 35.136 1.00 98.06 583 LEU A O 1
ATOM 4725 N N . VAL A 1 584 ? -28.166 -6.841 34.354 1.00 97.12 584 VAL A N 1
ATOM 4726 C CA . VAL A 1 584 ? -27.159 -7.751 34.910 1.00 97.12 584 VAL A CA 1
ATOM 4727 C C . VAL A 1 584 ? -26.974 -8.989 34.040 1.00 97.12 584 VAL A C 1
ATOM 4729 O O . VAL A 1 584 ? -27.941 -9.621 33.623 1.00 97.12 584 VAL A O 1
ATOM 4732 N N . VAL A 1 585 ? -25.717 -9.365 33.802 1.00 97.88 585 VAL A N 1
ATOM 4733 C CA . VAL A 1 585 ? -25.346 -10.681 33.276 1.00 97.88 585 VAL A CA 1
ATOM 4734 C C . VAL A 1 585 ? -24.852 -11.544 34.433 1.00 97.88 585 VAL A C 1
ATOM 4736 O O . VAL A 1 585 ? -23.803 -11.273 35.013 1.00 97.88 585 VAL A O 1
ATOM 4739 N N . VAL A 1 586 ? -25.597 -12.587 34.773 1.00 96.81 586 VAL A N 1
ATOM 4740 C CA . VAL A 1 586 ? -25.277 -13.519 35.858 1.00 96.81 586 VAL A CA 1
ATOM 4741 C C . VAL A 1 586 ? -24.520 -14.710 35.285 1.00 96.81 586 VAL A C 1
ATOM 4743 O O . VAL A 1 586 ? -25.078 -15.497 34.520 1.00 96.81 586 VAL A O 1
ATOM 4746 N N . GLU A 1 587 ? -23.257 -14.874 35.672 1.00 94.56 587 GLU A N 1
ATOM 4747 C CA . GLU A 1 587 ? -22.460 -16.053 35.298 1.00 94.56 587 GLU A CA 1
ATOM 4748 C C . GLU A 1 587 ? -22.420 -17.115 36.406 1.00 94.56 587 GLU A C 1
ATOM 4750 O O . GLU A 1 587 ? -22.082 -18.270 36.144 1.00 94.56 587 GLU A O 1
ATOM 4755 N N . ARG A 1 588 ? -22.789 -16.748 37.641 1.00 91.12 588 ARG A N 1
ATOM 4756 C CA . ARG A 1 588 ? -22.880 -17.656 38.792 1.00 91.12 588 ARG A CA 1
ATOM 4757 C C . ARG A 1 588 ? -23.980 -17.203 39.748 1.00 91.12 588 ARG A C 1
ATOM 4759 O O . ARG A 1 588 ? -23.993 -16.049 40.156 1.00 91.12 588 ARG A O 1
ATOM 4766 N N . SER A 1 589 ? -24.855 -18.121 40.146 1.00 87.62 589 SER A N 1
ATOM 4767 C CA . SER A 1 589 ? -25.985 -17.821 41.031 1.00 87.62 589 SER A CA 1
ATOM 4768 C C . SER A 1 589 ? -25.584 -17.803 42.511 1.00 87.62 589 SER A C 1
ATOM 4770 O O . SER A 1 589 ? -24.946 -18.735 43.006 1.00 87.62 589 SER A O 1
ATOM 4772 N N . ARG A 1 590 ? -26.011 -16.771 43.238 1.00 87.62 590 ARG A N 1
ATOM 4773 C CA . ARG A 1 590 ? -25.930 -16.627 44.702 1.00 87.62 590 ARG A CA 1
ATOM 4774 C C . ARG A 1 590 ? -27.294 -16.302 45.312 1.00 87.62 590 ARG A C 1
ATOM 4776 O O . ARG A 1 590 ? -27.679 -16.927 46.296 1.00 87.62 590 ARG A O 1
ATOM 4783 N N . CYS A 1 591 ? -28.034 -15.372 44.719 1.00 89.62 591 CYS A N 1
ATOM 4784 C CA . CYS A 1 591 ? -29.379 -14.991 45.135 1.00 89.62 591 CYS A CA 1
ATOM 4785 C C . CYS A 1 591 ? -30.456 -15.922 44.549 1.00 89.62 591 CYS A C 1
ATOM 4787 O O . CYS A 1 591 ? -30.242 -16.525 43.496 1.00 89.62 591 CYS A O 1
ATOM 4789 N N . PRO A 1 592 ? -31.637 -16.035 45.188 1.00 90.25 592 PRO A N 1
ATOM 4790 C CA . PRO A 1 592 ? -32.757 -16.802 44.639 1.00 90.25 592 PRO A CA 1
ATOM 4791 C C . PRO A 1 592 ? -33.177 -16.344 43.236 1.00 90.25 592 PRO A C 1
ATOM 4793 O O . PRO A 1 592 ? -33.374 -17.182 42.360 1.00 90.25 592 PRO A O 1
ATOM 4796 N N . TRP A 1 593 ? -33.209 -15.029 42.990 1.00 90.50 593 TRP A N 1
ATOM 4797 C CA . TRP A 1 593 ? -33.571 -14.450 41.691 1.00 90.50 593 TRP A CA 1
ATOM 4798 C C . TRP A 1 593 ? -32.569 -14.743 40.562 1.00 90.50 593 TRP A C 1
ATOM 4800 O O . TRP A 1 593 ? -32.841 -14.417 39.416 1.00 90.50 593 TRP A O 1
ATOM 4810 N N . GLU A 1 594 ? -31.425 -15.368 40.856 1.00 92.19 594 GLU A N 1
ATOM 4811 C CA . GLU A 1 594 ? -30.387 -15.752 39.888 1.00 92.19 594 GLU A CA 1
ATOM 4812 C C . GLU A 1 594 ? -30.473 -17.231 39.467 1.00 92.19 594 GLU A C 1
ATOM 4814 O O . GLU A 1 594 ? -29.543 -17.745 38.844 1.00 92.19 594 GLU A O 1
ATOM 4819 N N . LYS A 1 595 ? -31.527 -17.950 39.870 1.00 88.94 595 LYS A N 1
ATOM 4820 C CA . LYS A 1 595 ? -31.677 -19.405 39.666 1.00 88.94 595 LYS A CA 1
ATOM 4821 C C . LYS A 1 595 ? -32.824 -19.784 38.726 1.00 88.94 595 LYS A C 1
ATOM 4823 O O . LYS A 1 595 ? -33.140 -20.960 38.598 1.00 88.94 595 LYS A O 1
ATOM 4828 N N . ASP A 1 596 ? -33.452 -18.805 38.088 1.00 84.31 596 ASP A N 1
ATOM 4829 C CA . ASP A 1 596 ? -34.636 -18.984 37.244 1.00 84.31 596 ASP A CA 1
ATOM 4830 C C . ASP A 1 596 ? -34.316 -19.351 35.784 1.00 84.31 596 ASP A C 1
ATOM 4832 O O . ASP A 1 596 ? -35.228 -19.616 35.006 1.00 84.31 596 ASP A O 1
ATOM 4836 N N . ALA A 1 597 ? -33.035 -19.383 35.401 1.00 87.38 597 ALA A N 1
ATOM 4837 C CA . ALA A 1 597 ? -32.589 -19.736 34.055 1.00 87.38 597 ALA A CA 1
ATOM 4838 C C . ALA A 1 597 ? -31.160 -20.312 34.039 1.00 87.38 597 ALA A C 1
ATOM 4840 O O . ALA A 1 597 ? -30.415 -20.231 35.017 1.00 87.38 597 ALA A O 1
ATOM 4841 N N . HIS A 1 598 ? -30.758 -20.882 32.899 1.00 91.06 598 HIS A N 1
ATOM 4842 C CA . HIS A 1 598 ? -29.400 -21.391 32.684 1.00 91.06 598 HIS A CA 1
ATOM 4843 C C . HIS A 1 598 ? -28.413 -20.253 32.390 1.00 91.06 598 HIS A C 1
ATOM 4845 O O . HIS A 1 598 ? -28.726 -19.325 31.640 1.00 91.06 598 HIS A O 1
ATOM 4851 N N . THR A 1 599 ? -27.194 -20.352 32.927 1.00 92.06 599 THR A N 1
ATOM 4852 C CA . THR A 1 599 ? -26.156 -19.324 32.771 1.00 92.06 599 THR A CA 1
ATOM 4853 C C . THR A 1 599 ? -25.508 -19.316 31.370 1.00 92.06 599 THR A C 1
ATOM 4855 O O . THR A 1 599 ? -25.423 -20.357 30.711 1.00 92.06 599 THR A O 1
ATOM 4858 N N . PRO A 1 600 ? -25.008 -18.155 30.896 1.00 96.19 600 PRO A N 1
ATOM 4859 C CA . PRO A 1 600 ? -25.170 -16.839 31.512 1.00 96.19 600 PRO A CA 1
ATOM 4860 C C . PRO A 1 600 ? -26.625 -16.358 31.398 1.00 96.19 600 PRO A C 1
ATOM 4862 O O . PRO A 1 600 ? -27.248 -16.528 30.353 1.00 96.19 600 PRO A O 1
ATOM 4865 N N . ILE A 1 601 ? -27.164 -15.779 32.474 1.00 96.81 601 ILE A N 1
ATOM 4866 C CA . ILE A 1 601 ? -28.521 -15.207 32.497 1.00 96.81 601 ILE A CA 1
ATOM 4867 C C . ILE A 1 601 ? -28.398 -13.710 32.237 1.00 96.81 601 ILE A C 1
ATOM 4869 O O . ILE A 1 601 ? -27.605 -13.046 32.900 1.00 96.81 601 ILE A O 1
ATOM 4873 N N . ILE A 1 602 ? -29.173 -13.167 31.305 1.00 97.50 602 ILE A N 1
ATOM 4874 C CA . ILE A 1 602 ? -29.177 -11.734 30.995 1.00 97.50 602 ILE A CA 1
ATOM 4875 C C . ILE A 1 602 ? -30.496 -11.165 31.507 1.00 97.50 602 ILE A C 1
ATOM 4877 O O . ILE A 1 602 ? -31.539 -11.433 30.929 1.00 97.50 602 ILE A O 1
ATOM 4881 N N . LYS A 1 603 ? -30.469 -10.403 32.598 1.00 96.94 603 LYS A N 1
ATOM 4882 C CA . LYS A 1 603 ? -31.658 -9.792 33.211 1.00 96.94 603 LYS A CA 1
ATOM 4883 C C . LYS A 1 603 ? -31.685 -8.299 32.970 1.00 96.94 603 LYS A C 1
ATOM 4885 O O . LYS A 1 603 ? -30.656 -7.639 33.110 1.00 96.94 603 LYS A O 1
ATOM 4890 N N . TYR A 1 604 ? -32.860 -7.760 32.672 1.00 98.00 604 TYR A N 1
ATOM 4891 C CA . TYR A 1 604 ? -33.048 -6.325 32.491 1.00 98.00 604 TYR A CA 1
ATOM 4892 C C . TYR A 1 604 ? -34.376 -5.841 33.082 1.00 98.00 604 TYR A C 1
ATOM 4894 O O . TYR A 1 604 ? -35.352 -6.589 33.165 1.00 98.00 604 TYR A O 1
ATOM 4902 N N . ALA A 1 605 ? -34.410 -4.577 33.501 1.00 97.62 605 ALA A N 1
ATOM 4903 C CA . ALA A 1 605 ? -35.631 -3.909 33.937 1.00 97.62 605 ALA A CA 1
ATOM 4904 C C . ALA A 1 605 ? -36.540 -3.651 32.723 1.00 97.62 605 ALA A C 1
ATOM 4906 O O . ALA A 1 605 ? -36.164 -2.908 31.806 1.00 97.62 605 ALA A O 1
ATOM 4907 N N . ALA A 1 606 ? -37.724 -4.268 32.700 1.00 95.69 606 ALA A N 1
ATOM 4908 C CA . ALA A 1 606 ? -38.634 -4.199 31.557 1.00 95.69 606 ALA A CA 1
ATOM 4909 C C . ALA A 1 606 ? -39.283 -2.811 31.429 1.00 95.69 606 ALA A C 1
ATOM 4911 O O . ALA A 1 606 ? -39.452 -2.305 30.315 1.00 95.69 606 ALA A O 1
ATOM 4912 N N . GLY A 1 607 ? -39.566 -2.164 32.565 1.00 93.00 607 GLY A N 1
ATOM 4913 C CA . GLY A 1 607 ? -40.110 -0.810 32.646 1.00 93.00 607 GLY A CA 1
ATOM 4914 C C . GLY A 1 607 ? -39.152 0.301 32.185 1.00 93.00 607 GLY A C 1
ATOM 4915 O O . GLY A 1 607 ? -38.104 0.068 31.573 1.00 93.00 607 GLY A O 1
ATOM 4916 N N . GLN A 1 608 ? -39.529 1.552 32.466 1.00 93.25 608 GLN A N 1
ATOM 4917 C CA . GLN A 1 608 ? -38.718 2.745 32.167 1.00 93.25 608 GLN A CA 1
ATOM 4918 C C . GLN A 1 608 ? -37.779 3.150 33.313 1.00 93.25 608 GLN A C 1
ATOM 4920 O O . GLN A 1 608 ? -37.055 4.135 33.189 1.00 93.25 608 GLN A O 1
ATOM 4925 N N . THR A 1 609 ? -37.776 2.424 34.428 1.00 95.94 609 THR A N 1
ATOM 4926 C CA . THR A 1 609 ? -36.939 2.724 35.595 1.00 95.94 609 THR A CA 1
ATOM 4927 C C . THR A 1 609 ? -36.242 1.475 36.112 1.00 95.94 609 THR A C 1
ATOM 4929 O O . THR A 1 609 ? -36.513 0.379 35.624 1.00 95.94 609 THR A O 1
ATOM 4932 N N . ARG A 1 610 ? -35.339 1.624 37.088 1.00 95.00 610 ARG A N 1
ATOM 4933 C CA . ARG A 1 610 ? -34.775 0.471 37.806 1.00 95.00 610 ARG A CA 1
ATOM 4934 C C . ARG A 1 610 ? -35.863 -0.375 38.455 1.00 95.00 610 ARG A C 1
ATOM 4936 O O . ARG A 1 610 ? -36.864 0.160 38.928 1.00 95.00 610 ARG A O 1
ATOM 4943 N N . GLU A 1 611 ? -35.606 -1.671 38.541 1.00 96.19 611 GLU A N 1
ATOM 4944 C CA . GLU A 1 611 ? -36.541 -2.667 39.058 1.00 96.19 611 GLU A CA 1
ATOM 4945 C C . GLU A 1 611 ? -35.900 -3.485 40.170 1.00 96.19 611 GLU A C 1
ATOM 4947 O O . GLU A 1 611 ? -34.683 -3.673 40.212 1.00 96.19 611 GLU A O 1
ATOM 4952 N N . ASN A 1 612 ? -36.736 -3.973 41.081 1.00 94.88 612 ASN A N 1
ATOM 4953 C CA . ASN A 1 612 ? -36.319 -4.945 42.080 1.00 94.88 612 ASN A CA 1
ATOM 4954 C C . ASN A 1 612 ? -36.208 -6.328 41.423 1.00 94.88 612 ASN A C 1
ATOM 4956 O O . ASN A 1 612 ? -37.185 -6.809 40.853 1.00 94.88 612 ASN A O 1
ATOM 4960 N N . TRP A 1 613 ? -35.056 -6.989 41.539 1.00 93.56 613 TRP A N 1
ATOM 4961 C CA . TRP A 1 613 ? -34.809 -8.266 40.854 1.00 93.56 613 TRP A CA 1
ATOM 4962 C C . TRP A 1 613 ? -35.614 -9.454 41.387 1.00 93.56 613 TRP A C 1
ATOM 4964 O O . TRP A 1 613 ? -35.589 -10.513 40.773 1.00 93.56 613 TRP A O 1
ATOM 4974 N N . THR A 1 614 ? -36.322 -9.299 42.507 1.00 91.19 614 THR A N 1
ATOM 4975 C CA . THR A 1 614 ? -37.140 -10.365 43.103 1.00 91.19 614 THR A CA 1
ATOM 4976 C C . THR A 1 614 ? -38.631 -10.179 42.834 1.00 91.19 614 THR A C 1
ATOM 4978 O O . THR A 1 614 ? -39.316 -11.138 42.497 1.00 91.19 614 THR A O 1
ATOM 4981 N N . LYS A 1 615 ? -39.141 -8.948 42.960 1.00 91.31 615 LYS A N 1
ATOM 4982 C CA . LYS A 1 615 ? -40.587 -8.649 42.868 1.00 91.31 615 LYS A CA 1
ATOM 4983 C C . LYS A 1 615 ? -40.971 -7.576 41.847 1.00 91.31 615 LYS A C 1
ATOM 4985 O O . LYS A 1 615 ? -42.149 -7.266 41.710 1.00 91.31 615 LYS A O 1
ATOM 4990 N N . GLY A 1 616 ? -39.985 -6.937 41.223 1.00 90.38 616 GLY A N 1
ATOM 4991 C CA . GLY A 1 616 ? -40.199 -5.894 40.224 1.00 90.38 616 GLY A CA 1
ATOM 4992 C C . GLY A 1 616 ? -40.532 -6.464 38.849 1.00 90.38 616 GLY A C 1
ATOM 4993 O O . GLY A 1 616 ? -40.564 -7.676 38.642 1.00 90.38 616 GLY A O 1
ATOM 4994 N N . GLN A 1 617 ? -40.746 -5.574 37.886 1.00 93.44 617 GLN A N 1
ATOM 4995 C CA . GLN A 1 617 ? -41.016 -5.943 36.497 1.00 93.44 617 GLN A CA 1
ATOM 4996 C C . GLN A 1 617 ? -39.705 -6.118 35.715 1.00 93.44 617 GLN A C 1
ATOM 4998 O O . GLN A 1 617 ? -39.278 -5.241 34.963 1.00 93.44 617 GLN A O 1
ATOM 5003 N N . PHE A 1 618 ? -39.046 -7.263 35.886 1.00 93.94 618 PHE A N 1
ATOM 5004 C CA . PHE A 1 618 ? -37.851 -7.642 35.124 1.00 93.94 618 PHE A CA 1
ATOM 5005 C C . PHE A 1 618 ? -38.143 -8.773 34.132 1.00 93.94 618 PHE A C 1
ATOM 5007 O O . PHE A 1 618 ? -39.127 -9.500 34.262 1.00 93.94 618 PHE A O 1
ATOM 5014 N N . ARG A 1 619 ? -37.266 -8.936 33.138 1.00 96.06 619 ARG A N 1
ATOM 5015 C CA . ARG A 1 619 ? -37.303 -10.046 32.173 1.00 96.06 619 ARG A CA 1
ATOM 5016 C C . ARG A 1 619 ? -35.908 -10.625 31.946 1.00 96.06 619 ARG A C 1
ATOM 5018 O O . ARG A 1 619 ? -34.903 -9.950 32.191 1.00 96.06 619 ARG A O 1
ATOM 5025 N N . ASN A 1 620 ? -35.870 -11.870 31.471 1.00 95.75 620 ASN A N 1
ATOM 5026 C CA . ASN A 1 620 ? -34.658 -12.537 31.004 1.00 95.75 620 ASN A CA 1
ATOM 5027 C C . ASN A 1 620 ? -34.578 -12.385 29.477 1.00 95.75 620 ASN A C 1
ATOM 5029 O O . ASN A 1 620 ? -35.542 -12.685 28.786 1.00 95.75 620 ASN A O 1
ATOM 5033 N N . ALA A 1 621 ? -33.447 -11.906 28.971 1.00 96.06 621 ALA A N 1
ATOM 5034 C CA . ALA A 1 621 ? -33.179 -11.692 27.554 1.00 96.06 621 ALA A CA 1
ATOM 5035 C C . ALA A 1 621 ? -32.409 -12.868 26.928 1.00 96.06 621 ALA A C 1
ATOM 5037 O O . ALA A 1 621 ? -31.606 -13.525 27.595 1.00 96.06 621 ALA A O 1
ATOM 5038 N N . ASP A 1 622 ? -32.590 -13.058 25.621 1.00 93.88 622 ASP A N 1
ATOM 5039 C CA . ASP A 1 622 ? -31.901 -14.057 24.798 1.00 93.88 622 ASP A CA 1
ATOM 5040 C C . ASP A 1 622 ? -30.438 -13.677 24.541 1.00 93.88 622 ASP A C 1
ATOM 5042 O O . ASP A 1 622 ? -29.553 -14.536 24.449 1.00 93.88 622 ASP A O 1
ATOM 5046 N N . ALA A 1 623 ? -30.166 -12.378 24.371 1.00 94.75 623 ALA A N 1
ATOM 5047 C CA . ALA A 1 623 ? -28.828 -11.885 24.073 1.00 94.75 623 ALA A CA 1
ATOM 5048 C C . ALA A 1 623 ? -28.609 -10.415 24.455 1.00 94.75 623 ALA A C 1
ATOM 5050 O O . ALA A 1 623 ? -29.527 -9.595 24.472 1.00 94.75 623 ALA A O 1
ATOM 5051 N N . ILE A 1 624 ? -27.338 -10.072 24.663 1.00 96.56 624 ILE A N 1
ATOM 5052 C CA . ILE A 1 624 ? -26.822 -8.702 24.675 1.00 96.56 624 ILE A CA 1
ATOM 5053 C C . ILE A 1 624 ? -25.837 -8.530 23.516 1.00 96.56 624 ILE A C 1
ATOM 5055 O O . ILE A 1 624 ? -24.938 -9.350 23.319 1.00 96.56 624 ILE A O 1
ATOM 5059 N N . LEU A 1 625 ? -25.997 -7.469 22.733 1.00 95.88 625 LEU A N 1
ATOM 5060 C CA . LEU A 1 625 ? -25.139 -7.152 21.596 1.00 95.88 625 LEU A CA 1
ATOM 5061 C C . LEU A 1 625 ? -24.414 -5.831 21.825 1.00 95.88 625 LEU A C 1
ATOM 5063 O O . LEU A 1 625 ? -24.971 -4.905 22.411 1.00 95.88 625 LEU A O 1
ATOM 5067 N N . VAL A 1 626 ? -23.184 -5.748 21.324 1.00 97.06 626 VAL A N 1
ATOM 5068 C CA . VAL A 1 626 ? -22.359 -4.537 21.322 1.00 97.06 626 VAL A CA 1
ATOM 5069 C C . VAL A 1 626 ? -22.018 -4.190 19.881 1.00 97.06 626 VAL A C 1
ATOM 5071 O O . VAL A 1 626 ? -21.377 -4.982 19.182 1.00 97.06 626 VAL A O 1
ATOM 5074 N N . PHE A 1 627 ? -22.407 -2.993 19.454 1.00 94.94 627 PHE A N 1
ATOM 5075 C CA . PHE A 1 627 ? -22.079 -2.442 18.146 1.00 94.94 627 PHE A CA 1
ATOM 5076 C C . PHE A 1 627 ? -21.196 -1.209 18.267 1.00 94.94 627 PHE A C 1
ATOM 5078 O O . PHE A 1 627 ? -21.355 -0.409 19.186 1.00 94.94 627 PHE A O 1
ATOM 5085 N N . LEU A 1 628 ? -20.305 -1.023 17.298 1.00 91.38 628 LEU A N 1
ATOM 5086 C CA . LEU A 1 628 ? -19.425 0.134 17.196 1.00 91.38 628 LEU A CA 1
ATOM 5087 C C . LEU A 1 628 ? -19.836 0.968 15.989 1.00 91.38 628 LEU A C 1
ATOM 5089 O O . LEU A 1 628 ? -19.866 0.468 14.863 1.00 91.38 628 LEU A O 1
ATOM 5093 N N . LYS A 1 629 ? -20.114 2.247 16.222 1.00 85.06 629 LYS A N 1
ATOM 5094 C CA . LYS A 1 629 ? -20.245 3.245 15.167 1.00 85.06 629 LYS A CA 1
ATOM 5095 C C . LYS A 1 629 ? -18.938 3.997 15.070 1.00 85.06 629 LYS A C 1
ATOM 5097 O O . LYS A 1 629 ? -18.456 4.589 16.038 1.00 85.06 629 LYS A O 1
ATOM 5102 N N . TYR A 1 630 ? -18.365 3.961 13.886 1.00 70.44 630 TYR A N 1
ATOM 5103 C CA . TYR A 1 630 ? -17.229 4.792 13.533 1.00 70.44 630 TYR A CA 1
ATOM 5104 C C . TYR A 1 630 ? -17.770 6.123 13.005 1.00 70.44 630 TYR A C 1
ATOM 5106 O O . TYR A 1 630 ? -18.929 6.171 12.581 1.00 70.44 630 TYR A O 1
ATOM 5114 N N . PRO A 1 631 ? -16.972 7.203 13.029 1.00 57.28 631 PRO A N 1
ATOM 5115 C CA . PRO A 1 631 ? -17.302 8.409 12.291 1.00 57.28 631 PRO A CA 1
ATOM 5116 C C . PRO A 1 631 ? -17.762 8.003 10.888 1.00 57.28 631 PRO A C 1
ATOM 5118 O O . PRO A 1 631 ? -17.076 7.168 10.285 1.00 57.28 631 PRO A O 1
ATOM 5121 N N . PRO A 1 632 ? -18.909 8.509 10.391 1.00 43.00 632 PRO A N 1
ATOM 5122 C CA . PRO A 1 632 ? -19.310 8.251 9.019 1.00 43.00 632 PRO A CA 1
ATOM 5123 C C . PRO A 1 632 ? -18.103 8.570 8.160 1.00 43.00 632 PRO A C 1
ATOM 5125 O O . PRO A 1 632 ? -17.560 9.670 8.273 1.00 43.00 632 PRO A O 1
ATOM 5128 N N . GLY A 1 633 ? -17.633 7.584 7.396 1.00 37.56 633 GLY A N 1
ATOM 5129 C CA . GLY A 1 633 ? -16.586 7.829 6.427 1.00 37.56 633 GLY A CA 1
ATOM 5130 C C . GLY A 1 633 ? -17.097 8.945 5.528 1.00 37.56 633 GLY A C 1
ATOM 5131 O O . GLY A 1 633 ? -18.092 8.740 4.833 1.00 37.56 633 GLY A O 1
ATOM 5132 N N . PRO A 1 634 ? -16.483 10.134 5.532 1.00 32.28 634 PRO A N 1
ATOM 5133 C CA . PRO A 1 634 ? -16.603 10.987 4.374 1.00 32.28 634 PRO A CA 1
ATOM 5134 C C . PRO A 1 634 ? -15.943 10.195 3.237 1.00 32.28 634 PRO A C 1
ATOM 5136 O O . PRO A 1 634 ? -14.993 9.441 3.480 1.00 32.28 634 PRO A O 1
ATOM 5139 N N . GLY A 1 635 ? -16.357 10.381 1.985 1.00 33.44 635 GLY A N 1
ATOM 5140 C CA . GLY A 1 635 ? -15.337 10.285 0.941 1.00 33.44 635 GLY A CA 1
ATOM 5141 C C . GLY A 1 635 ? -14.143 11.105 1.436 1.00 33.44 635 GLY A C 1
ATOM 5142 O O . GLY A 1 635 ? -14.357 12.263 1.762 1.00 33.44 635 GLY A O 1
ATOM 5143 N N . LEU A 1 636 ? -12.995 10.452 1.663 1.00 31.67 636 LEU A N 1
ATOM 5144 C CA . LEU A 1 636 ? -11.732 11.017 2.159 1.00 31.67 636 LEU A CA 1
ATOM 5145 C C . LEU A 1 636 ? -11.847 12.424 2.791 1.00 31.67 636 LEU A C 1
ATOM 5147 O O . LEU A 1 636 ? -11.885 13.405 2.049 1.00 31.67 636 LEU A O 1
ATOM 5151 N N . PRO A 1 637 ? -11.758 12.616 4.120 1.00 38.34 637 PRO A N 1
ATOM 5152 C CA . PRO A 1 637 ? -11.027 13.786 4.553 1.00 38.34 637 PRO A CA 1
ATOM 5153 C C . PRO A 1 637 ? -9.567 13.484 4.214 1.00 38.34 637 PRO A C 1
ATOM 5155 O O . PRO A 1 637 ? -9.000 12.493 4.675 1.00 38.34 637 PRO A O 1
ATOM 5158 N N . GLU A 1 638 ? -8.983 14.299 3.349 1.00 48.03 638 GLU A N 1
ATOM 5159 C CA . GLU A 1 638 ? -7.544 14.364 3.130 1.00 48.03 638 GLU A CA 1
ATOM 5160 C C . GLU A 1 638 ? -6.858 14.679 4.465 1.00 48.03 638 GLU A C 1
ATOM 5162 O O . GLU A 1 638 ? -6.566 15.824 4.779 1.00 48.03 638 GLU A O 1
ATOM 5167 N N . GLU A 1 639 ? -6.662 13.666 5.310 1.00 57.66 639 GLU A N 1
ATOM 5168 C CA . GLU A 1 639 ? -5.934 13.811 6.574 1.00 57.66 639 GLU A CA 1
ATOM 5169 C C . GLU A 1 639 ? -4.439 14.039 6.320 1.00 57.66 639 GLU A C 1
ATOM 5171 O O . GLU A 1 639 ? -3.700 14.499 7.190 1.00 57.66 639 GLU A O 1
ATOM 5176 N N . TYR A 1 640 ? -4.019 13.748 5.093 1.00 61.72 640 TYR A N 1
ATOM 5177 C CA . TYR A 1 640 ? -2.706 14.030 4.572 1.00 61.72 640 TYR A CA 1
ATOM 5178 C C . TYR A 1 640 ? -2.799 15.144 3.540 1.00 61.72 640 TYR A C 1
ATOM 5180 O O . TYR A 1 640 ? -3.596 15.099 2.603 1.00 61.72 640 TYR A O 1
ATOM 5188 N N . PHE A 1 641 ? -1.943 16.132 3.721 1.00 66.62 641 PHE A N 1
ATOM 5189 C CA . PHE A 1 641 ? -1.881 17.352 2.950 1.00 66.62 641 PHE A CA 1
ATOM 5190 C C . PHE A 1 641 ? -0.629 17.344 2.081 1.00 66.62 641 PHE A C 1
ATOM 5192 O O . PHE A 1 641 ? 0.411 16.788 2.448 1.00 66.62 641 PHE A O 1
ATOM 5199 N N . ASP A 1 642 ? -0.738 17.983 0.925 1.00 72.38 642 ASP A N 1
ATOM 5200 C CA . ASP A 1 642 ? 0.406 18.339 0.097 1.00 72.38 642 ASP A CA 1
ATOM 5201 C C . ASP A 1 642 ? 0.931 19.709 0.536 1.00 72.38 642 ASP A C 1
ATOM 5203 O O . ASP A 1 642 ? 0.682 20.735 -0.087 1.00 72.38 642 ASP A O 1
ATOM 5207 N N . VAL A 1 643 ? 1.589 19.732 1.696 1.00 77.38 643 VAL A N 1
ATOM 5208 C CA . VAL A 1 643 ? 2.046 20.976 2.345 1.00 77.38 643 VAL A CA 1
ATOM 5209 C C . VAL A 1 643 ? 3.160 21.662 1.554 1.00 77.38 643 VAL A C 1
ATOM 5211 O O . VAL A 1 643 ? 3.348 22.868 1.675 1.00 77.38 643 VAL A O 1
ATOM 5214 N N . LEU A 1 644 ? 3.914 20.891 0.770 1.00 75.81 644 LEU A N 1
ATOM 5215 C CA . LEU A 1 644 ? 5.070 21.363 0.008 1.00 75.81 644 LEU A CA 1
ATOM 5216 C C . LEU A 1 644 ? 4.758 21.573 -1.481 1.00 75.81 644 LEU A C 1
ATOM 5218 O O . LEU A 1 644 ? 5.692 21.806 -2.246 1.00 75.81 644 LEU A O 1
ATOM 5222 N N . GLU A 1 645 ? 3.486 21.462 -1.878 1.00 66.62 645 GLU A N 1
ATOM 5223 C CA . GLU A 1 645 ? 3.013 21.597 -3.264 1.00 66.62 645 GLU A CA 1
ATOM 5224 C C . GLU A 1 645 ? 3.788 20.705 -4.255 1.00 66.62 645 GLU A C 1
ATOM 5226 O O . GLU A 1 645 ? 4.073 21.078 -5.394 1.00 66.62 645 GLU A O 1
ATOM 5231 N N . CYS A 1 646 ? 4.161 19.502 -3.812 1.00 46.97 646 CYS A N 1
ATOM 5232 C CA . CYS A 1 646 ? 4.939 18.536 -4.587 1.00 46.97 646 CYS A CA 1
ATOM 5233 C C . CYS A 1 646 ? 4.075 17.438 -5.230 1.00 46.97 646 CYS A C 1
ATOM 5235 O O . CYS A 1 646 ? 4.604 16.493 -5.820 1.00 46.97 646 CYS A O 1
ATOM 5237 N N . GLY A 1 647 ? 2.749 17.549 -5.120 1.00 41.44 647 GLY A N 1
ATOM 5238 C CA . GLY A 1 647 ? 1.759 16.596 -5.615 1.00 41.44 647 GLY A CA 1
ATOM 5239 C C . GLY A 1 647 ? 1.521 15.401 -4.687 1.00 41.44 647 GLY A C 1
ATOM 5240 O O . GLY A 1 647 ? 0.817 14.466 -5.079 1.00 41.44 647 GLY A O 1
ATOM 5241 N N . LEU A 1 648 ? 2.098 15.389 -3.477 1.00 44.47 648 LEU A N 1
ATOM 5242 C CA . LEU A 1 648 ? 2.044 14.255 -2.549 1.00 44.47 648 LEU A CA 1
ATOM 5243 C C . LEU A 1 648 ? 1.341 14.616 -1.239 1.00 44.47 648 LEU A C 1
ATOM 5245 O O . LEU A 1 648 ? 1.846 15.371 -0.414 1.00 44.47 648 LEU A O 1
ATOM 5249 N N . LYS A 1 649 ? 0.201 13.968 -0.994 1.00 64.00 649 LYS A N 1
ATOM 5250 C CA . LYS A 1 649 ? -0.518 14.019 0.283 1.00 64.00 649 LYS A CA 1
ATOM 5251 C C . LYS A 1 649 ? 0.115 13.057 1.279 1.00 64.00 649 LYS A C 1
ATOM 5253 O O . LYS A 1 649 ? -0.338 11.926 1.433 1.00 64.00 649 LYS A O 1
ATOM 5258 N N . GLU A 1 650 ? 1.191 13.494 1.923 1.00 68.62 650 GLU A N 1
ATOM 5259 C CA . GLU A 1 650 ? 1.972 12.674 2.866 1.00 68.62 650 GLU A CA 1
ATOM 5260 C C . GLU A 1 650 ? 2.191 13.325 4.239 1.00 68.62 650 GLU A C 1
ATOM 5262 O O . GLU A 1 650 ? 2.739 12.690 5.140 1.00 68.62 650 GLU A O 1
ATOM 5267 N N . TRP A 1 651 ? 1.723 14.561 4.426 1.00 76.25 651 TRP A N 1
ATOM 5268 C CA . TRP A 1 651 ? 1.883 15.318 5.665 1.00 76.25 651 TRP A CA 1
ATOM 5269 C C . TRP A 1 651 ? 0.584 15.373 6.447 1.00 76.25 651 TRP A C 1
ATOM 5271 O O . TRP A 1 651 ? -0.391 15.964 5.997 1.00 76.25 651 TRP A O 1
ATOM 5281 N N . ARG A 1 652 ? 0.563 14.799 7.643 1.00 85.19 652 ARG A N 1
ATOM 5282 C CA . ARG A 1 652 ? -0.611 14.814 8.513 1.00 85.19 652 ARG A CA 1
ATOM 5283 C C . ARG A 1 652 ? -0.596 16.043 9.411 1.00 85.19 652 ARG A C 1
ATOM 5285 O O . ARG A 1 652 ? 0.383 16.244 10.125 1.00 85.19 652 ARG A O 1
ATOM 5292 N N . LEU A 1 653 ? -1.661 16.853 9.412 1.00 87.81 653 LEU A N 1
ATOM 5293 C CA . LEU A 1 653 ? -1.762 18.009 10.318 1.00 87.81 653 LEU A CA 1
ATOM 5294 C C . LEU A 1 653 ? -1.900 17.511 11.762 1.00 87.81 653 LEU A C 1
ATOM 5296 O O . LEU A 1 653 ? -2.927 16.941 12.142 1.00 87.81 653 LEU A O 1
ATOM 5300 N N . ALA A 1 654 ? -0.861 17.730 12.562 1.00 87.38 654 ALA A N 1
ATOM 5301 C CA . ALA A 1 654 ? -0.804 17.331 13.961 1.00 87.38 654 ALA A CA 1
ATOM 5302 C C . ALA A 1 654 ? -1.305 18.449 14.889 1.00 87.38 654 ALA A C 1
ATOM 5304 O O . ALA A 1 654 ? -1.993 18.181 15.876 1.00 87.38 654 ALA A O 1
ATOM 5305 N N . PHE A 1 655 ? -1.008 19.709 14.558 1.00 95.00 655 PHE A N 1
ATOM 5306 C CA . PHE A 1 655 ? -1.413 20.856 15.368 1.00 95.00 655 PHE A CA 1
ATOM 5307 C C . PHE A 1 655 ? -1.526 22.156 14.562 1.00 95.00 655 PHE A C 1
ATOM 5309 O O . PHE A 1 655 ? -0.758 22.379 13.629 1.00 95.00 655 PHE A O 1
ATOM 5316 N N . ARG A 1 656 ? -2.445 23.037 14.970 1.00 95.00 656 ARG A N 1
ATOM 5317 C CA . ARG A 1 656 ? -2.537 24.442 14.545 1.00 95.00 656 ARG A CA 1
ATOM 5318 C C . ARG A 1 656 ? -2.674 25.337 15.778 1.00 95.00 656 ARG A C 1
ATOM 5320 O O . ARG A 1 656 ? -3.701 25.308 16.461 1.00 95.00 656 ARG A O 1
ATOM 5327 N N . GLY A 1 657 ? -1.661 26.159 16.026 1.00 95.62 657 GLY A N 1
ATOM 5328 C CA . GLY A 1 657 ? -1.712 27.282 16.955 1.00 95.62 657 GLY A CA 1
ATOM 5329 C C . GLY A 1 657 ? -2.253 28.505 16.224 1.00 95.62 657 GLY A C 1
ATOM 5330 O O . GLY A 1 657 ? -1.661 28.899 15.230 1.00 95.62 657 GLY A O 1
ATOM 5331 N N . THR A 1 658 ? -3.357 29.096 16.676 1.00 95.44 658 THR A N 1
ATOM 5332 C CA . THR A 1 658 ? -4.007 30.233 16.011 1.00 95.44 658 THR A CA 1
ATOM 5333 C C . THR A 1 658 ? -3.813 31.474 16.872 1.00 95.44 658 THR A C 1
ATOM 5335 O O . THR A 1 658 ? -3.995 31.397 18.089 1.00 95.44 658 THR A O 1
ATOM 5338 N N . ALA A 1 659 ? -3.421 32.596 16.272 1.00 94.56 659 ALA A N 1
ATOM 5339 C CA . ALA A 1 659 ? -3.163 33.828 17.006 1.00 94.56 659 ALA A CA 1
ATOM 5340 C C . ALA A 1 659 ? -4.448 34.419 17.613 1.00 94.56 659 ALA A C 1
ATOM 5342 O O . ALA A 1 659 ? -5.540 34.299 17.059 1.00 94.56 659 ALA A O 1
ATOM 5343 N N . GLY A 1 660 ? -4.317 35.070 18.770 1.00 93.38 660 GLY A N 1
ATOM 5344 C CA . GLY A 1 660 ? -5.375 35.888 19.373 1.00 93.38 660 GLY A CA 1
ATOM 5345 C C . GLY A 1 660 ? -6.628 35.157 19.876 1.00 93.38 660 GLY A C 1
ATOM 5346 O O . GLY A 1 660 ? -7.623 35.824 20.161 1.00 93.38 660 GLY A O 1
ATOM 5347 N N . VAL A 1 661 ? -6.607 33.823 19.998 1.00 92.25 661 VAL A N 1
ATOM 5348 C CA . VAL A 1 661 ? -7.762 33.013 20.447 1.00 92.25 661 VAL A CA 1
ATOM 5349 C C . VAL A 1 661 ? -7.999 33.020 21.965 1.00 92.25 661 VAL A C 1
ATOM 5351 O O . VAL A 1 661 ? -9.021 32.526 22.430 1.00 92.25 661 VAL A O 1
ATOM 5354 N N . GLY A 1 662 ? -7.082 33.592 22.746 1.00 92.06 662 GLY A N 1
ATOM 5355 C CA . GLY A 1 662 ? -7.195 33.766 24.197 1.00 92.06 662 GLY A CA 1
ATOM 5356 C C . GLY A 1 662 ? -6.793 32.548 25.032 1.00 92.06 662 GLY A C 1
ATOM 5357 O O . GLY A 1 662 ? -7.126 32.490 26.214 1.00 92.06 662 GLY A O 1
ATOM 5358 N N . THR A 1 663 ? -6.106 31.568 24.443 1.00 92.69 663 THR A N 1
ATOM 5359 C CA . THR A 1 663 ? -5.682 30.328 25.111 1.00 92.69 663 THR A CA 1
ATOM 5360 C C . THR A 1 663 ? -4.227 30.001 24.786 1.00 92.69 663 THR A C 1
ATOM 5362 O O . THR A 1 663 ? -3.731 30.408 23.742 1.00 92.69 663 THR A O 1
ATOM 5365 N N . SER A 1 664 ? -3.547 29.264 25.668 1.00 94.12 664 SER A N 1
ATOM 5366 C CA . SER A 1 664 ? -2.151 28.860 25.459 1.00 94.12 664 SER A CA 1
ATOM 5367 C C . SER A 1 664 ? -2.013 27.835 24.321 1.00 94.12 664 SER A C 1
ATOM 5369 O O . SER A 1 664 ? -2.684 26.802 24.309 1.00 94.12 664 SER A O 1
ATOM 5371 N N . VAL A 1 665 ? -1.094 28.106 23.394 1.00 95.38 665 VAL A N 1
ATOM 5372 C CA . VAL A 1 665 ? -0.607 27.222 22.331 1.00 95.38 665 VAL A CA 1
ATOM 5373 C C . VAL A 1 665 ? 0.109 26.017 22.921 1.00 95.38 665 VAL A C 1
ATOM 5375 O O . VAL A 1 665 ? -0.098 24.902 22.447 1.00 95.38 665 VAL A O 1
ATOM 5378 N N . TYR A 1 666 ? 0.956 26.215 23.933 1.00 94.50 666 TYR A N 1
ATOM 5379 C CA . TYR A 1 666 ? 1.719 25.126 24.539 1.00 94.50 666 TYR A CA 1
ATOM 5380 C C . TYR A 1 666 ? 0.816 24.153 25.291 1.00 94.50 666 TYR A C 1
ATOM 5382 O O . TYR A 1 666 ? 0.889 22.954 25.038 1.00 94.50 666 TYR A O 1
ATOM 5390 N N . ASP A 1 667 ? -0.097 24.648 26.127 1.00 91.62 667 ASP A N 1
ATOM 5391 C CA . ASP A 1 667 ? -1.050 23.802 26.850 1.00 91.62 667 ASP A CA 1
ATOM 5392 C C . ASP A 1 667 ? -2.013 23.102 25.877 1.00 91.62 667 ASP A C 1
ATOM 5394 O O . ASP A 1 667 ? -2.361 21.933 26.061 1.00 91.62 667 ASP A O 1
ATOM 5398 N N . ALA A 1 668 ? -2.411 23.784 24.797 1.00 90.50 668 ALA A N 1
ATOM 5399 C CA . ALA A 1 668 ? -3.206 23.179 23.734 1.00 90.50 668 ALA A CA 1
ATOM 5400 C C . ALA A 1 668 ? -2.434 22.090 22.975 1.00 90.50 668 ALA A C 1
ATOM 5402 O O . ALA A 1 668 ? -3.024 21.076 22.615 1.00 90.50 668 ALA A O 1
ATOM 5403 N N . TYR A 1 669 ? -1.134 22.260 22.728 1.00 92.75 669 TYR A N 1
ATOM 5404 C CA . TYR A 1 669 ? -0.306 21.267 22.043 1.00 92.75 669 TYR A CA 1
ATOM 5405 C C . TYR A 1 669 ? 0.008 20.068 22.946 1.00 92.75 669 TYR A C 1
ATOM 5407 O O . TYR A 1 669 ? -0.228 18.918 22.568 1.00 92.75 669 TYR A O 1
ATOM 5415 N N . VAL A 1 670 ? 0.523 20.328 24.148 1.00 85.06 670 VAL A N 1
ATOM 5416 C CA . VAL A 1 670 ? 1.039 19.300 25.056 1.00 85.06 670 VAL A CA 1
ATOM 5417 C C . VAL A 1 670 ? -0.096 18.566 25.756 1.00 85.06 670 VAL A C 1
ATOM 5419 O O . VAL A 1 670 ? -0.112 17.340 25.768 1.00 85.06 670 VAL A O 1
ATOM 5422 N N . GLU A 1 671 ? -1.070 19.303 26.286 1.00 79.56 671 GLU A N 1
ATOM 5423 C CA . GLU A 1 671 ? -2.092 18.759 27.188 1.00 79.56 671 GLU A CA 1
ATOM 5424 C C . GLU A 1 671 ? -3.492 18.713 26.556 1.00 79.56 671 GLU A C 1
ATOM 5426 O O . GLU A 1 671 ? -4.425 18.161 27.139 1.00 79.56 671 GLU A O 1
ATOM 5431 N N . GLY A 1 672 ? -3.675 19.317 25.377 1.00 77.81 672 GLY A N 1
ATOM 5432 C CA . GLY A 1 672 ? -4.992 19.464 24.751 1.00 77.81 672 GLY A CA 1
ATOM 5433 C C . GLY A 1 672 ? -5.960 20.339 25.541 1.00 77.81 672 GLY A C 1
ATOM 5434 O O . GLY A 1 672 ? -7.169 20.298 25.294 1.00 77.81 672 GLY A O 1
ATOM 5435 N N . LYS A 1 673 ? -5.454 21.142 26.483 1.00 81.06 673 LYS A N 1
ATOM 5436 C CA . LYS A 1 673 ? -6.272 22.062 27.274 1.00 81.06 673 LYS A CA 1
ATOM 5437 C C . LYS A 1 673 ? -6.861 23.150 26.390 1.00 81.06 673 LYS A C 1
ATOM 5439 O O . LYS A 1 673 ? -6.220 23.646 25.469 1.00 81.06 673 LYS A O 1
ATOM 5444 N N . ASN A 1 674 ? -8.097 23.531 26.702 1.00 77.88 674 ASN A N 1
ATOM 5445 C CA . ASN A 1 674 ? -8.833 24.598 26.021 1.00 77.88 674 ASN A CA 1
ATOM 5446 C C . ASN A 1 674 ? -9.015 24.394 24.499 1.00 77.88 674 ASN A C 1
ATOM 5448 O O . ASN A 1 674 ? -9.406 25.323 23.797 1.00 77.88 674 ASN A O 1
ATOM 5452 N N . VAL A 1 675 ? -8.803 23.169 23.995 1.00 78.50 675 VAL A N 1
ATOM 5453 C CA . VAL A 1 675 ? -9.171 22.754 22.635 1.00 78.50 675 VAL A CA 1
ATOM 5454 C C . VAL A 1 675 ? -10.591 22.164 22.672 1.00 78.50 675 VAL A C 1
ATOM 5456 O O . VAL A 1 675 ? -10.817 21.160 23.355 1.00 78.50 675 VAL A O 1
ATOM 5459 N N . PRO A 1 676 ? -11.578 22.742 21.961 1.00 69.06 676 PRO A N 1
ATOM 5460 C CA . PRO A 1 676 ? -12.946 22.234 21.940 1.00 69.06 676 PRO A CA 1
ATOM 5461 C C . PRO A 1 676 ? -13.035 20.793 21.424 1.00 69.06 676 PRO A C 1
ATOM 5463 O O . PRO A 1 676 ? -12.363 20.414 20.465 1.00 69.06 676 PRO A O 1
ATOM 5466 N N . ALA A 1 677 ? -13.953 20.000 21.989 1.00 49.16 677 ALA A N 1
ATOM 5467 C CA . ALA A 1 677 ? -14.203 18.622 21.544 1.00 49.16 677 ALA A CA 1
ATOM 5468 C C . ALA A 1 677 ? -14.637 18.528 20.064 1.00 49.16 677 ALA A C 1
ATOM 5470 O O . ALA A 1 677 ? -14.456 17.490 19.418 1.00 49.16 677 ALA A O 1
ATOM 5471 N N . LEU A 1 678 ? -15.201 19.615 19.525 1.00 55.75 678 LEU A N 1
ATOM 5472 C CA . LEU A 1 678 ? -15.502 19.798 18.112 1.00 55.75 678 LEU A CA 1
ATOM 5473 C C . LEU A 1 678 ? -14.897 21.123 17.631 1.00 55.75 678 LEU A C 1
ATOM 5475 O O . LEU A 1 678 ? -15.471 22.189 17.826 1.00 55.75 678 LEU A O 1
ATOM 5479 N N . VAL A 1 679 ? -13.727 21.048 16.998 1.00 64.81 679 VAL A N 1
ATOM 5480 C CA . VAL A 1 679 ? -13.078 22.205 16.365 1.00 64.81 679 VAL A CA 1
ATOM 5481 C C . VAL A 1 679 ? -13.680 22.455 14.976 1.00 64.81 679 VAL A C 1
ATOM 5483 O O . VAL A 1 679 ? -13.934 21.496 14.237 1.00 64.81 679 VAL A O 1
ATOM 5486 N N . GLN A 1 680 ? -13.868 23.733 14.624 1.00 71.19 680 GLN A N 1
ATOM 5487 C CA . GLN A 1 680 ? -14.340 24.196 13.313 1.00 71.19 680 GLN A CA 1
ATOM 5488 C C . GLN A 1 680 ? -13.566 23.512 12.166 1.00 71.19 680 GLN A C 1
ATOM 5490 O O . GLN A 1 680 ? -12.337 23.417 12.251 1.00 71.19 680 GLN A O 1
ATOM 5495 N N . PRO A 1 681 ? -14.234 23.066 11.082 1.00 69.38 681 PRO A N 1
ATOM 5496 C CA . PRO A 1 681 ? -13.562 22.432 9.946 1.00 69.38 681 PRO A CA 1
ATOM 5497 C C . PRO A 1 681 ? -12.408 23.266 9.374 1.00 69.38 681 PRO A C 1
ATOM 5499 O O . PRO A 1 681 ? -11.345 22.713 9.118 1.00 69.38 681 PRO A O 1
ATOM 5502 N N . ALA A 1 682 ? -12.565 24.593 9.289 1.00 75.56 682 ALA A N 1
ATOM 5503 C CA . ALA A 1 682 ? -11.540 25.534 8.822 1.00 75.56 682 ALA A CA 1
ATOM 5504 C C . ALA A 1 682 ? -10.184 25.386 9.541 1.00 75.56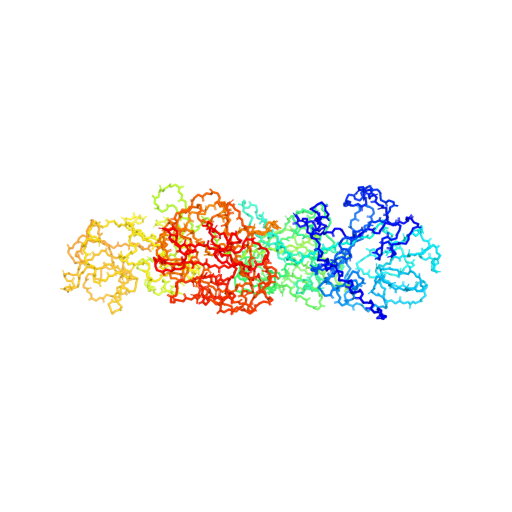 682 ALA A C 1
ATOM 5506 O O . ALA A 1 682 ? -9.127 25.484 8.919 1.00 75.56 682 ALA A O 1
ATOM 5507 N N . CYS A 1 683 ? -10.196 25.073 10.841 1.00 78.94 683 CYS A N 1
ATOM 5508 C CA . CYS A 1 683 ? -8.986 24.884 11.643 1.00 78.94 683 CYS A CA 1
ATOM 5509 C C . CYS A 1 683 ? -8.202 23.606 11.300 1.00 78.94 683 CYS A C 1
ATOM 5511 O O . CYS A 1 683 ? -7.081 23.442 11.777 1.00 78.94 683 CYS A O 1
ATOM 5513 N N . LYS A 1 684 ? -8.791 22.702 10.508 1.00 77.50 684 LYS A N 1
ATOM 5514 C CA . LYS A 1 684 ? -8.248 21.383 10.152 1.00 77.50 684 LYS A CA 1
ATOM 5515 C C . LYS A 1 684 ? -7.815 21.281 8.689 1.00 77.50 684 LYS A C 1
ATOM 5517 O O . LYS A 1 684 ? -7.508 20.188 8.237 1.00 77.50 684 LYS A O 1
ATOM 5522 N N . THR A 1 685 ? -7.852 22.379 7.936 1.00 79.31 685 THR A N 1
ATOM 5523 C CA . THR A 1 685 ? -7.543 22.395 6.497 1.00 79.31 685 THR A CA 1
ATOM 5524 C C . THR A 1 685 ? -6.362 23.310 6.194 1.00 79.31 685 THR A C 1
ATOM 5526 O O . THR A 1 685 ? -6.003 24.143 7.023 1.00 79.31 685 THR A O 1
ATOM 5529 N N . MET A 1 686 ? -5.820 23.189 4.980 1.00 78.50 686 MET A N 1
ATOM 5530 C CA . MET A 1 686 ? -4.811 24.097 4.414 1.00 78.50 686 MET A CA 1
ATOM 5531 C C . MET A 1 686 ? -5.412 25.383 3.820 1.00 78.50 686 MET A C 1
ATOM 5533 O O . MET A 1 686 ? -4.680 26.200 3.271 1.00 78.50 686 MET A O 1
ATOM 5537 N N . ASN A 1 687 ? -6.737 25.578 3.884 1.00 80.94 687 ASN A N 1
ATOM 5538 C CA . ASN A 1 687 ? -7.363 26.817 3.428 1.00 80.94 687 ASN A CA 1
ATOM 5539 C C . ASN A 1 687 ? -7.291 27.869 4.539 1.00 80.94 687 ASN A C 1
ATOM 5541 O O . ASN A 1 687 ? -8.221 28.050 5.329 1.00 80.94 687 ASN A O 1
ATOM 5545 N N . TRP A 1 688 ? -6.152 28.549 4.604 1.00 85.38 688 TRP A N 1
ATOM 5546 C CA . TRP A 1 688 ? -5.835 29.519 5.649 1.00 85.38 688 TRP A CA 1
ATOM 5547 C C . TRP A 1 688 ? -6.683 30.793 5.600 1.00 85.38 688 TRP A C 1
ATOM 5549 O O . TRP A 1 688 ? -6.772 31.489 6.606 1.00 85.38 688 TRP A O 1
ATOM 5559 N N . ASN A 1 689 ? -7.347 31.061 4.471 1.00 80.69 689 ASN A N 1
ATOM 5560 C CA . ASN A 1 689 ? -8.264 32.191 4.319 1.00 80.69 689 ASN A CA 1
ATOM 5561 C C . ASN A 1 689 ? -9.573 32.004 5.100 1.00 80.69 689 ASN A C 1
ATOM 5563 O O . ASN A 1 689 ? -10.322 32.961 5.285 1.00 80.69 689 ASN A O 1
ATOM 5567 N N . GLN A 1 690 ? -9.878 30.783 5.555 1.00 79.75 690 GLN A N 1
ATOM 5568 C CA . GLN A 1 690 ? -11.045 30.550 6.397 1.00 79.75 690 GLN A CA 1
ATOM 5569 C C . GLN A 1 690 ? -10.742 30.875 7.866 1.00 79.75 690 GLN A C 1
ATOM 5571 O O . GLN A 1 690 ? -9.736 30.402 8.412 1.00 79.75 690 GLN A O 1
ATOM 5576 N N . PRO A 1 691 ? -11.628 31.624 8.546 1.00 79.56 691 PRO A N 1
ATOM 5577 C CA . PRO A 1 691 ? -11.394 32.026 9.921 1.00 79.56 691 PRO A CA 1
ATOM 5578 C C . PRO A 1 691 ? -11.449 30.811 10.852 1.00 79.56 691 PRO A C 1
ATOM 5580 O O . PRO A 1 691 ? -12.386 30.009 10.825 1.00 79.56 691 PRO A O 1
ATOM 5583 N N . CYS A 1 692 ? -10.432 30.691 11.699 1.00 85.44 692 CYS A N 1
ATOM 5584 C CA . CYS A 1 692 ? -10.328 29.671 12.731 1.00 85.44 692 CYS A CA 1
ATOM 5585 C C . CYS A 1 692 ? -10.283 30.365 14.093 1.00 85.44 692 CYS A C 1
ATOM 5587 O O . CYS A 1 692 ? -9.424 31.206 14.326 1.00 85.44 692 CYS A O 1
ATOM 5589 N N . HIS A 1 693 ? -11.207 30.026 14.989 1.00 88.25 693 HIS A N 1
ATOM 5590 C CA . HIS A 1 693 ? -11.370 30.724 16.274 1.00 88.25 693 HIS A CA 1
ATOM 5591 C C . HIS A 1 693 ? -10.869 29.902 17.468 1.00 88.25 693 HIS A C 1
ATOM 5593 O O . HIS A 1 693 ? -11.258 30.141 18.607 1.00 88.25 693 HIS A O 1
ATOM 5599 N N . SER A 1 694 ? -10.057 28.877 17.213 1.00 89.31 694 SER A N 1
ATOM 5600 C CA . SER A 1 694 ? -9.521 27.995 18.246 1.00 89.31 694 SER A CA 1
ATOM 5601 C C . SER A 1 694 ? -8.192 27.384 17.803 1.00 89.31 694 SER A C 1
ATOM 5603 O O . SER A 1 694 ? -7.816 27.459 16.632 1.00 89.31 694 SER A O 1
ATOM 5605 N N . HIS A 1 695 ? -7.478 26.753 18.729 1.00 92.00 695 HIS A N 1
ATOM 5606 C CA . HIS A 1 695 ? -6.415 25.824 18.369 1.00 92.00 695 HIS A CA 1
ATOM 5607 C C . HIS A 1 695 ? -7.005 24.543 17.775 1.00 92.00 695 HIS A C 1
ATOM 5609 O O . HIS A 1 695 ? -8.142 24.158 18.059 1.00 92.00 695 HIS A O 1
ATOM 5615 N N . TYR A 1 696 ? -6.213 23.842 16.973 1.00 90.62 696 TYR A N 1
ATOM 5616 C CA . TYR A 1 696 ? -6.505 22.466 16.592 1.00 90.62 696 TYR A CA 1
ATOM 5617 C C . TYR A 1 696 ? -5.385 21.559 17.075 1.00 90.62 696 TYR A C 1
ATOM 5619 O O . TYR A 1 696 ? -4.215 21.826 16.822 1.00 90.62 696 TYR A O 1
ATOM 5627 N N . ARG A 1 697 ? -5.762 20.459 17.727 1.00 86.19 697 ARG A N 1
ATOM 5628 C CA . ARG A 1 697 ? -4.852 19.406 18.163 1.00 86.19 697 ARG A CA 1
ATOM 5629 C C . ARG A 1 697 ? -5.351 18.061 17.657 1.00 86.19 697 ARG A C 1
ATOM 5631 O O . ARG A 1 697 ? -6.440 17.616 18.030 1.00 86.19 697 ARG A O 1
ATOM 5638 N N . ASN A 1 698 ? -4.551 17.396 16.838 1.00 79.00 698 ASN A N 1
ATOM 5639 C CA . ASN A 1 698 ? -4.806 16.026 16.430 1.00 79.00 698 ASN A CA 1
ATOM 5640 C C . ASN A 1 698 ? -4.249 15.081 17.500 1.00 79.00 698 ASN A C 1
ATOM 5642 O O . ASN A 1 698 ? -3.063 14.766 17.521 1.00 79.00 698 ASN A O 1
ATOM 5646 N N . SER A 1 699 ? -5.119 14.653 18.414 1.00 72.12 699 SER A N 1
ATOM 5647 C CA . SER A 1 699 ? -4.712 13.787 19.527 1.00 72.12 699 SER A CA 1
ATOM 5648 C C . SER A 1 699 ? -4.258 12.405 19.049 1.00 72.12 699 SER A C 1
ATOM 5650 O O . SER A 1 699 ? -3.361 11.833 19.644 1.00 72.12 699 SER A O 1
ATOM 5652 N N . ASP A 1 700 ? -4.784 11.897 17.927 1.00 64.31 700 ASP A N 1
ATOM 5653 C CA . ASP A 1 700 ? -4.290 10.637 17.360 1.00 64.31 700 ASP A CA 1
ATOM 5654 C C . ASP A 1 700 ? -2.853 10.773 16.834 1.00 64.31 700 ASP A C 1
ATOM 5656 O O . ASP A 1 700 ? -2.032 9.894 17.062 1.00 64.31 700 ASP A O 1
ATOM 5660 N N . ALA A 1 701 ? -2.531 11.894 16.185 1.00 70.31 701 ALA A N 1
ATOM 5661 C CA . ALA A 1 701 ? -1.185 12.183 15.696 1.00 70.31 701 ALA A CA 1
ATOM 5662 C C . ALA A 1 701 ? -0.168 12.433 16.828 1.00 70.31 701 ALA A C 1
ATOM 5664 O O . ALA A 1 701 ? 0.960 11.954 16.747 1.00 70.31 701 ALA A O 1
ATOM 5665 N N . LEU A 1 702 ? -0.552 13.200 17.858 1.00 74.81 702 LEU A N 1
ATOM 5666 C CA . LEU A 1 702 ? 0.356 13.622 18.932 1.00 74.81 702 LEU A CA 1
ATOM 5667 C C . LEU A 1 702 ? 0.479 12.601 20.069 1.00 74.81 702 LEU A C 1
ATOM 5669 O O . LEU A 1 702 ? 1.583 12.384 20.557 1.00 74.81 702 LEU A O 1
ATOM 5673 N N . ASP A 1 703 ? -0.618 11.959 20.478 1.00 76.12 703 ASP A N 1
ATOM 5674 C CA . ASP A 1 703 ? -0.598 11.026 21.616 1.00 76.12 703 ASP A CA 1
ATOM 5675 C C . ASP A 1 703 ? -0.128 9.627 21.197 1.00 76.12 703 ASP A C 1
ATOM 5677 O O . ASP A 1 703 ? 0.421 8.893 22.015 1.00 76.12 703 ASP A O 1
ATOM 5681 N N . ASN A 1 704 ? -0.269 9.279 19.911 1.00 63.03 704 ASN A N 1
ATOM 5682 C CA . ASN A 1 704 ? 0.299 8.064 19.323 1.00 63.03 704 ASN A CA 1
ATOM 5683 C C . ASN A 1 704 ? 1.542 8.393 18.479 1.00 63.03 704 ASN A C 1
ATOM 5685 O O . ASN A 1 704 ? 1.639 8.027 17.306 1.00 63.03 704 ASN A O 1
ATOM 5689 N N . TRP A 1 705 ? 2.501 9.107 19.071 1.00 72.81 705 TRP A N 1
ATOM 5690 C CA . TRP A 1 705 ? 3.739 9.506 18.400 1.00 72.81 705 TRP A CA 1
ATOM 5691 C C . TRP A 1 705 ? 4.708 8.325 18.252 1.00 72.81 705 TRP A C 1
ATOM 5693 O O . TRP A 1 705 ? 5.610 8.121 19.064 1.00 72.81 705 TRP A O 1
ATOM 5703 N N . PHE A 1 706 ? 4.515 7.528 17.205 1.00 70.38 706 PHE A N 1
ATOM 5704 C CA . PHE A 1 706 ? 5.411 6.441 16.817 1.00 70.38 706 PHE A CA 1
ATOM 5705 C C . PHE A 1 706 ? 5.669 6.475 15.309 1.00 70.38 706 PHE A C 1
ATOM 5707 O O . PHE A 1 706 ? 4.835 6.944 14.536 1.00 70.38 706 PHE A O 1
ATOM 5714 N N . ASN A 1 707 ? 6.827 5.959 14.887 1.00 76.56 707 ASN A N 1
ATOM 5715 C CA . ASN A 1 707 ? 7.198 5.835 13.474 1.00 76.56 707 ASN A CA 1
ATOM 5716 C C . ASN A 1 707 ? 7.170 7.167 12.686 1.00 76.56 707 ASN A C 1
ATOM 5718 O O . ASN A 1 707 ? 6.804 7.199 11.512 1.00 76.56 707 ASN A O 1
ATOM 5722 N N . VAL A 1 708 ? 7.518 8.285 13.331 1.00 80.75 708 VAL A N 1
ATOM 5723 C CA . VAL A 1 708 ? 7.600 9.599 12.678 1.00 80.75 708 VAL A CA 1
ATOM 5724 C C . VAL A 1 708 ? 8.946 9.712 11.957 1.00 80.75 708 VAL A C 1
ATOM 5726 O O . VAL A 1 708 ? 9.995 9.560 12.571 1.00 80.75 708 VAL A O 1
ATOM 5729 N N . HIS A 1 709 ? 8.907 9.957 10.649 1.00 85.69 709 HIS A N 1
ATOM 5730 C CA . HIS A 1 709 ? 10.078 10.132 9.784 1.00 85.69 709 HIS A CA 1
ATOM 5731 C C . HIS A 1 709 ? 10.532 11.593 9.760 1.00 85.69 709 HIS A C 1
ATOM 5733 O O . HIS A 1 709 ? 11.716 11.886 9.884 1.00 85.69 709 HIS A O 1
ATOM 5739 N N . GLU A 1 710 ? 9.589 12.527 9.628 1.00 92.00 710 GLU A N 1
ATOM 5740 C CA . GLU A 1 710 ? 9.875 13.962 9.614 1.00 92.00 710 GLU A CA 1
ATOM 5741 C C . GLU A 1 710 ? 8.757 14.769 10.268 1.00 92.00 710 GLU A C 1
ATOM 5743 O O . GLU A 1 710 ? 7.582 14.394 10.215 1.00 92.00 710 GLU A O 1
ATOM 5748 N N . VAL A 1 711 ? 9.125 15.927 10.813 1.00 96.25 711 VAL A N 1
ATOM 5749 C CA . VAL A 1 711 ? 8.183 16.932 11.311 1.00 96.25 711 VAL A CA 1
ATOM 5750 C C . VAL A 1 711 ? 8.396 18.237 10.554 1.00 96.25 711 VAL A C 1
ATOM 5752 O O . VAL A 1 711 ? 9.527 18.689 10.388 1.00 96.25 711 VAL A O 1
ATOM 5755 N N . LEU A 1 712 ? 7.314 18.856 10.089 1.00 96.69 712 LEU A N 1
ATOM 5756 C CA . LEU A 1 712 ? 7.328 20.162 9.441 1.00 96.69 712 LEU A CA 1
ATOM 5757 C C . LEU A 1 712 ? 6.623 21.173 10.343 1.00 96.69 712 LEU A C 1
ATOM 5759 O O . LEU A 1 712 ? 5.427 21.054 10.605 1.00 96.69 712 LEU A O 1
ATOM 5763 N N . LEU A 1 713 ? 7.365 22.187 10.783 1.00 97.44 713 LEU A N 1
ATOM 5764 C CA . LEU A 1 713 ? 6.816 23.408 11.362 1.00 97.44 713 LEU A CA 1
ATOM 5765 C C . LEU A 1 713 ? 6.564 24.414 10.237 1.00 97.44 713 LEU A C 1
ATOM 5767 O O . LEU A 1 713 ? 7.463 24.688 9.444 1.00 97.44 713 LEU A O 1
ATOM 5771 N N . GLY A 1 714 ? 5.373 24.998 10.199 1.00 96.69 714 GLY A N 1
ATOM 5772 C CA . GLY A 1 714 ? 4.999 26.045 9.259 1.00 96.69 714 GLY A CA 1
ATOM 5773 C C . GLY A 1 714 ? 4.481 27.303 9.952 1.00 96.69 714 GLY A C 1
ATOM 5774 O O . GLY A 1 714 ? 3.850 27.220 11.005 1.00 96.69 714 GLY A O 1
ATOM 5775 N N . VAL A 1 715 ? 4.723 28.462 9.343 1.00 97.62 715 VAL A N 1
ATOM 5776 C CA . VAL A 1 715 ? 4.159 29.761 9.743 1.00 97.62 715 VAL A CA 1
ATOM 5777 C C . VAL A 1 715 ? 3.191 30.221 8.664 1.00 97.62 715 VAL A C 1
ATOM 5779 O O . VAL A 1 715 ? 3.537 30.208 7.482 1.00 97.62 715 VAL A O 1
ATOM 5782 N N . VAL A 1 716 ? 1.994 30.628 9.074 1.00 96.00 716 VAL A N 1
ATOM 5783 C CA . VAL A 1 716 ? 0.923 31.100 8.196 1.00 96.00 716 VAL A CA 1
ATOM 5784 C C . VAL A 1 716 ? 0.698 32.588 8.433 1.00 96.00 716 VAL A C 1
ATOM 5786 O O . VAL A 1 716 ? 0.480 32.997 9.570 1.00 96.00 716 VAL A O 1
ATOM 5789 N N . ASP A 1 717 ? 0.745 33.386 7.372 1.00 94.50 717 ASP A N 1
ATOM 5790 C CA . ASP A 1 717 ? 0.504 34.836 7.396 1.00 94.50 717 ASP A CA 1
ATOM 5791 C C . ASP A 1 717 ? -0.128 35.242 6.059 1.00 94.50 717 ASP A C 1
ATOM 5793 O O . ASP A 1 717 ? 0.343 34.831 4.993 1.00 94.50 717 ASP A O 1
ATOM 5797 N N . GLY A 1 718 ? -1.226 35.996 6.104 1.00 89.62 718 GLY A N 1
ATOM 5798 C CA . GLY A 1 718 ? -1.932 36.459 4.910 1.00 89.62 718 GLY A CA 1
ATOM 5799 C C . GLY A 1 718 ? -2.540 35.310 4.107 1.00 89.62 718 GLY A C 1
ATOM 5800 O O . GLY A 1 718 ? -2.556 35.350 2.877 1.00 89.62 718 GLY A O 1
ATOM 5801 N N . GLY A 1 719 ? -2.984 34.253 4.792 1.00 84.81 719 GLY A N 1
ATOM 5802 C CA . GLY A 1 719 ? -3.633 33.113 4.146 1.00 84.81 719 GLY A CA 1
ATOM 5803 C C . GLY A 1 719 ? -2.693 32.168 3.386 1.00 84.81 719 GLY A C 1
ATOM 5804 O O . GLY A 1 719 ? -3.163 31.334 2.613 1.00 84.81 719 GLY A O 1
ATOM 5805 N N . SER A 1 720 ? -1.378 32.274 3.589 1.00 87.69 720 SER A N 1
ATOM 5806 C CA . SER A 1 720 ? -0.370 31.444 2.916 1.00 87.69 720 SER A CA 1
ATOM 5807 C C . SER A 1 720 ? 0.675 30.916 3.895 1.00 87.69 720 SER A C 1
ATOM 5809 O O . SER A 1 720 ? 0.936 31.525 4.931 1.00 87.69 720 SER A O 1
ATOM 5811 N N . LEU A 1 721 ? 1.298 29.784 3.559 1.00 90.88 721 LEU A N 1
ATOM 5812 C CA . LEU A 1 721 ? 2.422 29.232 4.314 1.00 90.88 721 LEU A CA 1
ATOM 5813 C C . LEU A 1 721 ? 3.702 30.004 3.949 1.00 90.88 721 LEU A C 1
ATOM 5815 O O . LEU A 1 721 ? 4.287 29.788 2.892 1.00 90.88 721 LEU A O 1
ATOM 5819 N N . VAL A 1 722 ? 4.124 30.935 4.803 1.00 94.50 722 VAL A N 1
ATOM 5820 C CA . VAL A 1 722 ? 5.196 31.902 4.493 1.00 94.50 722 VAL A CA 1
ATOM 5821 C C . VAL A 1 722 ? 6.584 31.455 4.946 1.00 94.50 722 VAL A C 1
ATOM 5823 O O . VAL A 1 722 ? 7.591 31.914 4.402 1.00 94.50 722 VAL A O 1
ATOM 5826 N N . LYS A 1 723 ? 6.660 30.575 5.951 1.00 95.50 723 LYS A N 1
ATOM 5827 C CA . LYS A 1 723 ? 7.913 29.987 6.449 1.00 95.50 723 LYS A CA 1
ATOM 5828 C C . LYS A 1 723 ? 7.711 28.527 6.789 1.00 95.50 723 LYS A C 1
ATOM 5830 O O . LYS A 1 723 ? 6.644 28.147 7.268 1.00 95.50 723 LYS A O 1
ATOM 5835 N N . ILE A 1 724 ? 8.759 27.736 6.588 1.00 95.00 724 ILE A N 1
ATOM 5836 C CA . ILE A 1 724 ? 8.789 26.320 6.949 1.00 95.00 724 ILE A CA 1
ATOM 5837 C C . ILE A 1 724 ? 10.136 25.931 7.546 1.00 95.00 724 ILE A C 1
ATOM 5839 O O . ILE A 1 724 ? 11.182 26.455 7.151 1.00 95.00 724 ILE A O 1
ATOM 5843 N N . VAL A 1 725 ? 10.105 24.958 8.450 1.00 95.38 725 VAL A N 1
ATOM 5844 C CA . VAL A 1 725 ? 11.277 24.243 8.959 1.00 95.38 725 VAL A CA 1
ATOM 5845 C C . VAL A 1 725 ? 10.946 22.756 9.007 1.00 95.38 725 VAL A C 1
ATOM 5847 O O . VAL A 1 725 ? 9.901 22.370 9.525 1.00 95.38 725 VAL A O 1
ATOM 5850 N N . ARG A 1 726 ? 11.824 21.923 8.449 1.00 95.44 726 ARG A N 1
ATOM 5851 C CA . ARG A 1 726 ? 11.748 20.461 8.485 1.00 95.44 726 ARG A CA 1
ATOM 5852 C C . ARG A 1 726 ? 12.767 19.924 9.478 1.00 95.44 726 ARG A C 1
ATOM 5854 O O . ARG A 1 726 ? 13.929 20.335 9.446 1.00 95.44 726 ARG A O 1
ATOM 5861 N N . PHE A 1 727 ? 12.315 18.984 10.291 1.00 95.25 727 PHE A N 1
ATOM 5862 C CA . PHE A 1 727 ? 13.080 18.306 11.322 1.00 95.25 727 PHE A CA 1
ATOM 5863 C C . PHE A 1 727 ? 13.064 16.797 11.094 1.00 95.25 727 PHE A C 1
ATOM 5865 O O . PHE A 1 727 ? 12.072 16.246 10.607 1.00 95.25 727 PHE A O 1
ATOM 5872 N N . ASP A 1 728 ? 14.144 16.136 11.489 1.00 93.56 728 ASP A N 1
ATOM 5873 C CA . ASP A 1 728 ? 14.232 14.689 11.596 1.00 93.56 728 ASP A CA 1
ATOM 5874 C C . ASP A 1 728 ? 13.324 14.198 12.733 1.00 93.56 728 ASP A C 1
ATOM 5876 O O . ASP A 1 728 ? 13.502 14.553 13.904 1.00 93.56 728 ASP A O 1
ATOM 5880 N N . GLY A 1 729 ? 12.326 13.392 12.371 1.00 89.69 729 GLY A N 1
ATOM 5881 C CA . GLY A 1 729 ? 11.349 12.833 13.297 1.00 89.69 729 GLY A CA 1
ATOM 5882 C C . GLY A 1 729 ? 11.800 11.539 13.972 1.00 89.69 729 GLY A C 1
ATOM 5883 O O . GLY A 1 729 ? 11.151 11.107 14.931 1.00 89.69 729 GLY A O 1
ATOM 5884 N N . HIS A 1 730 ? 12.894 10.915 13.525 1.00 89.31 730 HIS A N 1
ATOM 5885 C CA . HIS A 1 730 ? 13.281 9.597 14.019 1.00 89.31 730 HIS A CA 1
ATOM 5886 C C . HIS A 1 730 ? 13.667 9.637 15.501 1.00 89.31 730 HIS A C 1
ATOM 5888 O O . HIS A 1 730 ? 14.416 10.501 15.969 1.00 89.31 730 HIS A O 1
ATOM 5894 N N . TYR A 1 731 ? 13.151 8.653 16.244 1.00 87.69 731 TYR A N 1
ATOM 5895 C CA . TYR A 1 731 ? 13.394 8.482 17.680 1.00 87.69 731 TYR A CA 1
ATOM 5896 C C . TYR A 1 731 ? 13.050 9.726 18.520 1.00 87.69 731 TYR A C 1
ATOM 5898 O O . TYR A 1 731 ? 13.656 9.975 19.563 1.00 87.69 731 TYR A O 1
ATOM 5906 N N . THR A 1 732 ? 12.083 10.521 18.056 1.00 87.88 732 THR A N 1
ATOM 5907 C CA . THR A 1 732 ? 11.539 11.664 18.795 1.00 87.88 732 THR A CA 1
ATOM 5908 C C . THR A 1 732 ? 10.278 11.281 19.565 1.00 87.88 732 THR A C 1
ATOM 5910 O O . THR A 1 732 ? 9.639 10.262 19.304 1.00 87.88 732 THR A O 1
ATOM 5913 N N . THR A 1 733 ? 9.896 12.136 20.503 1.00 89.25 733 THR A N 1
ATOM 5914 C CA . THR A 1 733 ? 8.564 12.217 21.090 1.00 89.25 733 THR A CA 1
ATOM 5915 C C . THR A 1 733 ? 7.871 13.465 20.558 1.00 89.25 733 THR A C 1
ATOM 5917 O O . THR A 1 733 ? 8.519 14.392 20.061 1.00 89.25 733 THR A O 1
ATOM 5920 N N . PHE A 1 734 ? 6.555 13.550 20.746 1.00 87.38 734 PHE A N 1
ATOM 5921 C CA . PHE A 1 734 ? 5.788 14.723 20.335 1.00 87.38 734 PHE A CA 1
ATOM 5922 C C . PHE A 1 734 ? 6.239 16.028 21.011 1.00 87.38 734 PHE A C 1
ATOM 5924 O O . PHE A 1 734 ? 5.850 17.090 20.537 1.00 87.38 734 PHE A O 1
ATOM 5931 N N . VAL A 1 735 ? 7.075 15.984 22.058 1.00 90.00 735 VAL A N 1
ATOM 5932 C CA . VAL A 1 735 ? 7.592 17.178 22.749 1.00 90.00 735 VAL A CA 1
ATOM 5933 C C . VAL A 1 735 ? 9.072 17.492 22.495 1.00 90.00 735 VAL A C 1
ATOM 5935 O O . VAL A 1 735 ? 9.479 18.621 22.754 1.00 90.00 735 VAL A O 1
ATOM 5938 N N . ASN A 1 736 ? 9.880 16.547 21.991 1.00 89.62 736 ASN A N 1
ATOM 5939 C CA . ASN A 1 736 ? 11.339 16.727 21.850 1.00 89.62 736 ASN A CA 1
ATOM 5940 C C . ASN A 1 736 ? 11.851 16.806 20.396 1.00 89.62 736 ASN A C 1
ATOM 5942 O O . ASN A 1 736 ? 13.055 16.919 20.179 1.00 89.62 736 ASN A O 1
ATOM 5946 N N . TRP A 1 737 ? 10.962 16.732 19.401 1.00 94.62 737 TRP A N 1
ATOM 5947 C CA . TRP A 1 737 ? 11.333 16.846 17.985 1.00 94.62 737 TRP A CA 1
ATOM 5948 C C . TRP A 1 737 ? 11.803 18.257 17.598 1.00 94.62 737 TRP A C 1
ATOM 5950 O O . TRP A 1 737 ? 12.547 18.414 16.631 1.00 94.62 737 TRP A O 1
ATOM 5960 N N . PHE A 1 738 ? 11.358 19.280 18.336 1.00 95.19 738 PHE A N 1
ATOM 5961 C CA . PHE A 1 738 ? 11.652 20.686 18.067 1.00 95.19 738 PHE A CA 1
ATOM 5962 C C . PHE A 1 738 ? 12.995 21.085 18.680 1.00 95.19 738 PHE A C 1
ATOM 5964 O O . PHE A 1 738 ? 13.046 21.702 19.743 1.00 95.19 738 PHE A O 1
ATOM 5971 N N . ASP A 1 739 ? 14.069 20.687 18.007 1.00 91.31 739 ASP A N 1
ATOM 5972 C CA . ASP A 1 739 ? 15.447 20.835 18.470 1.00 91.31 739 ASP A CA 1
ATOM 5973 C C . ASP A 1 739 ? 16.366 21.251 17.308 1.00 91.31 739 ASP A C 1
ATOM 5975 O O . ASP A 1 739 ? 16.187 20.792 16.173 1.00 91.31 739 ASP A O 1
ATOM 5979 N N . GLN A 1 740 ? 17.353 22.115 17.579 1.00 86.69 740 GLN A N 1
ATOM 5980 C CA . GLN A 1 740 ? 18.258 22.643 16.549 1.00 86.69 740 GLN A CA 1
ATOM 5981 C C . GLN A 1 740 ? 19.091 21.531 15.888 1.00 86.69 740 GLN A C 1
ATOM 5983 O O . GLN A 1 740 ? 19.333 21.579 14.681 1.00 86.69 740 GLN A O 1
ATOM 5988 N N . GLY A 1 741 ? 19.480 20.495 16.639 1.00 87.81 741 GLY A N 1
ATOM 5989 C CA . GLY A 1 741 ? 20.273 19.364 16.150 1.00 87.81 741 GLY A CA 1
ATOM 5990 C C . GLY A 1 741 ? 19.506 18.406 15.237 1.00 87.81 741 GLY A C 1
ATOM 5991 O O . GLY A 1 741 ? 20.117 17.575 14.571 1.00 87.81 741 GLY A O 1
ATOM 5992 N N . ARG A 1 742 ? 18.175 18.528 15.163 1.00 89.94 742 ARG A N 1
ATOM 5993 C CA . ARG A 1 742 ? 17.306 17.714 14.292 1.00 89.94 742 ARG A CA 1
ATOM 5994 C C . ARG A 1 742 ? 16.949 18.415 12.988 1.00 89.94 742 ARG A C 1
ATOM 5996 O O . ARG A 1 742 ? 16.114 17.930 12.234 1.00 89.94 742 ARG A O 1
ATOM 6003 N N . TYR A 1 743 ? 17.540 19.570 12.723 1.00 86.06 743 TYR A N 1
ATOM 6004 C CA . TYR A 1 743 ? 17.297 20.355 11.525 1.00 86.06 743 TYR A CA 1
ATOM 6005 C C . TYR A 1 743 ? 17.620 19.587 10.229 1.00 86.06 743 TYR A C 1
ATOM 6007 O O . TYR A 1 743 ? 18.702 19.026 10.078 1.00 86.06 743 TYR A O 1
ATOM 6015 N N . LEU A 1 744 ? 16.707 19.641 9.255 1.00 88.69 744 LEU A N 1
ATOM 6016 C CA . LEU A 1 744 ? 16.938 19.151 7.890 1.00 88.69 744 LEU A CA 1
ATOM 6017 C C . LEU A 1 744 ? 16.960 20.292 6.869 1.00 88.69 744 LEU A C 1
ATOM 6019 O O . LEU A 1 744 ? 17.832 20.350 6.002 1.00 88.69 744 LEU A O 1
ATOM 6023 N N . LYS A 1 745 ? 15.964 21.186 6.923 1.00 89.62 745 LYS A N 1
ATOM 6024 C CA . LYS A 1 745 ? 15.800 22.287 5.959 1.00 89.62 745 LYS A CA 1
ATOM 6025 C C . LYS A 1 745 ? 14.955 23.419 6.540 1.00 89.62 745 LYS A C 1
ATOM 6027 O O . LYS A 1 745 ? 13.990 23.151 7.243 1.00 89.62 745 LYS A O 1
ATOM 6032 N N . SER A 1 746 ? 15.254 24.675 6.208 1.00 91.31 746 SER A N 1
ATOM 6033 C CA . SER A 1 746 ? 14.469 25.849 6.625 1.00 91.31 746 SER A CA 1
ATOM 6034 C C . SER A 1 746 ? 14.385 26.888 5.515 1.00 91.31 746 SER A C 1
ATOM 6036 O O . SER A 1 746 ? 15.273 26.993 4.671 1.00 91.31 746 SER A O 1
ATOM 6038 N N . SER A 1 747 ? 13.316 27.683 5.541 1.00 93.12 747 SER A N 1
ATOM 6039 C CA . SER A 1 747 ? 13.201 28.925 4.767 1.00 93.12 747 SER A CA 1
ATOM 6040 C C . SER A 1 747 ? 14.092 30.066 5.289 1.00 93.12 747 SER A C 1
ATOM 6042 O O . SER A 1 747 ? 14.280 31.064 4.594 1.00 93.12 747 SER A O 1
ATOM 6044 N N . TRP A 1 748 ? 14.625 29.947 6.507 1.00 94.00 748 TRP A N 1
ATOM 6045 C CA . TRP A 1 748 ? 15.619 30.861 7.069 1.00 94.00 748 TRP A CA 1
ATOM 6046 C C . TRP A 1 748 ? 17.027 30.314 6.845 1.00 94.00 748 TRP A C 1
ATOM 6048 O O . TRP A 1 748 ? 17.383 29.248 7.341 1.00 94.00 748 TRP A O 1
ATOM 6058 N N . SER A 1 749 ? 17.818 31.075 6.096 1.00 91.25 749 SER A N 1
ATOM 6059 C CA . SER A 1 749 ? 19.161 30.711 5.632 1.00 91.25 749 SER A CA 1
ATOM 6060 C C . SER A 1 749 ? 20.223 30.662 6.735 1.00 91.25 749 SER A C 1
ATOM 6062 O O . SER A 1 749 ? 21.246 30.010 6.562 1.00 91.25 749 SER A O 1
ATOM 6064 N N . ASP A 1 750 ? 19.996 31.342 7.858 1.00 91.81 750 ASP A N 1
ATOM 6065 C CA . ASP A 1 750 ? 20.946 31.488 8.964 1.00 91.81 750 ASP A CA 1
ATOM 6066 C C . ASP A 1 750 ? 20.575 30.689 10.223 1.00 91.81 750 ASP A C 1
ATOM 6068 O O . ASP A 1 750 ? 21.339 30.714 11.182 1.00 91.81 750 ASP A O 1
ATOM 6072 N N . LEU A 1 751 ? 19.451 29.959 10.223 1.00 88.00 751 LEU A N 1
ATOM 6073 C CA . LEU A 1 751 ? 18.931 29.244 11.401 1.00 88.00 751 LEU A CA 1
ATOM 6074 C C . LEU A 1 751 ? 19.937 28.244 12.004 1.00 88.00 751 LEU A C 1
ATOM 6076 O O . LEU A 1 751 ? 19.931 28.010 13.208 1.00 88.00 751 LEU A O 1
ATOM 6080 N N . PHE A 1 752 ? 20.807 27.663 11.173 1.00 81.88 752 PHE A N 1
ATOM 6081 C CA . PHE A 1 752 ? 21.844 26.718 11.609 1.00 81.88 752 PHE A CA 1
ATOM 6082 C C . PHE A 1 752 ? 23.241 27.355 11.728 1.00 81.88 752 PHE A C 1
ATOM 6084 O O . PHE A 1 752 ? 24.176 26.724 12.202 1.00 81.88 752 PHE A O 1
ATOM 6091 N N . LEU A 1 753 ? 23.412 28.605 11.287 1.00 83.75 753 LEU A N 1
ATOM 6092 C CA . LEU A 1 753 ? 24.708 29.298 11.329 1.00 83.75 753 LEU A CA 1
ATOM 6093 C C . LEU A 1 753 ? 24.941 30.045 12.645 1.00 83.75 753 LEU A C 1
ATOM 6095 O O . LEU A 1 753 ? 26.010 30.617 12.838 1.00 83.75 753 LEU A O 1
ATOM 6099 N N . GLN A 1 754 ? 23.924 30.123 13.496 1.00 81.12 754 GLN A N 1
ATOM 6100 C CA . GLN A 1 754 ? 23.917 30.943 14.698 1.00 81.12 754 GLN A CA 1
ATOM 6101 C C . GLN A 1 754 ? 23.639 30.058 15.913 1.00 81.12 754 GLN A C 1
ATOM 6103 O O . GLN A 1 754 ? 22.758 29.196 15.871 1.00 81.12 754 GLN A O 1
ATOM 6108 N N . GLU A 1 755 ? 24.369 30.289 17.000 1.00 84.06 755 GLU A N 1
ATOM 6109 C CA . GLU A 1 755 ? 24.065 29.664 18.287 1.00 84.06 755 GLU A CA 1
ATOM 6110 C C . GLU A 1 755 ? 22.778 30.259 18.860 1.00 84.06 755 GLU A C 1
ATOM 6112 O O . GLU A 1 755 ? 22.595 31.476 18.870 1.00 84.06 755 GLU A O 1
ATOM 6117 N N . THR A 1 756 ? 21.866 29.405 19.322 1.00 88.44 756 THR A N 1
ATOM 6118 C CA . THR A 1 756 ? 20.584 29.842 19.883 1.00 88.44 756 THR A CA 1
ATOM 6119 C C . THR A 1 756 ? 20.584 29.761 21.395 1.00 88.44 756 THR A C 1
ATOM 6121 O O . THR A 1 756 ? 20.996 28.747 21.954 1.00 88.44 756 THR A O 1
ATOM 6124 N N . ASN A 1 757 ? 20.036 30.775 22.061 1.00 88.81 757 ASN A N 1
ATOM 6125 C CA . ASN A 1 757 ? 19.819 30.718 23.504 1.00 88.81 757 ASN A CA 1
ATOM 6126 C C . ASN A 1 757 ? 18.529 29.964 23.886 1.00 88.81 757 ASN A C 1
ATOM 6128 O O . ASN A 1 757 ? 18.444 29.421 24.983 1.00 88.81 757 ASN A O 1
ATOM 6132 N N . PHE A 1 758 ? 17.553 29.875 22.971 1.00 92.38 758 PHE A N 1
ATOM 6133 C CA . PHE A 1 758 ? 16.384 29.000 23.097 1.00 92.38 758 PHE A CA 1
ATOM 6134 C C . PHE A 1 758 ? 16.019 28.367 21.751 1.00 92.38 758 PHE A C 1
ATOM 6136 O O . PHE A 1 758 ? 15.865 29.071 20.752 1.00 92.38 758 PHE A O 1
ATOM 6143 N N . PHE A 1 759 ? 15.817 27.048 21.757 1.00 94.81 759 PHE A N 1
ATOM 6144 C CA . PHE A 1 759 ? 15.282 26.278 20.633 1.00 94.81 759 PHE A CA 1
ATOM 6145 C C . PHE A 1 759 ? 14.459 25.097 21.166 1.00 94.81 759 PHE A C 1
ATOM 6147 O O . PHE A 1 759 ? 14.945 23.975 21.252 1.00 94.81 759 PHE A O 1
ATOM 6154 N N . SER A 1 760 ? 13.227 25.350 21.616 1.00 94.94 760 SER A N 1
ATOM 6155 C CA . SER A 1 760 ? 12.346 24.291 22.139 1.00 94.94 760 SER A CA 1
ATOM 6156 C C . SER A 1 760 ? 10.865 24.696 22.131 1.00 94.94 760 SER A C 1
ATOM 6158 O O . SER A 1 760 ? 10.520 25.880 22.044 1.00 94.94 760 SER A O 1
ATOM 6160 N N . LEU A 1 761 ? 9.962 23.711 22.246 1.00 94.12 761 LEU A N 1
ATOM 6161 C CA . LEU A 1 761 ? 8.522 23.968 22.404 1.00 94.12 761 LEU A CA 1
ATOM 6162 C C . LEU A 1 761 ? 8.219 24.729 23.702 1.00 94.12 761 LEU A C 1
ATOM 6164 O O . LEU A 1 761 ? 7.413 25.660 23.697 1.00 94.12 761 LEU A O 1
ATOM 6168 N N . ALA A 1 762 ? 8.881 24.342 24.797 1.00 93.19 762 ALA A N 1
ATOM 6169 C CA . ALA A 1 762 ? 8.746 24.987 26.102 1.00 93.19 762 ALA A CA 1
ATOM 6170 C C . ALA A 1 762 ? 9.333 26.410 26.113 1.00 93.19 762 ALA A C 1
ATOM 6172 O O . ALA A 1 762 ? 8.833 27.269 26.842 1.00 93.19 762 ALA A O 1
ATOM 6173 N N . GLY A 1 763 ? 10.345 26.664 25.276 1.00 93.69 763 GLY A N 1
ATOM 6174 C CA . GLY A 1 763 ? 11.000 27.958 25.117 1.00 93.69 763 GLY A CA 1
ATOM 6175 C C . GLY A 1 763 ? 11.468 28.537 26.450 1.00 93.69 763 GLY A C 1
ATOM 6176 O O . GLY A 1 763 ? 12.156 27.858 27.209 1.00 93.69 763 GLY A O 1
ATOM 6177 N N . ASP A 1 764 ? 11.066 29.775 26.736 1.00 92.69 764 ASP A N 1
ATOM 6178 C CA . ASP A 1 764 ? 11.268 30.423 28.032 1.00 92.69 764 ASP A CA 1
ATOM 6179 C C . ASP A 1 764 ? 9.975 30.314 28.876 1.00 92.69 764 ASP A C 1
ATOM 6181 O O . ASP A 1 764 ? 9.004 31.053 28.643 1.00 92.69 764 ASP A O 1
ATOM 6185 N N . PRO A 1 765 ? 9.894 29.366 29.834 1.00 89.56 765 PRO A N 1
ATOM 6186 C CA . PRO A 1 765 ? 8.729 29.170 30.691 1.00 89.56 765 PRO A CA 1
ATOM 6187 C C . PRO A 1 765 ? 8.347 30.402 31.499 1.00 89.56 765 PRO A C 1
ATOM 6189 O O . PRO A 1 765 ? 7.155 30.725 31.542 1.00 89.56 765 PRO A O 1
ATOM 6192 N N . TYR A 1 766 ? 9.339 31.097 32.057 1.00 88.62 766 TYR A N 1
ATOM 6193 C CA . TYR A 1 766 ? 9.163 32.272 32.909 1.00 88.62 766 TYR A CA 1
ATOM 6194 C C . TYR A 1 766 ? 8.594 33.441 32.114 1.00 88.62 766 TYR A C 1
ATOM 6196 O O . TYR A 1 766 ? 7.652 34.110 32.551 1.00 88.62 766 TYR A O 1
ATOM 6204 N N . GLU A 1 767 ? 9.081 33.613 30.885 1.00 88.50 767 GLU A N 1
ATOM 6205 C CA . GLU A 1 767 ? 8.572 34.649 29.996 1.00 88.50 767 GLU A CA 1
ATOM 6206 C C . GLU A 1 767 ? 7.387 34.229 29.127 1.00 88.50 767 GLU A C 1
ATOM 6208 O O . GLU A 1 767 ? 6.904 35.024 28.326 1.00 88.50 767 GLU A O 1
ATOM 6213 N N . SER A 1 768 ? 6.836 33.028 29.321 1.00 92.25 768 SER A N 1
ATOM 6214 C CA . SER A 1 768 ? 5.715 32.506 28.518 1.00 92.25 768 SER A CA 1
ATOM 6215 C C . SER A 1 768 ? 5.978 32.585 27.005 1.00 92.25 768 SER A C 1
ATOM 6217 O O . SER A 1 768 ? 5.048 32.749 26.218 1.00 92.25 768 SER A O 1
ATOM 6219 N N . ARG A 1 769 ? 7.245 32.482 26.589 1.00 93.88 769 ARG A N 1
ATOM 6220 C CA . ARG A 1 769 ? 7.654 32.432 25.181 1.00 93.88 769 ARG A CA 1
ATOM 6221 C C . ARG A 1 769 ? 7.780 30.967 24.797 1.00 93.88 769 ARG A C 1
ATOM 6223 O O . ARG A 1 769 ? 8.686 30.282 25.260 1.00 93.88 769 ARG A O 1
ATOM 6230 N N . ARG A 1 770 ? 6.835 30.468 24.011 1.00 96.00 770 ARG A N 1
ATOM 6231 C CA . ARG A 1 770 ? 6.717 29.068 23.577 1.00 96.00 770 ARG A CA 1
ATOM 6232 C C . ARG A 1 770 ? 7.063 28.944 22.101 1.00 96.00 770 ARG A C 1
ATOM 6234 O O . ARG A 1 770 ? 7.139 29.962 21.415 1.00 96.00 770 ARG A O 1
ATOM 6241 N N . PHE A 1 771 ? 7.271 27.714 21.621 1.00 95.75 771 PHE A N 1
ATOM 6242 C CA . PHE A 1 771 ? 7.677 27.449 20.230 1.00 95.75 771 PHE A CA 1
ATOM 6243 C C . PHE A 1 771 ? 8.795 28.414 19.800 1.00 95.75 771 PHE A C 1
ATOM 6245 O O . PHE A 1 771 ? 8.661 29.168 18.834 1.00 95.75 771 PHE A O 1
ATOM 6252 N N . PHE A 1 772 ? 9.845 28.479 20.621 1.00 95.75 772 PHE A N 1
ATOM 6253 C CA . PHE A 1 772 ? 10.755 29.616 20.640 1.00 95.75 772 PHE A CA 1
ATOM 6254 C C . PHE A 1 772 ? 12.074 29.245 19.971 1.00 95.75 772 PHE A C 1
ATOM 6256 O O . PHE A 1 772 ? 12.783 28.367 20.459 1.00 95.75 772 PHE A O 1
ATOM 6263 N N . MET A 1 773 ? 12.379 29.916 18.859 1.00 95.69 773 MET A N 1
ATOM 6264 C CA . MET A 1 773 ? 13.671 29.861 18.169 1.00 95.69 773 MET A CA 1
ATOM 6265 C C . MET A 1 773 ? 14.313 31.243 18.274 1.00 95.69 773 MET A C 1
ATOM 6267 O O . MET A 1 773 ? 13.933 32.174 17.551 1.00 95.69 773 MET A O 1
ATOM 6271 N N . SER A 1 774 ? 15.259 31.385 19.194 1.00 93.75 774 SER A N 1
ATOM 6272 C CA . SER A 1 774 ? 15.824 32.664 19.617 1.00 93.75 774 SER A CA 1
ATOM 6273 C C . SER A 1 774 ? 17.337 32.671 19.513 1.00 93.75 774 SER A C 1
ATOM 6275 O O . SER A 1 774 ? 18.000 31.725 19.927 1.00 93.75 774 SER A O 1
ATOM 6277 N N . PHE A 1 775 ? 17.879 33.771 18.998 1.00 91.00 775 PHE A N 1
ATOM 6278 C CA . PHE A 1 775 ? 19.313 34.033 19.021 1.00 91.00 775 PHE A CA 1
ATOM 6279 C C . PHE A 1 775 ? 19.716 34.678 20.354 1.00 91.00 775 PHE A C 1
ATOM 6281 O O . PHE A 1 775 ? 20.584 34.177 21.057 1.00 91.00 775 PHE A O 1
ATOM 6288 N N . THR A 1 776 ? 19.029 35.755 20.748 1.00 87.00 776 THR A N 1
ATOM 6289 C CA . THR A 1 776 ? 19.213 36.418 22.051 1.00 87.00 776 THR A CA 1
ATOM 6290 C C . THR A 1 776 ? 17.875 36.921 22.584 1.00 87.00 776 THR A C 1
ATOM 6292 O O . THR A 1 776 ? 17.030 37.404 21.824 1.00 87.00 776 THR A O 1
ATOM 6295 N N . SER A 1 777 ? 17.692 36.845 23.903 1.00 77.44 777 SER A N 1
ATOM 6296 C CA . SER A 1 777 ? 16.475 37.265 24.609 1.00 77.44 777 SER A CA 1
ATOM 6297 C C . SER A 1 777 ? 16.733 38.258 25.752 1.00 77.44 777 SER A C 1
ATOM 6299 O O . SER A 1 777 ? 15.806 38.557 26.500 1.00 77.44 777 SER A O 1
ATOM 6301 N N . ASP A 1 778 ? 17.955 38.787 25.878 1.00 67.50 778 ASP A N 1
ATOM 6302 C CA . ASP A 1 778 ? 18.447 39.414 27.120 1.00 67.50 778 ASP A CA 1
ATOM 6303 C C . ASP A 1 778 ? 17.861 40.808 27.407 1.00 67.50 778 ASP A C 1
ATOM 6305 O O . ASP A 1 778 ? 17.743 41.217 28.558 1.00 67.50 778 ASP A O 1
ATOM 6309 N N . ALA A 1 779 ? 17.469 41.562 26.373 1.00 77.25 779 ALA A N 1
ATOM 6310 C CA . ALA A 1 779 ? 16.805 42.859 26.530 1.00 77.25 779 ALA A CA 1
ATOM 6311 C C . ALA A 1 779 ? 15.827 43.127 25.380 1.00 77.25 779 ALA A C 1
ATOM 6313 O O . ALA A 1 779 ? 16.160 42.882 24.221 1.00 77.25 779 ALA A O 1
ATOM 6314 N N . CYS A 1 780 ? 14.655 43.711 25.663 1.00 81.50 780 CYS A N 1
ATOM 6315 C CA . CYS A 1 780 ? 13.572 43.910 24.684 1.00 81.50 780 CYS A CA 1
ATOM 6316 C C . CYS A 1 780 ? 13.999 44.567 23.361 1.00 81.50 780 CYS A C 1
ATOM 6318 O O . CYS A 1 780 ? 13.465 44.218 22.311 1.00 81.50 780 CYS A O 1
ATOM 6320 N N . ALA A 1 781 ? 14.958 45.499 23.404 1.00 81.19 781 ALA A N 1
ATOM 6321 C CA . ALA A 1 781 ? 15.470 46.202 22.225 1.00 81.19 781 ALA A CA 1
ATOM 6322 C C . ALA A 1 781 ? 16.449 45.366 21.374 1.00 81.19 781 ALA A C 1
ATOM 6324 O O . ALA A 1 781 ? 16.648 45.651 20.192 1.00 81.19 781 ALA A O 1
ATOM 6325 N N . LYS A 1 782 ? 17.082 44.351 21.974 1.00 85.06 782 LYS A N 1
ATOM 6326 C CA . LYS A 1 782 ? 18.068 43.470 21.328 1.00 85.06 782 LYS A CA 1
ATOM 6327 C C . LYS A 1 782 ? 17.512 42.078 21.024 1.00 85.06 782 LYS A C 1
ATOM 6329 O O . LYS A 1 782 ? 18.097 41.379 20.202 1.00 85.06 782 LYS A O 1
ATOM 6334 N N . ALA A 1 783 ? 16.390 41.709 21.644 1.00 90.31 783 ALA A N 1
ATOM 6335 C CA . ALA A 1 783 ? 15.771 40.405 21.488 1.00 90.31 783 ALA A CA 1
ATOM 6336 C C . ALA A 1 783 ? 15.488 40.102 20.008 1.00 90.31 783 ALA A C 1
ATOM 6338 O O . ALA A 1 783 ? 14.879 40.909 19.291 1.00 90.31 783 ALA A O 1
ATOM 6339 N N . SER A 1 784 ? 15.987 38.961 19.543 1.00 93.69 784 SER A N 1
ATOM 6340 C CA . SER A 1 784 ? 15.948 38.581 18.133 1.00 93.69 784 SER A CA 1
ATOM 6341 C C . SER A 1 784 ? 15.939 37.070 17.944 1.00 93.69 784 SER A C 1
ATOM 6343 O O . SER A 1 784 ? 16.450 36.318 18.772 1.00 93.69 784 SER A O 1
ATOM 6345 N N . GLY A 1 785 ? 15.349 36.628 16.839 1.00 95.06 785 GLY A N 1
ATOM 6346 C CA . GLY A 1 785 ? 15.221 35.214 16.510 1.00 95.06 785 GLY A CA 1
ATOM 6347 C C . GLY A 1 785 ? 14.394 34.993 15.250 1.00 95.06 785 GLY A C 1
ATOM 6348 O O . GLY A 1 785 ? 14.280 35.887 14.406 1.00 95.06 785 GLY A O 1
ATOM 6349 N N . TRP A 1 786 ? 13.818 33.797 15.133 1.00 97.06 786 TRP A N 1
ATOM 6350 C CA . TRP A 1 786 ? 13.103 33.342 13.935 1.00 97.06 786 TRP A CA 1
ATOM 6351 C C . TRP A 1 786 ? 11.609 33.119 14.162 1.00 97.06 786 TRP A C 1
ATOM 6353 O O . TRP A 1 786 ? 10.814 33.537 13.321 1.00 97.06 786 TRP A O 1
ATOM 6363 N N . LEU A 1 787 ? 11.226 32.523 15.298 1.00 97.31 787 LEU A N 1
ATOM 6364 C CA . LEU A 1 787 ? 9.832 32.311 15.694 1.00 97.31 787 LEU A CA 1
ATOM 6365 C C . LEU A 1 787 ? 9.658 32.424 17.213 1.00 97.31 787 LEU A C 1
ATOM 6367 O O . LEU A 1 787 ? 10.493 31.922 17.965 1.00 97.31 787 LEU A O 1
ATOM 6371 N N . VAL A 1 788 ? 8.556 33.032 17.650 1.00 96.12 788 VAL A N 1
ATOM 6372 C CA . VAL A 1 788 ? 8.096 33.024 19.043 1.00 96.12 788 VAL A CA 1
ATOM 6373 C C . VAL A 1 788 ? 6.569 32.990 19.113 1.00 96.12 788 VAL A C 1
ATOM 6375 O O . VAL A 1 788 ? 5.891 33.728 18.398 1.00 96.12 788 VAL A O 1
ATOM 6378 N N . ALA A 1 789 ? 6.023 32.159 19.999 1.00 96.62 789 ALA A N 1
ATOM 6379 C CA . ALA A 1 789 ? 4.638 32.236 20.449 1.00 96.62 789 ALA A CA 1
ATOM 6380 C C . ALA A 1 789 ? 4.602 32.863 21.850 1.00 96.62 789 ALA A C 1
ATOM 6382 O O . ALA A 1 789 ? 5.007 32.240 22.830 1.00 96.62 789 ALA A O 1
ATOM 6383 N N . VAL A 1 790 ? 4.142 34.109 21.957 1.00 94.94 790 VAL A N 1
ATOM 6384 C CA . VAL A 1 790 ? 3.906 34.777 23.244 1.00 94.94 790 VAL A CA 1
ATOM 6385 C C . VAL A 1 790 ? 2.592 34.247 23.795 1.00 94.94 790 VAL A C 1
ATOM 6387 O O . VAL A 1 790 ? 1.517 34.592 23.305 1.00 94.94 790 VAL A O 1
ATOM 6390 N N . ASP A 1 791 ? 2.692 33.370 24.784 1.00 92.38 791 ASP A N 1
ATOM 6391 C CA . ASP A 1 791 ? 1.636 32.416 25.115 1.00 92.38 791 ASP A CA 1
ATOM 6392 C C . ASP A 1 791 ? 0.755 32.822 26.305 1.00 92.38 791 ASP A C 1
ATOM 6394 O O . ASP A 1 791 ? -0.052 32.041 26.806 1.00 92.38 791 ASP A O 1
ATOM 6398 N N . ALA A 1 792 ? 0.910 34.064 26.764 1.00 91.06 792 ALA A N 1
ATOM 6399 C CA . ALA A 1 792 ? 0.125 34.678 27.828 1.00 91.06 792 ALA A CA 1
ATOM 6400 C C . ALA A 1 792 ? 0.057 36.201 27.635 1.00 91.06 792 ALA A C 1
ATOM 6402 O O . ALA A 1 792 ? 0.882 36.792 26.935 1.00 91.06 792 ALA A O 1
ATOM 6403 N N . LEU A 1 793 ? -0.896 36.862 28.298 1.00 88.62 793 LEU A N 1
ATOM 6404 C CA . LEU A 1 793 ? -0.924 38.325 28.360 1.00 88.62 793 LEU A CA 1
ATOM 6405 C C . LEU A 1 793 ? 0.288 38.853 29.140 1.00 88.62 793 LEU A C 1
ATOM 6407 O O . LEU A 1 793 ? 0.512 38.481 30.292 1.00 88.62 793 LEU A O 1
ATOM 6411 N N . LYS A 1 794 ? 1.039 39.774 28.529 1.00 84.12 794 LYS A N 1
ATOM 6412 C CA . LYS A 1 794 ? 2.266 40.355 29.095 1.00 84.12 794 LYS A CA 1
ATOM 6413 C C . LYS A 1 794 ? 2.166 41.882 29.246 1.00 84.12 794 LYS A C 1
ATOM 6415 O O . LYS A 1 794 ? 2.891 42.622 28.581 1.00 84.12 794 LYS A O 1
ATOM 6420 N N . PRO A 1 795 ? 1.326 42.408 30.161 1.00 79.62 795 PRO A N 1
ATOM 6421 C CA . PRO A 1 795 ? 1.160 43.858 30.340 1.00 79.62 795 PRO A CA 1
ATOM 6422 C C . PRO A 1 795 ? 2.471 44.570 30.731 1.00 79.62 795 PRO A C 1
ATOM 6424 O O . PRO A 1 795 ? 2.706 45.716 30.340 1.00 79.62 795 PRO A O 1
ATOM 6427 N N . LYS A 1 796 ? 3.368 43.867 31.437 1.00 82.44 796 LYS A N 1
ATOM 6428 C CA . LYS A 1 796 ? 4.710 44.340 31.819 1.00 82.44 796 LYS A CA 1
ATOM 6429 C C . LYS A 1 796 ? 5.842 43.856 30.891 1.00 82.44 796 LYS A C 1
ATOM 6431 O O . LYS A 1 796 ? 6.990 44.176 31.162 1.00 82.44 796 LYS A O 1
ATOM 6436 N N . GLY A 1 797 ? 5.533 43.120 29.817 1.00 83.56 797 GLY A N 1
ATOM 6437 C CA . GLY A 1 797 ? 6.529 42.584 28.879 1.00 83.56 797 GLY A CA 1
ATOM 6438 C C . GLY A 1 797 ? 7.112 43.627 27.923 1.00 83.56 797 GLY A C 1
ATOM 6439 O O . GLY A 1 797 ? 6.907 44.838 28.080 1.00 83.56 797 GLY A O 1
ATOM 6440 N N . CYS A 1 798 ? 7.819 43.160 26.901 1.00 88.00 798 CYS A N 1
ATOM 6441 C CA . CYS A 1 798 ? 8.341 43.994 25.826 1.00 88.00 798 CYS A CA 1
ATOM 6442 C C . CYS A 1 798 ? 7.212 44.628 25.003 1.00 88.00 798 CYS A C 1
ATOM 6444 O O . CYS A 1 798 ? 6.113 44.093 24.917 1.00 88.00 798 CYS A O 1
ATOM 6446 N N . ALA A 1 799 ? 7.474 45.765 24.350 1.00 87.56 799 ALA A N 1
ATOM 6447 C CA . ALA A 1 799 ? 6.464 46.436 23.521 1.00 87.56 799 ALA A CA 1
ATOM 6448 C C . ALA A 1 799 ? 5.904 45.526 22.406 1.00 87.56 799 ALA A C 1
ATOM 6450 O O . ALA A 1 799 ? 4.707 45.541 22.147 1.00 87.56 799 ALA A O 1
ATOM 6451 N N . TRP A 1 800 ? 6.747 44.673 21.812 1.00 88.44 800 TRP A N 1
ATOM 6452 C CA . TRP A 1 800 ? 6.356 43.703 20.780 1.00 88.44 800 TRP A CA 1
ATOM 6453 C C . TRP A 1 800 ? 5.548 42.503 21.314 1.00 88.44 800 TRP A C 1
ATOM 6455 O O . TRP A 1 800 ? 5.061 41.703 20.524 1.00 88.44 800 TRP A O 1
ATOM 6465 N N . GLU A 1 801 ? 5.374 42.388 22.635 1.00 89.62 801 GLU A N 1
ATOM 6466 C CA . GLU A 1 801 ? 4.549 41.370 23.307 1.00 89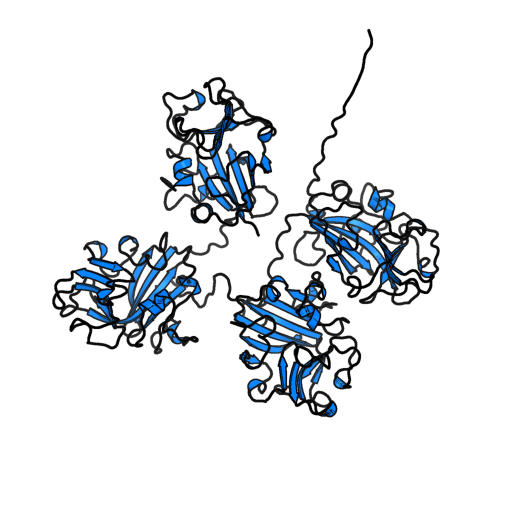.62 801 GLU A CA 1
ATOM 6467 C C . GLU A 1 801 ? 3.169 41.927 23.720 1.00 89.62 801 GLU A C 1
ATOM 6469 O O . GLU A 1 801 ? 2.404 41.256 24.415 1.00 89.62 801 GLU A O 1
ATOM 6474 N N . LYS A 1 802 ? 2.837 43.170 23.328 1.00 82.56 802 LYS A N 1
ATOM 6475 C CA . LYS A 1 802 ? 1.631 43.895 23.763 1.00 82.56 802 LYS A CA 1
ATOM 6476 C C . LYS A 1 802 ? 0.718 44.232 22.583 1.00 82.56 802 LYS A C 1
ATOM 6478 O O . LYS A 1 802 ? 0.794 45.325 22.036 1.00 82.56 802 LYS A O 1
ATOM 6483 N N . THR A 1 803 ? -0.183 43.319 22.222 1.00 66.81 803 THR A N 1
ATOM 6484 C CA . THR A 1 803 ? -1.165 43.533 21.130 1.00 66.81 803 THR A CA 1
ATOM 6485 C C . THR A 1 803 ? -2.628 43.338 21.559 1.00 66.81 803 THR A C 1
ATOM 6487 O O . THR A 1 803 ? -3.539 43.369 20.738 1.00 66.81 803 THR A O 1
ATOM 6490 N N . GLY A 1 804 ? -2.893 43.169 22.860 1.00 67.25 804 GLY A N 1
ATOM 6491 C CA . GLY A 1 804 ? -4.248 43.091 23.433 1.00 67.25 804 GLY A CA 1
ATOM 6492 C C . GLY A 1 804 ? -4.946 41.727 23.315 1.00 67.25 804 GLY A C 1
ATOM 6493 O O . GLY A 1 804 ? -5.902 41.483 24.046 1.00 67.25 804 GLY A O 1
ATOM 6494 N N . LYS A 1 805 ? -4.454 40.812 22.468 1.00 81.75 805 LYS A N 1
ATOM 6495 C CA . LYS A 1 805 ? -4.927 39.419 22.355 1.00 81.75 805 LYS A CA 1
ATOM 6496 C C . LYS A 1 805 ? -3.733 38.460 22.317 1.00 81.75 805 LYS A C 1
ATOM 6498 O O . LYS A 1 805 ? -2.732 38.760 21.678 1.00 81.75 805 LYS A O 1
ATOM 6503 N N . PHE A 1 806 ? -3.841 37.314 22.988 1.00 89.62 806 PHE A N 1
ATOM 6504 C CA . PHE A 1 806 ? -2.824 36.253 22.996 1.00 89.62 806 PHE A CA 1
ATOM 6505 C C . PHE A 1 806 ? -3.434 34.948 22.445 1.00 89.62 806 PHE A C 1
ATOM 6507 O O . PHE A 1 806 ? -4.657 34.819 22.472 1.00 89.62 806 PHE A O 1
ATOM 6514 N N . PRO A 1 807 ? -2.652 34.000 21.910 1.00 94.94 807 PRO A N 1
ATOM 6515 C CA . PRO A 1 807 ? -1.207 34.064 21.752 1.00 94.94 807 PRO A CA 1
ATOM 6516 C C . PRO A 1 807 ? -0.810 35.024 20.625 1.00 94.94 807 PRO A C 1
ATOM 6518 O O . PRO A 1 807 ? -1.548 35.179 19.650 1.00 94.94 807 PRO A O 1
ATOM 6521 N N . ILE A 1 808 ? 0.349 35.667 20.760 1.00 95.12 808 ILE A N 1
ATOM 6522 C CA . ILE A 1 808 ? 0.968 36.438 19.671 1.00 95.12 808 ILE A CA 1
ATOM 6523 C C . ILE A 1 808 ? 1.967 35.512 18.996 1.00 95.12 808 ILE A C 1
ATOM 6525 O O . ILE A 1 808 ? 2.905 35.047 19.638 1.00 95.12 808 ILE A O 1
ATOM 6529 N N . LEU A 1 809 ? 1.770 35.230 17.715 1.00 96.25 809 LEU A N 1
ATOM 6530 C CA . LEU A 1 809 ? 2.690 34.410 16.934 1.00 96.25 809 LEU A CA 1
ATOM 6531 C C . LEU A 1 809 ? 3.547 35.363 16.116 1.00 96.25 809 LEU A C 1
ATOM 6533 O O . LEU A 1 809 ? 3.022 36.036 15.241 1.00 96.25 809 LEU A O 1
ATOM 6537 N N . LYS A 1 810 ? 4.840 35.469 16.412 1.00 95.31 810 LYS A N 1
ATOM 6538 C CA . LYS A 1 810 ? 5.729 36.441 15.765 1.00 95.31 810 LYS A CA 1
ATOM 6539 C C . LYS A 1 810 ? 6.900 35.742 15.100 1.00 95.31 810 LYS A C 1
ATOM 6541 O O . LYS A 1 810 ? 7.474 34.817 15.671 1.00 95.31 810 LYS A O 1
ATOM 6546 N N . TYR A 1 811 ? 7.262 36.177 13.897 1.00 97.56 811 TYR A N 1
ATOM 6547 C CA . TYR A 1 811 ? 8.300 35.528 13.098 1.00 97.56 811 TYR A CA 1
ATOM 6548 C C . TYR A 1 811 ? 9.161 36.526 12.316 1.00 97.56 811 TYR A C 1
ATOM 6550 O O . TYR A 1 811 ? 8.751 37.657 12.042 1.00 97.56 811 TYR A O 1
ATOM 6558 N N . ALA A 1 812 ? 10.370 36.108 11.936 1.00 97.44 812 ALA A N 1
ATOM 6559 C CA . ALA A 1 812 ? 11.246 36.885 11.064 1.00 97.44 812 ALA A CA 1
ATOM 6560 C C . ALA A 1 812 ? 10.804 36.758 9.596 1.00 97.44 812 ALA A C 1
ATOM 6562 O O . ALA A 1 812 ? 10.890 35.680 9.002 1.00 97.44 812 ALA A O 1
ATOM 6563 N N . ALA A 1 813 ? 10.356 37.857 8.983 1.00 95.12 813 ALA A N 1
ATOM 6564 C CA . ALA A 1 813 ? 9.809 37.836 7.624 1.00 95.12 813 ALA A CA 1
ATOM 6565 C C . ALA A 1 813 ? 10.891 37.634 6.548 1.00 95.12 813 ALA A C 1
ATOM 6567 O O . ALA A 1 813 ? 10.665 36.969 5.534 1.00 95.12 813 ALA A O 1
ATOM 6568 N N . GLY A 1 814 ? 12.094 38.160 6.786 1.00 91.50 814 GLY A N 1
ATOM 6569 C CA . GLY A 1 814 ? 13.242 38.020 5.889 1.00 91.50 814 GLY A CA 1
ATOM 6570 C C . GLY A 1 814 ? 13.846 36.604 5.848 1.00 91.50 814 GLY A C 1
ATOM 6571 O O . GLY A 1 814 ? 13.380 35.688 6.529 1.00 91.50 814 GLY A O 1
ATOM 6572 N N . PRO A 1 815 ? 14.907 36.395 5.049 1.00 92.38 815 PRO A N 1
ATOM 6573 C CA . PRO A 1 815 ? 15.615 35.114 4.964 1.00 92.38 815 PRO A CA 1
ATOM 6574 C C . PRO A 1 815 ? 16.529 34.837 6.170 1.00 92.38 815 PRO A C 1
ATOM 6576 O O . PRO A 1 815 ? 17.196 33.805 6.190 1.00 92.38 815 PRO A O 1
ATOM 6579 N N . LYS A 1 816 ? 16.597 35.761 7.135 1.00 94.56 816 LYS A N 1
ATOM 6580 C CA . LYS A 1 816 ? 17.473 35.733 8.310 1.00 94.56 816 LYS A CA 1
ATOM 6581 C C . LYS A 1 816 ? 16.710 36.128 9.573 1.00 94.56 816 LYS A C 1
ATOM 6583 O O . LYS A 1 816 ? 15.615 36.686 9.448 1.00 94.56 816 LYS A O 1
ATOM 6588 N N . LEU A 1 817 ? 17.285 35.879 10.750 1.00 93.56 817 LEU A N 1
ATOM 6589 C CA . LEU A 1 817 ? 16.715 36.304 12.032 1.00 93.56 817 LEU A CA 1
ATOM 6590 C C . LEU A 1 817 ? 16.430 37.813 12.056 1.00 93.56 817 LEU A C 1
ATOM 6592 O O . LEU A 1 817 ? 17.122 38.615 11.419 1.00 93.56 817 LEU A O 1
ATOM 6596 N N . ALA A 1 818 ? 15.409 38.212 12.810 1.00 94.81 818 ALA A N 1
ATOM 6597 C CA . ALA A 1 818 ? 15.001 39.607 12.947 1.00 94.81 818 ALA A CA 1
ATOM 6598 C C . ALA A 1 818 ? 14.955 40.026 14.416 1.00 94.81 818 ALA A C 1
ATOM 6600 O O . ALA A 1 818 ? 14.669 39.222 15.302 1.00 94.81 818 ALA A O 1
ATOM 6601 N N . ARG A 1 819 ? 15.190 41.317 14.675 1.00 93.44 819 ARG A N 1
ATOM 6602 C CA . ARG A 1 819 ? 14.869 41.913 15.978 1.00 93.44 819 ARG A CA 1
ATOM 6603 C C . ARG A 1 819 ? 13.356 42.004 16.115 1.00 93.44 819 ARG A C 1
ATOM 6605 O O . ARG A 1 819 ? 12.704 42.548 15.222 1.00 93.44 819 ARG A O 1
ATOM 6612 N N . TRP A 1 820 ? 12.812 41.543 17.237 1.00 91.94 820 TRP A N 1
ATOM 6613 C CA . TRP A 1 820 ? 11.360 41.493 17.448 1.00 91.94 820 TRP A CA 1
ATOM 6614 C C . TRP A 1 820 ? 10.698 42.871 17.453 1.00 91.94 820 TRP A C 1
ATOM 6616 O O . TRP A 1 820 ? 9.555 43.004 17.028 1.00 91.94 820 TRP A O 1
ATOM 6626 N N . ALA A 1 821 ? 11.439 43.898 17.878 1.00 88.50 821 ALA A N 1
ATOM 6627 C CA . ALA A 1 821 ? 11.006 45.294 17.875 1.00 88.50 821 ALA A CA 1
ATOM 6628 C C . ALA A 1 821 ? 11.168 46.007 16.514 1.00 88.50 821 ALA A C 1
ATOM 6630 O O . ALA A 1 821 ? 10.921 47.205 16.430 1.00 88.50 821 ALA A O 1
ATOM 6631 N N . SER A 1 822 ? 11.635 45.316 15.468 1.00 89.31 822 SER A N 1
ATOM 6632 C CA . SER A 1 822 ? 11.845 45.910 14.141 1.00 89.31 822 SER A CA 1
ATOM 6633 C C . SER A 1 822 ? 10.734 45.543 13.162 1.00 89.31 822 SER A C 1
ATOM 6635 O O . SER A 1 822 ? 10.114 44.491 13.288 1.00 89.31 822 SER A O 1
ATOM 6637 N N . GLU A 1 823 ? 10.575 46.343 12.107 1.00 86.50 823 GLU A N 1
ATOM 6638 C CA . GLU A 1 823 ? 9.633 46.088 11.001 1.00 86.50 823 GLU A CA 1
ATOM 6639 C C . GLU A 1 823 ? 9.931 44.797 10.215 1.00 86.50 823 GLU A C 1
ATOM 6641 O O . GLU A 1 823 ? 9.115 44.326 9.428 1.00 86.50 823 GLU A O 1
ATOM 6646 N N . LYS A 1 824 ? 11.103 44.186 10.434 1.00 91.50 824 LYS A N 1
ATOM 6647 C CA . LYS A 1 824 ? 11.485 42.906 9.821 1.00 91.50 824 LYS A CA 1
ATOM 6648 C C . LYS A 1 824 ? 10.844 41.696 10.516 1.00 91.50 824 LYS A C 1
ATOM 6650 O O . LYS A 1 824 ? 10.958 40.582 9.998 1.00 91.50 824 LYS A O 1
ATOM 6655 N N . ALA A 1 825 ? 10.199 41.897 11.667 1.00 92.88 825 ALA A N 1
ATOM 6656 C CA . ALA A 1 825 ? 9.409 40.890 12.366 1.00 92.88 825 ALA A CA 1
ATOM 6657 C C . ALA A 1 825 ? 7.909 41.153 12.167 1.00 92.88 825 ALA A C 1
ATOM 6659 O O . ALA A 1 825 ? 7.433 42.267 12.378 1.00 92.88 825 ALA A O 1
ATOM 6660 N N . ARG A 1 826 ? 7.153 40.117 11.803 1.00 95.00 826 ARG A N 1
ATOM 6661 C CA . ARG A 1 826 ? 5.709 40.194 11.532 1.00 95.00 826 ARG A CA 1
ATOM 6662 C C . ARG A 1 826 ? 4.924 39.279 12.459 1.00 95.00 826 ARG A C 1
ATOM 6664 O O . ARG A 1 826 ? 5.475 38.303 12.966 1.00 95.00 826 ARG A O 1
ATOM 6671 N N . ASP A 1 827 ? 3.661 39.624 12.680 1.00 94.06 827 ASP A N 1
ATOM 6672 C CA . ASP A 1 827 ? 2.712 38.745 13.361 1.00 94.06 827 ASP A CA 1
ATOM 6673 C C . ASP A 1 827 ? 2.123 37.763 12.340 1.00 94.06 827 ASP A C 1
ATOM 6675 O O . ASP A 1 827 ? 1.821 38.142 11.212 1.00 94.06 827 ASP A O 1
ATOM 6679 N N . ALA A 1 828 ? 2.022 36.499 12.729 1.00 95.38 828 ALA A N 1
ATOM 6680 C CA . ALA A 1 828 ? 1.464 35.406 11.952 1.00 95.38 828 ALA A CA 1
ATOM 6681 C C . ALA A 1 828 ? 0.025 35.116 12.393 1.00 95.38 828 ALA A C 1
ATOM 6683 O O . ALA A 1 828 ? -0.316 35.242 13.570 1.00 95.38 828 ALA A O 1
ATOM 6684 N N . ASP A 1 829 ? -0.788 34.632 11.459 1.00 94.38 829 ASP A N 1
ATOM 6685 C CA . ASP A 1 829 ? -2.155 34.178 11.719 1.00 94.38 829 ASP A CA 1
ATOM 6686 C C . ASP A 1 829 ? -2.157 32.844 12.479 1.00 94.38 829 ASP A C 1
ATOM 6688 O O . ASP A 1 829 ? -2.995 32.596 13.354 1.00 94.38 829 ASP A O 1
ATOM 6692 N N . ALA A 1 830 ? -1.216 31.958 12.135 1.00 95.94 830 ALA A N 1
ATOM 6693 C CA . ALA A 1 830 ? -1.083 30.649 12.755 1.00 95.94 830 ALA A CA 1
ATOM 6694 C C . ALA A 1 830 ? 0.339 30.075 12.660 1.00 95.94 830 ALA A C 1
ATOM 6696 O O . ALA A 1 830 ? 1.121 30.407 11.770 1.00 95.94 830 ALA A O 1
ATOM 6697 N N . ILE A 1 831 ? 0.634 29.131 13.552 1.00 97.44 831 ILE A N 1
ATOM 6698 C CA . ILE A 1 831 ? 1.711 28.154 13.394 1.00 97.44 831 ILE A CA 1
ATOM 6699 C C . ILE A 1 831 ? 1.099 26.768 13.243 1.00 97.44 831 ILE A C 1
ATOM 6701 O O . ILE A 1 831 ? 0.089 26.449 13.873 1.00 97.44 831 ILE A O 1
ATOM 6705 N N . VAL A 1 832 ? 1.700 25.933 12.409 1.00 97.19 832 VAL A N 1
ATOM 6706 C CA . VAL A 1 832 ? 1.189 24.599 12.087 1.00 97.19 832 VAL A CA 1
ATOM 6707 C C . VAL A 1 832 ? 2.292 23.565 12.208 1.00 97.19 832 VAL A C 1
ATOM 6709 O O . VAL A 1 832 ? 3.439 23.826 11.859 1.00 97.19 832 VAL A O 1
ATOM 6712 N N . VAL A 1 833 ? 1.940 22.390 12.716 1.00 97.44 833 VAL A N 1
ATOM 6713 C CA . VAL A 1 833 ? 2.840 21.243 12.833 1.00 97.44 833 VAL A CA 1
ATOM 6714 C C . VAL A 1 833 ? 2.255 20.113 12.011 1.00 97.44 833 VAL A C 1
ATOM 6716 O O . VAL A 1 833 ? 1.127 19.680 12.263 1.00 97.44 833 VAL A O 1
ATOM 6719 N N . PHE A 1 834 ? 3.028 19.625 11.050 1.00 95.06 834 PHE A N 1
ATOM 6720 C CA . PHE A 1 834 ? 2.714 18.432 10.281 1.00 95.06 834 PHE A CA 1
ATOM 6721 C C . PHE A 1 834 ? 3.701 17.322 10.595 1.00 95.06 834 PHE A C 1
ATOM 6723 O O . PHE A 1 834 ? 4.890 17.573 10.764 1.00 95.06 834 PHE A O 1
ATOM 6730 N N . ILE A 1 835 ? 3.214 16.088 10.606 1.00 88.44 835 ILE A N 1
ATOM 6731 C CA . ILE A 1 835 ? 4.043 14.896 10.766 1.00 88.44 835 ILE A CA 1
ATOM 6732 C C . ILE A 1 835 ? 3.973 14.032 9.515 1.00 88.44 835 ILE A C 1
ATOM 6734 O O . ILE A 1 835 ? 2.916 13.874 8.899 1.00 88.44 835 ILE A O 1
ATOM 6738 N N . LYS A 1 836 ? 5.110 13.455 9.154 1.00 85.12 836 LYS A N 1
ATOM 6739 C CA . LYS A 1 836 ? 5.243 12.464 8.094 1.00 85.12 836 LYS A CA 1
ATOM 6740 C C . LYS A 1 836 ? 5.732 11.172 8.726 1.00 85.12 836 LYS A C 1
ATOM 6742 O O . LYS A 1 836 ? 6.750 11.172 9.413 1.00 85.12 836 LYS A O 1
ATOM 6747 N N . TYR A 1 837 ? 5.012 10.080 8.507 1.00 70.50 837 TYR A N 1
ATOM 6748 C CA . TYR A 1 837 ? 5.378 8.770 9.045 1.00 70.50 837 TYR A CA 1
ATOM 6749 C C . TYR A 1 837 ? 6.380 8.056 8.134 1.00 70.50 837 TYR A C 1
ATOM 6751 O O . TYR A 1 837 ? 6.373 8.269 6.916 1.00 70.50 837 TYR A O 1
ATOM 6759 N N . ALA A 1 838 ? 7.235 7.212 8.714 1.00 58.00 838 ALA A N 1
ATOM 6760 C CA . ALA A 1 838 ? 8.080 6.317 7.934 1.00 58.00 838 ALA A CA 1
ATOM 6761 C C . ALA A 1 838 ? 7.189 5.265 7.260 1.00 58.00 838 ALA A C 1
ATOM 6763 O O . ALA A 1 838 ? 6.223 4.784 7.858 1.00 58.00 838 ALA A O 1
ATOM 6764 N N . LYS A 1 839 ? 7.469 4.982 5.989 1.00 47.34 839 LYS A N 1
ATOM 6765 C CA . LYS A 1 839 ? 6.684 4.042 5.183 1.00 47.34 839 LYS A CA 1
ATOM 6766 C C . LYS A 1 839 ? 7.034 2.598 5.491 1.00 47.34 839 LYS A C 1
ATOM 6768 O O . LYS A 1 839 ? 8.242 2.332 5.675 1.00 47.34 839 LYS A O 1
#